Protein AF-A0A9D5PBG5-F1 (afdb_monomer)

Mean predicted aligned error: 18.99 Å

pLDDT: mean 79.79, std 18.61, range [28.06, 98.56]

Foldseek 3Di:
DDDDDDDPPPPVPPVPVPDPDDPPVPPLVPDDWFWWDDPHDIDTHSDEDEDAQPAQEDAEDEYEDPAEYEHAEEYEYEAHYEYEYEFQYEYEYADPVGAYQEHYAYDVPHEYEYTYRDQDLVGTYEYAHGHQEAHAHYQEYAYYAHEYHFEYEAYWSAHHAAEYEAHYQEYHQEYDRYWSYEYQEYEYEADDDYYYHIPHYHHHYDYDDHPDPDADDDDDDPDDDDPPPPPDDDDHDDDDDFDWDWWQDLVRDIDIDTPVQEDEDAQPAQEFEPGEYEFPAAHEHLEAHEYYAEYEYEQEAPYEYEHADPVRAYEADASYDYDLEYEYAYTYHPNQRREYEHGHQHEPDQDLEEYHYYSHEYAYEYAAEYAEYHDPRGEEYYYRQHHYHAAYAAEFYEYDPPYEHEYAFHEYATEHQYYEEEYEDHYPAQPGKHKYNALRYWYKYAYDPQWWKDQLPAIDHGIDISCVRDD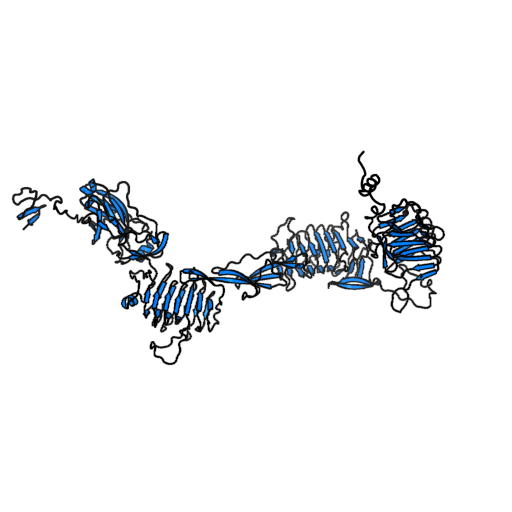DDPDDDDMGMIGTWAWEWEAEDVPDTGTFTWHADPVRWTATSDFDDQDDDPQKDWDAKAQDQVRPHGDDRVPDTDDHHGYIYTQIWGWWQDLVRDIDTHRDEDEDALPAQEDEDGEYEQDAAHEHQAAHHYQEAYEYEFEAPGEYEHHDDQDNPQDDPDDPDPDPDDDDGSLVYEYAYTYHPVLAGEYHYCAAAEHQEYEYRGHAYWANVPQAAWGYEYAAEYEYAAYAYWAEHVAGDEYNHYEYEDHYDDLPGKHFTQFYDDKYAYPPPWWKDQQQQDIDHGTDDPVNRVVCHRGIIGTEQEQEQAFQCRCPVQAQHFGKYWDAPDKAAQAKFKFAEQFKFAPVQVCVQQNPPKFKWAWDAWDADPQQEIETETEGDRTHDHLGIMIMGGPHMGHRRMGGGTHGHPYPHDWNPDPPHQKIKGAFQAWDFAADPDLLQKWDADPPRATERDPDPRDIGTHRGIIMGRPDPVSSVRRPWYAYDYDPDDDRPDHIDDPYPQDPPNDDPFQFKADPVRDTDPDDDAAWIAGPNDIDGHD

Solvent-accessible surface area (backbone atoms only — not comparable to full-atom values): 51900 Å² total; per-residue (Å²): 134,90,85,91,85,91,71,90,71,69,71,68,64,70,70,56,79,80,55,101,75,75,64,94,79,71,82,64,84,79,68,78,68,47,47,31,47,55,98,89,43,81,45,78,42,82,75,69,44,77,64,79,43,81,68,58,64,48,73,67,47,40,34,34,29,87,49,73,29,57,24,84,55,51,31,35,34,33,47,59,31,38,39,35,28,28,59,73,15,38,44,36,18,42,36,96,93,54,48,18,62,29,27,39,40,38,42,96,82,8,37,45,36,37,27,7,39,51,87,49,82,89,41,42,6,33,41,40,24,24,10,44,27,36,10,31,35,27,29,23,40,40,39,28,37,30,31,38,38,23,30,9,53,55,17,22,6,32,34,21,70,50,34,33,37,52,35,27,50,29,34,39,20,40,24,78,54,41,34,4,36,32,19,53,35,33,36,41,54,57,72,71,92,45,46,76,50,53,71,37,77,45,59,51,80,44,73,52,85,56,93,65,84,97,75,83,73,85,88,89,74,100,58,95,74,68,82,80,82,64,90,80,63,91,89,70,80,79,75,90,81,84,54,63,46,71,29,22,42,80,88,68,48,82,45,72,43,52,52,91,65,43,44,80,61,50,57,82,60,50,64,45,56,60,46,41,32,36,30,86,48,76,27,59,26,77,63,82,40,44,45,38,44,49,28,37,36,39,26,34,60,81,14,35,48,28,37,24,41,96,92,48,46,34,55,73,56,39,60,42,47,55,46,78,72,23,34,42,37,40,21,3,24,96,78,41,46,4,26,41,36,38,23,25,50,10,25,47,36,48,20,22,21,32,42,36,38,8,24,20,31,38,41,36,42,18,58,34,28,21,47,31,30,40,96,85,51,47,32,39,41,38,33,24,50,17,40,37,40,26,46,14,70,44,33,13,36,38,32,40,95,96,35,38,41,37,40,45,20,31,36,39,38,28,28,25,52,9,39,32,25,39,34,37,45,33,79,76,47,78,82,24,35,44,31,27,39,33,42,63,31,81,28,37,39,30,38,41,90,96,42,38,32,26,71,87,77,51,63,46,58,50,75,43,50,32,61,79,79,43,82,83,69,97,62,100,78,53,69,48,50,40,30,50,35,36,48,35,38,38,32,64,68,94,77,52,72,47,70,44,42,21,38,56,50,100,87,66,53,37,36,53,71,64,73,78,77,84,70,87,54,93,68,43,45,72,70,50,40,6,64,34,87,86,49,82,44,73,53,48,68,90,76,50,72,56,88,61,68,43,56,32,24,54,34,65,22,40,49,31,27,41,77,90,64,49,79,44,78,47,72,72,68,43,77,64,77,40,79,66,59,61,45,58,60,46,39,35,32,37,75,43,82,29,60,23,72,40,33,42,41,60,76,26,52,33,36,39,39,23,32,65,79,11,35,37,36,33,30,78,46,92,53,31,50,32,83,80,85,76,75,100,62,98,60,102,70,97,70,87,68,71,58,75,18,38,37,38,37,22,4,22,93,85,30,55,3,29,39,41,31,33,31,35,44,41,27,19,31,31,38,33,26,26,6,31,40,36,20,6,77,73,70,29,70,38,1,34,37,15,46,32,31,34,39,32,35,22,26,38,38,35,16,26,26,79,38,2,35,31,22,73,76,37,38,27,34,49,43,54,74,47,69,81,18,32,44,32,27,59,27,69,42,66,43,40,29,34,33,89,98,45,36,37,28,56,66,82,39,54,72,50,52,48,73,53,55,75,66,57,39,59,70,50,34,65,33,59,30,28,41,38,44,67,34,39,30,77,35,63,68,42,54,70,93,42,50,76,39,71,35,22,37,26,34,35,96,38,69,46,38,62,51,70,37,50,39,16,40,54,32,63,44,52,50,72,56,47,24,72,61,29,33,86,73,43,46,60,31,33,75,62,49,34,48,74,46,98,87,27,38,38,34,38,36,24,38,74,56,87,45,48,56,49,21,34,34,26,43,36,27,28,64,44,73,32,48,29,51,42,48,73,75,36,51,29,48,90,66,92,47,48,57,47,80,46,95,81,40,48,44,29,45,37,42,21,76,13,30,38,78,46,77,69,96,47,49,69,28,37,35,39,76,42,85,89,63,29,46,31,47,58,98,53,73,71,35,82,43,57,18,39,18,41,36,38,33,48,78,36,73,70,51,54,75,52,56,74,39,52,36,51,33,57,46,99,73,88,48,80,66,80,40,72,53,67,61,67,78,70,54,100,64,89,68,73,85,73,58,70,31,23,44,89,85,72,46,79,48,97,70,88,68,72,43,64,33,33,46,77,88,41,84,46,77,42,120

Sequence (1007 aa):
MVNFFSDTRFLRAVVVLCAGIFSSTAVWANVPAVSYEEYGETTTVEEYTVLYGNETRLESGTYVVTTDVAYDHTLTVADGIYLIICDGCTMSFGSQDNPVESGIVGEEGSCLYLFDQSRDPQTTGSLVIYASGDAISVPSFYQFGCRVSAFSANGNAIACANYCSLSGVATDATSTGGYGVQSADIMLGEWNLGYVCASSYSGVVTFGEMLGNDDGWYARSNSAIDASDFDQINGKKLYPVTVNIPYIDGNGDEQQISLDKLTSVDASTTKFDAGWYLVDSDVTINQKVIWRGDAHIILCDGCTLRFGTESEPVGDSPCFGFSADAAISLYGQKGRTGTLAINSKGYVAYSSGSLTLNACNLTANCGRGGLGAAFLMGGDVKVNNANVTVNSDEIGIFMTDGHAFNFNGGNVNVGGNGISGTINLHWNANSDRFTCGGFGYTGSITMADGQYCTDGKNVYSGTFSTKGIVSYTKSGDGSVTLEPCYAVTLHIDGSDSQLLPVVFDGEGKAHAAYVPETPTRTGYIFSHWSTQADGSDVIDFTTFEVTDNMDAYAQWSICYIAADGSEQVCSDYTLLTGNETELAAGWYVANDVIAFATGITLTGDIHLILADGAEMSVGSSALVVMSYSVNYSISSGSNPLSATCDVNIYGQANGTGKLIAQDAIAAKNLAINGGVVKAGQNGTTVGIGAVNNITITGGNVTAFGVRGLGTVNGKTTLGWRNTSDRINSNSYSGTIVIADGQTLADGSGLVVSGSLDADMKNSIAGKSLFGTYLLDDTADAPFASLVGQTVNVTLANRTIDTEWNTLTLPFNVPMDTLKKVFGDGVKLYLFGNSGLSEDGVLTFFFNKPDYMMCGLPHFIQATAETANPTFCNVTIADTEGESSDESGSYVDFVPTLGATTIVADDVREVLVLGSGNTLYNPASLPARMKGFRGYFRVVNDEVVANAAQFRMSFDEESEISGIVTTQVMSDELGNKSCGIIYNLMGQRVNRAENGLFIVNGKRVIRP

Radius of gyration: 57.1 Å; Cα contacts (8 Å, |Δi|>4): 2825; chains: 1; bounding box: 126×83×178 Å

Structure (mmCIF, N/CA/C/O backbone):
data_AF-A0A9D5PBG5-F1
#
_entry.id   AF-A0A9D5PBG5-F1
#
loop_
_atom_site.group_PDB
_atom_site.id
_atom_site.type_symbol
_atom_site.label_atom_id
_atom_site.label_alt_id
_atom_site.label_comp_id
_atom_site.label_asym_id
_atom_site.label_entity_id
_atom_site.label_seq_id
_atom_site.pdbx_PDB_ins_code
_atom_site.Cartn_x
_atom_site.Cartn_y
_atom_site.Cartn_z
_atom_site.occupancy
_atom_site.B_iso_or_equiv
_atom_site.auth_seq_id
_atom_site.auth_comp_id
_atom_site.auth_asym_id
_atom_site.auth_atom_id
_atom_site.pdbx_PDB_model_num
ATOM 1 N N . MET A 1 1 ? -78.195 -9.619 21.164 1.00 39.16 1 MET A N 1
ATOM 2 C CA . MET A 1 1 ? -77.466 -10.609 20.343 1.00 39.16 1 MET A CA 1
ATOM 3 C C . MET A 1 1 ? -76.132 -9.979 20.004 1.00 39.16 1 MET A C 1
ATOM 5 O O . MET A 1 1 ? -76.156 -8.881 19.470 1.00 39.16 1 MET A O 1
ATOM 9 N N . VAL A 1 2 ? -75.031 -10.645 20.370 1.00 37.62 2 VAL A N 1
ATOM 10 C CA . VAL A 1 2 ? -73.658 -10.107 20.492 1.00 37.62 2 VAL A CA 1
ATOM 11 C C . VAL A 1 2 ? -73.479 -9.194 21.714 1.00 37.62 2 VAL A C 1
ATOM 13 O O . VAL A 1 2 ? -73.933 -8.056 21.701 1.00 37.62 2 VAL A O 1
ATOM 16 N N . ASN A 1 3 ? -72.901 -9.745 22.791 1.00 28.06 3 ASN A N 1
ATOM 17 C CA . ASN A 1 3 ? -71.924 -9.115 23.698 1.00 28.06 3 ASN A CA 1
ATOM 18 C C . ASN A 1 3 ? -71.663 -10.018 24.919 1.00 28.06 3 ASN A C 1
ATOM 20 O O . ASN A 1 3 ? -72.594 -10.630 25.434 1.00 28.06 3 ASN A O 1
ATOM 24 N N . PHE A 1 4 ? -70.400 -10.026 25.360 1.00 28.11 4 PHE A N 1
ATOM 25 C CA . PHE A 1 4 ? -69.804 -10.735 26.504 1.00 28.11 4 PHE A CA 1
ATOM 26 C C . PHE A 1 4 ? -69.466 -12.221 26.310 1.00 28.11 4 PHE A C 1
ATOM 28 O O . PHE A 1 4 ? -70.154 -13.113 26.790 1.00 28.11 4 PHE A O 1
ATOM 35 N N . PHE A 1 5 ? -68.323 -12.464 25.663 1.00 31.77 5 PHE A N 1
ATOM 36 C CA . PHE A 1 5 ? -67.484 -13.633 25.930 1.00 31.77 5 PHE A CA 1
ATOM 37 C C . PHE A 1 5 ? -66.056 -13.150 26.179 1.00 31.77 5 PHE A C 1
ATOM 39 O O . PHE A 1 5 ? -65.394 -12.665 25.264 1.00 31.77 5 PHE A O 1
ATOM 46 N N . SER A 1 6 ? -65.597 -13.296 27.415 1.00 31.28 6 SER A N 1
ATOM 47 C CA . SER A 1 6 ? -64.196 -13.175 27.807 1.00 31.28 6 SER A CA 1
ATOM 48 C C . SER A 1 6 ? -63.859 -14.329 28.747 1.00 31.28 6 SER A C 1
ATOM 50 O O . SER A 1 6 ? -63.596 -14.101 29.916 1.00 31.28 6 SER A O 1
ATOM 52 N N . ASP A 1 7 ? -63.941 -15.570 28.258 1.00 32.47 7 ASP A N 1
ATOM 53 C CA . ASP A 1 7 ? -63.061 -16.640 28.744 1.00 32.47 7 ASP A CA 1
ATOM 54 C C . ASP A 1 7 ? -63.089 -17.857 27.803 1.00 32.47 7 ASP A C 1
ATOM 56 O O . ASP A 1 7 ? -64.116 -18.507 27.592 1.00 32.47 7 ASP A O 1
ATOM 60 N N . THR A 1 8 ? -61.948 -18.170 27.192 1.00 34.09 8 THR A N 1
ATOM 61 C CA . THR A 1 8 ? -61.782 -19.197 26.147 1.00 34.09 8 THR A CA 1
ATOM 62 C C . THR A 1 8 ? -61.619 -20.625 26.678 1.00 34.09 8 THR A C 1
ATOM 64 O O . THR A 1 8 ? -61.285 -21.530 25.913 1.00 34.09 8 THR A O 1
ATOM 67 N N . ARG A 1 9 ? -61.880 -20.881 27.965 1.00 32.31 9 ARG A N 1
ATOM 68 C CA . ARG A 1 9 ? -61.690 -22.214 28.572 1.00 32.31 9 ARG A CA 1
ATOM 69 C C . ARG A 1 9 ? -62.959 -23.070 28.657 1.00 32.31 9 ARG A C 1
ATOM 71 O O . ARG A 1 9 ? -62.865 -24.294 28.642 1.00 32.31 9 ARG A O 1
ATOM 78 N N . PHE A 1 10 ? -64.148 -22.468 28.600 1.00 35.34 10 PHE A N 1
ATOM 79 C CA . PHE A 1 10 ? -65.418 -23.198 28.752 1.00 35.34 10 PHE A CA 1
ATOM 80 C C . PHE A 1 10 ? -65.895 -23.947 27.489 1.00 35.34 10 PHE A C 1
ATOM 82 O O . PHE A 1 10 ? -66.715 -24.861 27.576 1.00 35.34 10 PHE A O 1
ATOM 89 N N . LEU A 1 11 ? -65.368 -23.619 26.300 1.00 32.28 11 LEU A N 1
ATOM 90 C CA . LEU A 1 11 ? -65.857 -24.196 25.035 1.00 32.28 11 LEU A CA 1
ATOM 91 C C . LEU A 1 11 ? -65.244 -25.563 24.670 1.00 32.28 11 LEU A C 1
ATOM 93 O O . LEU A 1 11 ? -65.740 -26.225 23.760 1.00 32.28 11 LEU A O 1
ATOM 97 N N . ARG A 1 12 ? -64.182 -26.013 25.357 1.00 31.12 12 ARG A N 1
ATOM 98 C CA . ARG A 1 12 ? -63.525 -27.302 25.053 1.00 31.12 12 ARG A CA 1
ATOM 99 C C . ARG A 1 12 ? -64.115 -28.501 25.801 1.00 31.12 12 ARG A C 1
ATOM 101 O O . ARG A 1 12 ? -64.012 -29.612 25.295 1.00 31.12 12 ARG A O 1
ATOM 108 N N . ALA A 1 13 ? -64.782 -28.296 26.936 1.00 37.03 13 ALA A N 1
ATOM 109 C CA . ALA A 1 13 ? -65.320 -29.402 27.734 1.00 37.03 13 ALA A CA 1
ATOM 110 C C . ALA A 1 13 ? -66.710 -29.876 27.265 1.00 37.03 13 ALA A C 1
ATOM 112 O O . ALA A 1 13 ? -67.003 -31.069 27.278 1.00 37.03 13 ALA A O 1
ATOM 113 N N . VAL A 1 14 ? -67.567 -28.968 26.783 1.00 35.25 14 VAL A N 1
ATOM 114 C CA . VAL A 1 14 ? -68.977 -29.301 26.492 1.00 35.25 14 VAL A CA 1
ATOM 115 C C . VAL A 1 14 ? -69.173 -29.957 25.113 1.00 35.25 14 VAL A C 1
ATOM 117 O O . VAL A 1 14 ? -70.136 -30.694 24.915 1.00 35.25 14 VAL A O 1
ATOM 120 N N . VAL A 1 15 ? -68.238 -29.794 24.168 1.00 34.22 15 VAL A N 1
ATOM 121 C CA . VAL A 1 15 ? -68.330 -30.430 22.833 1.00 34.22 15 VAL A CA 1
ATOM 122 C C . VAL A 1 15 ? -67.867 -31.898 22.839 1.00 34.22 15 VAL A C 1
ATOM 124 O O . VAL A 1 15 ? -68.231 -32.660 21.945 1.00 34.22 15 VAL A O 1
ATOM 127 N N . VAL A 1 16 ? -67.134 -32.347 23.863 1.00 39.59 16 VAL A N 1
ATOM 128 C CA . VAL A 1 16 ? -66.556 -33.707 23.901 1.00 39.59 16 VAL A CA 1
ATOM 129 C C . VAL A 1 16 ? -67.485 -34.741 24.561 1.00 39.59 16 VAL A C 1
ATOM 131 O O . VAL A 1 16 ? -67.359 -35.934 24.306 1.00 39.59 16 VAL A O 1
ATOM 134 N N . LEU A 1 17 ? -68.507 -34.317 25.310 1.00 37.38 17 LEU A N 1
ATOM 135 C CA . LEU A 1 17 ? -69.436 -35.234 25.993 1.00 37.38 17 LEU A CA 1
ATOM 136 C C . LEU A 1 17 ? -70.524 -35.859 25.091 1.00 37.38 17 LEU A C 1
ATOM 138 O O . LEU A 1 17 ? -71.266 -36.722 25.553 1.00 37.38 17 LEU A O 1
ATOM 142 N N . CYS A 1 18 ? -70.618 -35.488 23.807 1.00 36.16 18 CYS A N 1
ATOM 143 C CA . CYS A 1 18 ? -71.623 -36.042 22.879 1.00 36.16 18 CYS A CA 1
ATOM 144 C C . CYS A 1 18 ? -71.103 -37.105 21.893 1.00 36.16 18 CYS A C 1
ATOM 146 O O . CYS A 1 18 ? -71.892 -37.629 21.107 1.00 36.16 18 CYS A O 1
ATOM 148 N N . ALA A 1 19 ? -69.823 -37.479 21.926 1.00 37.00 19 ALA A N 1
ATOM 149 C CA . ALA A 1 19 ? -69.296 -38.550 21.079 1.00 37.00 19 ALA A CA 1
ATOM 150 C C . ALA A 1 19 ? -68.539 -39.558 21.947 1.00 37.00 19 ALA A C 1
ATOM 152 O O . ALA A 1 19 ? -67.390 -39.329 22.299 1.00 37.00 19 ALA A O 1
ATOM 153 N N . GLY A 1 20 ? -69.210 -40.656 22.314 1.00 42.78 20 GLY A N 1
ATOM 154 C CA . GLY A 1 20 ? -68.719 -41.727 23.192 1.00 42.78 20 GLY A CA 1
ATOM 155 C C . GLY A 1 20 ? -67.513 -42.504 22.653 1.00 42.78 20 GLY A C 1
ATOM 156 O O . GLY A 1 20 ? -67.605 -43.696 22.377 1.00 42.78 20 GLY A O 1
ATOM 157 N N . ILE A 1 21 ? -66.377 -41.830 22.514 1.00 48.06 21 ILE A N 1
ATOM 158 C CA . ILE A 1 21 ? -65.096 -42.381 22.092 1.00 48.06 21 ILE A CA 1
ATOM 159 C C . ILE A 1 21 ? -64.049 -41.750 23.006 1.00 48.06 21 ILE A C 1
ATOM 161 O O . ILE A 1 21 ? -63.553 -40.692 22.677 1.00 48.06 21 ILE A O 1
ATOM 165 N N . PHE A 1 22 ? -63.819 -42.336 24.184 1.00 34.88 22 PHE A N 1
ATOM 166 C CA . PHE A 1 22 ? -62.550 -42.436 24.931 1.00 34.88 22 PHE A CA 1
ATOM 167 C C . PHE A 1 22 ? -62.854 -43.074 26.298 1.00 34.88 22 PHE A C 1
ATOM 169 O O . PHE A 1 22 ? -63.887 -42.801 26.909 1.00 34.88 22 PHE A O 1
ATOM 176 N N . SER A 1 23 ? -61.983 -43.974 26.762 1.00 37.62 23 SER A N 1
ATOM 177 C CA . SER A 1 23 ? -62.056 -44.530 28.115 1.00 37.62 23 SER A CA 1
ATOM 178 C C . SER A 1 23 ? -61.871 -43.416 29.149 1.00 37.62 23 SER A C 1
ATOM 180 O O . SER A 1 23 ? -61.127 -42.464 28.914 1.00 37.62 23 SER A O 1
ATOM 182 N N . SER A 1 24 ? -62.512 -43.558 30.311 1.00 37.53 24 SER A N 1
ATOM 183 C CA . SER A 1 24 ? -62.549 -42.600 31.431 1.00 37.53 24 SER A CA 1
ATOM 184 C C . SER A 1 24 ? -61.184 -42.181 32.007 1.00 37.53 24 SER A C 1
ATOM 186 O O . SER A 1 24 ? -61.134 -41.352 32.905 1.00 37.53 24 SER A O 1
ATOM 188 N N . THR A 1 25 ? -60.079 -42.709 31.482 1.00 40.81 25 THR A N 1
ATOM 189 C CA . THR A 1 25 ? -58.695 -42.389 31.849 1.00 40.81 25 THR A CA 1
ATOM 190 C C . THR A 1 25 ? -58.042 -41.298 30.987 1.00 40.81 25 THR A C 1
ATOM 192 O O . THR A 1 25 ? -56.961 -40.839 31.330 1.00 40.81 25 THR A O 1
ATOM 195 N N . ALA A 1 26 ? -58.663 -40.843 29.889 1.00 36.84 26 ALA A N 1
ATOM 196 C CA . ALA A 1 26 ? -58.056 -39.874 28.957 1.00 36.84 26 ALA A CA 1
ATOM 197 C C . ALA A 1 26 ? -58.575 -38.422 29.084 1.00 36.84 26 ALA A C 1
ATOM 199 O O . ALA A 1 26 ? -58.168 -37.556 28.314 1.00 36.84 26 ALA A O 1
ATOM 200 N N . VAL A 1 27 ? -59.458 -38.137 30.050 1.00 38.88 27 VAL A N 1
ATOM 201 C CA . VAL A 1 27 ? -60.029 -36.788 30.281 1.00 38.88 27 VAL A CA 1
ATOM 202 C C . VAL A 1 27 ? -59.262 -36.001 31.365 1.00 38.88 27 VAL A C 1
ATOM 204 O O . VAL A 1 27 ? -59.476 -34.806 31.518 1.00 38.88 27 VAL A O 1
ATOM 207 N N . TRP A 1 28 ? -58.300 -36.633 32.047 1.00 37.03 28 TRP A N 1
ATOM 208 C CA . TRP A 1 28 ? -57.491 -36.029 33.120 1.00 37.03 28 TRP A CA 1
ATOM 209 C C . TRP A 1 28 ? -56.067 -35.619 32.692 1.00 37.03 28 TRP A C 1
ATOM 211 O O . TRP A 1 28 ? -55.321 -35.051 33.477 1.00 37.03 28 TRP A O 1
ATOM 221 N N . ALA A 1 29 ? -55.678 -35.840 31.432 1.00 37.56 29 ALA A N 1
ATOM 222 C CA . ALA A 1 29 ? -54.287 -35.706 30.975 1.00 37.56 29 ALA A CA 1
ATOM 223 C C . ALA A 1 29 ? -53.784 -34.261 30.723 1.00 37.56 29 ALA A C 1
ATOM 225 O O . ALA A 1 29 ? -52.781 -34.089 30.039 1.00 37.56 29 ALA A O 1
ATOM 226 N N . ASN A 1 30 ? -54.469 -33.220 31.212 1.00 44.47 30 ASN A N 1
ATOM 227 C CA . ASN A 1 30 ? -54.068 -31.814 31.010 1.00 44.47 30 ASN A CA 1
ATOM 228 C C . ASN A 1 30 ? -54.305 -30.909 32.234 1.00 44.47 30 ASN A C 1
ATOM 230 O O . ASN A 1 30 ? -54.272 -29.686 32.099 1.00 44.47 30 ASN A O 1
ATOM 234 N N . VAL A 1 31 ? -54.560 -31.479 33.412 1.00 51.50 31 VAL A N 1
ATOM 235 C CA . VAL A 1 31 ? -54.547 -30.707 34.658 1.00 51.50 31 VAL A CA 1
ATOM 236 C C . VAL A 1 31 ? -53.096 -30.727 35.160 1.00 51.50 31 VAL A C 1
ATOM 238 O O . VAL A 1 31 ? -52.592 -31.817 35.428 1.00 51.50 31 VAL A O 1
ATOM 241 N N . PRO A 1 32 ? -52.369 -29.592 35.168 1.00 59.81 32 PRO A N 1
ATOM 242 C CA . PRO A 1 32 ? -50.987 -29.577 35.636 1.00 59.81 32 PRO A CA 1
ATOM 243 C C . PRO A 1 32 ? -50.945 -30.034 37.094 1.00 59.81 32 PRO A C 1
ATOM 245 O O . PRO A 1 32 ? -51.761 -29.592 37.899 1.00 59.81 32 PRO A O 1
ATOM 248 N N . ALA A 1 33 ? -50.011 -30.929 37.421 1.00 71.25 33 ALA A N 1
ATOM 249 C CA . ALA A 1 33 ? -49.796 -31.333 38.802 1.00 71.25 33 ALA A CA 1
ATOM 250 C C . ALA A 1 33 ? -49.457 -30.095 39.646 1.00 71.25 33 ALA A C 1
ATOM 252 O O . ALA A 1 33 ? -48.683 -29.238 39.210 1.00 71.25 33 ALA A O 1
ATOM 253 N N . VAL A 1 34 ? -50.051 -29.997 40.833 1.00 75.56 34 VAL A N 1
ATOM 254 C CA . VAL A 1 34 ? -49.818 -28.885 41.760 1.00 75.56 34 VAL A CA 1
ATOM 255 C C . VAL A 1 34 ? -48.907 -29.396 42.859 1.00 75.56 34 VAL A C 1
ATOM 257 O O . VAL A 1 34 ? -49.205 -30.398 43.506 1.00 75.56 34 VAL A O 1
ATOM 260 N N . SER A 1 35 ? -47.771 -28.736 43.047 1.00 80.69 35 SER A N 1
ATOM 261 C CA . SER A 1 35 ? -46.879 -29.009 44.167 1.00 80.69 35 SER A CA 1
ATOM 262 C C . SER A 1 35 ? -47.227 -28.123 45.353 1.00 80.69 35 SER A C 1
ATOM 264 O O . SER A 1 35 ? -47.612 -26.972 45.166 1.00 80.69 35 SER A O 1
ATOM 266 N N . TYR A 1 36 ? -47.050 -28.650 46.556 1.00 78.31 36 TYR A N 1
ATOM 267 C CA . TYR A 1 36 ? -47.058 -27.882 47.792 1.00 78.31 36 TYR A CA 1
ATOM 268 C C . TYR A 1 36 ? -45.913 -28.348 48.687 1.00 78.31 36 TYR A C 1
ATOM 270 O O . TYR A 1 36 ? -45.367 -29.437 48.487 1.00 78.31 36 TYR A O 1
ATOM 278 N N . GLU A 1 37 ? -45.530 -27.542 49.671 1.00 68.50 37 GLU A N 1
ATOM 279 C CA . GLU A 1 37 ? -44.444 -27.904 50.581 1.00 68.50 37 GLU A CA 1
ATOM 280 C C . GLU A 1 37 ? -44.923 -28.178 52.008 1.00 68.50 37 GLU A C 1
ATOM 282 O O . GLU A 1 37 ? -45.654 -27.389 52.603 1.00 68.50 37 GLU A O 1
ATOM 287 N N . GLU A 1 38 ? -44.453 -29.288 52.578 1.00 68.31 38 GLU A N 1
ATOM 288 C CA . GLU A 1 38 ? -44.780 -29.746 53.928 1.00 68.31 38 GLU A CA 1
ATOM 289 C C . GLU A 1 38 ? -43.485 -30.173 54.640 1.00 68.31 38 GLU A C 1
ATOM 291 O O . GLU A 1 38 ? -42.712 -30.977 54.126 1.00 68.31 38 GLU A O 1
ATOM 296 N N . TYR A 1 39 ? -43.195 -29.583 55.805 1.00 61.59 39 TYR A N 1
ATOM 297 C CA . TYR A 1 39 ? -42.023 -29.898 56.649 1.00 61.59 39 TYR A CA 1
ATOM 298 C C . TYR A 1 39 ? -40.644 -29.940 55.962 1.00 61.59 39 TYR A C 1
ATOM 300 O O . TYR A 1 39 ? -39.749 -30.646 56.422 1.00 61.59 39 TYR A O 1
ATOM 308 N N . GLY A 1 40 ? -40.419 -29.178 54.891 1.00 57.97 40 GLY A N 1
ATOM 309 C CA . GLY A 1 40 ? -39.131 -29.219 54.192 1.00 57.97 40 GLY A CA 1
ATOM 310 C C . GLY A 1 40 ? -39.182 -29.906 52.832 1.00 57.97 40 GLY A C 1
ATOM 311 O O . GLY A 1 40 ? -38.291 -29.654 52.024 1.00 57.97 40 GLY A O 1
ATOM 312 N N . GLU A 1 41 ? -40.213 -30.706 52.568 1.00 65.19 41 GLU A N 1
ATOM 313 C CA . GLU A 1 41 ? -40.323 -31.562 51.389 1.00 65.19 41 GLU A CA 1
ATOM 314 C C . GLU A 1 41 ? -41.400 -31.053 50.422 1.00 65.19 41 GLU A C 1
ATOM 316 O O . GLU A 1 41 ? -42.499 -30.669 50.824 1.00 65.19 41 GLU A O 1
ATOM 321 N N . THR A 1 42 ? -41.085 -31.049 49.126 1.00 77.25 42 THR A N 1
ATOM 322 C CA . THR A 1 42 ? -42.049 -30.738 48.065 1.00 77.25 42 THR A CA 1
ATOM 323 C C . THR A 1 42 ? -42.867 -31.987 47.741 1.00 77.25 42 THR A C 1
ATOM 325 O O . 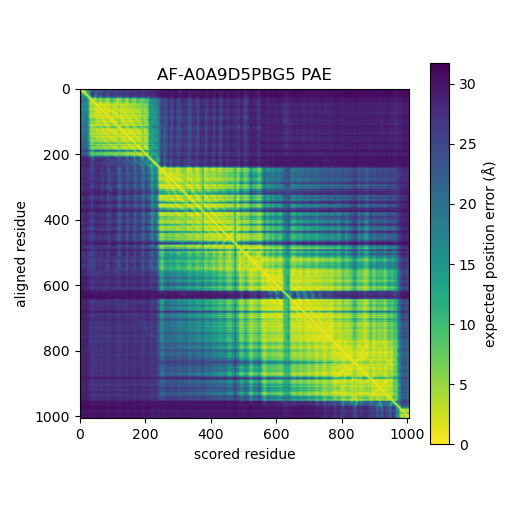THR A 1 42 ? -42.331 -32.980 47.247 1.00 77.25 42 THR A O 1
ATOM 328 N N . THR A 1 43 ? -44.176 -31.922 47.967 1.00 78.69 43 THR A N 1
ATOM 329 C CA . THR A 1 43 ? -45.135 -32.974 47.619 1.00 78.69 43 THR A CA 1
ATOM 330 C C . THR A 1 43 ? -45.899 -32.574 46.363 1.00 78.69 43 THR A C 1
ATOM 332 O O . THR A 1 43 ? -46.348 -31.441 46.233 1.00 78.69 43 THR A O 1
ATOM 335 N N . THR A 1 44 ? -46.042 -33.496 45.409 1.00 83.69 44 THR A N 1
ATOM 336 C CA . THR A 1 44 ? -46.792 -33.264 44.163 1.00 83.69 44 THR A CA 1
ATOM 337 C C . THR A 1 44 ? -48.163 -33.929 44.241 1.00 83.69 44 THR A C 1
ATOM 339 O O . THR A 1 44 ? -48.250 -35.120 44.537 1.00 83.69 44 THR A O 1
ATOM 342 N N . VAL A 1 45 ? -49.222 -33.173 43.951 1.00 78.81 45 VAL A N 1
ATOM 343 C CA . VAL A 1 45 ? -50.612 -33.643 43.927 1.00 78.81 45 VAL A CA 1
ATOM 344 C C . VAL A 1 45 ? -51.116 -33.710 42.494 1.00 78.81 45 VAL A C 1
ATOM 346 O O . VAL A 1 45 ? -51.127 -32.715 41.768 1.00 78.81 45 VAL A O 1
ATOM 349 N N . GLU A 1 46 ? -51.569 -34.899 42.105 1.00 76.25 46 GLU A N 1
ATOM 350 C CA . GLU A 1 46 ? -52.130 -35.162 40.775 1.00 76.25 46 GLU A CA 1
ATOM 351 C C . GLU A 1 46 ? -53.670 -35.232 40.779 1.00 76.25 46 GLU A C 1
ATOM 353 O O . GLU A 1 46 ? -54.293 -35.016 39.741 1.00 76.25 46 GLU A O 1
ATOM 358 N N . GLU A 1 47 ? -54.301 -35.469 41.937 1.00 81.44 47 GLU A N 1
ATOM 359 C CA . GLU A 1 47 ? -55.761 -35.482 42.102 1.00 81.44 47 GLU A CA 1
ATOM 360 C C . GLU A 1 47 ? -56.213 -34.366 43.051 1.00 81.44 47 GLU A C 1
ATOM 362 O O . GLU A 1 47 ? -55.963 -34.416 44.254 1.00 81.44 47 GLU A O 1
ATOM 367 N N . TYR A 1 48 ? -56.895 -33.355 42.509 1.00 85.50 48 TYR A N 1
ATOM 368 C CA . TYR A 1 48 ? -57.417 -32.232 43.286 1.00 85.50 48 TYR A CA 1
ATOM 369 C C . TYR A 1 48 ? -58.682 -31.624 42.666 1.00 85.50 48 TYR A C 1
ATOM 371 O O . TYR A 1 48 ? -58.991 -31.842 41.492 1.00 85.50 48 TYR A O 1
ATOM 379 N N . THR A 1 49 ? -59.409 -30.829 43.455 1.00 88.19 49 THR A N 1
ATOM 380 C CA . THR A 1 49 ? -60.592 -30.068 43.017 1.00 88.19 49 THR A CA 1
ATOM 381 C C . THR A 1 49 ? -60.298 -28.566 43.022 1.00 88.19 49 THR A C 1
ATOM 383 O O . THR A 1 49 ? -59.862 -28.028 44.033 1.00 88.19 49 THR A O 1
ATOM 386 N N . VAL A 1 50 ? -60.531 -27.862 41.911 1.00 88.19 50 VAL A N 1
ATOM 387 C CA . VAL A 1 50 ? -60.366 -26.394 41.858 1.00 88.19 50 VAL A CA 1
ATOM 388 C C . VAL A 1 50 ? -61.560 -25.705 42.518 1.00 88.19 50 VAL A C 1
ATOM 390 O O . VAL A 1 50 ? -62.697 -26.099 42.259 1.00 88.19 50 VAL A O 1
ATOM 393 N N . LEU A 1 51 ? -61.302 -24.682 43.335 1.00 89.12 51 LEU A N 1
ATOM 394 C CA . LEU A 1 51 ? -62.338 -23.847 43.952 1.00 89.12 51 LEU A CA 1
ATOM 395 C C . LEU A 1 51 ? -62.709 -22.651 43.070 1.00 89.12 51 LEU A C 1
ATOM 397 O O . LEU A 1 51 ? -61.840 -22.038 42.448 1.00 89.12 51 LEU A O 1
ATOM 401 N N . TYR A 1 52 ? -63.997 -22.301 43.055 1.00 86.25 52 TYR A N 1
ATOM 402 C CA . TYR A 1 52 ? -64.542 -21.229 42.218 1.00 86.25 52 TYR A CA 1
ATOM 403 C C . TYR A 1 52 ? -65.315 -20.143 42.984 1.00 86.25 52 TYR A C 1
ATOM 405 O O . TYR A 1 52 ? -65.724 -19.161 42.365 1.00 86.25 52 TYR A O 1
ATOM 413 N N . GLY A 1 53 ? -65.507 -20.269 44.300 1.00 85.50 53 GLY A N 1
ATOM 414 C CA . GLY A 1 53 ? -66.122 -19.221 45.134 1.00 85.50 53 GLY A CA 1
ATOM 415 C C . GLY A 1 53 ? -67.619 -19.398 45.384 1.00 85.50 53 GLY A C 1
ATOM 416 O O . GLY A 1 53 ? -68.254 -18.548 46.002 1.00 85.50 53 GLY A O 1
ATOM 417 N N . ASN A 1 54 ? -68.211 -20.486 44.891 1.00 87.38 54 ASN A N 1
ATOM 418 C CA . ASN A 1 54 ? -69.632 -20.805 45.058 1.00 87.38 54 ASN A CA 1
ATOM 419 C C . ASN A 1 54 ? -69.874 -22.049 45.927 1.00 87.38 54 ASN A C 1
ATOM 421 O O . ASN A 1 54 ? -71.023 -22.440 46.143 1.00 87.38 54 ASN A O 1
ATOM 425 N N . GLU A 1 55 ? -68.807 -22.696 46.385 1.00 93.31 55 GLU A N 1
ATOM 426 C CA . GLU A 1 55 ? -68.857 -23.870 47.239 1.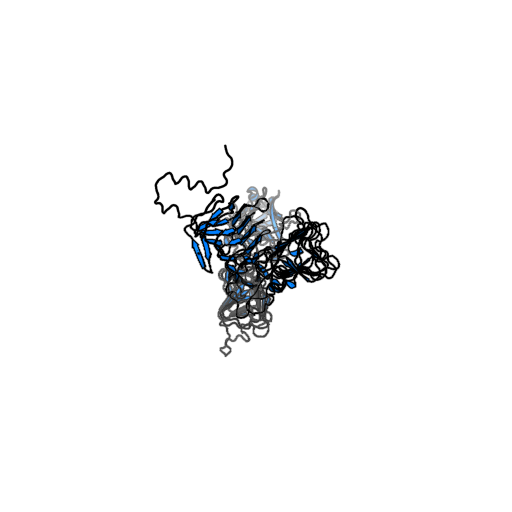00 93.31 55 GLU A CA 1
ATOM 427 C C . GLU A 1 55 ? -69.315 -23.489 48.646 1.00 93.31 55 GLU A C 1
ATOM 429 O O . GLU A 1 55 ? -68.690 -22.690 49.326 1.00 93.31 55 GLU A O 1
ATOM 434 N N . THR A 1 56 ? -70.372 -24.127 49.135 1.00 90.44 56 THR A N 1
ATOM 435 C CA . THR A 1 56 ? -70.826 -23.925 50.518 1.00 90.44 56 THR A CA 1
ATOM 436 C C . THR A 1 56 ? -70.207 -24.937 51.488 1.00 90.44 56 THR A C 1
ATOM 438 O O . THR A 1 56 ? -70.309 -24.778 52.705 1.00 90.44 56 THR A O 1
ATOM 441 N N . ARG A 1 57 ? -69.611 -26.024 50.968 1.00 91.62 57 ARG A N 1
ATOM 442 C CA . ARG A 1 57 ? -69.106 -27.160 51.754 1.00 91.62 57 ARG A CA 1
ATOM 443 C C . ARG A 1 57 ? -67.981 -27.920 51.039 1.00 91.62 57 ARG A C 1
ATOM 445 O O . ARG A 1 57 ? -68.129 -28.226 49.858 1.00 91.62 57 ARG A O 1
ATOM 452 N N . LEU A 1 58 ? -66.934 -28.305 51.775 1.00 92.81 58 LEU A N 1
ATOM 453 C CA . LEU A 1 58 ? -65.878 -29.236 51.346 1.00 92.81 58 LEU A CA 1
ATOM 454 C C . LEU A 1 58 ? -65.977 -30.557 52.132 1.00 92.81 58 LEU A C 1
ATOM 456 O O . LEU A 1 58 ? -66.123 -30.524 53.353 1.00 92.81 58 LEU A O 1
ATOM 460 N N . GLU A 1 59 ? -65.928 -31.709 51.448 1.00 85.69 59 GLU A N 1
ATOM 461 C CA . GLU A 1 59 ? -66.237 -33.023 52.055 1.00 85.69 59 GLU A CA 1
ATOM 462 C C . GLU A 1 59 ? -65.013 -33.892 52.390 1.00 85.69 59 GLU A C 1
ATOM 464 O O . GLU A 1 59 ? -64.980 -34.461 53.474 1.00 85.69 59 GLU A O 1
ATOM 469 N N . SER A 1 60 ? -64.027 -34.024 51.496 1.00 85.00 60 SER A N 1
ATOM 470 C CA . SER A 1 60 ? -62.739 -34.694 51.772 1.00 85.00 60 SER A CA 1
ATOM 471 C C . SER A 1 60 ? -61.790 -34.537 50.581 1.00 85.00 60 SER A C 1
ATOM 473 O O . SER A 1 60 ? -62.251 -34.633 49.441 1.00 85.00 60 SER A O 1
ATOM 475 N N . GLY A 1 61 ? -60.484 -34.398 50.821 1.00 86.12 61 GLY A N 1
ATOM 476 C CA . GLY A 1 61 ? -59.455 -34.401 49.772 1.00 86.12 61 GLY A CA 1
ATOM 477 C C . GLY A 1 61 ? -58.777 -33.047 49.546 1.00 86.12 61 GLY A C 1
ATOM 478 O O . GLY A 1 61 ? -58.892 -32.134 50.367 1.00 86.12 61 GLY A O 1
ATOM 479 N N . THR A 1 62 ? -58.037 -32.941 48.438 1.00 90.12 62 THR A N 1
ATOM 480 C CA . THR A 1 62 ? -57.239 -31.753 48.106 1.00 90.12 62 THR A CA 1
ATOM 481 C C . THR A 1 62 ? -58.011 -30.770 47.232 1.00 90.12 62 THR A C 1
ATOM 483 O O . THR A 1 62 ? -58.540 -31.131 46.178 1.00 90.12 62 THR A O 1
ATOM 486 N N . TYR A 1 63 ? -58.033 -29.509 47.651 1.00 92.12 63 TYR A N 1
ATOM 487 C CA . TYR A 1 63 ? -58.655 -28.391 46.956 1.00 92.12 63 TYR A CA 1
ATOM 488 C C . TYR A 1 63 ? -57.601 -27.348 46.590 1.00 92.12 63 TYR A C 1
ATOM 490 O O . TYR A 1 63 ? -56.710 -27.075 47.389 1.00 92.12 63 TYR A O 1
ATOM 498 N N . VAL A 1 64 ? -57.690 -26.767 45.392 1.00 91.44 64 VAL A N 1
ATOM 499 C CA . VAL A 1 64 ? -56.689 -25.814 44.887 1.00 91.44 64 VAL A CA 1
ATOM 500 C C . VAL A 1 64 ? -57.340 -24.516 44.427 1.00 91.44 64 VAL A C 1
ATOM 502 O O . VAL A 1 64 ? -58.319 -24.522 43.680 1.00 91.44 64 VAL A O 1
ATOM 505 N N . VAL A 1 65 ? -56.750 -23.395 44.828 1.00 90.06 65 VAL A N 1
ATOM 506 C CA . VAL A 1 65 ? -57.089 -22.050 44.360 1.00 90.06 65 VAL A CA 1
ATOM 507 C C . VAL A 1 65 ? -56.050 -21.636 43.319 1.00 90.06 65 VAL A C 1
ATOM 509 O O . VAL A 1 65 ? -54.935 -21.264 43.663 1.00 90.06 65 VAL A O 1
ATOM 512 N N . THR A 1 66 ? -56.405 -21.740 42.036 1.00 86.62 66 THR A N 1
ATOM 513 C CA . THR A 1 66 ? -55.495 -21.450 40.904 1.00 86.62 66 THR A CA 1
ATOM 514 C C . THR A 1 66 ? -55.632 -20.031 40.336 1.00 86.62 66 THR A C 1
ATOM 516 O O . THR A 1 66 ? -54.945 -19.676 39.382 1.00 86.62 66 THR A O 1
ATOM 519 N N . THR A 1 67 ? -56.592 -19.260 40.845 1.00 87.44 67 THR A N 1
ATOM 520 C CA . THR A 1 67 ? -56.876 -17.851 40.525 1.00 87.44 67 THR A CA 1
ATOM 521 C C . THR A 1 67 ? -57.497 -17.202 41.758 1.00 87.44 67 THR A C 1
ATOM 523 O O . THR A 1 67 ? -57.924 -17.927 42.649 1.00 87.44 67 THR A O 1
ATOM 526 N N . ASP A 1 68 ? -57.635 -15.877 41.802 1.00 91.44 68 ASP A N 1
ATOM 527 C CA . ASP A 1 68 ? -58.356 -15.223 42.901 1.00 91.44 68 ASP A CA 1
ATOM 528 C C . ASP A 1 68 ? -59.799 -15.738 43.026 1.00 91.44 68 ASP A C 1
ATOM 530 O O . ASP A 1 68 ? -60.535 -15.825 42.037 1.00 91.44 68 ASP A O 1
ATOM 534 N N . VAL A 1 69 ? -60.202 -16.075 44.250 1.00 90.88 69 VAL A N 1
ATOM 535 C CA . VAL A 1 69 ? -61.530 -16.587 44.599 1.00 90.88 69 VAL A CA 1
ATOM 536 C C . VAL A 1 69 ? -62.093 -15.772 45.762 1.00 90.88 69 VAL A C 1
ATOM 538 O O . VAL A 1 69 ? -61.394 -15.480 46.732 1.00 90.88 69 VAL A O 1
ATOM 541 N N . ALA A 1 70 ? -63.374 -15.417 45.685 1.00 92.81 70 ALA A N 1
ATOM 542 C CA . ALA A 1 70 ? -64.066 -14.665 46.725 1.00 92.81 70 ALA A CA 1
ATOM 543 C C . ALA A 1 70 ? -65.361 -15.369 47.140 1.00 92.81 70 ALA A C 1
ATOM 545 O O . ALA A 1 70 ? -66.163 -15.739 46.284 1.00 92.81 70 ALA A O 1
ATOM 546 N N . TYR A 1 71 ? -65.567 -15.501 48.448 1.00 93.56 71 TYR A N 1
ATOM 547 C CA . TYR A 1 71 ? -66.780 -16.022 49.067 1.00 93.56 71 TYR A CA 1
ATOM 548 C C . TYR A 1 71 ? -67.507 -14.897 49.808 1.00 93.56 71 TYR A C 1
ATOM 550 O O . TYR A 1 71 ? -66.927 -14.144 50.594 1.00 93.56 71 TYR A O 1
ATOM 558 N N . ASP A 1 72 ? -68.810 -14.800 49.572 1.00 91.31 72 ASP A N 1
ATOM 559 C CA . ASP A 1 72 ? -69.731 -13.903 50.280 1.00 91.31 72 ASP A CA 1
ATOM 560 C C . ASP A 1 72 ? -70.525 -14.621 51.388 1.00 91.31 72 ASP A C 1
ATOM 562 O O . ASP A 1 72 ? -71.416 -14.041 52.009 1.00 91.31 72 ASP A O 1
ATOM 566 N N . HIS A 1 73 ? -70.193 -15.885 51.646 1.00 91.62 73 HIS A N 1
ATOM 567 C CA . HIS A 1 73 ? -70.833 -16.766 52.613 1.00 91.62 73 HIS A CA 1
ATOM 568 C C . HIS A 1 73 ? -69.791 -17.629 53.337 1.00 91.62 73 HIS A C 1
ATOM 570 O O . HIS A 1 73 ? -68.627 -17.693 52.946 1.00 91.62 73 HIS A O 1
ATOM 576 N N . THR A 1 74 ? -70.217 -18.295 54.409 1.00 94.00 74 THR A N 1
ATOM 577 C CA . THR A 1 74 ? -69.369 -19.206 55.187 1.00 94.00 74 THR A CA 1
ATOM 578 C C . THR A 1 74 ? -69.115 -20.511 54.438 1.00 94.00 74 THR A C 1
ATOM 580 O O . THR A 1 74 ? -70.060 -21.159 53.982 1.00 94.00 74 THR A O 1
ATOM 583 N N . LEU A 1 75 ? -67.851 -20.935 54.384 1.00 95.44 75 LEU A N 1
ATOM 584 C CA . LEU A 1 75 ? -67.442 -22.226 53.837 1.00 95.44 75 LEU A CA 1
ATOM 585 C C . LEU A 1 75 ? -67.327 -23.263 54.960 1.00 95.44 75 LEU A C 1
ATOM 587 O O . LEU A 1 75 ? -66.515 -23.115 55.874 1.00 95.44 75 LEU A O 1
ATOM 591 N N . THR A 1 76 ? -68.131 -24.326 54.891 1.00 93.62 76 THR A N 1
ATOM 592 C CA . THR A 1 76 ? -68.042 -25.435 55.857 1.00 93.62 76 THR A CA 1
ATOM 593 C C . THR A 1 76 ? -67.018 -26.477 55.403 1.00 93.62 76 THR A C 1
ATOM 595 O O . THR A 1 76 ? -67.063 -26.911 54.254 1.00 93.62 76 THR A O 1
ATOM 598 N N . VAL A 1 77 ? -66.130 -26.927 56.290 1.00 93.50 77 VAL A N 1
ATOM 599 C CA . VAL A 1 77 ? -65.118 -27.957 56.000 1.00 93.50 77 VAL A CA 1
ATOM 600 C C . VAL A 1 77 ? -65.331 -29.205 56.861 1.00 93.50 77 VAL A C 1
ATOM 602 O O . VAL A 1 77 ? -65.505 -29.119 58.075 1.00 93.50 77 VAL A O 1
ATOM 605 N N . ALA A 1 78 ? -65.355 -30.373 56.220 1.00 90.75 78 ALA A N 1
ATOM 606 C CA . ALA A 1 78 ? -65.340 -31.671 56.892 1.00 90.75 78 ALA A CA 1
ATOM 607 C C . ALA A 1 78 ? -63.900 -32.085 57.265 1.00 90.75 78 ALA A C 1
ATOM 609 O O . ALA A 1 78 ? -62.959 -31.306 57.112 1.00 90.75 78 ALA A O 1
ATOM 610 N N . ASP A 1 79 ? -63.718 -33.292 57.802 1.00 85.62 79 ASP A N 1
ATOM 611 C CA . ASP A 1 79 ? -62.392 -33.797 58.173 1.00 85.62 79 ASP A CA 1
ATOM 612 C C . ASP A 1 79 ? -61.519 -34.153 56.950 1.00 85.62 79 ASP A C 1
ATOM 614 O O . ASP A 1 79 ? -62.019 -34.614 55.923 1.00 85.62 79 ASP A O 1
ATOM 618 N N . GLY A 1 80 ? -60.200 -33.964 57.069 1.00 79.25 80 GLY A N 1
ATOM 619 C CA . GLY A 1 80 ? -59.225 -34.331 56.033 1.00 79.25 80 GLY A CA 1
ATOM 620 C C . GLY A 1 80 ? -59.187 -33.408 54.806 1.00 79.25 80 GLY A C 1
ATOM 621 O O . GLY A 1 80 ? -59.087 -33.896 53.676 1.00 79.25 80 GLY A O 1
ATOM 622 N N . ILE A 1 81 ? -59.275 -32.088 55.007 1.00 91.31 81 ILE A N 1
ATOM 623 C CA . ILE A 1 81 ? -59.214 -31.090 53.925 1.00 91.31 81 ILE A CA 1
ATOM 624 C C . ILE A 1 81 ? -57.801 -30.519 53.782 1.00 91.31 81 ILE A C 1
ATOM 626 O O . ILE A 1 81 ? -57.267 -29.921 54.719 1.00 91.31 81 ILE A O 1
ATOM 630 N N . TYR A 1 82 ? -57.240 -30.657 52.577 1.00 91.00 82 TYR A N 1
ATOM 631 C CA . TYR A 1 82 ? -55.959 -30.078 52.166 1.00 91.00 82 TYR A CA 1
ATOM 632 C C . TYR A 1 82 ? -56.239 -28.939 51.187 1.00 91.00 82 TYR A C 1
ATOM 634 O O . TYR A 1 82 ? -56.691 -29.184 50.072 1.00 91.00 82 TYR A O 1
ATOM 642 N N . LEU A 1 83 ? -56.010 -27.696 51.589 1.00 92.25 83 LEU A N 1
ATOM 643 C CA . LEU A 1 83 ? -56.258 -26.514 50.774 1.00 92.25 83 LEU A CA 1
ATOM 644 C C . LEU A 1 83 ? -54.929 -25.927 50.302 1.00 92.25 83 LEU A C 1
ATOM 646 O O . LEU A 1 83 ? -54.119 -25.524 51.129 1.00 92.25 83 LEU A O 1
ATOM 650 N N . ILE A 1 84 ? -54.721 -25.863 48.990 1.00 91.06 84 ILE A N 1
ATOM 651 C CA . ILE A 1 84 ? -53.526 -25.281 48.376 1.00 91.06 84 ILE A CA 1
ATOM 652 C C . ILE A 1 84 ? -53.910 -23.964 47.703 1.00 91.06 84 ILE A C 1
ATOM 654 O O . ILE A 1 84 ? -54.798 -23.945 46.847 1.00 91.06 84 ILE A O 1
ATOM 658 N N . ILE A 1 85 ? -53.244 -22.868 48.056 1.00 90.75 85 ILE A N 1
ATOM 659 C CA . ILE A 1 85 ? -53.402 -21.588 47.356 1.00 90.75 85 ILE A CA 1
ATOM 660 C C . ILE A 1 85 ? -52.171 -21.386 46.480 1.00 90.75 85 ILE A C 1
ATOM 662 O O . ILE A 1 85 ? -51.058 -21.357 46.990 1.00 90.75 85 ILE A O 1
ATOM 666 N N . CYS A 1 86 ? -52.366 -21.306 45.161 1.00 88.75 86 CYS A N 1
ATOM 667 C CA . CYS A 1 86 ? -51.266 -21.123 44.220 1.00 88.75 86 CYS A CA 1
ATOM 668 C C . CYS A 1 86 ? -50.580 -19.765 44.401 1.00 88.75 86 CYS A C 1
ATOM 670 O O . CYS A 1 86 ? -51.206 -18.791 44.829 1.00 88.75 86 CYS A O 1
ATOM 672 N N . ASP A 1 87 ? -49.318 -19.699 43.980 1.00 85.69 87 ASP A N 1
ATOM 673 C CA . ASP A 1 87 ? -48.530 -18.472 44.020 1.00 85.69 87 ASP A CA 1
ATOM 674 C C . ASP A 1 87 ? -49.274 -17.317 43.319 1.00 85.69 87 ASP A C 1
ATOM 676 O O . ASP A 1 87 ? -49.800 -17.460 42.210 1.00 85.69 87 ASP A O 1
ATOM 680 N N . GLY A 1 88 ? -49.337 -16.160 43.979 1.00 83.94 88 GLY A N 1
ATOM 681 C CA . GLY A 1 88 ? -49.990 -14.947 43.492 1.00 83.94 88 GLY A CA 1
ATOM 682 C C . GLY A 1 88 ? -51.521 -14.979 43.505 1.00 83.94 88 GLY A C 1
ATOM 683 O O . GLY A 1 88 ? -52.132 -14.018 43.044 1.00 83.94 88 GLY A O 1
ATOM 684 N N . CYS A 1 89 ? -52.149 -16.045 44.016 1.00 89.19 89 CYS A N 1
ATOM 685 C CA . CYS A 1 89 ? -53.605 -16.164 44.113 1.00 89.19 89 CYS A CA 1
ATOM 686 C C . CYS A 1 89 ? -54.115 -15.804 45.516 1.00 89.19 89 CYS A C 1
ATOM 688 O O . CYS A 1 89 ? -53.466 -16.082 46.527 1.00 89.19 89 CYS A O 1
ATOM 690 N N . THR A 1 90 ? -55.318 -15.235 45.584 1.00 92.69 90 THR A N 1
ATOM 691 C CA . THR A 1 90 ? -55.986 -14.862 46.835 1.00 92.69 90 THR A CA 1
ATOM 692 C C . THR A 1 90 ? -57.321 -15.579 46.998 1.00 92.69 90 THR A C 1
ATOM 694 O O . THR A 1 90 ? -58.215 -15.442 46.168 1.00 92.69 90 THR A O 1
ATOM 697 N N . MET A 1 91 ? -57.503 -16.283 48.113 1.00 94.88 91 MET A N 1
ATOM 698 C CA . MET A 1 91 ? -58.813 -16.738 48.575 1.00 94.88 91 MET A CA 1
ATOM 699 C C . MET A 1 91 ? -59.343 -15.745 49.610 1.00 94.88 91 MET A C 1
ATOM 701 O O . MET A 1 91 ? -58.687 -15.488 50.618 1.00 94.88 91 MET A O 1
ATOM 705 N N . SER A 1 92 ? -60.518 -15.168 49.372 1.00 95.44 92 SER A N 1
ATOM 706 C CA . SER A 1 92 ? -61.066 -14.087 50.196 1.00 95.44 92 SER A CA 1
ATOM 707 C C . SER A 1 92 ? -62.483 -14.360 50.692 1.00 95.44 92 SER A C 1
ATOM 709 O O . SER A 1 92 ? -63.282 -14.979 49.994 1.00 95.44 92 SER A O 1
ATOM 711 N N . PHE A 1 93 ? -62.801 -13.876 51.893 1.00 96.06 93 PHE A N 1
ATOM 712 C CA . PHE A 1 93 ? -64.122 -13.978 52.514 1.00 96.06 93 PHE A CA 1
ATOM 713 C C . PHE A 1 93 ? -64.557 -12.617 53.056 1.00 96.06 93 PHE A C 1
ATOM 715 O O . PHE A 1 93 ? -63.920 -12.077 53.965 1.00 96.06 93 PHE A O 1
ATOM 722 N N . GLY A 1 94 ? -65.654 -12.074 52.524 1.00 90.19 94 GLY A N 1
ATOM 723 C CA . GLY A 1 94 ? -66.151 -10.749 52.906 1.00 90.19 94 GLY A CA 1
ATOM 724 C C . GLY A 1 94 ? -65.166 -9.603 52.626 1.00 90.19 94 GLY A C 1
ATOM 725 O O . GLY A 1 94 ? -64.146 -9.759 51.956 1.00 90.19 94 GLY A O 1
ATOM 726 N N . SER A 1 95 ? -65.483 -8.416 53.141 1.00 89.81 95 SER A N 1
ATOM 727 C CA . SER A 1 95 ? -64.607 -7.238 53.104 1.00 89.81 95 SER A CA 1
ATOM 728 C C . SER A 1 95 ? -64.728 -6.423 54.392 1.00 89.81 95 SER A C 1
ATOM 730 O O . SER A 1 95 ? -65.635 -6.651 55.192 1.00 89.81 95 SER A O 1
ATOM 732 N N . GLN A 1 96 ? -63.845 -5.440 54.588 1.00 83.00 96 GLN A N 1
ATOM 733 C CA . GLN A 1 96 ? -63.868 -4.567 55.768 1.00 83.00 96 GLN A CA 1
ATOM 734 C C . GLN A 1 96 ? -65.222 -3.855 55.971 1.00 83.00 96 GLN A C 1
ATOM 736 O O . GLN A 1 96 ? -65.646 -3.665 57.110 1.00 83.00 96 GLN A O 1
ATOM 741 N N . ASP A 1 97 ? -65.914 -3.511 54.880 1.00 86.56 97 ASP A N 1
ATOM 742 C CA . ASP A 1 97 ? -67.223 -2.843 54.913 1.00 86.56 97 ASP A CA 1
ATOM 743 C C . ASP A 1 97 ? -68.409 -3.824 54.967 1.00 86.56 97 ASP A C 1
ATOM 745 O O . ASP A 1 97 ? -69.509 -3.442 55.370 1.00 86.56 97 ASP A O 1
ATOM 749 N N . ASN A 1 98 ? -68.210 -5.079 54.550 1.00 88.94 98 ASN A N 1
ATOM 750 C CA . ASN A 1 98 ? -69.248 -6.109 54.510 1.00 88.94 98 ASN A CA 1
ATOM 751 C C . ASN A 1 98 ? -68.676 -7.476 54.937 1.00 88.94 98 ASN A C 1
ATOM 753 O O . ASN A 1 98 ? -68.380 -8.317 54.079 1.00 88.94 98 ASN A O 1
ATOM 757 N N . PRO A 1 99 ? -68.464 -7.693 56.248 1.00 90.06 99 PRO A N 1
ATOM 758 C CA . PRO A 1 99 ? -67.895 -8.935 56.750 1.00 90.06 99 PRO A CA 1
ATOM 759 C C . PRO A 1 99 ? -68.903 -10.086 56.665 1.00 90.06 99 PRO A C 1
ATOM 761 O O . PRO A 1 99 ? -70.104 -9.893 56.865 1.00 90.06 99 PRO A O 1
ATOM 764 N N . VAL A 1 100 ? -68.410 -11.302 56.429 1.00 93.75 100 VAL A N 1
ATOM 765 C CA . VAL A 1 100 ? -69.222 -12.526 56.542 1.00 93.75 100 VAL A CA 1
ATOM 766 C C . VAL A 1 100 ? -69.511 -12.855 58.015 1.00 93.75 100 VAL A C 1
ATOM 768 O O . VAL A 1 100 ? -68.902 -12.288 58.925 1.00 93.75 100 VAL A O 1
ATOM 771 N N . GLU A 1 101 ? -70.458 -13.755 58.292 1.00 90.69 101 GLU A N 1
ATOM 772 C CA . GLU A 1 101 ? -70.713 -14.216 59.670 1.00 90.69 101 GLU A CA 1
ATOM 773 C C . GLU A 1 101 ? -69.482 -14.952 60.224 1.00 90.69 101 GLU A C 1
ATOM 775 O O . GLU A 1 101 ? -68.907 -14.525 61.223 1.00 90.69 101 GLU A O 1
ATOM 780 N N . SER A 1 102 ? -69.010 -15.955 59.481 1.00 90.12 102 SER A N 1
ATOM 781 C CA . SER A 1 102 ? -67.723 -16.637 59.658 1.00 90.12 102 SER A CA 1
ATOM 782 C C . SER A 1 102 ? -67.104 -16.935 58.292 1.00 90.12 102 SER A C 1
ATOM 784 O O . SER A 1 102 ? -67.838 -17.108 57.318 1.00 90.12 102 SER A O 1
ATOM 786 N N . GLY A 1 103 ? -65.773 -16.998 58.198 1.00 91.31 103 GLY A N 1
ATOM 787 C CA . GLY A 1 103 ? -65.078 -17.353 56.955 1.00 91.31 103 GLY A CA 1
ATOM 788 C C . GLY A 1 103 ? -65.119 -18.856 56.704 1.00 91.31 103 GLY A C 1
ATOM 789 O O . GLY A 1 103 ? -65.893 -19.334 55.875 1.00 91.31 103 GLY A O 1
ATOM 790 N N . ILE A 1 104 ? -64.320 -19.605 57.466 1.00 94.81 104 ILE A N 1
ATOM 791 C CA . ILE A 1 104 ? -64.218 -21.068 57.360 1.00 94.81 104 ILE A CA 1
ATOM 792 C C . ILE A 1 104 ? -64.635 -21.711 58.683 1.00 94.81 104 ILE A C 1
ATOM 794 O O . ILE A 1 104 ? -64.097 -21.359 59.733 1.00 94.81 104 ILE A O 1
ATOM 798 N N . VAL A 1 105 ? -65.571 -22.664 58.634 1.00 94.31 105 VAL A N 1
ATOM 799 C CA . VAL A 1 105 ? -66.095 -23.363 59.821 1.00 94.31 105 VAL A CA 1
ATOM 800 C C . VAL A 1 105 ? -65.975 -24.876 59.664 1.00 94.31 105 VAL A C 1
ATOM 802 O O . VAL A 1 105 ? -66.419 -25.437 58.667 1.00 94.31 105 VAL A O 1
ATOM 805 N N . GLY A 1 106 ? -65.385 -25.541 60.651 1.00 89.56 106 GLY A N 1
ATOM 806 C CA . GLY A 1 106 ? -65.175 -26.985 60.684 1.00 89.56 106 GLY A CA 1
ATOM 807 C C . GLY A 1 106 ? -66.276 -27.744 61.418 1.00 89.56 106 GLY A C 1
ATOM 808 O O . GLY A 1 106 ? -66.850 -27.247 62.389 1.00 89.56 106 GLY A O 1
ATOM 809 N N . GLU A 1 107 ? -66.557 -28.968 60.977 1.00 88.81 107 GLU A N 1
ATOM 810 C CA . GLU A 1 107 ? -67.407 -29.906 61.718 1.00 88.81 107 GLU A CA 1
ATOM 811 C C . GLU A 1 107 ? -66.707 -30.448 62.976 1.00 88.81 107 GLU A C 1
ATOM 813 O O . GLU A 1 107 ? -65.492 -30.345 63.137 1.00 88.81 107 GLU A O 1
ATOM 818 N N . GLU A 1 108 ? -67.466 -31.054 63.894 1.00 83.56 108 GLU A N 1
ATOM 819 C CA . GLU A 1 108 ? -66.896 -31.659 65.101 1.00 83.56 108 GLU A CA 1
ATOM 820 C C . GLU A 1 108 ? -65.846 -32.725 64.729 1.00 83.56 108 GLU A C 1
ATOM 822 O O . GLU A 1 108 ? -66.154 -33.728 64.089 1.00 83.56 108 GLU A O 1
ATOM 827 N N . GLY A 1 109 ? -64.593 -32.489 65.129 1.00 80.31 109 GLY A N 1
ATOM 828 C CA . GLY A 1 109 ? -63.448 -33.351 64.827 1.00 80.31 109 GLY A CA 1
ATOM 829 C C . GLY A 1 109 ? -62.678 -33.051 63.531 1.00 80.31 109 GLY A C 1
ATOM 830 O O . GLY A 1 109 ? -61.693 -33.737 63.292 1.00 80.31 109 GLY A O 1
ATOM 831 N N . SER A 1 110 ? -63.056 -32.052 62.721 1.00 86.88 110 SER A N 1
ATOM 832 C CA . SER A 1 110 ? -62.373 -31.762 61.449 1.00 86.88 110 SER A CA 1
ATOM 833 C C . SER A 1 110 ? -60.990 -31.114 61.602 1.00 86.88 110 SER A C 1
ATOM 835 O O . SER A 1 110 ? -60.808 -30.215 62.432 1.00 86.88 110 SER A O 1
ATOM 837 N N . CYS A 1 111 ? -60.061 -31.475 60.714 1.00 87.06 111 CYS A N 1
ATOM 838 C CA . CYS A 1 111 ? -58.769 -30.802 60.544 1.00 87.06 111 CYS A CA 1
ATOM 839 C C . CYS A 1 111 ? -58.681 -30.047 59.206 1.00 87.06 111 CYS A C 1
ATOM 841 O O . CYS A 1 111 ? -58.990 -30.611 58.154 1.00 87.06 111 CYS A O 1
ATOM 843 N N . LEU A 1 112 ? -58.204 -28.798 59.243 1.00 90.69 112 LEU A N 1
ATOM 844 C CA . LEU A 1 112 ? -57.902 -28.000 58.051 1.00 90.69 112 LEU A CA 1
ATOM 845 C C . LEU A 1 112 ? -56.391 -27.823 57.894 1.00 90.69 112 LEU A C 1
ATOM 847 O O . LEU A 1 112 ? -55.742 -27.255 58.775 1.00 90.69 112 LEU A O 1
ATOM 851 N N . TYR A 1 113 ? -55.866 -28.254 56.749 1.00 90.38 113 TYR A N 1
ATOM 852 C CA . TYR A 1 113 ? -54.476 -28.063 56.355 1.00 90.38 113 TYR A CA 1
ATOM 853 C C . TYR A 1 113 ? -54.401 -27.049 55.213 1.00 90.38 113 TYR A C 1
ATOM 855 O O . TYR A 1 113 ? -55.018 -27.250 54.169 1.00 90.38 113 TYR A O 1
ATOM 863 N N . LEU A 1 114 ? -53.666 -25.959 55.412 1.00 90.19 114 LEU A N 1
ATOM 864 C CA . LEU A 1 114 ? -53.486 -24.885 54.440 1.00 90.19 114 LEU A CA 1
ATOM 865 C C . LEU A 1 114 ? -52.035 -24.861 53.962 1.00 90.19 114 LEU A C 1
ATOM 867 O O . LEU A 1 114 ? -51.133 -24.691 54.780 1.00 90.19 114 LEU A O 1
ATOM 871 N N . PHE A 1 115 ? -51.828 -24.985 52.655 1.00 86.88 115 PHE A N 1
ATOM 872 C CA . PHE A 1 115 ? -50.515 -25.059 52.027 1.00 86.88 115 PHE A CA 1
ATOM 873 C C . PHE A 1 115 ? -50.334 -24.023 50.926 1.00 86.88 115 PHE A C 1
ATOM 875 O O . PHE A 1 115 ? -51.264 -23.723 50.176 1.00 86.88 115 PHE A O 1
ATOM 882 N N . ASP A 1 116 ? -49.104 -23.544 50.790 1.00 81.25 116 ASP A N 1
ATOM 883 C CA . ASP A 1 116 ? -48.676 -22.719 49.664 1.00 81.25 116 ASP A CA 1
ATOM 884 C C . ASP A 1 116 ? -48.009 -23.551 48.568 1.00 81.25 116 ASP A C 1
ATOM 886 O O . ASP A 1 116 ? -47.504 -24.650 48.824 1.00 81.25 116 ASP A O 1
ATOM 890 N N . GLN A 1 117 ? -47.989 -23.014 47.348 1.00 81.00 117 GLN A N 1
ATOM 891 C CA . GLN A 1 117 ? -47.346 -23.664 46.211 1.00 81.00 117 GLN A CA 1
ATOM 892 C C . GLN A 1 117 ? -45.813 -23.544 46.246 1.00 81.00 117 GLN A C 1
ATOM 894 O O . GLN A 1 117 ? -45.133 -24.504 45.867 1.00 81.00 117 GLN A O 1
ATOM 899 N N . SER A 1 118 ? -45.261 -22.411 46.694 1.00 71.88 118 SER A N 1
ATOM 900 C CA . SER A 1 118 ? -43.812 -22.197 46.833 1.00 71.88 118 SER A CA 1
ATOM 901 C C . SER A 1 118 ? -43.413 -21.609 48.195 1.00 71.88 118 SER A C 1
ATOM 903 O O . SER A 1 118 ? -44.248 -21.254 49.018 1.00 71.88 118 SER A O 1
ATOM 905 N N . ARG A 1 119 ? -42.100 -21.523 48.464 1.00 60.78 119 ARG A N 1
ATOM 906 C CA . ARG A 1 119 ? -41.536 -20.851 49.655 1.00 60.78 119 ARG A CA 1
ATOM 907 C C . ARG A 1 119 ? -41.140 -19.397 49.423 1.00 60.78 119 ARG A C 1
ATOM 909 O O . ARG A 1 119 ? -40.523 -18.815 50.317 1.00 60.78 119 ARG A O 1
ATOM 916 N N . ASP A 1 120 ? -41.414 -18.825 48.253 1.00 67.19 120 ASP A N 1
ATOM 917 C CA . ASP A 1 120 ? -41.014 -17.449 47.970 1.00 67.19 120 ASP A CA 1
ATOM 918 C C . ASP A 1 120 ? -41.973 -16.465 48.675 1.00 67.19 120 ASP A C 1
ATOM 920 O O . ASP A 1 120 ? -43.152 -16.372 48.320 1.00 67.19 120 ASP A O 1
ATOM 924 N N . PRO A 1 121 ? -41.493 -15.690 49.671 1.00 62.31 121 PRO A N 1
ATOM 925 C CA . PRO A 1 121 ? -42.328 -14.736 50.393 1.00 62.31 121 PRO A CA 1
ATOM 926 C C . PRO A 1 121 ? -42.959 -13.653 49.509 1.00 62.31 121 PRO A C 1
ATOM 928 O O . PRO A 1 121 ? -43.906 -13.002 49.949 1.00 62.31 121 PRO A O 1
ATOM 931 N N . GLN A 1 122 ? -42.414 -13.419 48.308 1.00 65.94 122 GLN A N 1
ATOM 932 C CA . GLN A 1 122 ? -42.893 -12.417 47.354 1.00 65.94 122 GLN A CA 1
ATOM 933 C C . GLN A 1 122 ? -44.022 -12.939 46.458 1.00 65.94 122 GLN A C 1
ATOM 935 O O . GLN A 1 122 ? -44.791 -12.136 45.931 1.00 65.94 122 GLN A O 1
ATOM 940 N N . THR A 1 123 ? -44.135 -14.258 46.280 1.00 72.62 123 THR A N 1
ATOM 941 C CA . THR A 1 123 ? -45.120 -14.874 45.377 1.00 72.62 123 THR A CA 1
ATOM 942 C C . THR A 1 123 ? -46.131 -15.768 46.091 1.00 72.62 123 THR A C 1
ATOM 944 O O . THR A 1 123 ? -47.024 -16.267 45.426 1.00 72.62 123 THR A O 1
ATOM 947 N N . THR A 1 124 ? -46.053 -15.923 47.417 1.00 80.62 124 THR A N 1
ATOM 948 C CA . THR A 1 124 ? -46.945 -16.770 48.236 1.00 80.62 124 THR A CA 1
ATOM 949 C C . THR A 1 124 ? -48.448 -16.525 48.028 1.00 80.62 124 THR A C 1
ATOM 951 O O . THR A 1 124 ? -48.915 -15.381 47.948 1.00 80.62 124 THR A O 1
ATOM 954 N N . GLY A 1 125 ? -49.232 -17.605 47.992 1.00 83.81 125 GLY A N 1
ATOM 955 C CA . GLY A 1 125 ? -50.692 -17.556 48.013 1.00 83.81 125 GLY A CA 1
ATOM 956 C C . GLY A 1 125 ? -51.250 -16.952 49.312 1.00 83.81 125 GLY A C 1
ATOM 957 O O . GLY A 1 125 ? -50.683 -17.105 50.398 1.00 83.81 125 GLY A O 1
ATOM 958 N N . SER A 1 126 ? -52.386 -16.251 49.219 1.00 89.50 126 SER A N 1
ATOM 959 C CA . SER A 1 126 ? -52.972 -15.497 50.340 1.00 89.50 126 SER A CA 1
ATOM 960 C C . SER A 1 126 ? -54.405 -15.919 50.685 1.00 89.50 126 SER A C 1
ATOM 962 O O . SER A 1 126 ? -55.268 -16.004 49.817 1.00 89.50 126 SER A O 1
ATOM 964 N N . LEU A 1 127 ? -54.690 -16.110 51.975 1.00 93.25 127 LEU A N 1
ATOM 965 C CA . LEU A 1 127 ? -56.036 -16.265 52.535 1.00 93.25 127 LEU A CA 1
ATOM 966 C C . LEU A 1 127 ? -56.413 -15.007 53.326 1.00 93.25 127 LEU A C 1
ATOM 968 O O . LEU A 1 127 ? -55.750 -14.676 54.307 1.00 93.25 127 LEU A O 1
ATOM 972 N N . VAL A 1 128 ? -57.492 -14.327 52.939 1.00 93.94 128 VAL A N 1
ATOM 973 C CA . VAL A 1 128 ? -57.948 -13.077 53.570 1.00 93.94 128 VAL A CA 1
ATOM 974 C C . VAL A 1 128 ? -59.399 -13.209 54.029 1.00 93.94 128 VAL A C 1
ATOM 976 O O . VAL A 1 128 ? -60.286 -13.472 53.226 1.00 93.94 128 VAL A O 1
ATOM 979 N N . ILE A 1 129 ? -59.677 -13.008 55.315 1.00 94.94 129 ILE A N 1
ATOM 980 C CA . ILE A 1 129 ? -61.020 -13.178 55.881 1.00 94.94 129 ILE A CA 1
ATOM 981 C C . ILE A 1 129 ? -61.399 -11.947 56.696 1.00 94.94 129 ILE A C 1
ATOM 983 O O . ILE A 1 129 ? -60.706 -11.593 57.646 1.00 94.94 129 ILE A O 1
ATOM 987 N N . TYR A 1 130 ? -62.542 -11.347 56.368 1.00 93.38 130 TYR A N 1
ATOM 988 C CA . TYR A 1 130 ? -63.218 -10.345 57.186 1.00 93.38 130 TYR A CA 1
ATOM 989 C C . TYR A 1 130 ? -64.521 -10.935 57.724 1.00 93.38 130 TYR A C 1
ATOM 991 O O . TYR A 1 130 ? -65.492 -11.097 56.983 1.00 93.38 130 TYR A O 1
ATOM 999 N N . ALA A 1 131 ? -64.548 -11.250 59.019 1.00 92.00 131 ALA A N 1
ATOM 1000 C CA . ALA A 1 131 ? -65.693 -11.858 59.683 1.00 92.00 131 ALA A CA 1
ATOM 1001 C C . ALA A 1 131 ? -66.233 -10.998 60.834 1.00 92.00 131 ALA A C 1
ATOM 1003 O O . ALA A 1 131 ? -65.524 -10.223 61.480 1.00 92.00 131 ALA A O 1
ATOM 1004 N N . SER A 1 132 ? -67.531 -11.130 61.087 1.00 90.56 132 SER A N 1
ATOM 1005 C CA . SER A 1 132 ? -68.203 -10.502 62.225 1.00 90.56 132 SER A CA 1
ATOM 1006 C C . SER A 1 132 ? -68.192 -11.396 63.471 1.00 90.56 132 SER A C 1
ATOM 1008 O O . SER A 1 132 ? -68.131 -10.852 64.576 1.00 90.56 132 SER A O 1
ATOM 1010 N N . GLY A 1 133 ? -68.210 -12.723 63.299 1.00 89.31 133 GLY A N 1
ATOM 1011 C CA . GLY A 1 133 ? -67.923 -13.759 64.298 1.00 89.31 133 GLY A CA 1
ATOM 1012 C C . GLY A 1 133 ? -66.518 -14.351 64.125 1.00 89.31 133 GLY A C 1
ATOM 1013 O O . GLY A 1 133 ? -65.613 -13.651 63.679 1.00 89.31 133 GLY A O 1
ATOM 1014 N N . ASP A 1 134 ? -66.318 -15.627 64.479 1.00 92.69 134 ASP A N 1
ATOM 1015 C CA . ASP A 1 134 ? -65.010 -16.280 64.315 1.00 92.69 134 ASP A CA 1
ATOM 1016 C C . ASP A 1 134 ? -64.619 -16.347 62.826 1.00 92.69 134 ASP A C 1
ATOM 1018 O O . ASP A 1 134 ? -65.404 -16.831 62.004 1.00 92.69 134 ASP A O 1
ATOM 1022 N N . ALA A 1 135 ? -63.420 -15.873 62.464 1.00 92.06 135 ALA A N 1
ATOM 1023 C CA . ALA A 1 135 ? -63.004 -15.811 61.058 1.00 92.06 135 ALA A CA 1
ATOM 1024 C C . ALA A 1 135 ? -62.601 -17.196 60.518 1.00 92.06 135 ALA A C 1
ATOM 1026 O O . ALA A 1 135 ? -63.082 -17.614 59.462 1.00 92.06 135 ALA A O 1
ATOM 1027 N N . ILE A 1 136 ? -61.801 -17.939 61.284 1.00 94.19 136 ILE A N 1
ATOM 1028 C CA . ILE A 1 136 ? -61.563 -19.376 61.102 1.00 94.19 136 ILE A CA 1
ATOM 1029 C C . ILE A 1 136 ? -61.998 -20.077 62.387 1.00 94.19 136 ILE A C 1
ATOM 1031 O O . ILE A 1 136 ? -61.490 -19.742 63.452 1.00 94.19 136 ILE A O 1
ATOM 1035 N N . SER A 1 137 ? -62.915 -21.039 62.301 1.00 93.62 137 SER A N 1
ATOM 1036 C CA . SER A 1 137 ? -63.408 -21.809 63.449 1.00 93.62 137 SER A CA 1
ATOM 1037 C C . SER A 1 137 ? -63.392 -23.299 63.125 1.00 93.62 137 SER A C 1
ATOM 1039 O O . SER A 1 137 ? -64.346 -23.832 62.569 1.00 93.62 137 SER A O 1
ATOM 1041 N N . VAL A 1 138 ? -62.285 -23.981 63.414 1.00 92.06 138 VAL A N 1
ATOM 1042 C CA . VAL A 1 138 ? -62.091 -25.415 63.116 1.00 92.06 138 VAL A CA 1
ATOM 1043 C C . VAL A 1 138 ? -61.500 -26.120 64.338 1.00 92.06 138 VAL A C 1
ATOM 1045 O O . VAL A 1 138 ? -60.700 -25.516 65.037 1.00 92.06 138 VAL A O 1
ATOM 1048 N N . PRO A 1 139 ? -61.819 -27.389 64.640 1.00 90.19 139 PRO A N 1
ATOM 1049 C CA . PRO A 1 139 ? -61.215 -28.097 65.771 1.00 90.19 139 PRO A CA 1
ATOM 1050 C C . PRO A 1 139 ? -59.683 -28.109 65.752 1.00 90.19 139 PRO A C 1
ATOM 1052 O O . PRO A 1 139 ? -59.072 -27.853 66.794 1.00 90.19 139 PRO A O 1
ATOM 1055 N N . SER A 1 140 ? -59.081 -28.341 64.581 1.00 90.88 140 SER A N 1
ATOM 1056 C CA . SER A 1 140 ? -57.634 -28.259 64.381 1.00 90.88 140 SER A CA 1
ATOM 1057 C C . SER A 1 140 ? -57.270 -27.534 63.084 1.00 90.88 140 SER A C 1
ATOM 1059 O O . SER A 1 140 ? -57.847 -27.813 62.031 1.00 90.88 140 SER A O 1
ATOM 1061 N N . PHE A 1 141 ? -56.291 -26.631 63.156 1.00 90.12 141 PHE A N 1
ATOM 1062 C CA . PHE A 1 141 ? -55.803 -25.841 62.022 1.00 90.12 141 PHE A CA 1
ATOM 1063 C C . PHE A 1 141 ? -54.289 -25.975 61.874 1.00 90.12 141 PHE A C 1
ATOM 1065 O O . PHE A 1 141 ? -53.560 -25.811 62.852 1.00 90.12 141 PHE A O 1
ATOM 1072 N N . TYR A 1 142 ? -53.824 -26.236 60.654 1.00 88.00 142 TYR A N 1
ATOM 1073 C CA . TYR A 1 142 ? -52.409 -26.304 60.311 1.00 88.00 142 TYR A CA 1
ATOM 1074 C C . TYR A 1 142 ? -52.126 -25.431 59.091 1.00 88.00 142 TYR A C 1
ATOM 1076 O O . TYR A 1 142 ? -52.700 -25.642 58.027 1.00 88.00 142 TYR A O 1
ATOM 1084 N N . GLN A 1 143 ? -51.227 -24.463 59.239 1.00 86.69 143 GLN A N 1
ATOM 1085 C CA . GLN A 1 143 ? -50.789 -23.570 58.170 1.00 86.69 143 GLN A CA 1
ATOM 1086 C C . GLN A 1 143 ? -49.328 -23.848 57.811 1.00 86.69 143 GLN A C 1
ATOM 1088 O O . GLN A 1 143 ? -48.462 -23.771 58.683 1.00 86.69 143 GLN A O 1
ATOM 1093 N N . PHE A 1 144 ? -49.065 -24.065 56.523 1.00 77.81 144 PHE A N 1
ATOM 1094 C CA . PHE A 1 144 ? -47.756 -24.324 55.930 1.00 77.81 144 PHE A CA 1
ATOM 1095 C C . PHE A 1 144 ? -47.507 -23.363 54.756 1.00 77.81 144 PHE A C 1
ATOM 1097 O O . PHE A 1 144 ? -48.040 -23.530 53.664 1.00 77.81 144 PHE A O 1
ATOM 1104 N N . GLY A 1 145 ? -46.707 -22.320 54.973 1.00 72.81 145 GLY A N 1
ATOM 1105 C CA . GLY A 1 145 ? -46.260 -21.412 53.904 1.00 72.81 145 GLY A CA 1
ATOM 1106 C C . GLY A 1 145 ? -47.188 -20.231 53.589 1.00 72.81 145 GLY A C 1
ATOM 1107 O O . GLY A 1 145 ? -46.691 -19.110 53.583 1.00 72.81 145 GLY A O 1
ATOM 1108 N N . CYS A 1 146 ? -48.505 -20.425 53.426 1.00 77.19 146 CYS A N 1
ATOM 1109 C CA . CYS A 1 146 ? -49.409 -19.361 52.938 1.00 77.19 146 CYS A CA 1
ATOM 1110 C C . CYS A 1 146 ? -49.416 -18.109 53.816 1.00 77.19 146 CYS A C 1
ATOM 1112 O O . CYS A 1 146 ? -49.267 -18.201 55.038 1.00 77.19 146 CYS A O 1
ATOM 1114 N N . ARG A 1 147 ? -49.728 -16.948 53.229 1.00 83.75 147 ARG A N 1
ATOM 1115 C CA . ARG A 1 147 ? -50.096 -15.752 53.999 1.00 83.75 147 ARG A CA 1
ATOM 1116 C C . ARG A 1 147 ? -51.550 -15.854 54.473 1.00 83.75 147 ARG A C 1
ATOM 1118 O O . ARG A 1 147 ? -52.448 -16.080 53.669 1.00 83.75 147 ARG A O 1
ATOM 1125 N N . VAL A 1 148 ? -51.800 -15.649 55.766 1.00 87.81 148 VAL A N 1
ATOM 1126 C CA . VAL A 1 148 ? -53.156 -15.643 56.348 1.00 87.81 148 VAL A CA 1
ATOM 1127 C C . VAL A 1 148 ? -53.434 -14.289 56.991 1.00 87.81 148 VAL A C 1
ATOM 1129 O O . VAL A 1 148 ? -52.689 -13.845 57.857 1.00 87.81 148 VAL A O 1
ATOM 1132 N N . SER A 1 149 ? -54.520 -13.634 56.597 1.00 89.81 149 SER A N 1
ATOM 1133 C CA . SER A 1 149 ? -54.997 -12.384 57.190 1.00 89.81 149 SER A CA 1
ATOM 1134 C C . SER A 1 149 ? -56.440 -12.562 57.645 1.00 89.81 149 SER A C 1
ATOM 1136 O O . SER A 1 149 ? -57.371 -12.475 56.848 1.00 89.81 149 SER A O 1
ATOM 1138 N N . ALA A 1 150 ? -56.618 -12.856 58.928 1.00 89.44 150 ALA A N 1
ATOM 1139 C CA . ALA A 1 150 ? -57.905 -13.118 59.549 1.00 89.44 150 ALA A CA 1
ATOM 1140 C C . ALA A 1 150 ? -58.295 -11.942 60.452 1.00 89.44 150 ALA A C 1
ATOM 1142 O O . ALA A 1 150 ? -57.639 -11.662 61.457 1.00 89.44 150 ALA A O 1
ATOM 1143 N N . PHE A 1 151 ? -59.386 -11.270 60.100 1.00 89.88 151 PHE A N 1
ATOM 1144 C CA . PHE A 1 151 ? -59.937 -10.142 60.837 1.00 89.88 151 PHE A CA 1
ATOM 1145 C C . PHE A 1 151 ? -61.307 -10.504 61.398 1.00 89.88 151 PHE A C 1
ATOM 1147 O O . PHE A 1 151 ? -62.202 -10.904 60.651 1.00 89.88 151 PHE A O 1
ATOM 1154 N N . SER A 1 152 ? -61.483 -10.327 62.707 1.00 87.94 152 SER A N 1
ATOM 1155 C CA . SER A 1 152 ? -62.756 -10.562 63.389 1.00 87.94 152 SER A CA 1
ATOM 1156 C C . SER A 1 152 ? -63.214 -9.341 64.187 1.00 87.94 152 SER A C 1
ATOM 1158 O O . SER A 1 152 ? -62.472 -8.795 65.009 1.00 87.94 152 SER A O 1
ATOM 1160 N N . ALA A 1 153 ? -64.468 -8.932 63.984 1.00 85.62 153 ALA A N 1
ATOM 1161 C CA . ALA A 1 153 ? -65.059 -7.827 64.732 1.00 85.62 153 ALA A CA 1
ATOM 1162 C C . ALA A 1 153 ? -65.494 -8.233 66.156 1.00 85.62 153 ALA A C 1
ATOM 1164 O O . ALA A 1 153 ? -65.156 -7.536 67.117 1.00 85.62 153 ALA A O 1
ATOM 1165 N N . ASN A 1 154 ? -66.235 -9.342 66.308 1.00 85.38 154 ASN A N 1
ATOM 1166 C CA . ASN A 1 154 ? -66.847 -9.742 67.587 1.00 85.38 154 ASN A CA 1
ATOM 1167 C C . ASN A 1 154 ? -66.502 -11.169 68.059 1.00 85.38 154 ASN A C 1
ATOM 1169 O O . ASN A 1 154 ? -66.862 -11.515 69.183 1.00 85.38 154 ASN A O 1
ATOM 1173 N N . GLY A 1 155 ? -65.836 -11.989 67.240 1.00 86.62 155 GLY A N 1
ATOM 1174 C CA . GLY A 1 155 ? -65.329 -13.323 67.602 1.00 86.62 155 GLY A CA 1
ATOM 1175 C C . GLY A 1 155 ? -63.801 -13.367 67.652 1.00 86.62 155 GLY A C 1
ATOM 1176 O O . GLY A 1 155 ? -63.150 -12.323 67.669 1.00 86.62 155 GLY A O 1
ATOM 1177 N N . ASN A 1 156 ? -63.209 -14.552 67.613 1.00 88.31 156 ASN A N 1
ATOM 1178 C CA . ASN A 1 156 ? -61.767 -14.726 67.459 1.00 88.31 156 ASN A CA 1
ATOM 1179 C C . ASN A 1 156 ? -61.349 -14.657 65.981 1.00 88.31 156 ASN A C 1
ATOM 1181 O O . ASN A 1 156 ? -62.098 -15.063 65.095 1.00 88.31 156 ASN A O 1
ATOM 1185 N N . ALA A 1 157 ? -60.134 -14.193 65.683 1.00 87.62 157 ALA A N 1
ATOM 1186 C CA . ALA A 1 157 ? -59.638 -14.262 64.304 1.00 87.62 157 ALA A CA 1
ATOM 1187 C C . ALA A 1 157 ? -59.333 -15.718 63.896 1.00 87.62 157 ALA A C 1
ATOM 1189 O O . ALA A 1 157 ? -59.746 -16.159 62.828 1.00 87.62 157 ALA A O 1
ATOM 1190 N N . ILE A 1 158 ? -58.704 -16.504 64.770 1.00 91.31 158 ILE A N 1
ATOM 1191 C CA . ILE A 1 158 ? -58.557 -17.954 64.592 1.00 91.31 158 ILE A CA 1
ATOM 1192 C C . ILE A 1 158 ? -59.002 -18.648 65.881 1.00 91.31 158 ILE A C 1
ATOM 1194 O O . ILE A 1 158 ? -58.380 -18.473 66.928 1.00 91.31 158 ILE A O 1
ATOM 1198 N N . ALA A 1 159 ? -60.075 -19.430 65.809 1.00 90.38 159 ALA A N 1
ATOM 1199 C CA . ALA A 1 159 ? -60.596 -20.259 66.886 1.00 90.38 159 ALA A CA 1
ATOM 1200 C C . ALA A 1 159 ? -60.351 -21.737 66.572 1.00 90.38 159 ALA A C 1
ATOM 1202 O O . ALA A 1 159 ? -60.844 -22.277 65.580 1.00 90.38 159 ALA A O 1
ATOM 1203 N N . CYS A 1 160 ? -59.599 -22.400 67.443 1.00 88.94 160 CYS A N 1
ATOM 1204 C CA . CYS A 1 160 ? -59.375 -23.833 67.401 1.00 88.94 160 CYS A CA 1
ATOM 1205 C C . CYS A 1 160 ? -59.773 -24.475 68.723 1.00 88.94 160 CYS A C 1
ATOM 1207 O O . CYS A 1 160 ? -59.459 -23.968 69.794 1.00 88.94 160 CYS A O 1
ATOM 1209 N N . ALA A 1 161 ? -60.494 -25.592 68.676 1.00 81.94 161 ALA A N 1
ATOM 1210 C CA . ALA A 1 161 ? -60.897 -26.274 69.907 1.00 81.94 161 ALA A CA 1
ATOM 1211 C C . ALA A 1 161 ? -59.751 -27.111 70.499 1.00 81.94 161 ALA A C 1
ATOM 1213 O O . ALA A 1 161 ? -59.629 -27.209 71.718 1.00 81.94 161 ALA A O 1
ATOM 1214 N N . ASN A 1 162 ? -58.911 -27.693 69.636 1.00 85.00 162 ASN A N 1
ATOM 1215 C CA . ASN A 1 162 ? -57.881 -28.655 70.014 1.00 85.00 162 ASN A CA 1
ATOM 1216 C C . ASN A 1 162 ? -56.471 -28.110 69.761 1.00 85.00 162 ASN A C 1
ATOM 1218 O O . ASN A 1 162 ? -55.709 -27.915 70.705 1.00 85.00 162 ASN A O 1
ATOM 1222 N N . TYR A 1 163 ? -56.107 -27.886 68.496 1.00 83.31 163 TYR A N 1
ATOM 1223 C CA . TYR A 1 163 ? -54.716 -27.633 68.117 1.00 83.31 163 TYR A CA 1
ATOM 1224 C C . TYR A 1 163 ? -54.615 -26.622 66.977 1.00 83.31 163 TYR A C 1
ATOM 1226 O O . TYR A 1 163 ? -55.275 -26.777 65.953 1.00 83.31 163 TYR A O 1
ATOM 1234 N N . CYS A 1 164 ? -53.763 -25.612 67.131 1.00 84.44 164 CYS A N 1
ATOM 1235 C CA . CYS A 1 164 ? -53.502 -24.614 66.099 1.00 84.44 164 CYS A CA 1
ATOM 1236 C C . CYS A 1 164 ? -52.000 -24.552 65.823 1.00 84.44 164 CYS A C 1
ATOM 1238 O O . CYS A 1 164 ? -51.224 -24.232 66.723 1.00 84.44 164 CYS A O 1
ATOM 1240 N N . SER A 1 165 ? -51.591 -24.861 64.593 1.00 82.94 165 SER A N 1
ATOM 1241 C CA . SER A 1 165 ? -50.210 -24.771 64.130 1.00 82.94 165 SER A CA 1
ATOM 1242 C C . SER A 1 165 ? -50.077 -23.699 63.058 1.00 82.94 165 SER A C 1
ATOM 1244 O O . SER A 1 165 ? -50.701 -23.787 62.001 1.00 82.94 165 SER A O 1
ATOM 1246 N N . LEU A 1 166 ? -49.253 -22.690 63.329 1.00 78.81 166 LEU A N 1
ATOM 1247 C CA . LEU A 1 166 ? -49.010 -21.568 62.426 1.00 78.81 166 LEU A CA 1
ATOM 1248 C C . LEU A 1 166 ? -47.543 -21.591 61.987 1.00 78.81 166 LEU A C 1
ATOM 1250 O O . LEU A 1 166 ? -46.648 -21.245 62.761 1.00 78.81 166 LEU A O 1
ATOM 1254 N N . SER A 1 167 ? -47.293 -22.030 60.753 1.00 68.94 167 SER A N 1
ATOM 1255 C CA . SER A 1 167 ? -45.955 -22.198 60.177 1.00 68.94 167 SER A CA 1
ATOM 1256 C C . SER A 1 167 ? -45.915 -21.677 58.730 1.00 68.94 167 SER A C 1
ATOM 1258 O O . SER A 1 167 ? -45.836 -22.454 57.781 1.00 68.94 167 SER A O 1
ATOM 1260 N N . GLY A 1 168 ? -45.987 -20.355 58.530 1.00 62.44 168 GLY A N 1
ATOM 1261 C CA . GLY A 1 168 ? -46.021 -19.738 57.191 1.00 62.44 168 GLY A CA 1
ATOM 1262 C C . GLY A 1 168 ? -45.333 -18.372 57.085 1.00 62.44 168 GLY A C 1
ATOM 1263 O O . GLY A 1 168 ? -44.791 -17.860 58.064 1.00 62.44 168 GLY A O 1
ATOM 1264 N N . VAL A 1 169 ? -45.359 -17.784 55.880 1.00 59.25 169 VAL A N 1
ATOM 1265 C CA . VAL A 1 169 ? -44.657 -16.532 55.526 1.00 59.25 169 VAL A CA 1
ATOM 1266 C C . VAL A 1 169 ? -45.145 -15.332 56.353 1.00 59.25 169 VAL A C 1
ATOM 1268 O O . VAL A 1 169 ? -44.333 -14.517 56.798 1.00 59.25 169 VAL A O 1
ATOM 1271 N N . ALA A 1 170 ? -46.455 -15.212 56.596 1.00 68.38 170 ALA A N 1
ATOM 1272 C CA . ALA A 1 170 ? -47.030 -14.211 57.499 1.00 68.38 170 ALA A CA 1
ATOM 1273 C C . ALA A 1 170 ? -48.455 -14.588 57.935 1.00 68.38 170 ALA A C 1
ATOM 1275 O O . ALA A 1 170 ? -49.284 -14.948 57.100 1.00 68.38 170 ALA A O 1
ATOM 1276 N N . THR A 1 171 ? -48.758 -14.430 59.223 1.00 72.75 171 THR A N 1
ATOM 1277 C CA . THR A 1 171 ? -50.117 -14.568 59.766 1.00 72.75 171 THR A CA 1
ATOM 1278 C C . THR A 1 171 ? -50.479 -13.302 60.530 1.00 72.75 171 THR A C 1
ATOM 1280 O O . THR A 1 171 ? -49.815 -12.961 61.505 1.00 72.75 171 THR A O 1
ATOM 1283 N N . ASP A 1 172 ? -51.524 -12.609 60.092 1.00 77.00 172 ASP A N 1
ATOM 1284 C CA . ASP A 1 172 ? -52.131 -11.479 60.794 1.00 77.00 172 ASP A CA 1
ATOM 1285 C C . ASP A 1 172 ? -53.511 -11.907 61.300 1.00 77.00 172 ASP A C 1
ATOM 1287 O O . ASP A 1 172 ? -54.446 -12.081 60.520 1.00 77.00 172 ASP A O 1
ATOM 1291 N N . ALA A 1 173 ? -53.611 -12.152 62.603 1.00 76.38 173 ALA A N 1
ATOM 1292 C CA . ALA A 1 173 ? -54.821 -12.605 63.272 1.00 76.38 173 ALA A CA 1
ATOM 1293 C C . ALA A 1 173 ? -55.303 -11.513 64.231 1.00 76.38 173 ALA A C 1
ATOM 1295 O O . ALA A 1 173 ? -54.958 -11.476 65.418 1.00 76.38 173 ALA A O 1
ATOM 1296 N N . THR A 1 174 ? -56.103 -10.594 63.703 1.00 76.56 174 THR A N 1
ATOM 1297 C CA . THR A 1 174 ? -56.536 -9.406 64.433 1.00 76.56 174 THR A CA 1
ATOM 1298 C C . THR A 1 174 ? -58.010 -9.507 64.799 1.00 76.56 174 THR A C 1
ATOM 1300 O O . THR A 1 174 ? -58.892 -9.609 63.950 1.00 76.56 174 THR A O 1
ATOM 1303 N N . SER A 1 175 ? -58.285 -9.438 66.099 1.00 78.00 175 SER A N 1
ATOM 1304 C CA . SER A 1 175 ? -59.640 -9.413 66.643 1.00 78.00 175 SER A CA 1
ATOM 1305 C C . SER A 1 175 ? -59.852 -8.205 67.554 1.00 78.00 175 SER A C 1
ATOM 1307 O O . SER A 1 175 ? -58.978 -7.886 68.367 1.00 78.00 175 SER A O 1
ATOM 1309 N N . THR A 1 176 ? -61.023 -7.566 67.440 1.00 78.75 176 THR A N 1
ATOM 1310 C CA . THR A 1 176 ? -61.469 -6.480 68.333 1.00 78.75 176 THR A CA 1
ATOM 1311 C C . THR A 1 176 ? -62.396 -6.934 69.467 1.00 78.75 176 THR A C 1
ATOM 1313 O O . THR A 1 176 ? -62.540 -6.198 70.442 1.00 78.75 176 THR A O 1
ATOM 1316 N N . GLY A 1 177 ? -63.024 -8.114 69.359 1.00 72.25 177 GLY A N 1
ATOM 1317 C CA . GLY A 1 177 ? -64.035 -8.611 70.312 1.00 72.25 177 GLY A CA 1
ATOM 1318 C C . GLY A 1 177 ? -63.704 -9.939 71.012 1.00 72.25 177 GLY A C 1
ATOM 1319 O O . GLY A 1 177 ? -64.276 -10.226 72.061 1.00 72.25 177 GLY A O 1
ATOM 1320 N N . GLY A 1 178 ? -62.762 -10.715 70.473 1.00 80.06 178 GLY A N 1
ATOM 1321 C CA . GLY A 1 178 ? -62.193 -11.939 71.051 1.00 80.06 178 GLY A CA 1
ATOM 1322 C C . GLY A 1 178 ? -60.662 -11.978 70.949 1.00 80.06 178 GLY A C 1
ATOM 1323 O O . GLY A 1 178 ? -60.018 -10.936 70.794 1.00 80.06 178 GLY A O 1
ATOM 1324 N N . TYR A 1 179 ? -60.066 -13.168 70.992 1.00 74.44 179 TYR A N 1
ATOM 1325 C CA . TYR A 1 179 ? -58.623 -13.348 70.828 1.00 74.44 179 TYR A CA 1
ATOM 1326 C C . TYR A 1 179 ? -58.196 -13.278 69.357 1.00 74.44 179 TYR A C 1
ATOM 1328 O O . TYR A 1 179 ? -58.958 -13.625 68.455 1.00 74.44 179 TYR A O 1
ATOM 1336 N N . GLY A 1 180 ? -56.954 -12.859 69.102 1.00 76.94 180 GLY A N 1
ATOM 1337 C CA . GLY A 1 180 ? -56.350 -13.028 67.779 1.00 76.94 180 GLY A CA 1
ATOM 1338 C C . GLY A 1 180 ? -56.271 -14.515 67.424 1.00 76.94 180 GLY A C 1
ATOM 1339 O O . GLY A 1 180 ? -56.809 -14.948 66.410 1.00 76.94 180 GLY A O 1
ATOM 1340 N N . VAL A 1 181 ? -55.711 -15.327 68.325 1.00 78.94 181 VAL A N 1
ATOM 1341 C CA . VAL A 1 181 ? -55.700 -16.793 68.198 1.00 78.94 181 VAL A CA 1
ATOM 1342 C C . VAL A 1 181 ? -56.133 -17.447 69.514 1.00 78.94 181 VAL A C 1
ATOM 1344 O O . VAL A 1 181 ? -55.559 -17.172 70.569 1.00 78.94 181 VAL A O 1
ATOM 1347 N N . GLN A 1 182 ? -57.122 -18.338 69.459 1.00 84.50 182 GLN A N 1
ATOM 1348 C CA . GLN A 1 182 ? -57.595 -19.146 70.586 1.00 84.50 182 GLN A CA 1
ATOM 1349 C C . GLN A 1 182 ? -57.435 -20.636 70.267 1.00 84.50 182 GLN A C 1
ATOM 1351 O O . GLN A 1 182 ? -57.976 -21.101 69.271 1.00 84.50 182 GLN A O 1
ATOM 1356 N N . SER A 1 183 ? -56.725 -21.388 71.112 1.00 84.00 183 SER A N 1
ATOM 1357 C CA . SER A 1 183 ? -56.618 -22.854 71.027 1.00 84.00 183 SER A CA 1
ATOM 1358 C C . SER A 1 183 ? -56.281 -23.471 72.384 1.00 84.00 183 SER A C 1
ATOM 1360 O O . SER A 1 183 ? -55.761 -22.779 73.253 1.00 84.00 183 SER A O 1
ATOM 1362 N N . ALA A 1 184 ? -56.542 -24.765 72.595 1.00 72.06 184 ALA A N 1
ATOM 1363 C CA . ALA A 1 184 ? -56.027 -25.453 73.784 1.00 72.06 184 ALA A CA 1
ATOM 1364 C C . ALA A 1 184 ? -54.488 -25.518 73.742 1.00 72.06 184 ALA A C 1
ATOM 1366 O O . ALA A 1 184 ? -53.830 -25.091 74.694 1.00 72.06 184 ALA A O 1
ATOM 1367 N N . ASP A 1 185 ? -53.943 -25.931 72.594 1.00 70.44 185 ASP A N 1
ATOM 1368 C CA . ASP A 1 185 ? -52.516 -25.899 72.278 1.00 70.44 185 ASP A CA 1
ATOM 1369 C C . ASP A 1 185 ? -52.261 -25.065 71.012 1.00 70.44 185 ASP A C 1
ATOM 1371 O O . ASP A 1 185 ? -52.926 -25.238 69.982 1.00 70.44 185 ASP A O 1
ATOM 1375 N N . ILE A 1 186 ? -51.298 -24.145 71.094 1.00 72.19 186 ILE A N 1
ATOM 1376 C CA . ILE A 1 186 ? -50.842 -23.286 69.996 1.00 72.19 186 ILE A CA 1
ATOM 1377 C C . ILE A 1 186 ? -49.377 -23.607 69.723 1.00 72.19 186 ILE A C 1
ATOM 1379 O O . ILE A 1 186 ? -48.548 -23.546 70.630 1.00 72.19 186 ILE A O 1
ATOM 1383 N N . MET A 1 187 ? -49.052 -23.912 68.472 1.00 70.38 187 MET A N 1
ATOM 1384 C CA . MET A 1 187 ? -47.698 -24.202 68.016 1.00 70.38 187 MET A CA 1
ATOM 1385 C C . MET A 1 187 ? -47.281 -23.238 66.914 1.00 70.38 187 MET A C 1
ATOM 1387 O O . MET A 1 187 ? -47.922 -23.151 65.869 1.00 70.38 187 MET A O 1
ATOM 1391 N N . LEU A 1 188 ? -46.194 -22.510 67.153 1.00 67.00 188 LEU A N 1
ATOM 1392 C CA . LEU A 1 188 ? -45.600 -21.593 66.180 1.00 67.00 188 LEU A CA 1
ATOM 1393 C C . LEU A 1 188 ? -44.368 -22.279 65.560 1.00 67.00 188 LEU A C 1
ATOM 1395 O O . LEU A 1 188 ? -43.474 -22.711 66.291 1.00 67.00 188 LEU A O 1
ATOM 1399 N N . GLY A 1 189 ? -44.383 -22.454 64.233 1.00 57.50 189 GLY A N 1
ATOM 1400 C CA . GLY A 1 189 ? -43.496 -23.359 63.483 1.00 57.50 189 GLY A CA 1
ATOM 1401 C C . GLY A 1 189 ? -42.014 -22.959 63.362 1.00 57.50 189 GLY A C 1
ATOM 1402 O O . GLY A 1 189 ? -41.606 -21.860 63.733 1.00 57.50 189 GLY A O 1
ATOM 1403 N N . GLU A 1 190 ? -41.216 -23.892 62.819 1.00 54.25 190 GLU A N 1
ATOM 1404 C CA . GLU A 1 190 ? -39.744 -23.992 62.944 1.00 54.25 190 GLU A CA 1
ATOM 1405 C C . GLU A 1 190 ? -38.901 -23.399 61.790 1.00 54.25 190 GLU A C 1
ATOM 1407 O O . GLU A 1 190 ? -37.674 -23.422 61.880 1.00 54.25 190 GLU A O 1
ATOM 1412 N N . TRP A 1 191 ? -39.480 -22.847 60.714 1.00 47.72 191 TRP A N 1
ATOM 1413 C CA . TRP A 1 191 ? -38.694 -22.500 59.513 1.00 47.72 191 TRP A CA 1
ATOM 1414 C C . TRP A 1 191 ? -39.100 -21.181 58.831 1.00 47.72 191 TRP A C 1
ATOM 1416 O O . TRP A 1 191 ? -40.271 -20.956 58.552 1.00 47.72 191 TRP A O 1
ATOM 1426 N N . ASN A 1 192 ? -38.081 -20.361 58.519 1.00 39.69 192 ASN A N 1
ATOM 1427 C CA . ASN A 1 192 ? -38.065 -19.110 57.734 1.00 39.69 192 ASN A CA 1
ATOM 1428 C C . ASN A 1 192 ? -38.967 -17.954 58.193 1.00 39.69 192 ASN A C 1
ATOM 1430 O O . ASN A 1 192 ? -40.162 -18.007 57.971 1.00 39.69 192 ASN A O 1
ATOM 1434 N N . LEU A 1 193 ? -38.345 -16.873 58.710 1.00 42.25 193 LEU A N 1
ATOM 1435 C CA . LEU A 1 193 ? -38.768 -15.448 58.790 1.00 42.25 193 LEU A CA 1
ATOM 1436 C C . LEU A 1 193 ? -40.243 -15.073 59.088 1.00 42.25 193 LEU A C 1
ATOM 1438 O O . LEU A 1 193 ? -40.534 -13.880 59.202 1.00 42.25 193 LEU A O 1
ATOM 1442 N N . GLY A 1 194 ? -41.137 -16.022 59.345 1.00 44.22 194 GLY A N 1
ATOM 1443 C CA . GLY A 1 194 ? -42.572 -15.829 59.480 1.00 44.22 194 GLY A CA 1
ATOM 1444 C C . GLY A 1 194 ? -42.909 -14.874 60.611 1.00 44.22 194 GLY A C 1
ATOM 1445 O O . GLY A 1 194 ? -42.363 -14.973 61.714 1.00 44.22 194 GLY A O 1
ATOM 1446 N N . TYR A 1 195 ? -43.753 -13.892 60.317 1.00 50.03 195 TYR A N 1
ATOM 1447 C CA . TYR A 1 195 ? -44.268 -12.937 61.292 1.00 50.03 195 TYR A CA 1
ATOM 1448 C C . TYR A 1 195 ? -45.684 -13.385 61.667 1.00 50.03 195 TYR A C 1
ATOM 1450 O O . TYR A 1 195 ? -46.566 -13.377 60.812 1.00 50.03 195 TYR A O 1
ATOM 1458 N N . VAL A 1 196 ? -45.907 -13.793 62.920 1.00 54.06 196 VAL A N 1
ATOM 1459 C CA . VAL A 1 196 ? -47.262 -14.027 63.446 1.00 54.06 196 VAL A CA 1
ATOM 1460 C C . VAL A 1 196 ? -47.632 -12.822 64.303 1.00 54.06 196 VAL A C 1
ATOM 1462 O O . VAL A 1 196 ? -47.166 -12.675 65.433 1.00 54.06 196 VAL A O 1
ATOM 1465 N N . CYS A 1 197 ? -48.421 -11.918 63.730 1.00 56.62 197 CYS A N 1
ATOM 1466 C CA . CYS A 1 197 ? -49.011 -10.788 64.430 1.00 56.62 197 CYS A CA 1
ATOM 1467 C C . CYS A 1 197 ? -50.405 -11.209 64.896 1.00 56.62 197 CYS A C 1
ATOM 1469 O O . CYS A 1 197 ? -51.267 -11.502 64.075 1.00 56.62 197 CYS A O 1
ATOM 1471 N N . ALA A 1 198 ? -50.629 -11.264 66.206 1.00 59.41 198 ALA A N 1
ATOM 1472 C CA . ALA A 1 198 ? -51.961 -11.479 66.754 1.00 59.41 198 ALA A CA 1
ATOM 1473 C C . ALA A 1 198 ? -52.253 -10.413 67.803 1.00 59.41 198 ALA A C 1
ATOM 1475 O O . ALA A 1 198 ? -51.374 -10.061 68.591 1.00 59.41 198 ALA A O 1
ATOM 1476 N N . SER A 1 199 ? -53.493 -9.920 67.845 1.00 55.44 199 SER A N 1
ATOM 1477 C CA . SER A 1 199 ? -53.885 -8.919 68.845 1.00 55.44 199 SER A CA 1
ATOM 1478 C C . SER A 1 199 ? -53.869 -9.476 70.279 1.00 55.44 199 SER A C 1
ATOM 1480 O O . SER A 1 199 ? -53.703 -8.714 71.228 1.00 55.44 199 SER A O 1
ATOM 1482 N N . SER A 1 200 ? -54.034 -10.796 70.448 1.00 64.19 200 SER A N 1
ATOM 1483 C CA . SER A 1 200 ? -53.885 -11.543 71.711 1.00 64.19 200 SER A CA 1
ATOM 1484 C C . SER A 1 200 ? -53.934 -13.066 71.476 1.00 64.19 200 SER A C 1
ATOM 1486 O O . SER A 1 200 ? -54.471 -13.513 70.460 1.00 64.19 200 SER A O 1
ATOM 1488 N N . TYR A 1 201 ? -53.414 -13.863 72.419 1.00 68.12 201 TYR A N 1
ATOM 1489 C CA . TYR A 1 201 ? -53.452 -15.337 72.396 1.00 68.12 201 TYR A CA 1
ATOM 1490 C C . TYR A 1 201 ? -54.195 -15.906 73.618 1.00 68.12 201 TYR A C 1
ATOM 1492 O O . TYR A 1 201 ? -54.142 -15.322 74.701 1.00 68.12 201 TYR A O 1
ATOM 1500 N N . SER A 1 202 ? -54.841 -17.067 73.466 1.00 71.81 202 SER A N 1
ATOM 1501 C CA . SER A 1 202 ? -55.460 -17.835 74.560 1.00 71.81 202 SER A CA 1
ATOM 1502 C C . SER A 1 202 ? -55.197 -19.329 74.375 1.00 71.81 202 SER A C 1
ATOM 1504 O O . SER A 1 202 ? -55.644 -19.888 73.376 1.00 71.81 202 SER A O 1
ATOM 1506 N N . GLY A 1 203 ? -54.447 -19.945 75.299 1.00 62.38 203 GLY A N 1
ATOM 1507 C CA . GLY A 1 203 ? -53.966 -21.331 75.192 1.00 62.38 203 GLY A CA 1
ATOM 1508 C C . GLY A 1 203 ? -52.551 -21.531 75.733 1.00 62.38 203 GLY A C 1
ATOM 1509 O O . GLY A 1 203 ? -51.906 -20.572 76.163 1.00 62.38 203 GLY A O 1
ATOM 1510 N N . VAL A 1 204 ? -52.045 -22.767 75.687 1.00 61.06 204 VAL A N 1
ATOM 1511 C CA . VAL A 1 204 ? -50.612 -23.038 75.891 1.00 61.06 204 VAL A CA 1
ATOM 1512 C C . VAL A 1 204 ? -49.877 -22.764 74.579 1.00 61.06 204 VAL A C 1
ATOM 1514 O O . VAL A 1 204 ? -50.119 -23.439 73.582 1.00 61.06 204 VAL A O 1
ATOM 1517 N N . VAL A 1 205 ? -48.983 -21.770 74.566 1.00 59.19 205 VAL A N 1
ATOM 1518 C CA . VAL A 1 205 ? -48.155 -21.448 73.391 1.00 59.19 205 VAL A CA 1
ATOM 1519 C C . VAL A 1 205 ? -46.823 -22.182 73.485 1.00 59.19 205 VAL A C 1
ATOM 1521 O O . VAL A 1 205 ? -46.058 -21.985 74.429 1.00 59.19 205 VAL A O 1
ATOM 1524 N N . THR A 1 206 ? -46.541 -23.005 72.482 1.00 55.94 206 THR A N 1
ATOM 1525 C CA . THR A 1 206 ? -45.297 -23.757 72.327 1.00 55.94 206 THR A CA 1
ATOM 1526 C C . THR A 1 206 ? -44.596 -23.292 71.049 1.00 55.94 206 THR A C 1
ATOM 1528 O O . THR A 1 206 ? -45.232 -23.096 70.014 1.00 55.94 206 THR A O 1
ATOM 1531 N N . PHE A 1 207 ? -43.283 -23.095 71.115 1.00 53.50 207 PHE A N 1
ATOM 1532 C CA . PHE A 1 207 ? -42.447 -22.832 69.941 1.00 53.50 207 PHE A CA 1
ATOM 1533 C C . PHE A 1 207 ? -41.718 -24.128 69.577 1.00 53.50 207 PHE A C 1
ATOM 1535 O O . PHE A 1 207 ? -41.253 -24.821 70.485 1.00 53.50 207 PHE A O 1
ATOM 1542 N N . GLY A 1 208 ? -41.634 -24.464 68.289 1.00 47.97 208 GLY A N 1
ATOM 1543 C CA . GLY A 1 208 ? -40.851 -25.622 67.841 1.00 47.97 208 GLY A CA 1
ATOM 1544 C C . GLY A 1 208 ? -39.331 -25.436 68.015 1.00 47.97 208 GLY A C 1
ATOM 1545 O O . GLY A 1 208 ? -38.857 -24.328 68.282 1.00 47.97 208 GLY A O 1
ATOM 1546 N N . GLU A 1 209 ? -38.560 -26.518 67.874 1.00 42.91 209 GLU A N 1
ATOM 1547 C CA . GLU A 1 209 ? -37.093 -26.525 67.859 1.00 42.91 209 GLU A CA 1
ATOM 1548 C C . GLU A 1 209 ? -36.563 -25.706 66.668 1.00 42.91 209 GLU A C 1
ATOM 1550 O O . GLU A 1 209 ? -36.405 -26.190 65.551 1.00 42.91 209 GLU A O 1
ATOM 1555 N N . MET A 1 210 ? -36.261 -24.427 66.895 1.00 41.81 210 MET A N 1
ATOM 1556 C CA . MET A 1 210 ? -35.569 -23.605 65.902 1.00 41.81 210 MET A CA 1
ATOM 1557 C C . MET A 1 210 ? -34.098 -24.030 65.807 1.00 41.81 210 MET A C 1
ATOM 1559 O O . MET A 1 210 ? -33.389 -24.059 66.816 1.00 41.81 210 MET A O 1
ATOM 1563 N N . LEU A 1 211 ? -33.611 -24.313 64.593 1.00 35.44 211 LEU A N 1
ATOM 1564 C CA . LEU A 1 211 ? -32.187 -24.546 64.337 1.00 35.44 211 LEU A CA 1
ATOM 1565 C C . LEU A 1 211 ? -31.375 -23.281 64.646 1.00 35.44 211 LEU A C 1
ATOM 1567 O O . LEU A 1 211 ? -31.236 -22.380 63.820 1.00 35.44 211 LEU A O 1
ATOM 1571 N N . GLY A 1 212 ? -30.807 -23.234 65.846 1.00 33.75 212 GLY A N 1
ATOM 1572 C CA . GLY A 1 212 ? -29.860 -22.215 66.267 1.00 33.75 212 GLY A CA 1
ATOM 1573 C C . GLY A 1 212 ? -28.986 -22.738 67.399 1.00 33.75 212 GLY A C 1
ATOM 1574 O O . GLY A 1 212 ? -29.467 -22.996 68.494 1.00 33.75 212 GLY A O 1
ATOM 1575 N N . ASN A 1 213 ? -27.702 -22.911 67.095 1.00 32.50 213 ASN A N 1
ATOM 1576 C CA . ASN A 1 213 ? -26.610 -23.343 67.970 1.00 32.50 213 ASN A CA 1
ATOM 1577 C C . ASN A 1 213 ? -26.763 -22.911 69.452 1.00 32.50 213 ASN A C 1
ATOM 1579 O O . ASN A 1 213 ? -26.816 -21.720 69.733 1.00 32.50 213 ASN A O 1
ATOM 1583 N N . ASP A 1 214 ? -26.783 -23.896 70.358 1.00 34.41 214 ASP A N 1
ATOM 1584 C CA . ASP A 1 214 ? -26.520 -23.945 71.816 1.00 34.41 214 ASP A CA 1
ATOM 1585 C C . ASP A 1 214 ? -26.850 -22.791 72.805 1.00 34.41 214 ASP A C 1
ATOM 1587 O O . ASP A 1 214 ? -26.783 -23.043 74.009 1.00 34.41 214 ASP A O 1
ATOM 1591 N N . ASP A 1 215 ? -27.302 -21.591 72.424 1.00 34.00 215 ASP A N 1
ATOM 1592 C CA . ASP A 1 215 ? -27.484 -20.474 73.376 1.00 34.00 215 ASP A CA 1
ATOM 1593 C C . ASP A 1 215 ? -28.774 -19.631 73.181 1.00 34.00 215 ASP A C 1
ATOM 1595 O O . ASP A 1 215 ? -28.730 -18.451 72.849 1.00 34.00 215 ASP A O 1
ATOM 1599 N N . GLY A 1 216 ? -29.942 -20.184 73.545 1.00 37.97 216 GLY A N 1
ATOM 1600 C CA . GLY A 1 216 ? -31.104 -19.395 74.022 1.00 37.97 216 GLY A CA 1
ATOM 1601 C C . GLY A 1 216 ? -32.260 -19.110 73.038 1.00 37.97 216 GLY A C 1
ATOM 1602 O O . GLY A 1 216 ? -32.164 -19.366 71.848 1.00 37.97 216 GLY A O 1
ATOM 1603 N N . TRP A 1 217 ? -33.389 -18.620 73.582 1.00 36.53 217 TRP A N 1
ATOM 1604 C CA . TRP A 1 217 ? -34.700 -18.459 72.913 1.00 36.53 217 TRP A CA 1
ATOM 1605 C C . TRP A 1 217 ? -34.983 -16.968 72.592 1.00 36.53 217 TRP A C 1
ATOM 1607 O O . TRP A 1 217 ? -34.623 -16.104 73.396 1.00 36.53 217 TRP A O 1
ATOM 1617 N N . TYR A 1 218 ? -35.659 -16.658 71.471 1.00 38.47 218 TYR A N 1
ATOM 1618 C CA . TYR A 1 218 ? -35.903 -15.288 70.956 1.00 38.47 218 TYR A CA 1
ATOM 1619 C C . TYR A 1 218 ? -37.403 -14.976 70.739 1.00 38.47 218 TYR A C 1
ATOM 1621 O O . TYR A 1 218 ? -38.151 -15.850 70.314 1.00 38.47 218 TYR A O 1
ATOM 1629 N N . ALA A 1 219 ? -37.837 -13.721 70.949 1.00 34.53 219 ALA A N 1
ATOM 1630 C CA . ALA A 1 219 ? -39.188 -13.221 70.627 1.00 34.53 219 ALA A CA 1
ATOM 1631 C C . ALA A 1 219 ? -39.137 -11.818 69.967 1.00 34.53 219 ALA A C 1
ATOM 1633 O O . ALA A 1 219 ? -38.277 -11.008 70.315 1.00 34.53 219 ALA A O 1
ATOM 1634 N N . ARG A 1 220 ? -40.045 -11.532 69.014 1.00 36.72 220 ARG A N 1
ATOM 1635 C CA . ARG A 1 220 ? -40.216 -10.235 68.307 1.00 36.72 220 ARG A CA 1
ATOM 1636 C C . ARG A 1 220 ? -41.358 -9.415 68.927 1.00 36.72 220 ARG A C 1
ATOM 1638 O O . ARG A 1 220 ? -42.377 -9.992 69.288 1.00 36.72 220 ARG A O 1
ATOM 1645 N N . SER A 1 221 ? -41.258 -8.081 68.922 1.00 32.78 221 SER A N 1
ATOM 1646 C CA . SER A 1 221 ? -42.437 -7.198 68.989 1.00 32.78 221 SER A CA 1
ATOM 1647 C C . SER A 1 221 ? -42.207 -5.825 68.363 1.00 32.78 221 SER A C 1
ATOM 1649 O O . SER A 1 221 ? -41.199 -5.183 68.645 1.00 32.78 221 SER A O 1
ATOM 1651 N N . ASN A 1 222 ? -43.188 -5.339 67.597 1.00 34.75 222 ASN A N 1
ATOM 1652 C CA . ASN A 1 222 ? -43.199 -3.998 66.991 1.00 34.75 222 ASN A CA 1
ATOM 1653 C C . ASN A 1 222 ? -43.837 -2.901 67.872 1.00 34.75 222 ASN A C 1
ATOM 1655 O O . ASN A 1 222 ? -44.026 -1.777 67.418 1.00 34.75 222 ASN A O 1
ATOM 1659 N N . SER A 1 223 ? -44.122 -3.192 69.141 1.00 31.98 223 SER A N 1
ATOM 1660 C CA . SER A 1 223 ? -44.558 -2.212 70.144 1.00 31.98 223 SER A CA 1
ATOM 1661 C C . SER A 1 223 ? -43.741 -2.407 71.417 1.00 31.98 223 SER A C 1
ATOM 1663 O O . SER A 1 223 ? -43.217 -3.496 71.641 1.00 31.98 223 SER A O 1
ATOM 1665 N N . ALA A 1 224 ? -43.616 -1.370 72.250 1.00 31.45 224 ALA A N 1
ATOM 1666 C CA . ALA A 1 224 ? -42.982 -1.485 73.562 1.00 31.45 224 ALA A CA 1
ATOM 1667 C C . ALA A 1 224 ? -43.684 -2.580 74.386 1.00 31.45 224 ALA A C 1
ATOM 1669 O O . ALA A 1 224 ? -44.796 -2.369 74.865 1.00 31.45 224 ALA A O 1
ATOM 1670 N N . ILE A 1 225 ? -43.056 -3.749 74.518 1.00 38.78 225 ILE A N 1
ATOM 1671 C CA . ILE A 1 225 ? -43.517 -4.804 75.421 1.00 38.78 225 ILE A CA 1
ATOM 1672 C C . ILE A 1 225 ? -43.018 -4.476 76.826 1.00 38.78 225 ILE A C 1
ATOM 1674 O O . ILE A 1 225 ? -41.816 -4.315 77.054 1.00 38.78 225 ILE A O 1
ATOM 1678 N N . ASP A 1 226 ? -43.961 -4.356 77.759 1.00 38.97 226 ASP A N 1
ATOM 1679 C CA . ASP A 1 226 ? -43.690 -4.238 79.187 1.00 38.97 226 ASP A CA 1
ATOM 1680 C C . ASP A 1 226 ? -43.103 -5.567 79.690 1.00 38.97 226 ASP A C 1
ATOM 1682 O O . ASP A 1 226 ? -43.635 -6.649 79.442 1.00 38.97 226 ASP A O 1
ATOM 1686 N N . ALA A 1 227 ? -41.969 -5.490 80.382 1.00 37.88 227 ALA A N 1
ATOM 1687 C CA . ALA A 1 227 ? -41.182 -6.638 80.824 1.00 37.88 227 ALA A CA 1
ATOM 1688 C C . ALA A 1 227 ? -41.900 -7.534 81.857 1.00 37.88 227 ALA A C 1
ATOM 1690 O O . ALA A 1 227 ? -41.361 -8.568 82.244 1.00 37.88 227 ALA A O 1
ATOM 1691 N N . SER A 1 228 ? -43.087 -7.141 82.321 1.00 40.88 228 SER A N 1
ATOM 1692 C CA . SER A 1 228 ? -43.856 -7.849 83.347 1.00 40.88 228 SER A CA 1
ATOM 1693 C C . SER A 1 228 ? -44.688 -9.038 82.836 1.00 40.88 228 SER A C 1
ATOM 1695 O O . SER A 1 228 ? -45.099 -9.859 83.654 1.00 40.88 228 SER A O 1
ATOM 1697 N N . ASP A 1 229 ? -44.860 -9.203 81.519 1.00 40.59 229 ASP A N 1
ATOM 1698 C CA . ASP A 1 229 ? -45.707 -10.266 80.943 1.00 40.59 229 ASP A CA 1
ATOM 1699 C C . ASP A 1 229 ? -44.990 -11.612 80.680 1.00 40.59 229 ASP A C 1
ATOM 1701 O O . ASP A 1 229 ? -45.628 -12.572 80.252 1.00 40.59 229 ASP A O 1
ATOM 1705 N N . PHE A 1 230 ? -43.682 -11.737 80.957 1.00 45.12 230 PHE A N 1
ATOM 1706 C CA . PHE A 1 230 ? -42.890 -12.937 80.606 1.00 45.12 230 PHE A CA 1
ATOM 1707 C C . PHE A 1 230 ? -42.235 -13.688 81.777 1.00 45.12 230 PHE A C 1
ATOM 1709 O O . PHE A 1 230 ? -41.426 -14.595 81.554 1.00 45.12 230 PHE A O 1
ATOM 1716 N N . ASP A 1 231 ? -42.599 -13.393 83.026 1.00 36.53 231 ASP A N 1
ATOM 1717 C CA . ASP A 1 231 ? -42.095 -14.139 84.187 1.00 36.53 231 ASP A CA 1
ATOM 1718 C C . ASP A 1 231 ? -42.769 -15.522 84.320 1.00 36.53 231 ASP A C 1
ATOM 1720 O O . ASP A 1 231 ? -43.576 -15.754 85.220 1.00 36.53 231 ASP A O 1
ATOM 1724 N N . GLN A 1 232 ? -42.423 -16.449 83.414 1.00 39.78 232 GLN A N 1
ATOM 1725 C CA . GLN A 1 232 ? -42.076 -17.858 83.678 1.00 39.78 232 GLN A CA 1
ATOM 1726 C C . GLN A 1 232 ? -42.020 -18.683 82.377 1.00 39.78 232 GLN A C 1
ATOM 1728 O O . GLN A 1 232 ? -42.940 -19.426 82.051 1.00 39.78 232 GLN A O 1
ATOM 1733 N N . ILE A 1 233 ? -40.877 -18.652 81.683 1.00 37.09 233 ILE A N 1
ATOM 1734 C CA . ILE A 1 233 ? -40.458 -19.764 80.813 1.00 37.09 233 ILE A CA 1
ATOM 1735 C C . ILE A 1 233 ? -39.048 -20.202 81.240 1.00 37.09 233 ILE A C 1
ATOM 1737 O O . ILE A 1 233 ? -38.048 -19.567 80.922 1.00 37.09 233 ILE A O 1
ATOM 1741 N N . ASN A 1 234 ? -38.982 -21.279 82.029 1.00 38.88 234 ASN A N 1
ATOM 1742 C CA . ASN A 1 234 ? -37.810 -22.143 82.261 1.00 38.88 234 ASN A CA 1
ATOM 1743 C C . ASN A 1 234 ? -36.420 -21.496 82.508 1.00 38.88 234 ASN A C 1
ATOM 1745 O O . ASN A 1 234 ? -35.389 -22.076 82.173 1.00 38.88 234 ASN A O 1
ATOM 1749 N N . GLY A 1 235 ? -36.348 -20.339 83.173 1.00 37.66 235 GLY A N 1
ATOM 1750 C CA . GLY A 1 235 ? -35.117 -19.882 83.836 1.00 37.66 235 GLY A CA 1
ATOM 1751 C C . GLY A 1 235 ? -33.930 -19.499 82.934 1.00 37.66 235 GLY A C 1
ATOM 1752 O O . GLY A 1 235 ? -32.796 -19.519 83.417 1.00 37.66 235 GLY A O 1
ATOM 1753 N N . LYS A 1 236 ? -34.145 -19.116 81.666 1.00 35.66 236 LYS A N 1
ATOM 1754 C CA . LYS A 1 236 ? -33.104 -18.518 80.799 1.00 35.66 236 LYS A CA 1
ATOM 1755 C C . LYS A 1 236 ? -33.455 -17.081 80.370 1.00 35.66 236 LYS A C 1
ATOM 1757 O O . LYS A 1 236 ? -34.618 -16.723 80.257 1.00 35.66 236 LYS A O 1
ATOM 1762 N N . LYS A 1 237 ? -32.418 -16.249 80.192 1.00 35.66 237 LYS A N 1
ATOM 1763 C CA . LYS A 1 237 ? -32.459 -14.784 79.983 1.00 35.66 237 LYS A CA 1
ATOM 1764 C C . LYS A 1 237 ? -32.467 -14.437 78.478 1.00 35.66 237 LYS A C 1
ATOM 1766 O O . LYS A 1 237 ? -31.701 -15.044 77.738 1.00 35.66 237 LYS A O 1
ATOM 1771 N N . LEU A 1 238 ? -33.281 -13.464 78.047 1.00 37.22 238 LEU A N 1
ATOM 1772 C CA . LEU A 1 238 ? -33.403 -12.982 76.652 1.00 37.22 238 LEU A CA 1
ATOM 1773 C C . LEU A 1 238 ? -32.325 -11.936 76.274 1.00 37.22 238 LEU A C 1
ATOM 1775 O O . LEU A 1 238 ? -31.976 -11.089 77.099 1.00 37.22 238 LEU A O 1
ATOM 1779 N N . TYR A 1 239 ? -31.850 -11.958 75.017 1.00 35.19 239 TYR A N 1
ATOM 1780 C CA . TYR A 1 239 ? -30.936 -10.966 74.414 1.00 35.19 239 TYR A CA 1
ATOM 1781 C C . TYR A 1 239 ? -31.608 -10.243 73.220 1.00 35.19 239 TYR A C 1
ATOM 1783 O O . TYR A 1 239 ? -32.311 -10.902 72.454 1.00 35.19 239 TYR A O 1
ATOM 1791 N N . PRO A 1 240 ? -31.404 -8.923 73.018 1.00 38.22 240 PRO A N 1
ATOM 1792 C CA . PRO A 1 240 ? -31.949 -8.195 71.865 1.00 38.22 240 PRO A CA 1
ATOM 1793 C C . PRO A 1 240 ? -31.260 -8.608 70.550 1.00 38.22 240 PRO A C 1
ATOM 1795 O O . PRO A 1 240 ? -30.035 -8.716 70.502 1.00 38.22 240 PRO A O 1
ATOM 1798 N N . VAL A 1 241 ? -32.035 -8.804 69.476 1.00 40.22 241 VAL A N 1
ATOM 1799 C CA . VAL A 1 241 ? -31.528 -9.055 68.112 1.00 40.22 241 VAL A CA 1
ATOM 1800 C C . VAL A 1 241 ? -31.383 -7.723 67.375 1.00 40.22 241 VAL A C 1
ATOM 1802 O O . VAL A 1 241 ? -32.361 -7.001 67.193 1.00 40.22 241 VAL A O 1
ATOM 1805 N N . THR A 1 242 ? -30.169 -7.398 66.933 1.00 45.53 242 THR A N 1
ATOM 1806 C CA . THR A 1 242 ? -29.907 -6.271 66.028 1.00 45.53 242 THR A CA 1
ATOM 1807 C C . THR A 1 242 ? -30.274 -6.678 64.599 1.00 45.53 242 THR A C 1
ATOM 1809 O O . THR A 1 242 ? -29.606 -7.525 64.011 1.00 45.53 242 THR A O 1
ATOM 1812 N N . VAL A 1 243 ? -31.330 -6.089 64.031 1.00 57.31 243 VAL A N 1
ATOM 1813 C CA . VAL A 1 243 ? -31.660 -6.234 62.601 1.00 57.31 243 VAL A CA 1
ATOM 1814 C C . VAL A 1 243 ? -30.679 -5.381 61.803 1.00 57.31 243 VAL A C 1
ATOM 1816 O O . VAL A 1 243 ? -30.536 -4.202 62.108 1.00 57.31 243 VAL A O 1
ATOM 1819 N N . ASN A 1 244 ? -30.001 -5.951 60.806 1.00 77.12 244 ASN A N 1
ATOM 1820 C CA . ASN A 1 244 ? -29.139 -5.200 59.894 1.00 77.12 244 ASN A CA 1
ATOM 1821 C C . ASN A 1 244 ? -29.781 -5.122 58.504 1.00 77.12 244 ASN A C 1
ATOM 1823 O O . ASN A 1 244 ? -30.363 -6.098 58.036 1.00 77.12 244 ASN A O 1
ATOM 1827 N N . ILE A 1 245 ? -29.668 -3.962 57.865 1.00 85.62 245 ILE A N 1
ATOM 1828 C CA . ILE A 1 245 ? -30.145 -3.680 56.517 1.00 85.62 245 ILE A CA 1
ATOM 1829 C C . ILE A 1 245 ? -28.949 -3.704 55.552 1.00 85.62 245 ILE A C 1
ATOM 1831 O O . ILE A 1 245 ? -27.998 -2.939 55.768 1.00 85.62 245 ILE A O 1
ATOM 1835 N N . PRO A 1 246 ? -28.985 -4.545 54.498 1.00 90.19 246 PRO A N 1
ATOM 1836 C CA . PRO A 1 246 ? -27.960 -4.552 53.465 1.00 90.19 246 PRO A CA 1
ATOM 1837 C C . PRO A 1 246 ? -28.029 -3.286 52.615 1.00 90.19 246 PRO A C 1
ATOM 1839 O O . PRO A 1 246 ? -29.115 -2.770 52.342 1.00 90.19 246 PRO A O 1
ATOM 1842 N N . TYR A 1 247 ? -26.876 -2.836 52.136 1.00 94.00 247 TYR A N 1
ATOM 1843 C CA . TYR A 1 247 ? -26.756 -1.825 51.090 1.00 94.00 247 TYR A CA 1
ATOM 1844 C C . TYR A 1 247 ? -25.450 -2.025 50.311 1.00 94.00 247 TYR A C 1
ATOM 1846 O O . TYR A 1 247 ? -24.498 -2.591 50.841 1.00 94.00 247 TYR A O 1
ATOM 1854 N N . ILE A 1 248 ? -25.387 -1.568 49.062 1.00 93.62 248 ILE A N 1
ATOM 1855 C CA . ILE A 1 248 ? -24.164 -1.620 48.249 1.00 93.62 248 ILE A CA 1
ATOM 1856 C C . ILE A 1 248 ? -23.442 -0.281 48.332 1.00 93.62 248 ILE A C 1
ATOM 1858 O O . ILE A 1 248 ? -24.025 0.746 47.988 1.00 93.62 248 ILE A O 1
ATOM 1862 N N . ASP A 1 249 ? -22.191 -0.276 48.783 1.00 91.56 249 ASP A N 1
ATOM 1863 C CA . ASP A 1 249 ? -21.393 0.943 48.914 1.00 91.56 249 ASP A CA 1
ATOM 1864 C C . ASP A 1 249 ? -20.808 1.450 47.578 1.00 91.56 249 ASP A C 1
ATOM 1866 O O . ASP A 1 249 ? -21.066 0.914 46.500 1.00 91.56 249 ASP A O 1
ATOM 1870 N N . GLY A 1 250 ? -20.023 2.532 47.639 1.00 85.56 250 GLY A N 1
ATOM 1871 C CA . GLY A 1 250 ? -19.423 3.154 46.453 1.00 85.56 250 GLY A CA 1
ATOM 1872 C C . GLY A 1 250 ? -18.305 2.356 45.784 1.00 85.56 250 GLY A C 1
ATOM 1873 O O . GLY A 1 250 ? -17.936 2.696 44.663 1.00 85.56 250 GLY A O 1
ATOM 1874 N N . ASN A 1 251 ? -17.800 1.302 46.426 1.00 86.31 251 ASN A N 1
ATOM 1875 C CA . ASN A 1 251 ? -16.869 0.355 45.815 1.00 86.31 251 ASN A CA 1
ATOM 1876 C C . ASN A 1 251 ? -17.612 -0.810 45.141 1.00 86.31 251 ASN A C 1
ATOM 1878 O O . ASN A 1 251 ? -16.998 -1.589 44.417 1.00 86.31 251 ASN A O 1
ATOM 1882 N N . GLY A 1 252 ? -18.932 -0.914 45.341 1.00 86.06 252 GLY A N 1
ATOM 1883 C CA . GLY A 1 252 ? -19.748 -2.028 44.865 1.00 86.06 252 GLY A CA 1
ATOM 1884 C C . GLY A 1 252 ? -19.851 -3.188 45.858 1.00 86.06 252 GLY A C 1
ATOM 1885 O O . GLY A 1 252 ? -20.435 -4.214 45.507 1.00 86.06 252 GLY A O 1
ATOM 1886 N N . ASP A 1 253 ? -19.336 -3.031 47.080 1.00 90.44 253 ASP A N 1
ATOM 1887 C CA . ASP A 1 253 ? -19.350 -4.071 48.106 1.00 90.44 253 ASP A CA 1
ATOM 1888 C C . ASP A 1 253 ? -20.653 -4.037 48.917 1.00 90.44 253 ASP A C 1
ATOM 1890 O O . ASP A 1 253 ? -21.192 -2.970 49.227 1.00 90.44 253 ASP A O 1
ATOM 1894 N N . GLU A 1 254 ? -21.162 -5.214 49.295 1.00 92.81 254 GLU A N 1
ATOM 1895 C CA . GLU A 1 254 ? -22.304 -5.302 50.207 1.00 92.81 254 GLU A CA 1
ATOM 1896 C C . GLU A 1 254 ? -21.867 -4.996 51.639 1.00 92.81 254 GLU A C 1
ATOM 1898 O O . GLU A 1 254 ? -21.041 -5.690 52.232 1.00 92.81 254 GLU A O 1
ATOM 1903 N N . GLN A 1 255 ? -22.485 -3.970 52.202 1.00 94.38 255 GLN A N 1
ATOM 1904 C CA . GLN A 1 255 ? -22.339 -3.541 53.579 1.00 94.38 255 GLN A CA 1
ATOM 1905 C C . GLN A 1 255 ? -23.656 -3.734 54.329 1.00 94.38 255 GLN A C 1
ATOM 1907 O O . GLN A 1 255 ? -24.707 -4.000 53.748 1.00 94.38 255 GLN A O 1
ATOM 1912 N N . GLN A 1 256 ? -23.593 -3.611 55.651 1.00 88.94 256 GLN A N 1
ATOM 1913 C CA . GLN A 1 256 ? -24.722 -3.834 56.547 1.00 88.94 256 GLN A CA 1
ATOM 1914 C C . GLN A 1 256 ? -24.791 -2.698 57.568 1.00 88.94 256 GLN A C 1
ATOM 1916 O O . GLN A 1 256 ? -23.772 -2.338 58.163 1.00 88.94 256 GLN A O 1
ATOM 1921 N N . ILE A 1 257 ? -25.984 -2.157 57.819 1.00 85.56 257 ILE A N 1
ATOM 1922 C CA . ILE A 1 257 ? -26.211 -1.169 58.881 1.00 85.56 257 ILE A CA 1
ATOM 1923 C C . ILE A 1 257 ? -27.356 -1.585 59.796 1.00 85.56 257 ILE A C 1
ATOM 1925 O O . ILE A 1 257 ? -28.398 -2.042 59.347 1.00 85.56 257 ILE A O 1
ATOM 1929 N N . SER A 1 258 ? -27.172 -1.412 61.098 1.00 78.75 258 SER A N 1
ATOM 1930 C CA . SER A 1 258 ? -28.186 -1.751 62.094 1.00 78.75 258 SER A CA 1
ATOM 1931 C C . SER A 1 258 ? -29.424 -0.848 61.988 1.00 78.75 258 SER A C 1
ATOM 1933 O O . SER A 1 258 ? -29.298 0.369 61.851 1.00 78.75 258 SER A O 1
ATOM 1935 N N . LEU A 1 259 ? -30.617 -1.444 62.055 1.00 76.62 259 LEU A N 1
ATOM 1936 C CA . LEU A 1 259 ? -31.916 -0.793 61.854 1.00 76.62 259 LEU A CA 1
ATOM 1937 C C . LEU A 1 259 ? -32.189 0.329 62.863 1.00 76.62 259 LEU A C 1
ATOM 1939 O O . LEU A 1 259 ? -32.818 1.321 62.523 1.00 76.62 259 LEU A O 1
ATOM 1943 N N . ASP A 1 260 ? -31.654 0.221 64.079 1.00 75.56 260 ASP A N 1
ATOM 1944 C CA . ASP A 1 260 ? -31.733 1.250 65.123 1.00 75.56 260 ASP A CA 1
ATOM 1945 C C . ASP A 1 260 ? -30.989 2.550 64.768 1.00 75.56 260 ASP A C 1
ATOM 1947 O O . ASP A 1 260 ? -31.219 3.586 65.391 1.00 75.56 260 ASP A O 1
ATOM 1951 N N . LYS A 1 261 ? -30.108 2.515 63.760 1.00 85.06 261 LYS A N 1
ATOM 1952 C CA . LYS A 1 261 ? -29.397 3.690 63.236 1.00 85.06 261 LYS A CA 1
ATOM 1953 C C . LYS A 1 261 ? -30.127 4.363 62.073 1.00 85.06 261 LYS A C 1
ATOM 1955 O O . LYS A 1 261 ? -29.651 5.394 61.598 1.00 85.06 261 LYS A O 1
ATOM 1960 N N . LEU A 1 262 ? -31.233 3.784 61.600 1.00 86.06 262 LEU A N 1
ATOM 1961 C CA . LEU A 1 262 ? -31.982 4.255 60.440 1.00 86.06 262 LEU A CA 1
ATOM 1962 C C . LEU A 1 262 ? -33.214 5.058 60.860 1.00 86.06 262 LEU A C 1
ATOM 1964 O O . LEU A 1 262 ? -33.955 4.680 61.763 1.00 86.06 262 LEU A O 1
ATOM 1968 N N . THR A 1 263 ? -33.458 6.159 60.154 1.00 92.19 263 THR A N 1
ATOM 1969 C CA . THR A 1 263 ? -34.713 6.915 60.235 1.00 92.19 263 THR A CA 1
ATOM 1970 C C . THR A 1 263 ? -35.620 6.507 59.073 1.00 92.19 263 THR A C 1
ATOM 1972 O O . THR A 1 263 ? -35.218 6.629 57.915 1.00 92.19 263 THR A O 1
ATOM 1975 N N . SER A 1 264 ? -36.832 6.020 59.352 1.00 86.12 264 SER A N 1
ATOM 1976 C CA . SER A 1 264 ? -37.804 5.666 58.307 1.00 86.12 264 SER A CA 1
ATOM 1977 C C . SER A 1 264 ? -38.246 6.904 57.529 1.00 86.12 264 SER A C 1
ATOM 1979 O O . SER A 1 264 ? -38.528 7.946 58.125 1.00 86.12 264 SER A O 1
ATOM 1981 N N . VAL A 1 265 ? -38.329 6.787 56.207 1.00 89.69 265 VAL A N 1
ATOM 1982 C CA . VAL A 1 265 ? -38.846 7.839 55.328 1.00 89.69 265 VAL A CA 1
ATOM 1983 C C . VAL A 1 265 ? -40.320 7.572 55.043 1.00 89.69 265 VAL A C 1
ATOM 1985 O O . VAL A 1 265 ? -40.700 6.462 54.698 1.00 89.69 265 VAL A O 1
ATOM 1988 N N . ASP A 1 266 ? -41.146 8.605 55.155 1.00 87.88 266 ASP A N 1
ATOM 1989 C CA . ASP A 1 266 ? -42.577 8.552 54.843 1.00 87.88 266 ASP A CA 1
ATOM 1990 C C . ASP A 1 266 ? -43.046 9.819 54.101 1.00 87.88 266 ASP A C 1
ATOM 1992 O O . ASP A 1 266 ? -42.291 10.779 53.915 1.00 87.88 266 ASP A O 1
ATOM 1996 N N . ALA A 1 267 ? -44.318 9.854 53.691 1.00 86.12 267 ALA A N 1
ATOM 1997 C CA . ALA A 1 267 ? -44.899 10.982 52.953 1.00 86.12 267 ALA A CA 1
ATOM 1998 C C . ALA A 1 267 ? -44.903 12.318 53.737 1.00 86.12 267 ALA A C 1
ATOM 2000 O O . ALA A 1 267 ? -45.033 13.391 53.142 1.00 86.12 267 ALA A O 1
ATOM 2001 N N . SER A 1 268 ? -44.759 12.273 55.067 1.00 83.50 268 SER A N 1
ATOM 2002 C CA . SER A 1 268 ? -44.685 13.446 55.947 1.00 83.50 268 SER A CA 1
ATOM 2003 C C . SER A 1 268 ? -43.264 14.001 56.100 1.00 83.50 268 SER A C 1
ATOM 2005 O O . SER A 1 268 ? -43.078 15.076 56.679 1.00 83.50 268 SER A O 1
ATOM 2007 N N . THR A 1 269 ? -42.260 13.313 55.550 1.00 87.00 269 THR A N 1
ATOM 2008 C CA . THR A 1 269 ? -40.855 13.724 55.617 1.00 87.00 269 THR A CA 1
ATOM 2009 C C . THR A 1 269 ? -40.666 15.089 54.951 1.00 87.00 269 THR A C 1
ATOM 2011 O O . THR A 1 269 ? -40.896 15.274 53.757 1.00 87.00 269 THR A O 1
ATOM 2014 N N . THR A 1 270 ? -40.243 16.079 55.740 1.00 84.06 270 THR A N 1
ATOM 2015 C CA . THR A 1 270 ? -40.036 17.475 55.296 1.00 84.06 270 THR A CA 1
ATOM 2016 C C . THR A 1 270 ? -38.570 17.896 55.312 1.00 84.06 270 THR A C 1
ATOM 2018 O O . THR A 1 270 ? -38.218 18.940 54.753 1.00 84.06 270 THR A O 1
ATOM 2021 N N . LYS A 1 271 ? -37.696 17.092 55.931 1.00 85.12 271 LYS A N 1
ATOM 2022 C CA . LYS A 1 271 ? -36.261 17.354 56.009 1.00 85.12 271 LYS A CA 1
ATOM 2023 C C . LYS A 1 271 ? -35.427 16.073 56.072 1.00 85.12 271 LYS A C 1
ATOM 2025 O O . LYS A 1 271 ? -35.862 15.098 56.673 1.00 85.12 271 LYS A O 1
ATOM 2030 N N . PHE A 1 272 ? -34.214 16.149 55.537 1.00 85.81 272 PHE A N 1
ATOM 2031 C CA . PHE A 1 272 ? -33.128 15.197 55.753 1.00 85.81 272 PHE A CA 1
ATOM 2032 C C . PHE A 1 272 ? -31.961 15.945 56.408 1.00 85.81 272 PHE A C 1
ATOM 2034 O O . PHE A 1 272 ? -31.356 16.816 55.783 1.00 85.81 272 PHE A O 1
ATOM 2041 N N . ASP A 1 273 ? -31.697 15.646 57.679 1.00 86.88 273 ASP A N 1
ATOM 2042 C CA . ASP A 1 273 ? -30.495 16.065 58.411 1.00 86.88 273 ASP A CA 1
ATOM 2043 C C . ASP A 1 273 ? -29.365 15.014 58.252 1.00 86.88 273 ASP A C 1
ATOM 2045 O O . ASP A 1 273 ? -29.610 13.924 57.730 1.00 86.88 273 ASP A O 1
ATOM 2049 N N . ALA A 1 274 ? -28.150 15.292 58.744 1.00 89.12 274 ALA A N 1
ATOM 2050 C CA . ALA A 1 274 ? -27.040 14.335 58.710 1.00 89.12 274 ALA A CA 1
ATOM 2051 C C . ALA A 1 274 ? -27.393 13.012 59.423 1.00 89.12 274 ALA A C 1
ATOM 2053 O O . ALA A 1 274 ? -27.783 13.029 60.594 1.00 89.12 274 ALA A O 1
ATOM 2054 N N . GLY A 1 275 ? -27.241 11.874 58.740 1.00 90.94 275 GLY A N 1
ATOM 2055 C CA . GLY A 1 275 ? -27.624 10.561 59.269 1.00 90.94 275 GLY A CA 1
ATOM 2056 C C . GLY A 1 275 ? -28.043 9.548 58.202 1.00 90.94 275 GLY A C 1
ATOM 2057 O O . GLY A 1 275 ? -27.927 9.806 57.005 1.00 90.94 275 GLY A O 1
ATOM 2058 N N . TRP A 1 276 ? -28.523 8.386 58.656 1.00 93.88 276 TRP A N 1
ATOM 2059 C CA . TRP A 1 276 ? -28.969 7.284 57.802 1.00 93.88 276 TRP A CA 1
ATOM 2060 C C . TRP A 1 276 ? -30.496 7.175 57.765 1.00 93.88 276 TRP A C 1
ATOM 2062 O O . TRP A 1 276 ? -31.162 7.258 58.798 1.00 93.88 276 TRP A O 1
ATOM 2072 N N . TYR A 1 277 ? -31.039 6.948 56.574 1.00 93.94 277 TYR A N 1
ATOM 2073 C CA . TYR A 1 277 ? -32.469 6.872 56.297 1.00 93.94 277 TYR A CA 1
ATOM 2074 C C . TYR A 1 277 ? -32.812 5.600 55.527 1.00 93.94 277 TYR A C 1
ATOM 2076 O O . TYR A 1 277 ? -32.009 5.123 54.723 1.00 93.94 277 TYR A O 1
ATOM 2084 N N . LEU A 1 278 ? -34.016 5.081 55.754 1.00 93.94 278 LEU A N 1
ATOM 2085 C CA . LEU A 1 278 ? -34.517 3.856 55.138 1.00 93.94 278 LEU A CA 1
ATOM 2086 C C . LEU A 1 278 ? -35.814 4.115 54.375 1.00 93.94 278 LEU A C 1
ATOM 2088 O O . LEU A 1 278 ? -36.761 4.671 54.931 1.00 93.94 278 LEU A O 1
ATOM 2092 N N . VAL A 1 279 ? -35.849 3.667 53.123 1.00 91.62 279 VAL A N 1
ATOM 2093 C CA . VAL A 1 279 ? -37.049 3.588 52.288 1.00 91.62 279 VAL A CA 1
ATOM 2094 C C . VAL A 1 279 ? -37.350 2.108 52.072 1.00 91.62 279 VAL A C 1
ATOM 2096 O O . VAL A 1 279 ? -36.722 1.462 51.235 1.00 91.62 279 VAL A O 1
ATOM 2099 N N . ASP A 1 280 ? -38.271 1.570 52.867 1.00 87.81 280 ASP A N 1
ATOM 2100 C CA . ASP A 1 280 ? -38.674 0.156 52.888 1.00 87.81 280 ASP A CA 1
ATOM 2101 C C . ASP A 1 280 ? -40.046 -0.104 52.242 1.00 87.81 280 ASP A C 1
ATOM 2103 O O . ASP A 1 280 ? -40.542 -1.229 52.240 1.00 87.81 280 ASP A O 1
ATOM 2107 N N . SER A 1 281 ? -40.659 0.943 51.697 1.00 85.50 281 SER A N 1
ATOM 2108 C CA . SER A 1 281 ? -41.921 0.916 50.967 1.00 85.50 281 SER A CA 1
ATOM 2109 C C . SER A 1 281 ? -41.953 2.051 49.942 1.00 85.50 281 SER A C 1
ATOM 2111 O O . SER A 1 281 ? -41.083 2.926 49.932 1.00 85.50 281 SER A O 1
ATOM 2113 N N . ASP A 1 282 ? -42.949 2.049 49.058 1.00 89.50 282 ASP A N 1
ATOM 2114 C CA . ASP A 1 282 ? -43.162 3.160 48.134 1.00 89.50 282 ASP A CA 1
ATOM 2115 C C . ASP A 1 282 ? -43.592 4.426 48.887 1.00 89.50 282 ASP A C 1
ATOM 2117 O O . ASP A 1 282 ? -44.649 4.480 49.519 1.00 89.50 282 ASP A O 1
ATOM 2121 N N . VAL A 1 283 ? -42.794 5.487 48.765 1.00 90.19 283 VAL A N 1
ATOM 2122 C CA . VAL A 1 283 ? -43.019 6.768 49.438 1.00 90.19 283 VAL A CA 1
ATOM 2123 C C . VAL A 1 283 ? -43.137 7.875 48.404 1.00 90.19 283 VAL A C 1
ATOM 2125 O O . VAL A 1 283 ? -42.237 8.081 47.599 1.00 90.19 283 VAL A O 1
ATOM 2128 N N . THR A 1 284 ? -44.226 8.645 48.442 1.00 90.31 284 THR A N 1
ATOM 2129 C CA . THR A 1 284 ? -44.397 9.839 47.598 1.00 90.31 284 THR A CA 1
ATOM 2130 C C . THR A 1 284 ? -44.444 11.102 48.453 1.00 90.31 284 THR A C 1
ATOM 2132 O O . THR A 1 284 ? -45.303 11.239 49.322 1.00 90.31 284 THR A O 1
ATOM 2135 N N . ILE A 1 285 ? -43.546 12.049 48.174 1.00 86.94 285 ILE A N 1
ATOM 2136 C CA . ILE A 1 285 ? -43.469 13.357 48.827 1.00 86.94 285 ILE A CA 1
ATOM 2137 C C . ILE A 1 285 ? -43.796 14.442 47.789 1.00 86.94 285 ILE A C 1
ATOM 2139 O O . ILE A 1 285 ? -42.996 14.755 46.908 1.00 86.94 285 ILE A O 1
ATOM 2143 N N . ASN A 1 286 ? -44.985 15.044 47.902 1.00 78.31 286 ASN A N 1
ATOM 2144 C CA . ASN A 1 286 ? -45.491 16.077 46.974 1.00 78.31 286 ASN A CA 1
ATOM 2145 C C . ASN A 1 286 ? -45.154 17.513 47.408 1.00 78.31 286 ASN A C 1
ATOM 2147 O O . ASN A 1 286 ? -45.722 18.487 46.917 1.00 78.31 286 ASN A O 1
ATOM 2151 N N . GLN A 1 287 ? -44.232 17.659 48.355 1.00 74.31 287 GLN A N 1
ATOM 2152 C CA . GLN A 1 287 ? -43.796 18.944 48.886 1.00 74.31 287 GLN A CA 1
ATOM 2153 C C . GLN A 1 287 ? -42.281 19.087 48.786 1.00 74.31 287 GLN A C 1
ATOM 2155 O O . GLN A 1 287 ? -41.543 18.122 48.597 1.00 74.31 287 GLN A O 1
ATOM 2160 N N . LYS A 1 288 ? -41.807 20.323 48.930 1.00 72.19 288 LYS A N 1
ATOM 2161 C CA . LYS A 1 288 ? -40.376 20.606 48.989 1.00 72.19 288 LYS A CA 1
ATOM 2162 C C . LYS A 1 288 ? -39.775 20.012 50.265 1.00 72.19 288 LYS A C 1
ATOM 2164 O O . LYS A 1 288 ? -40.284 20.271 51.353 1.00 72.19 288 LYS A O 1
ATOM 2169 N N . VAL A 1 289 ? -38.649 19.315 50.126 1.00 76.50 289 VAL A N 1
ATOM 2170 C CA . VAL A 1 289 ? -37.871 18.778 51.249 1.00 76.50 289 VAL A CA 1
ATOM 2171 C C . VAL A 1 289 ? -36.590 19.584 51.456 1.00 76.50 289 VAL A C 1
ATOM 2173 O O . VAL A 1 289 ? -35.963 20.046 50.502 1.00 76.50 289 VAL A O 1
ATOM 2176 N N . ILE A 1 290 ? -36.231 19.814 52.719 1.00 75.56 290 ILE A N 1
ATOM 2177 C CA . ILE A 1 290 ? -35.029 20.557 53.117 1.00 75.56 290 ILE A CA 1
ATOM 2178 C C . ILE A 1 290 ? -33.884 19.572 53.386 1.00 75.56 290 ILE A C 1
ATOM 2180 O O . ILE A 1 290 ? -34.050 18.654 54.179 1.00 75.56 290 ILE A O 1
ATOM 2184 N N . TRP A 1 291 ? -32.709 19.803 52.804 1.00 76.25 291 TRP A N 1
ATOM 2185 C CA . TRP A 1 291 ? -31.530 18.942 52.970 1.00 76.25 291 TRP A CA 1
ATOM 2186 C C . TRP A 1 291 ? -30.440 19.668 53.774 1.00 76.25 291 TRP A C 1
ATOM 2188 O O . TRP A 1 291 ? -30.082 20.800 53.436 1.00 76.25 291 TRP A O 1
ATOM 2198 N N . ARG A 1 292 ? -29.942 19.063 54.862 1.00 71.38 292 ARG A N 1
ATOM 2199 C CA . ARG A 1 292 ? -28.949 19.643 55.787 1.00 71.38 292 ARG A CA 1
ATOM 2200 C C . ARG A 1 292 ? -27.923 18.595 56.236 1.00 71.38 292 ARG A C 1
ATOM 2202 O O . ARG A 1 292 ? -28.276 17.643 56.913 1.00 71.38 292 ARG A O 1
ATOM 2209 N N . GLY A 1 293 ? -26.637 18.825 55.972 1.00 71.50 293 GLY A N 1
ATOM 2210 C CA . GLY A 1 293 ? -25.570 17.876 56.330 1.00 71.50 293 GLY A CA 1
ATOM 2211 C C . GLY A 1 293 ? -25.590 16.584 55.497 1.00 71.50 293 GLY A C 1
ATOM 2212 O O . GLY A 1 293 ? -26.326 16.501 54.516 1.00 71.50 293 GLY A O 1
ATOM 2213 N N . ASP A 1 294 ? -24.763 15.606 55.875 1.00 86.00 294 ASP A N 1
ATOM 2214 C CA . ASP A 1 294 ? -24.510 14.395 55.077 1.00 86.00 294 ASP A CA 1
ATOM 2215 C C . ASP A 1 294 ? -25.584 13.318 55.293 1.00 86.00 294 ASP A C 1
ATOM 2217 O O . ASP A 1 294 ? -25.612 12.637 56.323 1.00 86.00 294 ASP A O 1
ATOM 2221 N N . ALA A 1 295 ? -26.489 13.177 54.325 1.00 88.56 295 ALA A N 1
ATOM 2222 C CA . ALA A 1 295 ? -27.596 12.227 54.370 1.00 88.56 295 ALA A CA 1
ATOM 2223 C C . ALA A 1 295 ? -27.288 10.966 53.546 1.00 88.56 295 ALA A C 1
ATOM 2225 O O . ALA A 1 295 ? -26.972 11.040 52.356 1.00 88.56 295 ALA A O 1
ATOM 2226 N N . HIS A 1 296 ? -27.444 9.800 54.173 1.00 92.81 296 HIS A N 1
ATOM 2227 C CA . HIS A 1 296 ? -27.296 8.480 53.560 1.00 92.81 296 HIS A CA 1
ATOM 2228 C C . HIS A 1 296 ? -28.665 7.800 53.485 1.00 92.81 296 HIS A C 1
ATOM 2230 O O . HIS A 1 296 ? -29.292 7.581 54.516 1.00 92.81 296 HIS A O 1
ATOM 2236 N N . ILE A 1 297 ? -29.149 7.474 52.289 1.00 93.19 297 ILE A N 1
ATOM 2237 C CA . ILE A 1 297 ? -30.483 6.895 52.081 1.00 93.19 297 ILE A CA 1
ATOM 2238 C C . ILE A 1 297 ? -30.334 5.503 51.483 1.00 93.19 297 ILE A C 1
ATOM 2240 O O . ILE A 1 297 ? -29.752 5.356 50.409 1.00 93.19 297 ILE A O 1
ATOM 2244 N N . ILE A 1 298 ? -30.893 4.499 52.152 1.00 95.38 298 ILE A N 1
ATOM 2245 C CA . ILE A 1 298 ? -31.015 3.142 51.621 1.00 95.38 298 ILE A CA 1
ATOM 2246 C C . ILE A 1 298 ? -32.375 3.009 50.937 1.00 95.38 298 ILE A C 1
ATOM 2248 O O . ILE A 1 298 ? -33.415 3.203 51.569 1.00 95.38 298 ILE A O 1
ATOM 2252 N N . LEU A 1 299 ? -32.347 2.687 49.646 1.00 94.12 299 LEU A N 1
ATOM 2253 C CA . LEU A 1 299 ? -33.511 2.350 48.835 1.00 94.12 299 LEU A CA 1
ATOM 2254 C C . LEU A 1 299 ? -33.608 0.824 48.771 1.00 94.12 299 LEU A C 1
ATOM 2256 O O . LEU A 1 299 ? -32.814 0.190 48.071 1.00 94.12 299 LEU A O 1
ATOM 2260 N N . CYS A 1 300 ? -34.548 0.238 49.516 1.00 89.81 300 CYS A N 1
ATOM 2261 C CA . CYS A 1 300 ? -34.773 -1.203 49.467 1.00 89.81 300 CYS A CA 1
ATOM 2262 C C . CYS A 1 300 ? -35.181 -1.645 48.058 1.00 89.81 300 CYS A C 1
ATOM 2264 O O . CYS A 1 300 ? -35.801 -0.889 47.302 1.00 89.81 300 CYS A O 1
ATOM 2266 N N . ASP A 1 301 ? -34.837 -2.882 47.705 1.00 88.62 301 ASP A N 1
ATOM 2267 C CA . ASP A 1 301 ? -35.249 -3.455 46.428 1.00 88.62 301 ASP A CA 1
ATOM 2268 C C . ASP A 1 301 ? -36.784 -3.435 46.277 1.00 88.62 301 ASP A C 1
ATOM 2270 O O . ASP A 1 301 ? -37.531 -3.652 47.230 1.00 88.62 301 ASP A O 1
ATOM 2274 N N . GLY A 1 302 ? -37.255 -3.088 45.079 1.00 86.94 302 GLY A N 1
ATOM 2275 C CA . GLY A 1 302 ? -38.667 -2.895 44.745 1.00 86.94 302 GLY A CA 1
ATOM 2276 C C . GLY A 1 302 ? -39.288 -1.581 45.233 1.00 86.94 302 GLY A C 1
ATOM 2277 O O . GLY A 1 302 ? -40.388 -1.257 44.800 1.00 86.94 302 GLY A O 1
ATOM 2278 N N . CYS A 1 303 ? -38.605 -0.807 46.082 1.00 89.75 303 CYS A N 1
ATOM 2279 C CA . CYS A 1 303 ? -39.168 0.401 46.687 1.00 89.75 303 CYS A CA 1
ATOM 2280 C C . CYS A 1 303 ? -38.818 1.665 45.895 1.00 89.75 303 CYS A C 1
ATOM 2282 O O . CYS A 1 303 ? -37.695 1.840 45.411 1.00 89.75 303 CYS A O 1
ATOM 2284 N N . THR A 1 304 ? -39.770 2.594 45.820 1.00 93.75 304 THR A N 1
ATOM 2285 C CA . THR A 1 304 ? -39.615 3.884 45.147 1.00 93.75 304 THR A CA 1
ATOM 2286 C C . THR A 1 304 ? -39.770 5.049 46.120 1.00 93.75 304 THR A C 1
ATOM 2288 O O . THR A 1 304 ? -40.847 5.275 46.666 1.00 93.75 304 THR A O 1
ATOM 2291 N N . LEU A 1 305 ? -38.731 5.879 46.250 1.00 92.62 305 LEU A N 1
ATOM 2292 C CA . LEU A 1 305 ? -38.851 7.222 46.818 1.00 92.62 305 LEU A CA 1
ATOM 2293 C C . LEU A 1 305 ? -39.163 8.211 45.694 1.00 92.62 305 LEU A C 1
ATOM 2295 O O . LEU A 1 305 ? -38.331 8.461 44.823 1.00 92.62 305 LEU A O 1
ATOM 2299 N N . ARG A 1 306 ? -40.361 8.789 45.712 1.00 90.94 306 ARG A N 1
ATOM 2300 C CA . ARG A 1 306 ? -40.857 9.699 44.681 1.00 90.94 306 ARG A CA 1
ATOM 2301 C C . ARG A 1 306 ? -40.988 11.132 45.197 1.00 90.94 306 ARG A C 1
ATOM 2303 O O . ARG A 1 306 ? -41.661 11.381 46.194 1.00 90.94 306 ARG A O 1
ATOM 2310 N N . PHE A 1 307 ? -40.430 12.084 44.454 1.00 86.12 307 PHE A N 1
ATOM 2311 C CA . PHE A 1 307 ? -40.652 13.519 44.632 1.00 86.12 307 PHE A CA 1
ATOM 2312 C C . PHE A 1 307 ? -41.501 14.069 43.488 1.00 86.12 307 PHE A C 1
ATOM 2314 O O . PHE A 1 307 ? -41.022 14.180 42.360 1.00 86.12 307 PHE A O 1
ATOM 2321 N N . GLY A 1 308 ? -42.745 14.440 43.791 1.00 79.88 308 GLY A N 1
ATOM 2322 C CA . GLY A 1 308 ? -43.721 14.884 42.792 1.00 79.88 308 GLY A CA 1
ATOM 2323 C C . GLY A 1 308 ? -44.232 13.758 41.885 1.00 79.88 308 GLY A C 1
ATOM 2324 O O . GLY A 1 308 ? -43.584 12.735 41.672 1.00 79.88 308 GLY A O 1
ATOM 2325 N N . THR A 1 309 ? -45.425 13.947 41.334 1.00 80.88 309 THR A N 1
ATOM 2326 C CA . THR A 1 309 ? -46.069 13.013 40.392 1.00 80.88 309 THR A CA 1
ATOM 2327 C C . THR A 1 309 ? -46.162 13.639 39.005 1.00 80.88 309 THR A C 1
ATOM 2329 O O . THR A 1 309 ? -45.929 14.836 38.861 1.00 80.88 309 THR A O 1
ATOM 2332 N N . GLU A 1 310 ? -46.509 12.870 37.968 1.00 75.44 310 GLU A N 1
ATOM 2333 C CA . GLU A 1 310 ? -46.751 13.420 36.619 1.00 75.44 310 GLU A CA 1
ATOM 2334 C C . GLU A 1 310 ? -47.789 14.550 36.617 1.00 75.44 310 GLU A C 1
ATOM 2336 O O . GLU A 1 310 ? -47.586 15.582 35.979 1.00 75.44 310 GLU A O 1
ATOM 2341 N N . SER A 1 311 ? -48.868 14.390 37.387 1.00 79.75 311 SER A N 1
ATOM 2342 C CA . SER A 1 311 ? -49.924 15.393 37.536 1.00 79.75 311 SER A CA 1
ATOM 2343 C C . SER A 1 311 ? -49.548 16.554 38.462 1.00 79.75 311 SER A C 1
ATOM 2345 O O . SER A 1 311 ? -50.064 17.658 38.296 1.00 79.75 311 SER A O 1
ATOM 2347 N N . GLU A 1 312 ? -48.655 16.324 39.429 1.00 80.81 312 GLU A N 1
ATOM 2348 C CA . GLU A 1 312 ? -48.235 17.308 40.433 1.00 80.81 312 GLU A CA 1
ATOM 2349 C C . GLU A 1 312 ? -46.703 17.322 40.594 1.00 80.81 312 GLU A C 1
ATOM 2351 O O . GLU A 1 312 ? -46.171 16.774 41.565 1.00 80.81 312 GLU A O 1
ATOM 2356 N N . PRO A 1 313 ? -45.960 17.926 39.647 1.00 80.12 313 PRO A N 1
ATOM 2357 C CA . PRO A 1 313 ? -44.513 18.067 39.765 1.00 80.12 313 PRO A CA 1
ATOM 2358 C C . PRO A 1 313 ? -44.143 19.068 40.865 1.00 80.12 313 PRO A C 1
ATOM 2360 O O . PRO A 1 313 ? -44.830 20.074 41.081 1.00 80.12 313 PRO A O 1
ATOM 2363 N N . VAL A 1 314 ? -43.002 18.836 41.513 1.00 76.00 314 VAL A N 1
ATOM 2364 C CA . VAL A 1 314 ? -42.412 19.786 42.467 1.00 76.00 314 VAL A CA 1
ATOM 2365 C C . VAL A 1 314 ? -42.083 21.087 41.709 1.00 76.00 314 VAL A C 1
ATOM 2367 O O . VAL A 1 314 ? -41.641 21.031 40.564 1.00 76.00 314 VAL A O 1
ATOM 2370 N N . GLY A 1 315 ? -42.386 22.261 42.283 1.00 73.00 315 GLY A N 1
ATOM 2371 C CA . GLY A 1 315 ? -42.357 23.563 41.579 1.00 73.00 315 GLY A CA 1
ATOM 2372 C C . GLY A 1 315 ? -40.990 24.006 41.012 1.00 73.00 315 GLY A C 1
ATOM 2373 O O . GLY A 1 315 ? -40.032 23.252 40.995 1.00 73.00 315 GLY A O 1
ATOM 2374 N N . ASP A 1 316 ? -40.862 25.266 40.578 1.00 67.69 316 ASP A N 1
ATOM 2375 C CA . ASP A 1 316 ? -39.708 25.764 39.785 1.00 67.69 316 ASP A CA 1
ATOM 2376 C C . ASP A 1 316 ? -38.338 25.796 40.513 1.00 67.69 316 ASP A C 1
ATOM 2378 O O . ASP A 1 316 ? -37.320 26.171 39.930 1.00 67.69 316 ASP A O 1
ATOM 2382 N N . SER A 1 317 ? -38.293 25.436 41.799 1.00 64.06 317 SER A N 1
ATOM 2383 C CA . SER A 1 317 ? -37.056 25.315 42.586 1.00 64.06 317 SER A CA 1
ATOM 2384 C C . SER A 1 317 ? -36.471 23.902 42.477 1.00 64.06 317 SER A C 1
ATOM 2386 O O . SER A 1 317 ? -37.234 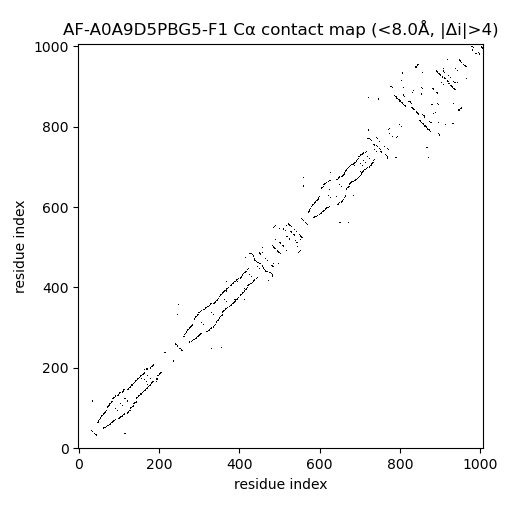22.959 42.294 1.00 64.06 317 SER A O 1
ATOM 2388 N N . PRO A 1 318 ? -35.150 23.708 42.654 1.00 64.75 318 PRO A N 1
ATOM 2389 C CA . PRO A 1 318 ? -34.580 22.362 42.678 1.00 64.75 318 PRO A CA 1
ATOM 2390 C C . PRO A 1 318 ? -35.214 21.509 43.787 1.00 64.75 318 PRO A C 1
ATOM 2392 O O . PRO A 1 318 ? -35.454 22.019 44.889 1.00 64.75 318 PRO A O 1
ATOM 2395 N N . CYS A 1 319 ? -35.476 20.223 43.512 1.00 62.66 319 CYS A N 1
ATOM 2396 C CA . CYS A 1 319 ? -36.034 19.313 44.523 1.00 62.66 319 CYS A CA 1
ATOM 2397 C C . CYS A 1 319 ? -35.026 19.028 45.651 1.00 62.66 319 CYS A C 1
ATOM 2399 O O . CYS A 1 319 ? -35.423 18.823 46.798 1.00 62.66 319 CYS A O 1
ATOM 2401 N N . PHE A 1 320 ? -33.729 19.139 45.349 1.00 64.25 320 PHE A N 1
ATOM 2402 C CA . PHE A 1 320 ? -32.649 19.211 46.329 1.00 64.25 320 PHE A CA 1
ATOM 2403 C C . PHE A 1 320 ? -32.148 20.659 46.473 1.00 64.25 320 PHE A C 1
ATOM 2405 O O . PHE A 1 320 ? -31.396 21.157 45.635 1.00 64.25 320 PHE A O 1
ATOM 2412 N N . GLY A 1 321 ? -32.583 21.367 47.519 1.00 54.09 321 GLY A N 1
ATOM 2413 C CA . GLY A 1 321 ? -32.037 22.676 47.898 1.00 54.09 321 GLY A CA 1
ATOM 2414 C C . GLY A 1 321 ? -31.064 22.531 49.067 1.00 54.09 321 GLY A C 1
ATOM 2415 O O . GLY A 1 321 ? -31.489 22.135 50.150 1.00 54.09 321 GLY A O 1
ATOM 2416 N N . PHE A 1 322 ? -29.786 22.849 48.854 1.00 58.78 322 PHE A N 1
ATOM 2417 C CA . PHE A 1 322 ? -28.691 22.550 49.785 1.00 58.78 322 PHE A CA 1
ATOM 2418 C C . PHE A 1 322 ? -28.241 23.780 50.598 1.00 58.78 322 PHE A C 1
ATOM 2420 O O . PHE A 1 322 ? -28.349 24.921 50.145 1.00 58.78 322 PHE A O 1
ATOM 2427 N N . SER A 1 323 ? -27.683 23.540 51.789 1.00 55.50 323 SER A N 1
ATOM 2428 C CA . SER A 1 323 ? -26.636 24.391 52.383 1.00 55.50 323 SER A CA 1
ATOM 2429 C C . SER A 1 323 ? -25.275 24.044 51.756 1.00 55.50 323 SER A C 1
ATOM 2431 O O . SER A 1 323 ? -25.104 22.919 51.299 1.00 55.50 323 SER A O 1
ATOM 2433 N N . ALA A 1 324 ? -24.305 24.964 51.745 1.00 55.53 324 ALA A N 1
ATOM 2434 C CA . ALA A 1 324 ? -23.037 24.868 50.996 1.00 55.53 324 ALA A CA 1
ATOM 2435 C C . ALA A 1 324 ? -22.073 23.693 51.324 1.00 55.53 324 ALA A C 1
ATOM 2437 O O . ALA A 1 324 ? -20.970 23.680 50.800 1.00 55.53 324 ALA A O 1
ATOM 2438 N N . ASP A 1 325 ? -22.476 22.709 52.137 1.00 61.09 325 ASP A N 1
ATOM 2439 C CA . ASP A 1 325 ? -21.622 21.611 52.623 1.00 61.09 325 ASP A CA 1
ATOM 2440 C C . ASP A 1 325 ? -22.369 20.260 52.772 1.00 61.09 325 ASP A C 1
ATOM 2442 O O . ASP A 1 325 ? -21.919 19.391 53.507 1.00 61.09 325 ASP A O 1
ATOM 2446 N N . ALA A 1 326 ? -23.552 20.077 52.170 1.00 70.81 326 ALA A N 1
ATOM 2447 C CA . ALA A 1 326 ? -24.367 18.866 52.378 1.00 70.81 326 ALA A CA 1
ATOM 2448 C C . ALA A 1 326 ? -24.163 17.815 51.268 1.00 70.81 326 ALA A C 1
ATOM 2450 O O . ALA A 1 326 ? -24.441 18.111 50.105 1.00 70.81 326 ALA A O 1
ATOM 2451 N N . ALA A 1 327 ? -23.739 16.593 51.612 1.00 80.38 327 ALA A N 1
ATOM 2452 C CA . ALA A 1 327 ? -23.664 15.466 50.678 1.00 80.38 327 ALA A CA 1
ATOM 2453 C C . ALA A 1 327 ? -24.900 14.553 50.762 1.00 80.38 327 ALA A C 1
ATOM 2455 O O . ALA A 1 327 ? -25.404 14.259 51.844 1.00 80.38 327 ALA A O 1
ATOM 2456 N N . ILE A 1 328 ? -25.370 14.054 49.617 1.00 83.31 328 ILE A N 1
ATOM 2457 C CA . ILE A 1 328 ? -26.429 13.039 49.549 1.00 83.31 328 ILE A CA 1
ATOM 2458 C C . ILE A 1 328 ? -25.847 11.782 48.924 1.00 83.31 328 ILE A C 1
ATOM 2460 O O . ILE A 1 328 ? -25.330 11.817 47.808 1.00 83.31 328 ILE A O 1
ATOM 2464 N N . SER A 1 329 ? -25.959 10.665 49.635 1.00 89.38 329 SER A N 1
ATOM 2465 C CA . SER A 1 329 ? -25.585 9.351 49.122 1.00 89.38 329 SER A CA 1
ATOM 2466 C C . SER A 1 329 ? -26.791 8.425 49.131 1.00 89.38 329 SER A C 1
ATOM 2468 O O . SER A 1 329 ? -27.405 8.208 50.172 1.00 89.38 329 SER A O 1
ATOM 2470 N N . LEU A 1 330 ? -27.124 7.885 47.965 1.00 92.06 330 LEU A N 1
ATOM 2471 C CA . LEU A 1 330 ? -28.182 6.901 47.779 1.00 92.06 330 LEU A CA 1
ATOM 2472 C C . LEU A 1 330 ? -27.540 5.532 47.592 1.00 92.06 330 LEU A C 1
ATOM 2474 O O . LEU A 1 330 ? -26.571 5.394 46.843 1.00 92.06 330 LEU A O 1
ATOM 2478 N N . TYR A 1 331 ? -28.077 4.534 48.279 1.00 96.06 331 TYR A N 1
ATOM 2479 C CA . TYR A 1 331 ? -27.577 3.170 48.262 1.00 96.06 331 TYR A CA 1
ATOM 2480 C C . TYR A 1 331 ? -28.728 2.225 47.934 1.00 96.06 331 TYR A C 1
ATOM 2482 O O . TYR A 1 331 ? -29.731 2.199 48.644 1.00 96.06 331 TYR A O 1
ATOM 2490 N N . GLY A 1 332 ? -28.594 1.467 46.852 1.00 93.62 332 GLY A N 1
ATOM 2491 C CA . GLY A 1 332 ? -29.472 0.340 46.567 1.00 93.62 332 GLY A CA 1
ATOM 2492 C C . GLY A 1 332 ? -28.982 -0.941 47.236 1.00 93.62 332 GLY A C 1
ATOM 2493 O O . GLY A 1 332 ? -27.975 -0.963 47.952 1.00 93.62 332 GLY A O 1
ATOM 2494 N N . GLN A 1 333 ? -29.702 -2.024 46.977 1.00 92.31 333 GLN A N 1
ATOM 2495 C CA . GLN A 1 333 ? -29.370 -3.378 47.413 1.00 92.31 333 GLN A CA 1
ATOM 2496 C C . GLN A 1 333 ? -28.917 -4.229 46.220 1.00 92.31 333 GLN A C 1
ATOM 2498 O O . GLN A 1 333 ? -28.810 -3.739 45.094 1.00 92.31 333 GLN A O 1
ATOM 2503 N N . LYS A 1 334 ? -28.593 -5.506 46.455 1.00 87.75 334 LYS A N 1
ATOM 2504 C CA . LYS A 1 334 ? -28.090 -6.413 45.410 1.00 87.75 334 LYS A CA 1
ATOM 2505 C C . LYS A 1 334 ? -29.006 -6.515 44.190 1.00 87.75 334 LYS A C 1
ATOM 2507 O O . LYS A 1 334 ? -28.486 -6.689 43.091 1.00 87.75 334 LYS A O 1
ATOM 2512 N N . GLY A 1 335 ? -30.324 -6.394 44.357 1.00 82.06 335 GLY A N 1
ATOM 2513 C CA . GLY A 1 335 ? -31.276 -6.411 43.249 1.00 82.06 335 GLY A CA 1
ATOM 2514 C C . GLY A 1 335 ? -31.212 -5.163 42.367 1.00 82.06 335 GLY A C 1
ATOM 2515 O O . GLY A 1 335 ? -31.677 -5.209 41.233 1.00 82.06 335 GLY A O 1
ATOM 2516 N N . ARG A 1 336 ? -30.598 -4.066 42.836 1.00 86.00 336 ARG A N 1
ATOM 2517 C CA . ARG A 1 336 ? -30.459 -2.783 42.119 1.00 86.00 336 ARG A CA 1
ATOM 2518 C C . ARG A 1 336 ? -31.793 -2.227 41.614 1.00 86.00 336 ARG A C 1
ATOM 2520 O O . ARG A 1 336 ? -31.853 -1.575 40.573 1.00 86.00 336 ARG A O 1
ATOM 2527 N N . THR A 1 337 ? -32.878 -2.494 42.338 1.00 90.56 337 THR A N 1
ATOM 2528 C CA . THR A 1 337 ? -34.235 -2.090 41.928 1.00 90.56 337 THR A CA 1
ATOM 2529 C C . THR A 1 337 ? -34.774 -0.905 42.722 1.00 90.56 337 THR A C 1
ATOM 2531 O O . THR A 1 337 ? -35.676 -0.217 42.241 1.00 90.56 337 THR A O 1
ATOM 2534 N N . GLY A 1 338 ? -34.182 -0.607 43.884 1.00 92.50 338 GLY A N 1
ATOM 2535 C CA . GLY A 1 338 ? -34.503 0.582 44.671 1.00 92.50 338 GLY A CA 1
ATOM 2536 C C . GLY A 1 338 ? -34.377 1.858 43.835 1.00 92.50 338 GLY A C 1
ATOM 2537 O O . GLY A 1 338 ? -33.336 2.117 43.221 1.00 92.50 338 GLY A O 1
ATOM 2538 N N . THR A 1 339 ? -35.455 2.640 43.779 1.00 94.12 339 THR A N 1
ATOM 2539 C CA . THR A 1 339 ? -35.610 3.733 42.815 1.00 94.12 339 THR A CA 1
ATOM 2540 C C . THR A 1 339 ? -35.847 5.073 43.499 1.00 94.12 339 THR A C 1
ATOM 2542 O O . THR A 1 339 ? -36.722 5.225 44.346 1.00 94.12 339 THR A O 1
ATOM 2545 N N . LEU A 1 340 ? -35.102 6.087 43.074 1.00 91.12 340 LEU A N 1
ATOM 2546 C CA . LEU A 1 340 ? -35.414 7.489 43.302 1.00 91.12 340 LEU A CA 1
ATOM 2547 C C . LEU A 1 340 ? -36.081 8.052 42.043 1.00 91.12 340 LEU A C 1
ATOM 2549 O O . LEU A 1 340 ? -35.461 8.135 40.984 1.00 91.12 340 LEU A O 1
ATOM 2553 N N . ALA A 1 341 ? -37.343 8.449 42.157 1.00 89.69 341 ALA A N 1
ATOM 2554 C CA . ALA A 1 341 ? -38.113 9.049 41.075 1.00 89.69 341 ALA A CA 1
ATOM 2555 C C . ALA A 1 341 ? -38.354 10.535 41.359 1.00 89.69 341 ALA A C 1
ATOM 2557 O O . ALA A 1 341 ? -38.872 10.901 42.411 1.00 89.69 341 ALA A O 1
ATOM 2558 N N . ILE A 1 342 ? -38.005 11.414 40.426 1.00 84.75 342 ILE A N 1
ATOM 2559 C CA . ILE A 1 342 ? -38.155 12.861 40.593 1.00 84.75 342 ILE A CA 1
ATOM 2560 C C . ILE A 1 342 ? -38.936 13.420 39.415 1.00 84.75 342 ILE A C 1
ATOM 2562 O O . ILE A 1 342 ? -38.554 13.221 38.266 1.00 84.75 342 ILE A O 1
ATOM 2566 N N . ASN A 1 343 ? -39.993 14.176 39.703 1.00 85.56 343 ASN A N 1
ATOM 2567 C CA . ASN A 1 343 ? -40.670 15.002 38.719 1.00 85.56 343 ASN A CA 1
ATOM 2568 C C . ASN A 1 343 ? -40.714 16.464 39.178 1.00 85.56 343 ASN A C 1
ATOM 2570 O O . ASN A 1 343 ? -41.358 16.803 40.175 1.00 85.56 343 ASN A O 1
ATOM 2574 N N . SER A 1 344 ? -40.014 17.337 38.455 1.00 78.25 344 SER A N 1
ATOM 2575 C CA . SER A 1 344 ? -39.787 18.735 38.834 1.00 78.25 344 SER A CA 1
ATOM 2576 C C . SER A 1 344 ? -40.035 19.678 37.658 1.00 78.25 344 SER A C 1
ATOM 2578 O O . SER A 1 344 ? -39.632 19.411 36.532 1.00 78.25 344 SER A O 1
ATOM 2580 N N . LYS A 1 345 ? -40.641 20.843 37.901 1.00 78.12 345 LYS A N 1
ATOM 2581 C CA . LYS A 1 345 ? -40.712 21.910 36.884 1.00 78.12 345 LYS A CA 1
ATOM 2582 C C . LYS A 1 345 ? -39.365 22.620 36.689 1.00 78.12 345 LYS A C 1
ATOM 2584 O O . LYS A 1 345 ? -39.157 23.267 35.667 1.00 78.12 345 LYS A O 1
ATOM 2589 N N . GLY A 1 346 ? -38.470 22.522 37.676 1.00 74.06 346 GLY A N 1
ATOM 2590 C CA . GLY A 1 346 ? -37.160 23.173 37.709 1.00 74.06 346 GLY A CA 1
ATOM 2591 C C . GLY A 1 346 ? -36.001 22.213 37.433 1.00 74.06 346 GLY A C 1
ATOM 2592 O O . GLY A 1 346 ? -35.993 21.506 36.429 1.00 74.06 346 GLY A O 1
ATOM 2593 N N . TYR A 1 347 ? -34.997 22.225 38.316 1.00 71.38 347 TYR A N 1
ATOM 2594 C CA . TYR A 1 347 ? -33.844 21.318 38.260 1.00 71.38 347 TYR A CA 1
ATOM 2595 C C . TYR A 1 347 ? -34.058 20.076 39.143 1.00 71.38 347 TYR A C 1
ATOM 2597 O O . TYR A 1 347 ? -34.788 20.152 40.136 1.00 71.38 347 TYR A O 1
ATOM 2605 N N . VAL A 1 348 ? -33.412 18.950 38.815 1.00 67.19 348 VAL A N 1
ATOM 2606 C CA . VAL A 1 348 ? -33.406 17.736 39.660 1.00 67.19 348 VAL A CA 1
ATOM 2607 C C . VAL A 1 348 ? -32.494 17.995 40.858 1.00 67.19 348 VAL A C 1
ATOM 2609 O O . VAL A 1 348 ? -32.955 18.292 41.954 1.00 67.19 348 VAL A O 1
ATOM 2612 N N . ALA A 1 349 ? -31.185 18.031 40.633 1.00 61.56 349 ALA A N 1
ATOM 2613 C CA . ALA A 1 349 ? -30.209 18.455 41.625 1.00 61.56 349 ALA A CA 1
ATOM 2614 C C . ALA A 1 349 ? -29.518 19.712 41.101 1.00 61.56 349 ALA A C 1
ATOM 2616 O O . ALA A 1 349 ? -28.866 19.670 40.063 1.00 61.56 349 ALA A O 1
ATOM 2617 N N . TYR A 1 350 ? -29.696 20.829 41.809 1.00 57.66 350 TYR A N 1
ATOM 2618 C CA . TYR A 1 350 ? -28.927 22.056 41.600 1.00 57.66 350 TYR A CA 1
ATOM 2619 C C . TYR A 1 350 ? -28.101 22.263 42.865 1.00 57.66 350 TYR A C 1
ATOM 2621 O O . TYR A 1 350 ? -28.487 23.019 43.762 1.00 57.66 350 TYR A O 1
ATOM 2629 N N . SER A 1 351 ? -27.066 21.435 43.016 1.00 52.81 351 SER A N 1
ATOM 2630 C CA . SER A 1 351 ? -26.442 21.225 44.316 1.00 52.81 351 SER A CA 1
ATOM 2631 C C . SER A 1 351 ? -25.346 22.231 44.628 1.00 52.81 351 SER A C 1
ATOM 2633 O O . SER A 1 351 ? -24.570 22.628 43.758 1.00 52.81 351 SER A O 1
ATOM 2635 N N . SER A 1 352 ? -25.285 22.639 45.898 1.00 54.94 352 SER A N 1
ATOM 2636 C CA . SER A 1 352 ? -24.082 23.224 46.499 1.00 54.94 352 SER A CA 1
ATOM 2637 C C . SER A 1 352 ? -23.299 22.200 47.339 1.00 54.94 352 SER A C 1
ATOM 2639 O O . SER A 1 352 ? -22.565 22.576 48.239 1.00 54.94 352 SER A O 1
ATOM 2641 N N . GLY A 1 353 ? -23.522 20.903 47.098 1.00 68.25 353 GLY A N 1
ATOM 2642 C CA . GLY A 1 353 ? -22.847 19.765 47.734 1.00 68.25 353 GLY A CA 1
ATOM 2643 C C . GLY A 1 353 ? -22.880 18.527 46.823 1.00 68.25 353 GLY A C 1
ATOM 2644 O O . GLY A 1 353 ? -23.383 18.616 45.702 1.00 68.25 353 GLY A O 1
ATOM 2645 N N . SER A 1 354 ? -22.299 17.392 47.219 1.00 79.50 354 SER A N 1
ATOM 2646 C CA . SER A 1 354 ? -22.132 16.229 46.325 1.00 79.50 354 SER A CA 1
ATOM 2647 C C . SER A 1 354 ? -23.355 15.300 46.285 1.00 79.50 354 SER A C 1
ATOM 2649 O O . SER A 1 354 ? -24.071 15.147 47.274 1.00 79.50 354 SER A O 1
ATOM 2651 N N . LEU A 1 355 ? -23.584 14.651 45.138 1.00 83.50 355 LEU A N 1
ATOM 2652 C CA . LEU A 1 355 ? -24.593 13.598 44.961 1.00 83.50 355 LEU A CA 1
ATOM 2653 C C . LEU A 1 355 ? -23.894 12.299 44.565 1.00 83.50 355 LEU A C 1
ATOM 2655 O O . LEU A 1 355 ? -23.184 12.265 43.566 1.00 83.50 355 LEU A O 1
ATOM 2659 N N . THR A 1 356 ? -24.122 11.227 45.316 1.00 88.31 356 THR A N 1
ATOM 2660 C CA . THR A 1 356 ? -23.571 9.899 45.027 1.00 88.31 356 THR A CA 1
ATOM 2661 C C . THR A 1 356 ? -24.696 8.881 44.891 1.00 88.31 356 THR A C 1
ATOM 2663 O O . THR A 1 356 ? -25.546 8.775 45.772 1.00 88.31 356 THR A O 1
ATOM 2666 N N . LEU A 1 357 ? -24.694 8.125 43.796 1.00 91.19 357 LEU A N 1
ATOM 2667 C CA . LEU A 1 357 ? -25.632 7.041 43.513 1.00 91.19 357 LEU A CA 1
ATOM 2668 C C . LEU A 1 357 ? -24.867 5.721 43.512 1.00 91.19 357 LEU A C 1
ATOM 2670 O O . LEU A 1 357 ? -23.990 5.536 42.673 1.00 91.19 357 LEU A O 1
ATOM 2674 N N . ASN A 1 358 ? -25.196 4.810 44.425 1.00 94.56 358 ASN A N 1
ATOM 2675 C CA . ASN A 1 358 ? -24.561 3.498 44.528 1.00 94.56 358 ASN A CA 1
ATOM 2676 C C . ASN A 1 358 ? -25.606 2.410 44.279 1.00 94.56 358 ASN A C 1
ATOM 2678 O O . ASN A 1 358 ? -26.568 2.307 45.039 1.00 94.56 358 ASN A O 1
ATOM 2682 N N . ALA A 1 359 ? -25.437 1.636 43.203 1.00 92.69 359 ALA A N 1
ATOM 2683 C CA . ALA A 1 359 ? -26.251 0.459 42.869 1.00 92.69 359 ALA A CA 1
ATOM 2684 C C . ALA A 1 359 ? -27.782 0.650 42.964 1.00 92.69 359 ALA A C 1
ATOM 2686 O O . ALA A 1 359 ? -28.506 -0.257 43.366 1.00 92.69 359 ALA A O 1
ATOM 2687 N N . CYS A 1 360 ? -28.282 1.833 42.615 1.00 92.38 360 CYS A N 1
ATOM 2688 C CA . CYS A 1 360 ? -29.704 2.178 42.640 1.00 92.38 360 CYS A CA 1
ATOM 2689 C C . CYS A 1 360 ? -30.159 2.727 41.285 1.00 92.38 360 CYS A C 1
ATOM 2691 O O . CYS A 1 360 ? -29.350 2.922 40.373 1.00 92.38 360 CYS A O 1
ATOM 2693 N N . ASN A 1 361 ? -31.458 2.995 41.166 1.00 92.81 361 ASN A N 1
ATOM 2694 C CA . ASN A 1 361 ? -32.035 3.651 40.002 1.00 92.81 361 ASN A CA 1
ATOM 2695 C C . ASN A 1 361 ? -32.389 5.105 40.329 1.00 92.81 361 ASN A C 1
ATOM 2697 O O . ASN A 1 361 ? -32.995 5.394 41.359 1.00 92.81 361 ASN A O 1
ATOM 2701 N N . LEU A 1 362 ? -32.066 6.022 39.423 1.00 90.19 362 LEU A N 1
ATOM 2702 C CA . LEU A 1 362 ? -32.552 7.396 39.425 1.00 90.19 362 LEU A CA 1
ATOM 2703 C C . LEU A 1 362 ? -33.317 7.637 38.128 1.00 90.19 362 LEU A C 1
ATOM 2705 O O . LEU A 1 362 ? -32.749 7.521 37.048 1.00 90.19 362 LEU A O 1
ATOM 2709 N N . THR A 1 363 ? -34.583 8.025 38.232 1.00 88.50 363 THR A N 1
ATOM 2710 C CA . THR A 1 363 ? -35.356 8.541 37.098 1.00 88.50 363 THR A CA 1
ATOM 2711 C C . THR A 1 363 ? -35.781 9.962 37.403 1.00 88.50 363 THR A C 1
ATOM 2713 O O . THR A 1 363 ? -36.456 10.204 38.402 1.00 88.50 363 THR A O 1
ATOM 2716 N N . ALA A 1 364 ? -35.395 10.909 36.558 1.00 85.00 364 ALA A N 1
ATOM 2717 C CA . ALA A 1 364 ? -35.665 12.311 36.794 1.00 85.00 364 ALA A CA 1
ATOM 2718 C C . ALA A 1 364 ? -36.234 12.996 35.551 1.00 85.00 364 ALA A C 1
ATOM 2720 O O . ALA A 1 364 ? -35.571 13.072 34.523 1.00 85.00 364 ALA A O 1
ATOM 2721 N N . ASN A 1 365 ? -37.451 13.520 35.673 1.00 84.00 365 ASN A N 1
ATOM 2722 C CA . ASN A 1 365 ? -38.124 14.317 34.655 1.00 84.00 365 ASN A CA 1
ATOM 2723 C C . ASN A 1 365 ? -38.104 15.785 35.096 1.00 84.00 365 ASN A C 1
ATOM 2725 O O . ASN A 1 365 ? -38.564 16.112 36.196 1.00 84.00 365 ASN A O 1
ATOM 2729 N N . CYS A 1 366 ? -37.539 16.667 34.272 1.00 76.44 366 CYS A N 1
ATOM 2730 C CA . CYS A 1 366 ? -37.333 18.063 34.636 1.00 76.44 366 CYS A CA 1
ATOM 2731 C C . CYS A 1 366 ? -37.569 19.061 33.494 1.00 76.44 366 CYS A C 1
ATOM 2733 O O . CYS A 1 366 ? -37.149 18.861 32.360 1.00 76.44 366 CYS A O 1
ATOM 2735 N N . GLY A 1 367 ? -38.209 20.187 33.825 1.00 71.25 367 GLY A N 1
ATOM 2736 C CA . GLY A 1 367 ? -38.533 21.246 32.858 1.00 71.25 367 GLY A CA 1
ATOM 2737 C C . GLY A 1 367 ? -37.391 22.219 32.526 1.00 71.25 367 GLY A C 1
ATOM 2738 O O . GLY A 1 367 ? -37.515 23.005 31.590 1.00 71.25 367 GLY A O 1
ATOM 2739 N N . ARG A 1 368 ? -36.282 22.222 33.285 1.00 69.62 368 ARG A N 1
ATOM 2740 C CA . ARG A 1 368 ? -35.080 23.023 32.970 1.00 69.62 368 ARG A CA 1
ATOM 2741 C C . ARG A 1 368 ? -33.831 22.167 32.853 1.00 69.62 368 ARG A C 1
ATOM 2743 O O . ARG A 1 368 ? -33.368 21.930 31.751 1.00 69.62 368 ARG A O 1
ATOM 2750 N N . GLY A 1 369 ? -33.258 21.717 33.965 1.00 68.75 369 GLY A N 1
ATOM 2751 C CA . GLY A 1 369 ? -31.999 20.973 33.928 1.00 68.75 369 GLY A CA 1
ATOM 2752 C C . GLY A 1 369 ? -32.019 19.709 34.765 1.00 68.75 369 GLY A C 1
ATOM 2753 O O . GLY A 1 369 ? -32.687 19.632 35.793 1.00 68.75 369 GLY A O 1
ATOM 2754 N N . GLY A 1 370 ? -31.278 18.707 34.315 1.00 68.81 370 GLY A N 1
ATOM 2755 C CA . GLY A 1 370 ? -31.145 17.427 34.990 1.00 68.81 370 GLY A CA 1
ATOM 2756 C C . GLY A 1 370 ? -30.234 17.493 36.209 1.00 68.81 370 GLY A C 1
ATOM 2757 O O . GLY A 1 370 ? -30.592 18.048 37.249 1.00 68.81 370 GLY A O 1
ATOM 2758 N N . LEU A 1 371 ? -29.047 16.909 36.076 1.00 71.31 371 LEU A N 1
ATOM 2759 C CA . LEU A 1 371 ? -28.042 16.800 37.132 1.00 71.31 371 LEU A CA 1
ATOM 2760 C C . LEU A 1 371 ? -26.986 17.897 36.970 1.00 71.31 371 LEU A C 1
ATOM 2762 O O . LEU A 1 371 ? -26.316 17.948 35.941 1.00 71.31 371 LEU A O 1
ATOM 2766 N N . GLY A 1 372 ? -26.794 18.773 37.958 1.00 62.97 372 GLY A N 1
ATOM 2767 C CA . GLY A 1 372 ? -25.737 19.775 37.843 1.00 62.97 372 GLY A CA 1
ATOM 2768 C C . GLY A 1 372 ? -25.337 20.520 39.113 1.00 62.97 372 GLY A C 1
ATOM 2769 O O . GLY A 1 372 ? -26.067 20.579 40.103 1.00 62.97 372 GLY A O 1
ATOM 2770 N N . ALA A 1 373 ? -24.148 21.115 39.047 1.00 53.16 373 ALA A N 1
ATOM 2771 C CA . ALA A 1 373 ? -23.540 21.946 40.081 1.00 53.16 373 ALA A CA 1
ATOM 2772 C C . ALA A 1 373 ? -23.853 23.439 39.841 1.00 53.16 373 ALA A C 1
ATOM 2774 O O . ALA A 1 373 ? -23.790 23.928 38.712 1.00 53.16 373 ALA A O 1
ATOM 2775 N N . ALA A 1 374 ? -24.201 24.186 40.896 1.00 49.94 374 ALA A N 1
ATOM 2776 C CA . ALA A 1 374 ? -24.532 25.611 40.790 1.00 49.94 374 ALA A CA 1
ATOM 2777 C C . ALA A 1 374 ? -23.287 26.509 40.627 1.00 49.94 374 ALA A C 1
ATOM 2779 O O . ALA A 1 374 ? -22.259 26.277 41.258 1.00 49.94 374 ALA A O 1
ATOM 2780 N N . PHE A 1 375 ? -23.450 27.605 39.870 1.00 41.25 375 PHE A N 1
ATOM 2781 C CA . PHE A 1 375 ? -22.440 28.548 39.341 1.00 41.25 375 PHE A CA 1
ATOM 2782 C C . PHE A 1 375 ? -21.350 29.096 40.289 1.00 41.25 375 PHE A C 1
ATOM 2784 O O . PHE A 1 375 ? -20.471 29.799 39.802 1.00 41.25 375 PHE A O 1
ATOM 2791 N N . LEU A 1 376 ? -21.375 28.841 41.603 1.00 35.72 376 LEU A N 1
ATOM 2792 C CA . LEU A 1 376 ? -20.415 29.431 42.550 1.00 35.72 376 LEU A CA 1
ATOM 2793 C C . LEU A 1 376 ? -20.074 28.576 43.796 1.00 35.72 376 LEU A C 1
ATOM 2795 O O . LEU A 1 376 ? -19.207 29.009 44.550 1.00 35.72 376 LEU A O 1
ATOM 2799 N N . MET A 1 377 ? -20.718 27.418 44.050 1.00 45.53 377 MET A N 1
ATOM 2800 C CA . MET A 1 377 ? -20.519 26.616 45.289 1.00 45.53 377 MET A CA 1
ATOM 2801 C C . MET A 1 377 ? -20.838 25.102 45.142 1.00 45.53 377 MET A C 1
ATOM 2803 O O . MET A 1 377 ? -21.370 24.510 46.073 1.00 45.53 377 MET A O 1
ATOM 2807 N N . GLY A 1 378 ? -20.632 24.483 43.974 1.00 58.16 378 GLY A N 1
ATOM 2808 C CA . GLY A 1 378 ? -21.095 23.113 43.676 1.00 58.16 378 GLY A CA 1
ATOM 2809 C C . GLY A 1 378 ? -20.287 21.954 44.289 1.00 58.16 378 GLY A C 1
ATOM 2810 O O . GLY A 1 378 ? -19.254 22.166 44.909 1.00 58.16 378 GLY A O 1
ATOM 2811 N N . GLY A 1 379 ? -20.756 20.711 44.109 1.00 73.19 379 GLY A N 1
ATOM 2812 C CA . GLY A 1 379 ? -20.037 19.472 44.454 1.00 73.19 379 GLY A CA 1
ATOM 2813 C C . GLY A 1 379 ? -20.129 18.428 43.332 1.00 73.19 379 GLY A C 1
ATOM 2814 O O . GLY A 1 379 ? -20.912 18.593 42.398 1.00 73.19 379 GLY A O 1
ATOM 2815 N N . ASP A 1 380 ? -19.325 17.363 43.403 1.00 82.50 380 ASP A N 1
ATOM 2816 C CA . ASP A 1 380 ? -19.296 16.314 42.370 1.00 82.50 380 ASP A CA 1
ATOM 2817 C C . ASP A 1 380 ? -20.587 15.483 42.332 1.00 82.50 380 ASP A C 1
ATOM 2819 O O . ASP A 1 380 ? -21.205 15.210 43.366 1.00 82.50 380 ASP A O 1
ATOM 2823 N N . VAL A 1 381 ? -20.933 15.002 41.136 1.00 85.44 381 VAL A N 1
ATOM 2824 C CA . VAL A 1 381 ? -21.930 13.939 40.949 1.00 85.44 381 VAL A CA 1
ATOM 2825 C C . VAL A 1 381 ? -21.181 12.639 40.690 1.00 85.44 381 VAL A C 1
ATOM 2827 O O . VAL A 1 381 ? -20.286 12.605 39.848 1.00 85.44 381 VAL A O 1
ATOM 2830 N N . LYS A 1 382 ? -21.516 11.577 41.421 1.00 89.69 382 LYS A N 1
ATOM 2831 C CA . LYS A 1 382 ? -20.879 10.262 41.317 1.00 89.69 382 LYS A CA 1
ATOM 2832 C C . LYS A 1 382 ? -21.929 9.188 41.065 1.00 89.69 382 LYS A C 1
ATOM 2834 O O . LYS A 1 382 ? -22.903 9.093 41.809 1.00 89.69 382 LYS A O 1
ATOM 2839 N N . VAL A 1 383 ? -21.722 8.384 40.033 1.00 91.62 383 VAL A N 1
ATOM 2840 C CA . VAL A 1 383 ? -22.572 7.246 39.672 1.00 91.62 383 VAL A CA 1
ATOM 2841 C C . VAL A 1 383 ? -21.718 5.993 39.767 1.00 91.62 383 VAL A C 1
ATOM 2843 O O . VAL A 1 383 ? -20.770 5.856 39.007 1.00 91.62 383 VAL A O 1
ATOM 2846 N N . ASN A 1 384 ? -22.037 5.103 40.703 1.00 93.88 384 ASN A N 1
ATOM 2847 C CA . ASN A 1 384 ? -21.298 3.871 40.957 1.00 93.88 384 ASN A CA 1
ATOM 2848 C C . ASN A 1 384 ? -22.232 2.676 40.722 1.00 93.88 384 ASN A C 1
ATOM 2850 O O . ASN A 1 384 ? -23.087 2.374 41.561 1.00 93.88 384 ASN A O 1
ATOM 2854 N N . ASN A 1 385 ? -22.091 2.012 39.571 1.00 91.56 385 ASN A N 1
ATOM 2855 C CA . ASN A 1 385 ? -22.902 0.856 39.160 1.00 91.56 385 ASN A CA 1
ATOM 2856 C C . ASN A 1 385 ? -24.427 1.082 39.262 1.00 91.56 385 ASN A C 1
ATOM 2858 O O . ASN A 1 385 ? -25.179 0.163 39.591 1.00 91.56 385 ASN A O 1
ATOM 2862 N N . ALA A 1 386 ? -24.877 2.312 39.010 1.00 91.38 386 ALA A N 1
ATOM 2863 C CA . ALA A 1 386 ? -26.269 2.743 39.133 1.00 91.38 386 ALA A CA 1
ATOM 2864 C C . ALA A 1 386 ? -26.885 3.039 37.756 1.00 91.38 386 ALA A C 1
ATOM 2866 O O . ALA A 1 386 ? -26.171 3.374 36.807 1.00 91.38 386 ALA A O 1
ATOM 2867 N N . ASN A 1 387 ? -28.212 2.935 37.645 1.00 92.25 387 ASN A N 1
ATOM 2868 C CA . ASN A 1 387 ? -28.927 3.318 36.429 1.00 92.25 387 ASN A CA 1
ATOM 2869 C C . ASN A 1 387 ? -29.527 4.713 36.603 1.00 92.25 387 ASN A C 1
ATOM 2871 O O . ASN A 1 387 ? -30.282 4.968 37.537 1.00 92.25 387 ASN A O 1
ATOM 2875 N N . VAL A 1 388 ? -29.211 5.625 35.697 1.00 89.75 388 VAL A N 1
ATOM 2876 C CA . VAL A 1 388 ? -29.609 7.027 35.768 1.00 89.75 388 VAL A CA 1
ATOM 2877 C C . VAL A 1 388 ? -30.291 7.401 34.470 1.00 89.75 388 VAL A C 1
ATOM 2879 O O . VAL A 1 388 ? -29.671 7.378 33.415 1.00 89.75 388 VAL A O 1
ATOM 2882 N N . THR A 1 389 ? -31.557 7.782 34.548 1.00 89.12 389 THR A N 1
ATOM 2883 C CA . THR A 1 389 ? -32.314 8.341 33.431 1.00 89.12 389 THR A CA 1
ATOM 2884 C C . THR A 1 389 ? -32.725 9.761 33.774 1.00 89.12 389 THR A C 1
ATOM 2886 O O . THR A 1 389 ? -33.384 10.002 34.784 1.00 89.12 389 THR A O 1
ATOM 2889 N N . VAL A 1 390 ? -32.333 10.711 32.934 1.00 85.19 390 VAL A N 1
ATOM 2890 C CA . VAL A 1 390 ? -32.612 12.134 33.116 1.00 85.19 390 VAL A CA 1
ATOM 2891 C C . VAL A 1 390 ? -33.269 12.660 31.853 1.00 85.19 390 VAL A C 1
ATOM 2893 O O . VAL A 1 390 ? -32.618 12.777 30.822 1.00 85.19 390 VAL A O 1
ATOM 2896 N N . ASN A 1 391 ? -34.541 13.022 31.936 1.00 82.94 391 ASN A N 1
ATOM 2897 C CA . ASN A 1 391 ? -35.289 13.641 30.851 1.00 82.94 391 ASN A CA 1
ATOM 2898 C C . ASN A 1 391 ? -35.419 15.137 31.145 1.00 82.94 391 ASN A C 1
ATOM 2900 O O . ASN A 1 391 ? -36.094 15.521 32.098 1.00 82.94 391 ASN A O 1
ATOM 2904 N N . SER A 1 392 ? -34.743 15.963 30.348 1.00 77.50 392 SER A N 1
ATOM 2905 C CA . SER A 1 392 ? -34.626 17.410 30.544 1.00 77.50 392 SER A CA 1
ATOM 2906 C C . SER A 1 392 ? -34.975 18.160 29.262 1.00 77.50 392 SER A C 1
ATOM 2908 O O . SER A 1 392 ? -34.568 17.734 28.181 1.00 77.50 392 SER A O 1
ATOM 2910 N N . ASP A 1 393 ? -35.663 19.294 29.379 1.00 74.50 393 ASP A N 1
ATOM 2911 C CA . ASP A 1 393 ? -35.974 20.159 28.233 1.00 74.50 393 ASP A CA 1
ATOM 2912 C C . ASP A 1 393 ? -34.793 21.079 27.830 1.00 74.50 393 ASP A C 1
ATOM 2914 O O . ASP A 1 393 ? -34.708 21.501 26.673 1.00 74.50 393 ASP A O 1
ATOM 2918 N N . GLU A 1 394 ? -33.857 21.402 28.745 1.00 77.00 394 GLU A N 1
ATOM 2919 C CA . GLU A 1 394 ? -32.736 22.334 28.491 1.00 77.00 394 GLU A CA 1
ATOM 2920 C C . GLU A 1 394 ? -31.365 21.645 28.508 1.00 77.00 394 GLU A C 1
ATOM 2922 O O . GLU A 1 394 ? -30.783 21.453 27.445 1.00 77.00 394 GLU A O 1
ATOM 2927 N N . ILE A 1 395 ? -30.819 21.282 29.672 1.00 75.50 395 ILE A N 1
ATOM 2928 C CA . ILE A 1 395 ? -29.494 20.639 29.806 1.00 75.50 395 ILE A CA 1
ATOM 2929 C C . ILE A 1 395 ? -29.634 19.377 30.647 1.00 75.50 395 ILE A C 1
ATOM 2931 O O . ILE A 1 395 ? -30.280 19.393 31.694 1.00 75.50 395 ILE A O 1
ATOM 2935 N N . GLY A 1 396 ? -29.029 18.282 30.204 1.00 77.94 396 GLY A N 1
ATOM 2936 C CA . GLY A 1 396 ? -29.094 17.010 30.906 1.00 77.94 396 GLY A CA 1
ATOM 2937 C C . GLY A 1 396 ? -28.112 16.923 32.075 1.00 77.94 396 GLY A C 1
ATOM 2938 O O . GLY A 1 396 ? -28.534 16.745 33.217 1.00 77.94 396 GLY A O 1
ATOM 2939 N N . ILE A 1 397 ? -26.814 17.114 31.807 1.00 80.81 397 ILE A N 1
ATOM 2940 C CA . ILE A 1 397 ? -25.768 17.224 32.842 1.00 80.81 397 ILE A CA 1
ATOM 2941 C C . ILE A 1 397 ? -25.051 18.576 32.724 1.00 80.81 397 ILE A C 1
ATOM 2943 O O . ILE A 1 397 ? -24.619 18.964 31.639 1.00 80.81 397 ILE A O 1
ATOM 2947 N N . PHE A 1 398 ? -24.884 19.291 33.836 1.00 79.25 398 PHE A N 1
ATOM 2948 C CA . PHE A 1 398 ? -24.216 20.595 33.866 1.00 79.25 398 PHE A CA 1
ATOM 2949 C C . PHE A 1 398 ? -23.205 20.702 35.016 1.00 79.25 398 PHE A C 1
ATOM 2951 O O . PHE A 1 398 ? -23.589 20.904 36.166 1.00 79.25 398 PHE A O 1
ATOM 2958 N N . MET A 1 399 ? -21.909 20.616 34.705 1.00 80.31 399 MET A N 1
ATOM 2959 C CA . MET A 1 399 ? -20.824 20.790 35.678 1.00 80.31 399 MET A CA 1
ATOM 2960 C C . MET A 1 399 ? -20.108 22.130 35.466 1.00 80.31 399 MET A C 1
ATOM 2962 O O . MET A 1 399 ? -19.817 22.520 34.334 1.00 80.31 399 MET A O 1
ATOM 2966 N N . THR A 1 400 ? -19.833 22.841 36.560 1.00 74.69 400 THR A N 1
ATOM 2967 C CA . THR A 1 400 ? -19.077 24.104 36.573 1.00 74.69 400 THR A CA 1
ATOM 2968 C C . THR A 1 400 ? -17.595 23.854 36.855 1.00 74.69 400 THR A C 1
ATOM 2970 O O . THR A 1 400 ? -17.225 22.787 37.345 1.00 74.69 400 THR A O 1
ATOM 2973 N N . ASP A 1 401 ? -16.747 24.850 36.593 1.00 72.88 401 ASP A N 1
ATOM 2974 C CA . ASP A 1 401 ? -15.300 24.763 36.819 1.00 72.88 401 ASP A CA 1
ATOM 2975 C C . ASP A 1 401 ? -14.964 24.308 38.251 1.00 72.88 401 ASP A C 1
ATOM 2977 O O . ASP A 1 401 ? -15.434 24.892 39.227 1.00 72.88 401 ASP A O 1
ATOM 2981 N N . GLY A 1 402 ? -14.134 23.265 38.365 1.00 77.56 402 GLY A N 1
ATOM 2982 C CA . GLY A 1 402 ? -13.709 22.681 39.643 1.00 77.56 402 GLY A CA 1
ATOM 2983 C C . GLY A 1 402 ? -14.500 21.453 40.110 1.00 77.56 402 GLY A C 1
ATOM 2984 O O . GLY A 1 402 ? -14.102 20.850 41.104 1.00 77.56 402 GLY A O 1
ATOM 2985 N N . HIS A 1 403 ? -15.558 21.051 39.396 1.00 82.38 403 HIS A N 1
ATOM 2986 C CA . HIS A 1 403 ? -16.371 19.869 39.717 1.00 82.38 403 HIS A CA 1
ATOM 2987 C C . HIS A 1 403 ? -16.515 18.936 38.514 1.00 82.38 403 HIS A C 1
ATOM 2989 O O . HIS A 1 403 ? -16.427 19.372 37.363 1.00 82.38 403 HIS A O 1
ATOM 2995 N N . ALA A 1 404 ? -16.758 17.651 38.775 1.00 87.12 404 ALA A N 1
ATOM 2996 C CA . ALA A 1 404 ? -16.866 16.635 37.734 1.00 87.12 404 ALA A CA 1
ATOM 2997 C C . ALA A 1 404 ? -18.057 15.692 37.926 1.00 87.12 404 ALA A C 1
ATOM 2999 O O . ALA A 1 404 ? -18.434 15.331 39.045 1.00 87.12 404 ALA A O 1
ATOM 3000 N N . PHE A 1 405 ? -18.633 15.269 36.801 1.00 88.50 405 PHE A N 1
ATOM 3001 C CA . PHE A 1 405 ? -19.519 14.114 36.757 1.00 88.50 405 PHE A CA 1
ATOM 3002 C C . PHE A 1 405 ? -18.643 12.866 36.647 1.00 88.50 405 PHE A C 1
ATOM 3004 O O . PHE A 1 405 ? -17.967 12.679 35.640 1.00 88.50 405 PHE A O 1
ATOM 3011 N N . ASN A 1 406 ? -18.623 12.034 37.682 1.00 91.44 406 ASN A N 1
ATOM 3012 C CA . ASN A 1 406 ? -17.809 10.827 37.741 1.00 91.44 406 ASN A CA 1
ATOM 3013 C C . ASN A 1 406 ? -18.709 9.609 37.549 1.00 91.44 406 ASN A C 1
ATOM 3015 O O . ASN A 1 406 ? -19.549 9.305 38.397 1.00 91.44 406 ASN A O 1
ATOM 3019 N N . PHE A 1 407 ? -18.526 8.926 36.433 1.00 92.94 407 PHE A N 1
ATOM 3020 C CA . PHE A 1 407 ? -19.199 7.682 36.116 1.00 92.94 407 PHE A CA 1
ATOM 3021 C C . PHE A 1 407 ? -18.243 6.518 36.384 1.00 92.94 407 PHE A C 1
ATOM 3023 O O . PHE A 1 407 ? -17.182 6.460 35.777 1.00 92.94 407 PHE A O 1
ATOM 3030 N N . ASN A 1 408 ? -18.629 5.614 37.280 1.00 94.12 408 ASN A N 1
ATOM 3031 C CA . ASN A 1 408 ? -17.913 4.399 37.662 1.00 94.12 408 ASN A CA 1
ATOM 3032 C C . ASN A 1 408 ? -18.853 3.196 37.463 1.00 94.12 408 ASN A C 1
ATOM 3034 O O . ASN A 1 408 ? -19.282 2.546 38.422 1.00 94.12 408 ASN A O 1
ATOM 3038 N N . GLY A 1 409 ? -19.236 2.953 36.213 1.00 91.56 409 GLY A N 1
ATOM 3039 C CA . GLY A 1 409 ? -20.115 1.861 35.796 1.00 91.56 409 GLY A CA 1
ATOM 3040 C C . GLY A 1 409 ? -21.617 2.059 36.028 1.00 91.56 409 GLY A C 1
ATOM 3041 O O . GLY A 1 409 ? -22.063 2.953 36.755 1.00 91.56 409 GLY A O 1
ATOM 3042 N N . GLY A 1 410 ? -22.413 1.189 35.401 1.00 91.88 410 GLY A N 1
ATOM 3043 C CA . GLY A 1 410 ? -23.871 1.275 35.314 1.00 91.88 410 GLY A CA 1
ATOM 3044 C C . GLY A 1 410 ? -24.361 1.818 33.968 1.00 91.88 410 GLY A C 1
ATOM 3045 O O . GLY A 1 410 ? -23.673 1.736 32.954 1.00 91.88 410 GLY A O 1
ATOM 3046 N N . ASN A 1 411 ? -25.567 2.384 33.947 1.00 92.88 411 ASN A N 1
ATOM 3047 C CA . ASN A 1 411 ? -26.160 2.932 32.726 1.00 92.88 411 ASN A CA 1
ATOM 3048 C C . ASN A 1 411 ? -26.632 4.359 32.955 1.00 92.88 411 ASN A C 1
ATOM 3050 O O . ASN A 1 411 ? -27.505 4.601 33.781 1.00 92.88 411 ASN A O 1
ATOM 3054 N N . VAL A 1 412 ? -26.098 5.309 32.198 1.00 90.44 412 VAL A N 1
ATOM 3055 C CA . VAL A 1 412 ? -26.541 6.704 32.221 1.00 90.44 412 VAL A CA 1
ATOM 3056 C C . VAL A 1 412 ? -27.216 7.021 30.894 1.00 90.44 412 VAL A C 1
ATOM 3058 O O . VAL A 1 412 ? -26.630 6.824 29.836 1.00 90.44 412 VAL A O 1
ATOM 3061 N N . ASN A 1 413 ? -28.442 7.529 30.945 1.00 88.50 413 ASN A N 1
ATOM 3062 C CA . ASN A 1 413 ? -29.182 8.044 29.803 1.00 88.50 413 ASN A CA 1
ATOM 3063 C C . ASN A 1 413 ? -29.679 9.457 30.109 1.00 88.50 413 ASN A C 1
ATOM 3065 O O . ASN A 1 413 ? -30.451 9.681 31.042 1.00 88.50 413 ASN A O 1
ATOM 3069 N N . VAL A 1 414 ? -29.200 10.426 29.338 1.00 82.75 414 VAL A N 1
ATOM 3070 C CA . VAL A 1 414 ? -29.378 11.847 29.622 1.00 82.75 414 VAL A CA 1
ATOM 3071 C C . VAL A 1 414 ? -29.949 12.556 28.396 1.00 82.75 414 VAL A C 1
ATOM 3073 O O . VAL A 1 414 ? -29.259 12.785 27.405 1.00 82.75 414 VAL A O 1
ATOM 3076 N N . GLY A 1 415 ?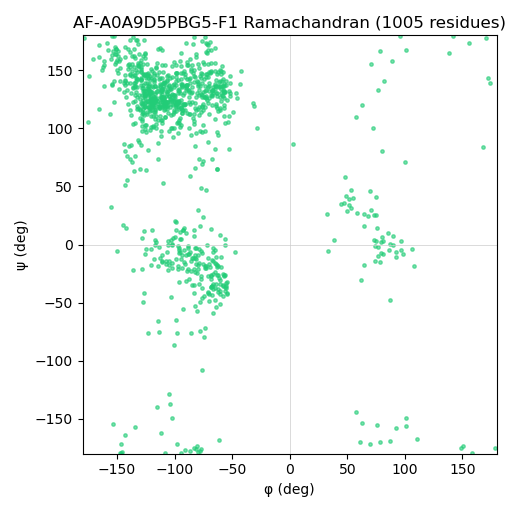 -31.219 12.939 28.472 1.00 75.06 415 GLY A N 1
ATOM 3077 C CA . GLY A 1 415 ? -31.905 13.785 27.497 1.00 75.06 415 GLY A CA 1
ATOM 3078 C C . GLY A 1 415 ? -31.559 15.279 27.615 1.00 75.06 415 GLY A C 1
ATOM 3079 O O . GLY A 1 415 ? -30.727 15.692 28.425 1.00 75.06 415 GLY A O 1
ATOM 3080 N N . GLY A 1 416 ? -32.218 16.108 26.800 1.00 72.19 416 GLY A N 1
ATOM 3081 C CA . GLY A 1 416 ? -31.989 17.562 26.705 1.00 72.19 416 GLY A CA 1
ATOM 3082 C C . GLY A 1 416 ? -30.877 17.955 25.726 1.00 72.19 416 GLY A C 1
ATOM 3083 O O . GLY A 1 416 ? -30.381 17.120 24.975 1.00 72.19 416 GLY A O 1
ATOM 3084 N N . ASN A 1 417 ? -30.440 19.226 25.726 1.00 67.75 417 ASN A N 1
ATOM 3085 C CA . ASN A 1 417 ? -29.392 19.740 24.817 1.00 67.75 417 ASN A CA 1
ATOM 3086 C C . ASN A 1 417 ? -27.959 19.295 25.199 1.00 67.75 417 ASN A C 1
ATOM 3088 O O . ASN A 1 417 ? -26.979 19.957 24.842 1.00 67.75 417 ASN A O 1
ATOM 3092 N N . GLY A 1 418 ? -27.819 18.178 25.918 1.00 70.56 418 GLY A N 1
ATOM 3093 C CA . GLY A 1 418 ? -26.541 17.520 26.156 1.00 70.56 418 GLY A CA 1
ATOM 3094 C C . GLY A 1 418 ? -25.889 17.766 27.511 1.00 70.56 418 GLY A C 1
ATOM 3095 O O . GLY A 1 418 ? -26.568 17.926 28.529 1.00 70.56 418 GLY A O 1
ATOM 3096 N N . ILE A 1 419 ? -24.552 17.747 27.507 1.00 74.69 419 ILE A N 1
ATOM 3097 C CA . ILE A 1 419 ? -23.702 17.803 28.702 1.00 74.69 419 ILE A CA 1
ATOM 3098 C C . ILE A 1 419 ? -22.719 18.979 28.632 1.00 74.69 419 ILE A C 1
ATOM 3100 O O . ILE A 1 419 ? -22.190 19.280 27.561 1.00 74.69 419 ILE A O 1
ATOM 3104 N N . SER A 1 420 ? -22.454 19.614 29.777 1.00 77.19 420 SER A N 1
ATOM 3105 C CA . SER A 1 420 ? -21.462 20.681 29.967 1.00 77.19 420 SER A CA 1
ATOM 3106 C C . SER A 1 420 ? -20.495 20.360 31.112 1.00 77.19 420 SER A C 1
ATOM 3108 O O . SER A 1 420 ? -20.916 19.812 32.130 1.00 77.19 420 SER A O 1
ATOM 3110 N N . GLY A 1 421 ? -19.234 20.786 30.981 1.00 80.31 421 GLY A N 1
ATOM 3111 C CA . GLY A 1 421 ? -18.201 20.671 32.021 1.00 80.31 421 GLY A CA 1
ATOM 3112 C C . GLY A 1 421 ? -17.345 19.401 31.940 1.00 80.31 421 GLY A C 1
ATOM 3113 O O . GLY A 1 421 ? -17.204 18.810 30.867 1.00 80.31 421 GLY A O 1
ATOM 3114 N N . THR A 1 422 ? -16.725 19.016 33.059 1.00 86.69 422 THR A N 1
ATOM 3115 C CA . THR A 1 422 ? -15.819 17.857 33.144 1.00 86.69 422 THR A CA 1
ATOM 3116 C C . THR A 1 422 ? -16.590 16.574 33.447 1.00 86.69 422 THR A C 1
ATOM 3118 O O . THR A 1 422 ? -17.330 16.501 34.430 1.00 86.69 422 THR A O 1
ATOM 3121 N N . ILE A 1 423 ? -16.383 15.550 32.623 1.00 88.69 423 ILE A N 1
ATOM 3122 C CA . ILE A 1 423 ? -16.932 14.203 32.798 1.00 88.69 423 ILE A CA 1
ATOM 3123 C C . ILE A 1 423 ? -15.756 13.235 32.899 1.00 88.69 423 ILE A C 1
ATOM 3125 O O . ILE A 1 423 ? -14.880 13.243 32.037 1.00 88.69 423 ILE A O 1
ATOM 3129 N N . ASN A 1 424 ? -15.757 12.383 33.914 1.00 92.75 424 ASN A N 1
ATOM 3130 C CA . ASN A 1 424 ? -14.803 11.293 34.056 1.00 92.75 424 ASN A CA 1
ATOM 3131 C C . ASN A 1 424 ? -15.556 9.977 33.856 1.00 92.75 424 ASN A C 1
ATOM 3133 O O . ASN A 1 424 ? -16.536 9.729 34.560 1.00 92.75 424 ASN A O 1
ATOM 3137 N N . LEU A 1 425 ? -15.125 9.167 32.891 1.00 94.25 425 LEU A N 1
ATOM 3138 C CA . LEU A 1 425 ? -15.723 7.871 32.582 1.00 94.25 425 LEU A CA 1
ATOM 3139 C C . LEU A 1 425 ? -14.780 6.746 33.004 1.00 94.25 425 LEU A C 1
ATOM 3141 O O . LEU A 1 425 ? -13.627 6.690 32.578 1.00 94.25 425 LEU A O 1
ATOM 3145 N N . HIS A 1 426 ? -15.308 5.838 33.810 1.00 95.12 426 HIS A N 1
ATOM 3146 C CA . HIS A 1 426 ? -14.675 4.604 34.229 1.00 95.12 426 HIS A CA 1
ATOM 3147 C C . HIS A 1 426 ? -15.692 3.469 34.063 1.00 95.12 426 HIS A C 1
ATOM 3149 O O . HIS A 1 426 ? -16.761 3.472 34.680 1.00 95.12 426 HIS A O 1
ATOM 3155 N N . TRP A 1 427 ? -15.375 2.526 33.181 1.00 94.19 427 TRP A N 1
ATOM 3156 C CA . TRP A 1 427 ? -16.174 1.333 32.928 1.00 94.19 427 TRP A CA 1
ATOM 3157 C C . TRP A 1 427 ? -15.804 0.242 33.939 1.00 94.19 427 TRP A C 1
ATOM 3159 O O . TRP A 1 427 ? -14.625 -0.059 34.114 1.00 94.19 427 TRP A O 1
ATOM 3169 N N . ASN A 1 428 ? -16.801 -0.372 34.569 1.00 90.50 428 ASN A N 1
ATOM 3170 C CA . ASN A 1 428 ? -16.654 -1.531 35.454 1.00 90.50 428 ASN A CA 1
ATOM 3171 C C . ASN A 1 428 ? -17.181 -2.827 34.814 1.00 90.50 428 ASN A C 1
ATOM 3173 O O . ASN A 1 428 ? -16.871 -3.916 35.296 1.00 90.50 428 ASN A O 1
ATOM 3177 N N . ALA A 1 429 ? -17.981 -2.725 33.750 1.00 90.00 429 ALA A N 1
ATOM 3178 C CA . ALA A 1 429 ? -18.518 -3.861 33.012 1.00 90.00 429 ALA A CA 1
ATOM 3179 C C . ALA A 1 429 ? -18.692 -3.546 31.518 1.00 90.00 429 ALA A C 1
ATOM 3181 O O . ALA A 1 429 ? -19.007 -2.422 31.135 1.00 90.00 429 ALA A O 1
ATOM 3182 N N . ASN A 1 430 ? -18.602 -4.573 30.667 1.00 90.62 430 ASN A N 1
ATOM 3183 C CA . ASN A 1 430 ? -18.826 -4.452 29.216 1.00 90.62 430 ASN A CA 1
ATOM 3184 C C . ASN A 1 430 ? -20.269 -4.034 28.864 1.00 90.62 430 ASN A C 1
ATOM 3186 O O . ASN A 1 430 ? -20.536 -3.566 27.758 1.00 90.62 430 ASN A O 1
ATOM 3190 N N . SER A 1 431 ? -21.205 -4.189 29.807 1.00 90.06 431 SER A N 1
ATOM 3191 C CA . SER A 1 431 ? -22.600 -3.752 29.696 1.00 90.06 431 SER A CA 1
ATOM 3192 C C . SER A 1 431 ? -22.815 -2.277 30.025 1.00 90.06 431 SER A C 1
ATOM 3194 O O . SER A 1 431 ? -23.923 -1.787 29.834 1.00 90.06 431 SER A O 1
ATOM 3196 N N . ASP A 1 432 ? -21.808 -1.578 30.552 1.00 93.81 432 ASP A N 1
ATOM 3197 C CA . ASP A 1 432 ? -21.958 -0.180 30.942 1.00 93.81 432 ASP A CA 1
ATOM 3198 C C . ASP A 1 432 ? -22.240 0.697 29.723 1.00 93.81 432 ASP A C 1
ATOM 3200 O O . ASP A 1 432 ? -21.677 0.485 28.646 1.00 93.81 432 ASP A O 1
ATOM 3204 N N . ARG A 1 433 ? -23.116 1.689 29.873 1.00 92.81 433 ARG A N 1
ATOM 3205 C CA . ARG A 1 433 ? -23.471 2.610 28.786 1.00 92.81 433 ARG A CA 1
ATOM 3206 C C . ARG A 1 433 ? -23.582 4.036 29.289 1.00 92.81 433 ARG A C 1
ATOM 3208 O O . ARG A 1 433 ? -24.177 4.301 30.333 1.00 92.81 433 ARG A O 1
ATOM 3215 N N . PHE A 1 434 ? -23.075 4.972 28.495 1.00 90.75 434 PHE A N 1
ATOM 3216 C CA . PHE A 1 434 ? -23.239 6.400 28.735 1.00 90.75 434 PHE A CA 1
ATOM 3217 C C . PHE A 1 434 ? -23.859 7.062 27.506 1.00 90.75 434 PHE A C 1
ATOM 3219 O O . PHE A 1 434 ? -23.200 7.282 26.495 1.00 90.75 434 PHE A O 1
ATOM 3226 N N . THR A 1 435 ? -25.150 7.364 27.583 1.00 87.62 435 THR A N 1
ATOM 3227 C CA . THR A 1 435 ? -25.947 7.921 26.489 1.00 87.62 435 THR A CA 1
ATOM 3228 C C . THR A 1 435 ? -26.335 9.362 26.782 1.00 87.62 435 THR A C 1
ATOM 3230 O O . THR A 1 435 ? -26.822 9.668 27.873 1.00 87.62 435 THR A O 1
ATOM 3233 N N . CYS A 1 436 ? -26.180 10.250 25.800 1.00 79.50 436 CYS A N 1
ATOM 3234 C CA . CYS A 1 436 ? -26.668 11.622 25.891 1.00 79.50 436 CYS A CA 1
ATOM 3235 C C . CYS A 1 436 ? -27.343 12.106 24.600 1.00 79.50 436 CYS A C 1
ATOM 3237 O O . CYS A 1 436 ? -26.946 11.729 23.502 1.00 79.50 436 CYS A O 1
ATOM 3239 N N . GLY A 1 437 ? -28.332 13.000 24.715 1.00 69.50 437 GLY A N 1
ATOM 3240 C CA . GLY A 1 437 ? -29.067 13.620 23.595 1.00 69.50 437 GLY A CA 1
ATOM 3241 C C . GLY A 1 437 ? -28.259 14.594 22.716 1.00 69.50 437 GLY A C 1
ATOM 3242 O O . GLY A 1 437 ? -28.839 15.362 21.952 1.00 69.50 437 GLY A O 1
ATOM 3243 N N . GLY A 1 438 ? -26.929 14.605 22.853 1.00 63.25 438 GLY A N 1
ATOM 3244 C CA . GLY A 1 438 ? -25.992 15.478 22.147 1.00 63.25 438 GLY A CA 1
ATOM 3245 C C . GLY A 1 438 ? -24.889 16.020 23.064 1.00 63.25 438 GLY A C 1
ATOM 3246 O O . GLY A 1 438 ? -24.995 15.983 24.286 1.00 63.25 438 GLY A O 1
ATOM 3247 N N . PHE A 1 439 ? -23.815 16.560 22.487 1.00 63.53 439 PHE A N 1
ATOM 3248 C CA . PHE A 1 439 ? -22.708 17.205 23.213 1.00 63.53 439 PHE A CA 1
ATOM 3249 C C . PHE A 1 439 ? -22.710 18.726 22.980 1.00 63.53 439 PHE A C 1
ATOM 3251 O O . PHE A 1 439 ? -21.733 19.332 22.541 1.00 63.53 439 PHE A O 1
ATOM 3258 N N . GLY A 1 440 ? -23.868 19.347 23.226 1.00 53.66 440 GLY A N 1
ATOM 3259 C CA . GLY A 1 440 ? -24.164 20.741 22.886 1.00 53.66 440 GLY A CA 1
ATOM 3260 C C . GLY A 1 440 ? -23.455 21.807 23.732 1.00 53.66 440 GLY A C 1
ATOM 3261 O O . GLY A 1 440 ? -23.633 22.994 23.490 1.00 53.66 440 GLY A O 1
ATOM 3262 N N . TYR A 1 441 ? -22.631 21.468 24.716 1.00 63.78 441 TYR A N 1
ATOM 3263 C CA . TYR A 1 441 ? -21.865 22.468 25.465 1.00 63.78 441 TYR A CA 1
ATOM 3264 C C . TYR A 1 441 ? -20.387 22.081 25.512 1.00 63.78 441 TYR A C 1
ATOM 3266 O O . TYR A 1 441 ? -20.021 20.910 25.406 1.00 63.78 441 TYR A O 1
ATOM 3274 N N . THR A 1 442 ? -19.509 23.086 25.594 1.00 60.59 442 THR A N 1
ATOM 3275 C CA . THR A 1 442 ? -18.064 22.862 25.727 1.00 60.59 442 THR A CA 1
ATOM 3276 C C . THR A 1 442 ? -17.773 22.172 27.052 1.00 60.59 442 THR A C 1
ATOM 3278 O O . THR A 1 442 ? -18.038 22.730 28.112 1.00 60.59 442 THR A O 1
ATOM 3281 N N . GLY A 1 443 ? -17.198 20.980 26.969 1.00 75.81 443 GLY A N 1
ATOM 3282 C CA . GLY A 1 443 ? -16.725 20.197 28.098 1.00 75.81 443 GLY A CA 1
ATOM 3283 C C . GLY A 1 443 ? -15.586 19.273 27.677 1.00 75.81 443 GLY A C 1
ATOM 3284 O O . GLY A 1 443 ? -15.190 19.236 26.502 1.00 75.81 443 GLY A O 1
ATOM 3285 N N . SER A 1 444 ? -15.070 18.526 28.643 1.00 86.00 444 SER A N 1
ATOM 3286 C CA . SER A 1 444 ? -14.062 17.490 28.432 1.00 86.00 444 SER A CA 1
ATOM 3287 C C . SER A 1 444 ? -14.548 16.178 29.023 1.00 86.00 444 SER A C 1
ATOM 3289 O O . SER A 1 444 ? -14.987 16.153 30.173 1.00 86.00 444 SER A O 1
ATOM 3291 N N . ILE A 1 445 ? -14.433 15.104 28.251 1.00 88.69 445 ILE A N 1
ATOM 3292 C CA . ILE A 1 445 ? -14.545 13.739 28.756 1.00 88.69 445 ILE A CA 1
ATOM 3293 C C . ILE A 1 445 ? -13.132 13.228 28.989 1.00 88.69 445 ILE A C 1
ATOM 3295 O O . ILE A 1 445 ? -12.276 13.398 28.126 1.00 88.69 445 ILE A O 1
ATOM 3299 N N . THR A 1 446 ? -12.899 12.620 30.144 1.00 92.25 446 THR A N 1
ATOM 3300 C CA . THR A 1 446 ? -11.650 11.942 30.482 1.00 92.25 446 THR A CA 1
ATOM 3301 C C . THR A 1 446 ? -11.949 10.479 30.767 1.00 92.25 446 THR A C 1
ATOM 3303 O O . THR A 1 446 ? -12.738 10.178 31.662 1.00 92.25 446 THR A O 1
ATOM 3306 N N . MET A 1 447 ? -11.329 9.579 30.011 1.00 93.38 447 MET A N 1
ATOM 3307 C CA . MET A 1 447 ? -11.357 8.144 30.304 1.00 93.38 447 MET A CA 1
ATOM 3308 C C . MET A 1 447 ? -10.399 7.807 31.441 1.00 93.38 447 MET A C 1
ATOM 3310 O O . MET A 1 447 ? -9.336 8.419 31.556 1.00 93.38 447 MET A O 1
ATOM 3314 N N . ALA A 1 448 ? -10.748 6.800 32.237 1.00 94.00 448 ALA A N 1
ATOM 3315 C CA . ALA A 1 448 ? -9.797 6.135 33.116 1.00 94.00 448 ALA A CA 1
ATOM 3316 C C . ALA A 1 448 ? -8.615 5.550 32.316 1.00 94.00 448 ALA A C 1
ATOM 3318 O O . ALA A 1 448 ? -8.768 5.139 31.162 1.00 94.00 448 ALA A O 1
ATOM 3319 N N . ASP A 1 449 ? -7.432 5.513 32.934 1.00 91.50 449 ASP A N 1
ATOM 3320 C CA . ASP A 1 449 ? -6.204 5.046 32.286 1.00 91.50 449 ASP A CA 1
ATOM 3321 C C . ASP A 1 449 ? -6.364 3.622 31.726 1.00 91.50 449 ASP A C 1
ATOM 3323 O O . ASP A 1 449 ? -6.839 2.714 32.408 1.00 91.50 449 ASP A O 1
ATOM 3327 N N . GLY A 1 450 ? -5.959 3.428 30.467 1.00 87.81 450 GLY A N 1
ATOM 3328 C CA . GLY A 1 450 ? -6.040 2.139 29.769 1.00 87.81 450 GLY A CA 1
ATOM 3329 C C . GLY A 1 450 ? -7.435 1.750 29.266 1.00 87.81 450 GLY A C 1
ATOM 3330 O O . GLY A 1 450 ? -7.568 0.713 28.619 1.00 87.81 450 GLY A O 1
ATOM 3331 N N . GLN A 1 451 ? -8.464 2.565 29.518 1.00 93.00 451 GLN A N 1
ATOM 3332 C CA . GLN A 1 451 ? -9.812 2.330 29.009 1.00 93.00 451 GLN A CA 1
ATOM 3333 C C . GLN A 1 451 ? -10.113 3.158 27.762 1.00 93.00 451 GLN A C 1
ATOM 3335 O O . GLN A 1 451 ? -9.664 4.297 27.601 1.00 93.00 451 GLN A O 1
ATOM 3340 N N . TYR A 1 452 ? -10.940 2.575 26.901 1.00 92.94 452 TYR A N 1
ATOM 3341 C CA . TYR A 1 452 ? -11.391 3.171 25.655 1.00 92.94 452 TYR A CA 1
ATOM 3342 C C . TYR A 1 452 ? -12.915 3.213 25.628 1.00 92.94 452 TYR A C 1
ATOM 3344 O O . TYR A 1 452 ? -13.600 2.451 26.318 1.00 92.94 452 TYR A O 1
ATOM 3352 N N . CYS A 1 453 ? -13.460 4.136 24.846 1.00 91.81 453 CYS A N 1
ATOM 3353 C CA . CYS A 1 453 ? -14.870 4.102 24.492 1.00 91.81 453 CYS A CA 1
ATOM 3354 C C . CYS A 1 453 ? -15.067 4.345 23.001 1.00 91.81 453 CYS A C 1
ATOM 3356 O O . CYS A 1 453 ? -14.193 4.891 22.323 1.00 91.81 453 CYS A O 1
ATOM 3358 N N . THR A 1 454 ? -16.227 3.945 22.494 1.00 90.88 454 THR A N 1
ATOM 3359 C CA . THR A 1 454 ? -16.615 4.166 21.104 1.00 90.88 454 THR A CA 1
ATOM 3360 C C . THR A 1 454 ? -18.035 4.700 20.998 1.00 90.88 454 THR A C 1
ATOM 3362 O O . THR A 1 454 ? -18.879 4.405 21.839 1.00 90.88 454 THR A O 1
ATOM 3365 N N . ASP A 1 455 ? -18.281 5.492 19.955 1.00 86.00 455 ASP A N 1
ATOM 3366 C CA . ASP A 1 455 ? -19.612 5.893 19.478 1.00 86.00 455 ASP A CA 1
ATOM 3367 C C . ASP A 1 455 ? -20.146 4.934 18.385 1.00 86.00 455 ASP A C 1
ATOM 3369 O O . ASP A 1 455 ? -21.091 5.260 17.663 1.00 86.00 455 ASP A O 1
ATOM 3373 N N . GLY A 1 456 ? -19.488 3.782 18.207 1.00 81.88 456 GLY A N 1
ATOM 3374 C CA . GLY A 1 456 ? -19.711 2.824 17.124 1.00 81.88 456 GLY A CA 1
ATOM 3375 C C . GLY A 1 456 ? -18.919 3.121 15.844 1.00 81.88 456 GLY A C 1
ATOM 3376 O O . GLY A 1 456 ? -18.978 2.335 14.900 1.00 81.88 456 GLY A O 1
ATOM 3377 N N . LYS A 1 457 ? -18.180 4.238 15.775 1.00 80.75 457 LYS A N 1
ATOM 3378 C CA . LYS A 1 457 ? -17.366 4.628 14.607 1.00 80.75 457 LYS A CA 1
ATOM 3379 C C . LYS A 1 457 ? -15.921 4.941 14.973 1.00 80.75 457 LYS A C 1
ATOM 3381 O O . LYS A 1 457 ? -15.002 4.452 14.323 1.00 80.75 457 LYS A O 1
ATOM 3386 N N . ASN A 1 458 ? -15.736 5.767 15.992 1.00 84.62 458 ASN A N 1
ATOM 3387 C CA . ASN A 1 458 ? -14.458 6.273 16.460 1.00 84.62 458 ASN A CA 1
ATOM 3388 C C . ASN A 1 458 ? -14.087 5.623 17.791 1.00 84.62 458 ASN A C 1
ATOM 3390 O O . ASN A 1 458 ? -14.957 5.220 18.563 1.00 84.62 458 ASN A O 1
ATOM 3394 N N . VAL A 1 459 ? -12.790 5.566 18.076 1.00 90.31 459 VAL A N 1
ATOM 3395 C CA . VAL A 1 459 ? -12.250 5.163 19.378 1.00 90.31 459 VAL A CA 1
ATOM 3396 C C . VAL A 1 459 ? -11.748 6.408 20.098 1.00 90.31 459 VAL A C 1
ATOM 3398 O O . VAL A 1 459 ? -11.010 7.206 19.519 1.00 90.31 459 VAL A O 1
ATOM 3401 N N . TYR A 1 460 ? -12.118 6.560 21.365 1.00 89.94 460 TYR A N 1
ATOM 3402 C CA . TYR A 1 460 ? -11.707 7.674 22.211 1.00 89.94 460 TYR A CA 1
ATOM 3403 C C . TYR A 1 460 ? -10.967 7.173 23.454 1.00 89.94 460 TYR A C 1
ATOM 3405 O O . TYR A 1 460 ? -11.350 6.169 24.057 1.00 89.94 460 TYR A O 1
ATOM 3413 N N . SER A 1 461 ? -9.925 7.900 23.853 1.00 90.62 461 SER A N 1
ATOM 3414 C CA . SER A 1 461 ? -9.118 7.634 25.048 1.00 90.62 461 SER A CA 1
ATOM 3415 C C . SER A 1 461 ? -8.566 8.931 25.638 1.00 90.62 461 SER A C 1
ATOM 3417 O O . SER A 1 461 ? -8.617 9.991 25.005 1.00 90.62 461 SER A O 1
ATOM 3419 N N . GLY A 1 462 ? -8.047 8.858 26.866 1.00 91.69 462 GLY A N 1
ATOM 3420 C CA . GLY A 1 462 ? -7.523 10.024 27.577 1.00 91.69 462 GLY A CA 1
ATOM 3421 C C . GLY A 1 462 ? -8.572 11.130 27.728 1.00 91.69 462 GLY A C 1
ATOM 3422 O O . GLY A 1 462 ? -9.757 10.846 27.911 1.00 91.69 462 GLY A O 1
ATOM 3423 N N . THR A 1 463 ? -8.141 12.393 27.650 1.00 91.25 463 THR A N 1
ATOM 3424 C CA . THR A 1 463 ? -9.036 13.559 27.702 1.00 91.25 463 THR A CA 1
ATOM 3425 C C . THR A 1 463 ? -9.340 14.085 26.300 1.00 91.25 463 THR A C 1
ATOM 3427 O O . THR A 1 463 ? -8.439 14.528 25.588 1.00 91.25 463 THR A O 1
ATOM 3430 N N . PHE A 1 464 ? -10.617 14.129 25.926 1.00 87.88 464 PHE A N 1
ATOM 3431 C CA . PHE A 1 464 ? -11.087 14.655 24.644 1.00 87.88 464 PHE A CA 1
ATOM 3432 C C . PHE A 1 464 ? -12.241 15.641 24.819 1.00 87.88 464 PHE A C 1
ATOM 3434 O O . PHE A 1 464 ? -12.987 15.630 25.800 1.00 87.88 464 PHE A O 1
ATOM 3441 N N . SER A 1 465 ? -12.378 16.553 23.854 1.00 84.38 465 SER A N 1
ATOM 3442 C CA . SER A 1 465 ? -13.455 17.540 23.877 1.00 84.38 465 SER A CA 1
ATOM 3443 C C . SER A 1 465 ? -14.777 16.907 23.463 1.00 84.38 465 SER A C 1
ATOM 3445 O O . SER A 1 465 ? -14.850 16.205 22.457 1.00 84.38 465 SER A O 1
ATOM 3447 N N . THR A 1 466 ? -15.848 17.276 24.161 1.00 75.06 466 THR A N 1
ATOM 3448 C CA . THR A 1 466 ? -17.229 16.915 23.806 1.00 75.06 466 THR A CA 1
ATOM 3449 C C . THR A 1 466 ? -17.616 17.378 22.391 1.00 75.06 466 THR A C 1
ATOM 3451 O O . THR A 1 466 ? -18.406 16.726 21.714 1.00 75.06 466 THR A O 1
ATOM 3454 N N . LYS A 1 467 ? -16.986 18.448 21.875 1.00 70.31 467 LYS A N 1
ATOM 3455 C CA . LYS A 1 467 ? -17.143 18.906 20.480 1.00 70.31 467 LYS A CA 1
ATOM 3456 C C . LYS A 1 467 ? -16.628 17.913 19.433 1.00 70.31 467 LYS A C 1
ATOM 3458 O O . LYS A 1 467 ? -17.045 18.001 18.284 1.00 70.31 467 LYS A O 1
ATOM 3463 N N . GLY A 1 468 ? -15.698 17.030 19.800 1.00 62.50 468 GLY A N 1
ATOM 3464 C CA . GLY A 1 468 ? -15.084 16.055 18.894 1.00 62.50 468 GLY A CA 1
ATOM 3465 C C . GLY A 1 468 ? -15.941 14.815 18.628 1.00 62.50 468 GLY A C 1
ATOM 3466 O O . GLY A 1 468 ? -15.595 14.033 17.752 1.00 62.50 468 GLY A O 1
ATOM 3467 N N . ILE A 1 469 ? -17.044 14.639 19.363 1.00 68.69 469 ILE A N 1
ATOM 3468 C CA . ILE A 1 469 ? -17.910 13.454 19.273 1.00 68.69 469 ILE A CA 1
ATOM 3469 C C . ILE A 1 469 ? -19.107 13.721 18.346 1.00 68.69 469 ILE A C 1
ATOM 3471 O O . ILE A 1 469 ? -19.559 12.823 17.648 1.00 68.69 469 ILE A O 1
ATOM 3475 N N . VAL A 1 470 ? -19.617 14.963 18.280 1.00 57.03 470 VAL A N 1
ATOM 3476 C CA . VAL A 1 470 ? -20.768 15.326 17.427 1.00 57.03 470 VAL A CA 1
ATOM 3477 C C . VAL A 1 470 ? -20.677 16.772 16.935 1.00 57.03 470 VAL A C 1
ATOM 3479 O O . VAL A 1 470 ? -20.486 17.704 17.720 1.00 57.03 470 VAL A O 1
ATOM 3482 N N . SER A 1 471 ? -20.919 16.986 15.640 1.00 51.03 471 SER A N 1
ATOM 3483 C CA . SER A 1 471 ? -21.239 18.298 15.076 1.00 51.03 471 SER A CA 1
ATOM 3484 C C . SER A 1 471 ? -22.633 18.736 15.537 1.00 51.03 471 SER A C 1
ATOM 3486 O O . SER A 1 471 ? -23.654 18.149 15.192 1.00 51.03 471 SER A O 1
ATOM 3488 N N . TYR A 1 472 ? -22.650 19.780 16.361 1.00 46.22 472 TYR A N 1
ATOM 3489 C CA . TYR A 1 472 ? -23.817 20.458 16.929 1.00 46.22 472 TYR A CA 1
ATOM 3490 C C . TYR A 1 472 ? -25.080 20.389 16.043 1.00 46.22 472 TYR A C 1
ATOM 3492 O O . TYR A 1 472 ? -25.227 21.176 15.109 1.00 46.22 472 TYR A O 1
ATOM 3500 N N . THR A 1 473 ? -26.022 19.492 16.349 1.00 43.81 473 THR A N 1
ATOM 3501 C CA . THR A 1 473 ? -27.346 19.509 15.712 1.00 43.81 473 THR A CA 1
ATOM 3502 C C . THR A 1 473 ? -28.382 19.788 16.787 1.00 43.81 473 THR A C 1
ATOM 3504 O O . THR A 1 473 ? -28.737 18.929 17.585 1.00 43.81 473 THR A O 1
ATOM 3507 N N . LYS A 1 474 ? -28.822 21.047 16.856 1.00 46.44 474 LYS A N 1
ATOM 3508 C CA . LYS A 1 474 ? -29.864 21.508 17.775 1.00 46.44 474 LYS A CA 1
ATOM 3509 C C . LYS A 1 474 ? -31.234 21.061 17.252 1.00 46.44 474 LYS A C 1
ATOM 3511 O O . LYS A 1 474 ? -31.993 21.892 16.769 1.00 46.44 474 LYS A O 1
ATOM 3516 N N . SER A 1 475 ? -31.516 19.761 17.286 1.00 41.25 475 SER A N 1
ATOM 3517 C CA . SER A 1 475 ? -32.852 19.208 17.025 1.00 41.25 475 SER A CA 1
ATOM 3518 C C . SER A 1 475 ? -32.875 17.698 17.266 1.00 41.25 475 SER A C 1
ATOM 3520 O O . SER A 1 475 ? -32.369 16.957 16.431 1.00 41.25 475 SER A O 1
ATOM 3522 N N . GLY A 1 476 ? -33.473 17.278 18.383 1.00 46.25 476 GLY A N 1
ATOM 3523 C CA . GLY A 1 476 ? -34.358 16.106 18.517 1.00 46.25 476 GLY A CA 1
ATOM 3524 C C . GLY A 1 476 ? -33.869 14.676 18.241 1.00 46.25 476 GLY A C 1
ATOM 3525 O O . GLY A 1 476 ? -34.383 13.770 18.886 1.00 46.25 476 GLY A O 1
ATOM 3526 N N . ASP A 1 477 ? -32.913 14.438 17.343 1.00 49.94 477 ASP A N 1
ATOM 3527 C CA . ASP A 1 477 ? -32.873 13.162 16.607 1.00 49.94 477 ASP A CA 1
ATOM 3528 C C . ASP A 1 477 ? -31.517 12.425 16.683 1.00 49.94 477 ASP A C 1
ATOM 3530 O O . ASP A 1 477 ? -31.292 11.468 15.947 1.00 49.94 477 ASP A O 1
ATOM 3534 N N . GLY A 1 478 ? -30.594 12.829 17.563 1.00 60.75 478 GLY A N 1
ATOM 3535 C CA . GLY A 1 478 ? -29.281 12.181 17.675 1.00 60.75 478 GLY A CA 1
ATOM 3536 C C . GLY A 1 478 ? -28.805 12.013 19.111 1.00 60.75 478 GLY A C 1
ATOM 3537 O O . GLY A 1 478 ? -28.041 12.841 19.601 1.00 60.75 478 GLY A O 1
ATOM 3538 N N . SER A 1 479 ? -29.220 10.935 19.779 1.00 73.81 479 SER A N 1
ATOM 3539 C CA . SER A 1 479 ? -28.522 10.469 20.980 1.00 73.81 479 SER A CA 1
ATOM 3540 C C . SER A 1 479 ? -27.199 9.813 20.586 1.00 73.81 479 SER A C 1
ATOM 3542 O O . SER A 1 479 ? -27.174 9.009 19.655 1.00 73.81 479 SER A O 1
ATOM 3544 N N . VAL A 1 480 ? -26.121 10.112 21.305 1.00 80.44 480 VAL A N 1
ATOM 3545 C CA . VAL A 1 480 ? -24.864 9.363 21.209 1.00 80.44 480 VAL A CA 1
ATOM 3546 C C . VAL A 1 480 ? -24.706 8.507 22.443 1.00 80.44 480 VAL A C 1
ATOM 3548 O O . VAL A 1 480 ? -24.838 8.999 23.563 1.00 80.44 480 VAL A O 1
ATOM 3551 N N . THR A 1 481 ? -24.399 7.239 22.217 1.00 87.25 481 THR A N 1
ATOM 3552 C CA . THR A 1 481 ? -24.034 6.289 23.257 1.00 87.25 481 THR A CA 1
ATOM 3553 C C . THR A 1 481 ? -22.542 6.038 23.163 1.00 87.25 481 THR A C 1
ATOM 3555 O O . THR A 1 481 ? -22.048 5.640 22.115 1.00 87.25 481 THR A O 1
ATOM 3558 N N . LEU A 1 482 ? -21.840 6.296 24.261 1.00 90.44 482 LEU A N 1
ATOM 3559 C CA . LEU A 1 482 ? -20.489 5.818 24.481 1.00 90.44 482 LEU A CA 1
ATOM 3560 C C . LEU A 1 482 ? -20.570 4.485 25.217 1.00 90.44 482 LEU A C 1
ATOM 3562 O O . LEU A 1 482 ? -21.266 4.362 26.232 1.00 90.44 482 LEU A O 1
ATOM 3566 N N . GLU A 1 483 ? -19.852 3.504 24.696 1.00 92.50 483 GLU A N 1
ATOM 3567 C CA . GLU A 1 483 ? -19.750 2.168 25.272 1.00 92.50 483 GLU A CA 1
ATOM 3568 C C . GLU A 1 483 ? -18.285 1.739 25.407 1.00 92.50 483 GLU A C 1
ATOM 3570 O O . GLU A 1 483 ? -17.438 2.236 24.652 1.00 92.50 483 GLU A O 1
ATOM 3575 N N . PRO A 1 484 ? -17.959 0.860 26.374 1.00 94.06 484 PRO A N 1
ATOM 3576 C CA . PRO A 1 484 ? -16.625 0.287 26.489 1.00 94.06 484 PRO A CA 1
ATOM 3577 C C . PRO A 1 484 ? -16.274 -0.503 25.227 1.00 94.06 484 PRO A C 1
ATOM 3579 O O . PRO A 1 484 ? -17.104 -1.229 24.680 1.00 94.06 484 PRO A O 1
ATOM 3582 N N . CYS A 1 485 ? -15.026 -0.390 24.789 1.00 93.44 485 CYS A N 1
ATOM 3583 C CA . CYS A 1 485 ? -14.484 -1.160 23.675 1.00 93.44 485 CYS A CA 1
ATOM 3584 C C . CYS A 1 485 ? -13.027 -1.542 23.944 1.00 93.44 485 CYS A C 1
ATOM 3586 O O . CYS A 1 485 ? -12.356 -0.903 24.759 1.00 93.44 485 CYS A O 1
ATOM 3588 N N . TYR A 1 486 ? -12.532 -2.549 23.224 1.00 93.88 486 TYR A N 1
ATOM 3589 C CA . TYR A 1 486 ? -11.093 -2.676 23.002 1.00 93.88 486 TYR A CA 1
ATOM 3590 C C . TYR A 1 486 ? -10.683 -1.842 21.788 1.00 93.88 486 TYR A C 1
ATOM 3592 O O . TYR A 1 486 ? -11.463 -1.639 20.851 1.00 93.88 486 TYR A O 1
ATOM 3600 N N . ALA A 1 487 ? -9.444 -1.366 21.805 1.00 92.31 487 ALA A N 1
ATOM 3601 C CA . ALA A 1 487 ? -8.828 -0.661 20.696 1.00 92.31 487 ALA A CA 1
ATOM 3602 C C . ALA A 1 487 ? -7.779 -1.554 20.028 1.00 92.31 487 ALA A C 1
ATOM 3604 O O . ALA A 1 487 ? -6.819 -1.983 20.672 1.00 92.31 487 ALA A O 1
ATOM 3605 N N . VAL A 1 488 ? -7.945 -1.803 18.727 1.00 93.12 488 VAL A N 1
ATOM 3606 C CA . VAL A 1 488 ? -6.894 -2.412 17.903 1.00 93.12 488 VAL A CA 1
ATOM 3607 C C . VAL A 1 488 ? -6.176 -1.310 17.137 1.00 93.12 488 VAL A C 1
ATOM 3609 O O . VAL A 1 488 ? -6.787 -0.612 16.326 1.00 93.12 488 VAL A O 1
ATOM 3612 N N . THR A 1 489 ? -4.878 -1.154 17.381 1.00 92.50 489 THR A N 1
ATOM 3613 C CA . THR A 1 489 ? -4.031 -0.216 16.639 1.00 92.50 489 THR A CA 1
ATOM 3614 C C . THR A 1 489 ? -3.551 -0.879 15.351 1.00 92.50 489 THR A C 1
ATOM 3616 O O . THR A 1 489 ? -2.722 -1.784 15.372 1.00 92.50 489 THR A O 1
ATOM 3619 N N . LEU A 1 490 ? -4.078 -0.430 14.215 1.00 92.94 490 LEU A N 1
ATOM 3620 C CA . LEU A 1 490 ? -3.706 -0.888 12.881 1.00 92.94 490 LEU A CA 1
ATOM 3621 C C . LEU A 1 490 ? -2.454 -0.145 12.404 1.00 92.94 490 LEU A C 1
ATOM 3623 O O . LEU A 1 490 ? -2.536 1.025 12.037 1.00 92.94 490 LEU A O 1
ATOM 3627 N N . HIS A 1 491 ? -1.307 -0.815 12.382 1.00 92.38 491 HIS A N 1
ATOM 3628 C CA . HIS A 1 491 ? -0.043 -0.308 11.847 1.00 92.38 491 HIS A CA 1
ATOM 3629 C C . HIS A 1 491 ? 0.036 -0.601 10.351 1.00 92.38 491 HIS A C 1
ATOM 3631 O O . HIS A 1 491 ? 0.338 -1.726 9.948 1.00 92.38 491 HIS A O 1
ATOM 3637 N N . ILE A 1 492 ? -0.247 0.412 9.528 1.00 87.94 492 ILE A N 1
ATOM 3638 C CA . ILE A 1 492 ? -0.282 0.264 8.067 1.00 87.94 492 ILE A CA 1
ATOM 3639 C C . ILE A 1 492 ? 1.138 0.350 7.492 1.00 87.94 492 ILE A C 1
ATOM 3641 O O . ILE A 1 492 ? 1.570 -0.567 6.797 1.00 87.94 492 ILE A O 1
ATOM 3645 N N . ASP A 1 493 ? 1.874 1.418 7.831 1.00 74.00 493 ASP A N 1
ATOM 3646 C CA . ASP A 1 493 ? 3.174 1.752 7.226 1.00 74.00 493 ASP A CA 1
ATOM 3647 C C . ASP A 1 493 ? 4.181 2.355 8.224 1.00 74.00 493 ASP A C 1
ATOM 3649 O O . ASP A 1 493 ? 4.759 3.418 8.000 1.00 74.00 493 ASP A O 1
ATOM 3653 N N . GLY A 1 494 ? 4.392 1.691 9.365 1.00 60.62 494 GLY A N 1
ATOM 3654 C CA . GLY A 1 494 ? 5.440 2.009 10.356 1.00 60.62 494 GLY A CA 1
ATOM 3655 C C . GLY A 1 494 ? 5.336 3.370 11.073 1.00 60.62 494 GLY A C 1
ATOM 3656 O O . GLY A 1 494 ? 5.945 3.539 12.124 1.00 60.62 494 GLY A O 1
ATOM 3657 N N . SER A 1 495 ? 4.563 4.323 10.546 1.00 55.84 495 SER A N 1
ATOM 3658 C CA . SER A 1 495 ? 4.296 5.640 11.144 1.00 55.84 495 SER A CA 1
ATOM 3659 C C . SER A 1 495 ? 2.824 6.066 11.085 1.00 55.84 495 SER A C 1
ATOM 3661 O O . SER A 1 495 ? 2.414 6.864 11.925 1.00 55.84 495 SER A O 1
ATOM 3663 N N . ASP A 1 496 ? 2.024 5.511 10.164 1.00 67.12 496 ASP A N 1
ATOM 3664 C CA . ASP A 1 496 ? 0.567 5.682 10.156 1.00 67.12 496 ASP A CA 1
ATOM 3665 C C . ASP A 1 496 ? -0.116 4.555 10.939 1.00 67.12 496 ASP A C 1
ATOM 3667 O O . ASP A 1 496 ? -0.004 3.371 10.591 1.00 67.12 496 ASP A O 1
ATOM 3671 N N . SER A 1 497 ? -0.853 4.953 11.978 1.00 79.50 497 SER A N 1
ATOM 3672 C CA . SER A 1 497 ? -1.678 4.064 12.790 1.00 79.50 497 SER A CA 1
ATOM 3673 C C . SER A 1 497 ? -3.129 4.535 12.803 1.00 79.50 497 SER A C 1
ATOM 3675 O O . SER A 1 497 ? -3.409 5.723 12.977 1.00 79.50 497 SER A O 1
ATOM 3677 N N . GLN A 1 498 ? -4.062 3.599 12.657 1.00 87.56 498 GLN A N 1
ATOM 3678 C CA . GLN A 1 498 ? -5.498 3.843 12.810 1.00 87.56 498 GLN A CA 1
ATOM 3679 C C . GLN A 1 498 ? -6.045 3.009 13.969 1.00 87.56 498 GLN A C 1
ATOM 3681 O O . GLN A 1 498 ? -5.570 1.904 14.206 1.00 87.56 498 GLN A O 1
ATOM 3686 N N . LEU A 1 499 ? -7.036 3.524 14.700 1.00 89.50 499 LEU A N 1
ATOM 3687 C CA . LEU A 1 499 ? -7.697 2.771 15.769 1.00 89.50 499 LEU A CA 1
ATOM 3688 C C . LEU A 1 499 ? -8.986 2.139 15.247 1.00 89.50 499 LEU A C 1
ATOM 3690 O O . LEU A 1 499 ? -9.880 2.845 14.781 1.00 89.50 499 LEU A O 1
ATOM 3694 N N . LEU A 1 500 ? -9.088 0.820 15.376 1.00 89.56 500 LEU A N 1
ATOM 3695 C CA . LEU A 1 500 ? -10.289 0.049 15.084 1.00 89.56 500 LEU A CA 1
ATOM 3696 C C . LEU A 1 500 ? -11.039 -0.247 16.395 1.00 89.56 500 LEU A C 1
ATOM 3698 O O . LEU A 1 500 ? -10.457 -0.875 17.287 1.00 89.56 500 LEU A O 1
ATOM 3702 N N . PRO A 1 501 ? -12.310 0.177 16.536 1.00 91.25 501 PRO A N 1
ATOM 3703 C CA . PRO A 1 501 ? -13.120 -0.184 17.692 1.00 91.25 501 PRO A CA 1
ATOM 3704 C C . PRO A 1 501 ? -13.519 -1.661 17.652 1.00 91.25 501 PRO A C 1
ATOM 3706 O O . PRO A 1 501 ? -13.981 -2.173 16.629 1.00 91.25 501 PRO A O 1
ATOM 3709 N N . VAL A 1 502 ? -13.404 -2.326 18.799 1.00 90.69 502 VAL A N 1
ATOM 3710 C CA . VAL A 1 502 ? -13.888 -3.688 19.035 1.00 90.69 502 VAL A CA 1
ATOM 3711 C C . VAL A 1 502 ? -14.952 -3.637 20.124 1.00 90.69 502 VAL A C 1
ATOM 3713 O O . VAL A 1 502 ? -14.664 -3.302 21.272 1.00 90.69 502 VAL A O 1
ATOM 3716 N N . VAL A 1 503 ? -16.185 -3.950 19.745 1.00 89.25 503 VAL A N 1
ATOM 3717 C CA . VAL A 1 503 ? -17.376 -3.844 20.594 1.00 89.25 503 VAL A CA 1
ATOM 3718 C C . VAL A 1 503 ? -17.753 -5.198 21.184 1.00 89.25 503 VAL A C 1
ATOM 3720 O O . VAL A 1 503 ? -17.438 -6.242 20.613 1.00 89.25 503 VAL A O 1
ATOM 3723 N N . PHE A 1 504 ? -18.439 -5.175 22.325 1.00 88.62 504 PHE A N 1
ATOM 3724 C CA . PHE A 1 504 ? -18.929 -6.376 22.999 1.00 88.62 504 PHE A CA 1
ATOM 3725 C C . PHE A 1 504 ? -20.368 -6.690 22.580 1.00 88.62 504 PHE A C 1
ATOM 3727 O O . PHE A 1 504 ? -21.214 -5.794 22.543 1.00 88.62 504 PHE A O 1
ATOM 3734 N N . ASP A 1 505 ? -20.657 -7.956 22.295 1.00 84.06 505 ASP A N 1
ATOM 3735 C CA . ASP A 1 505 ? -22.016 -8.430 22.036 1.00 84.06 505 ASP A CA 1
ATOM 3736 C C . ASP A 1 505 ? -22.823 -8.661 23.334 1.00 84.06 505 ASP A C 1
ATOM 3738 O O . ASP A 1 505 ? -22.353 -8.421 24.450 1.00 84.06 505 ASP A O 1
ATOM 3742 N N . GLY A 1 506 ? -24.071 -9.124 23.194 1.00 79.81 506 GLY A N 1
ATOM 3743 C CA . GLY A 1 506 ? -24.958 -9.405 24.331 1.00 79.81 506 GLY A CA 1
ATOM 3744 C C . GLY A 1 506 ? -24.506 -10.565 25.229 1.00 79.81 506 GLY A C 1
ATOM 3745 O O . GLY A 1 506 ? -25.021 -10.700 26.336 1.00 79.81 506 GLY A O 1
ATOM 3746 N N . GLU A 1 507 ? -23.551 -11.379 24.775 1.00 82.31 507 GLU A N 1
ATOM 3747 C CA . GLU A 1 507 ? -22.922 -12.459 25.543 1.00 82.31 507 GLU A CA 1
ATOM 3748 C C . GLU A 1 507 ? -21.597 -12.001 26.186 1.00 82.31 507 GLU A C 1
ATOM 3750 O O . GLU A 1 507 ? -20.987 -12.742 26.957 1.00 82.31 507 GLU A O 1
ATOM 3755 N N . GLY A 1 508 ? -21.173 -10.757 25.924 1.00 81.12 508 GLY A N 1
ATOM 3756 C CA . GLY A 1 508 ? -19.945 -10.156 26.437 1.00 81.12 508 GLY A CA 1
ATOM 3757 C C . GLY A 1 508 ? -18.702 -10.472 25.606 1.00 81.12 508 GLY A C 1
ATOM 3758 O O . GLY A 1 508 ? -17.597 -10.154 26.050 1.00 81.12 508 GLY A O 1
ATOM 3759 N N . LYS A 1 509 ? -18.858 -11.071 24.421 1.00 84.19 509 LYS A N 1
ATOM 3760 C CA . LYS A 1 509 ? -17.757 -11.410 23.520 1.00 84.19 509 LYS A CA 1
ATOM 3761 C C . LYS A 1 509 ? -17.388 -10.218 22.640 1.00 84.19 509 LYS A C 1
ATOM 3763 O O . LYS A 1 509 ? -18.257 -9.531 22.106 1.00 84.19 509 LYS A O 1
ATOM 3768 N N . ALA A 1 510 ? -16.090 -9.965 22.497 1.00 88.62 510 ALA A N 1
ATOM 3769 C CA . ALA A 1 510 ? -15.570 -8.833 21.740 1.00 88.62 510 ALA A CA 1
ATOM 3770 C C . ALA A 1 510 ? -15.336 -9.179 20.261 1.00 88.62 510 ALA A C 1
ATOM 3772 O O . ALA A 1 510 ? -14.711 -10.185 19.920 1.00 88.62 510 ALA A O 1
ATOM 3773 N N . HIS A 1 511 ? -15.812 -8.299 19.383 1.00 83.94 511 HIS A N 1
ATOM 3774 C CA . HIS A 1 511 ? -15.687 -8.409 17.935 1.00 83.94 511 HIS A CA 1
ATOM 3775 C C . HIS A 1 511 ? -15.354 -7.051 17.316 1.00 83.94 511 HIS A C 1
ATOM 3777 O O . HIS A 1 511 ? -15.816 -6.010 17.785 1.00 83.94 511 HIS A O 1
ATOM 3783 N N . ALA A 1 512 ? -14.560 -7.047 16.243 1.00 85.62 512 ALA A N 1
ATOM 3784 C CA . ALA A 1 512 ? -14.305 -5.827 15.484 1.00 85.62 512 ALA A CA 1
ATOM 3785 C C . ALA A 1 512 ? -15.630 -5.228 14.987 1.00 85.62 512 ALA A C 1
ATOM 3787 O O . ALA A 1 512 ? -16.451 -5.935 14.401 1.00 85.62 512 ALA A O 1
ATOM 3788 N N . ALA A 1 513 ? -15.837 -3.926 15.204 1.00 84.56 513 ALA A N 1
ATOM 3789 C CA . ALA A 1 513 ? -17.076 -3.251 14.809 1.00 84.56 513 ALA A CA 1
ATOM 3790 C C . ALA A 1 513 ? -17.307 -3.306 13.287 1.00 84.56 513 ALA A C 1
ATOM 3792 O O . ALA A 1 513 ? -18.443 -3.289 12.812 1.00 84.56 513 ALA A O 1
ATOM 3793 N N . TYR A 1 514 ? -16.218 -3.376 12.523 1.00 86.19 514 TYR A N 1
ATOM 3794 C CA . TYR A 1 514 ? -16.199 -3.597 11.085 1.00 86.19 514 TYR A CA 1
ATOM 3795 C C . TYR A 1 514 ? -14.871 -4.240 10.672 1.00 86.19 514 TYR A C 1
ATOM 3797 O O . TYR A 1 514 ? -13.885 -4.205 11.407 1.00 86.19 514 TYR A O 1
ATOM 3805 N N . VAL A 1 515 ? -14.837 -4.819 9.471 1.00 87.50 515 VAL A N 1
ATOM 3806 C CA . VAL A 1 515 ? -13.590 -5.297 8.860 1.00 87.50 515 VAL A CA 1
ATOM 3807 C C . VAL A 1 515 ? -12.816 -4.084 8.335 1.00 87.50 515 VAL A C 1
ATOM 3809 O O . VAL A 1 515 ? -13.405 -3.312 7.572 1.00 87.50 515 VAL A O 1
ATOM 3812 N N . PRO A 1 516 ? -11.533 -3.892 8.702 1.00 88.44 516 PRO A N 1
ATOM 3813 C CA . PRO A 1 516 ? -10.726 -2.803 8.163 1.00 88.44 516 PRO A CA 1
ATOM 3814 C C . PRO A 1 516 ? -10.683 -2.836 6.637 1.00 88.44 516 PRO A C 1
ATOM 3816 O O . PRO A 1 516 ? -10.561 -3.908 6.038 1.00 88.44 516 PRO A O 1
ATOM 3819 N N . GLU A 1 517 ? -10.743 -1.664 6.006 1.00 88.69 517 GLU A N 1
ATOM 3820 C CA . GLU A 1 517 ? -10.499 -1.570 4.569 1.00 88.69 517 GLU A CA 1
ATOM 3821 C C . GLU A 1 517 ? -9.104 -2.117 4.243 1.00 88.69 517 GLU A C 1
ATOM 3823 O O . GLU A 1 517 ? -8.155 -1.943 5.012 1.00 88.69 517 GLU A O 1
ATOM 3828 N N . THR A 1 518 ? -8.976 -2.806 3.106 1.00 90.31 518 THR A N 1
ATOM 3829 C CA . THR A 1 518 ? -7.680 -3.319 2.658 1.00 90.31 518 THR A CA 1
ATOM 3830 C C . THR A 1 518 ? -6.725 -2.141 2.457 1.00 90.31 518 THR A C 1
ATOM 3832 O O . THR A 1 518 ? -6.990 -1.307 1.586 1.00 90.31 518 THR A O 1
ATOM 3835 N N . PRO A 1 519 ? -5.631 -2.041 3.233 1.00 92.00 519 PRO A N 1
ATOM 3836 C CA . PRO A 1 519 ? -4.741 -0.900 3.125 1.00 92.00 519 PRO A CA 1
ATOM 3837 C C . PRO A 1 519 ? -4.008 -0.919 1.781 1.00 92.00 519 PRO A C 1
ATOM 3839 O O . PRO A 1 519 ? -3.797 -1.970 1.169 1.00 92.00 519 PRO A O 1
ATOM 3842 N N . THR A 1 520 ? -3.568 0.255 1.333 1.00 90.69 520 THR A N 1
ATOM 3843 C CA . THR A 1 520 ? -2.821 0.415 0.079 1.00 90.69 520 THR A CA 1
ATOM 3844 C C . THR A 1 520 ? -1.476 1.079 0.326 1.00 90.69 520 THR A C 1
ATOM 3846 O O . THR A 1 520 ? -1.428 2.121 0.973 1.00 90.69 520 THR A O 1
ATOM 3849 N N . ARG A 1 521 ? -0.412 0.531 -0.269 1.00 88.88 521 ARG A N 1
ATOM 3850 C CA . ARG A 1 521 ? 0.954 1.065 -0.207 1.00 88.88 521 ARG A CA 1
ATOM 3851 C C . ARG A 1 521 ? 1.593 1.009 -1.595 1.00 88.88 521 ARG A C 1
ATOM 3853 O O . ARG A 1 521 ? 1.680 -0.056 -2.201 1.00 88.88 521 ARG A O 1
ATOM 3860 N N . THR A 1 522 ? 2.037 2.149 -2.123 1.00 88.19 522 THR A N 1
ATOM 3861 C CA . THR A 1 522 ? 2.615 2.241 -3.479 1.00 88.19 522 THR A CA 1
ATOM 3862 C C . THR A 1 522 ? 3.823 1.317 -3.643 1.00 88.19 522 THR A C 1
ATOM 3864 O O . THR A 1 522 ? 4.759 1.388 -2.854 1.00 88.19 522 THR A O 1
ATOM 3867 N N . GLY A 1 523 ? 3.822 0.480 -4.686 1.00 90.50 523 GLY A N 1
ATOM 3868 C CA . GLY A 1 523 ? 4.896 -0.488 -4.957 1.00 90.50 523 GLY A CA 1
ATOM 3869 C C . GLY A 1 523 ? 4.805 -1.785 -4.141 1.00 90.50 523 GLY A C 1
ATOM 3870 O O . GLY A 1 523 ? 5.682 -2.641 -4.259 1.00 90.50 523 GLY A O 1
ATOM 3871 N N . TYR A 1 524 ? 3.758 -1.946 -3.332 1.00 94.12 524 TYR A N 1
ATOM 3872 C CA . TYR A 1 524 ? 3.519 -3.130 -2.518 1.00 94.12 524 TYR A CA 1
ATOM 3873 C C . TYR A 1 524 ? 2.099 -3.662 -2.725 1.00 94.12 524 TYR A C 1
ATOM 3875 O O . TYR A 1 524 ? 1.188 -2.949 -3.142 1.00 94.12 524 TYR A O 1
ATOM 3883 N N . ILE A 1 525 ? 1.917 -4.937 -2.400 1.00 95.06 525 ILE A N 1
ATOM 3884 C CA . ILE A 1 525 ? 0.630 -5.626 -2.380 1.00 95.06 525 ILE A CA 1
ATOM 3885 C C . ILE A 1 525 ? 0.365 -6.053 -0.940 1.00 95.06 525 ILE A C 1
ATOM 3887 O O . ILE A 1 525 ? 1.214 -6.699 -0.319 1.00 95.06 525 ILE A O 1
ATOM 3891 N N . PHE A 1 526 ? -0.796 -5.677 -0.404 1.00 94.81 526 PHE A N 1
ATOM 3892 C CA . PHE A 1 526 ? -1.217 -6.106 0.926 1.00 94.81 526 PHE A CA 1
ATOM 3893 C C . PHE A 1 526 ? -1.385 -7.627 0.950 1.00 94.81 526 PHE A C 1
ATOM 3895 O O . PHE A 1 526 ? -2.039 -8.195 0.075 1.00 94.81 526 PHE A O 1
ATOM 3902 N N . SER A 1 527 ? -0.786 -8.275 1.945 1.00 93.50 527 SER A N 1
ATOM 3903 C CA . SER A 1 527 ? -0.844 -9.723 2.126 1.00 93.50 527 SER A CA 1
ATOM 3904 C C . SER A 1 527 ? -1.908 -10.092 3.158 1.00 93.50 527 SER A C 1
ATOM 3906 O O . SER A 1 527 ? -2.904 -10.727 2.819 1.00 93.50 527 SER A O 1
ATOM 3908 N N . HIS A 1 528 ? -1.713 -9.683 4.412 1.00 93.69 528 HIS A N 1
ATOM 3909 C CA . HIS A 1 528 ? -2.595 -10.000 5.537 1.00 93.69 528 HIS A CA 1
ATOM 3910 C C . HIS A 1 528 ? -2.287 -9.100 6.744 1.00 93.69 528 HIS A C 1
ATOM 3912 O O . HIS A 1 528 ? -1.299 -8.366 6.751 1.00 93.69 528 HIS A O 1
ATOM 3918 N N . TRP A 1 529 ? -3.130 -9.171 7.773 1.00 94.88 529 TRP A N 1
ATOM 3919 C CA . TRP A 1 529 ? -2.866 -8.586 9.088 1.00 94.88 529 TRP A CA 1
ATOM 3920 C C . TRP A 1 529 ? -2.210 -9.621 10.007 1.00 94.88 529 TRP A C 1
ATOM 3922 O O . TRP A 1 529 ? -2.524 -10.806 9.915 1.00 94.88 529 TRP A O 1
ATOM 3932 N N . SER A 1 530 ? -1.337 -9.182 10.912 1.00 94.50 530 SER A N 1
ATOM 3933 C CA . SER A 1 530 ? -0.691 -10.035 11.922 1.00 94.50 530 SER A CA 1
ATOM 3934 C C . SER A 1 530 ? -0.616 -9.328 13.275 1.00 94.50 530 SER A C 1
ATOM 3936 O O . SER A 1 530 ? -0.435 -8.114 13.304 1.00 94.50 530 SER A O 1
ATOM 3938 N N . THR A 1 531 ? -0.706 -10.049 14.397 1.00 93.94 531 THR A N 1
ATOM 3939 C CA . THR A 1 531 ? -0.472 -9.451 15.733 1.00 93.94 531 THR A CA 1
ATOM 3940 C C . THR A 1 531 ? 1.008 -9.145 15.986 1.00 93.94 531 THR A C 1
ATOM 3942 O O . THR A 1 531 ? 1.348 -8.343 16.851 1.00 93.94 531 THR A O 1
ATOM 3945 N N . GLN A 1 532 ? 1.905 -9.767 15.216 1.00 92.12 532 GLN A N 1
ATOM 3946 C CA . GLN A 1 532 ? 3.348 -9.549 15.278 1.00 92.12 532 GLN A CA 1
ATOM 3947 C C . GLN A 1 532 ? 3.837 -8.748 14.074 1.00 92.12 532 GLN A C 1
ATOM 3949 O O . GLN A 1 532 ? 3.408 -8.981 12.938 1.00 92.12 532 GLN A O 1
ATOM 3954 N N . ALA A 1 533 ? 4.788 -7.843 14.311 1.00 88.25 533 ALA A N 1
ATOM 3955 C CA . ALA A 1 533 ? 5.388 -7.018 13.264 1.00 88.25 533 ALA A CA 1
ATOM 3956 C C . ALA A 1 533 ? 6.124 -7.844 12.190 1.00 88.25 533 ALA A C 1
ATOM 3958 O O . ALA A 1 533 ? 6.215 -7.402 11.047 1.00 88.25 533 ALA A O 1
ATOM 3959 N N . ASP A 1 534 ? 6.605 -9.044 12.533 1.00 85.50 534 ASP A N 1
ATOM 3960 C CA . ASP A 1 534 ? 7.283 -9.975 11.618 1.00 85.50 534 ASP A CA 1
ATOM 3961 C C . ASP A 1 534 ? 6.330 -10.827 10.757 1.00 85.50 534 ASP A C 1
ATOM 3963 O O . ASP A 1 534 ? 6.791 -11.609 9.927 1.00 85.50 534 ASP A O 1
ATOM 3967 N N . GLY A 1 535 ? 5.014 -10.692 10.951 1.00 89.62 535 GLY A N 1
ATOM 3968 C CA . GLY A 1 535 ? 3.999 -11.420 10.187 1.00 89.62 535 GLY A CA 1
ATOM 3969 C C . GLY A 1 535 ? 3.743 -12.859 10.640 1.00 89.62 535 GLY A C 1
ATOM 3970 O O . GLY A 1 535 ? 3.010 -13.578 9.966 1.00 89.62 535 GLY A O 1
ATOM 3971 N N . SER A 1 536 ? 4.335 -13.307 11.752 1.00 89.94 536 SER A N 1
ATOM 3972 C CA . SER A 1 536 ? 4.265 -14.712 12.180 1.00 89.94 536 SER A CA 1
ATOM 3973 C C . SER A 1 536 ? 2.903 -15.161 12.727 1.00 89.94 536 SER A C 1
ATOM 3975 O O . SER A 1 536 ? 2.626 -16.363 12.718 1.00 89.94 536 SER A O 1
ATOM 3977 N N . ASP A 1 537 ? 2.048 -14.233 13.166 1.00 93.81 537 ASP A N 1
ATOM 3978 C CA . ASP A 1 537 ? 0.758 -14.531 13.803 1.00 93.81 537 ASP A CA 1
ATOM 3979 C C . ASP A 1 537 ? -0.403 -13.871 13.050 1.00 93.81 537 ASP A C 1
ATOM 3981 O O . ASP A 1 537 ? -0.869 -12.782 13.390 1.00 93.81 537 ASP A O 1
ATOM 3985 N N . VAL A 1 538 ? -0.824 -14.530 11.967 1.00 94.81 538 VAL A N 1
ATOM 3986 C CA . VAL A 1 538 ? -1.838 -14.048 11.019 1.00 94.81 538 VAL A CA 1
ATOM 3987 C C . VAL A 1 538 ? -3.214 -13.929 11.675 1.00 94.81 538 VAL A C 1
ATOM 3989 O O . VAL A 1 538 ? -3.693 -14.878 12.294 1.00 94.81 538 VAL A O 1
ATOM 3992 N N . ILE A 1 539 ? -3.900 -12.808 11.440 1.00 93.06 539 ILE A N 1
ATOM 3993 C CA . ILE A 1 539 ? -5.271 -12.576 11.908 1.00 93.06 539 ILE A CA 1
ATOM 3994 C C . ILE A 1 539 ? -6.238 -12.306 10.755 1.00 93.06 539 ILE A C 1
ATOM 3996 O O . ILE A 1 539 ? -5.924 -11.615 9.783 1.00 93.06 539 ILE A O 1
ATOM 4000 N N . ASP A 1 540 ? -7.455 -12.823 10.907 1.00 91.88 540 ASP A N 1
ATOM 4001 C CA . ASP A 1 540 ? -8.613 -12.502 10.077 1.00 91.88 540 ASP A CA 1
ATOM 4002 C C . ASP A 1 540 ? -9.671 -11.837 10.963 1.00 91.88 540 ASP A C 1
ATOM 4004 O O . ASP A 1 540 ? -10.312 -12.498 11.779 1.00 91.88 540 ASP A O 1
ATOM 4008 N N . PHE A 1 541 ? -9.871 -10.527 10.795 1.00 90.50 541 PHE A N 1
ATOM 4009 C CA . PHE A 1 541 ? -10.821 -9.741 11.591 1.00 90.50 541 PHE A CA 1
ATOM 4010 C C . PHE A 1 541 ? -12.283 -10.216 11.496 1.00 90.50 541 PHE A C 1
ATOM 4012 O O . PHE A 1 541 ? -13.108 -9.772 12.290 1.00 90.50 541 PHE A O 1
ATOM 4019 N N . THR A 1 542 ? -12.627 -11.118 10.569 1.00 88.12 542 THR A N 1
ATOM 4020 C CA . THR A 1 542 ? -13.966 -11.730 10.508 1.00 88.12 542 THR A CA 1
ATOM 4021 C C . THR A 1 542 ? -14.170 -12.866 11.514 1.00 88.12 542 THR A C 1
ATOM 4023 O O . THR A 1 542 ? -15.310 -13.194 11.840 1.00 88.12 542 THR A O 1
ATOM 4026 N N . THR A 1 543 ? -13.088 -13.475 12.007 1.00 87.50 543 THR A N 1
ATOM 4027 C CA . THR A 1 543 ? -13.134 -14.658 12.887 1.00 87.50 543 THR A CA 1
ATOM 4028 C C . THR A 1 543 ? -12.312 -14.501 14.162 1.00 87.50 543 THR A C 1
ATOM 4030 O O . THR A 1 543 ? -12.571 -15.201 15.141 1.00 87.50 543 THR A O 1
ATOM 4033 N N . PHE A 1 544 ? -11.341 -13.591 14.163 1.00 87.50 544 PHE A N 1
ATOM 4034 C CA . PHE A 1 544 ? -10.447 -13.335 15.280 1.00 87.50 544 PHE A CA 1
ATOM 4035 C C . PHE A 1 544 ? -11.198 -12.722 16.470 1.00 87.50 544 PHE A C 1
ATOM 4037 O O . PHE A 1 544 ? -11.905 -11.723 16.334 1.00 87.50 544 PHE A O 1
ATOM 4044 N N . GLU A 1 545 ? -11.029 -13.328 17.644 1.00 87.94 545 GLU A N 1
ATOM 4045 C CA . GLU A 1 545 ? -11.604 -12.863 18.905 1.00 87.94 545 GLU A CA 1
ATOM 4046 C C . GLU A 1 545 ? -10.590 -11.975 19.626 1.00 87.94 545 GLU A C 1
ATOM 4048 O O . GLU A 1 545 ? -9.530 -12.435 20.047 1.00 87.94 545 GLU A O 1
ATOM 4053 N N . VAL A 1 546 ? -10.912 -10.689 19.752 1.00 89.44 546 VAL A N 1
ATOM 4054 C CA . VAL A 1 546 ? -10.054 -9.717 20.434 1.00 89.44 546 VAL A CA 1
ATOM 4055 C C . VAL A 1 546 ? -10.389 -9.738 21.922 1.00 89.44 546 VAL A C 1
ATOM 4057 O O . VAL A 1 546 ? -11.534 -9.508 22.296 1.00 89.44 546 VAL A O 1
ATOM 4060 N N . THR A 1 547 ? -9.402 -9.996 22.777 1.00 89.81 547 THR A N 1
ATOM 4061 C CA . THR A 1 547 ? -9.613 -10.147 24.230 1.00 89.81 547 THR A CA 1
ATOM 4062 C C . THR A 1 547 ? -9.019 -9.018 25.074 1.00 89.81 547 THR A C 1
ATOM 4064 O O . THR A 1 547 ? -9.234 -8.997 26.282 1.00 89.81 547 THR A O 1
ATOM 4067 N N . ASP A 1 548 ? -8.235 -8.124 24.471 1.00 91.56 548 ASP A N 1
ATOM 4068 C CA . ASP A 1 548 ? -7.663 -6.927 25.098 1.00 91.56 548 ASP A CA 1
ATOM 4069 C C . ASP A 1 548 ? -7.279 -5.912 24.002 1.00 91.56 548 ASP A C 1
ATOM 4071 O O . ASP A 1 548 ? -7.337 -6.219 22.807 1.00 91.56 548 ASP A O 1
ATOM 4075 N N . ASN A 1 549 ? -6.861 -4.711 24.395 1.00 91.94 549 ASN A N 1
ATOM 4076 C CA . ASN A 1 549 ? -6.213 -3.757 23.503 1.00 91.94 549 ASN A CA 1
ATOM 4077 C C . ASN A 1 549 ? -4.950 -4.385 22.895 1.00 91.94 549 ASN A C 1
ATOM 4079 O O . ASN A 1 549 ? -4.131 -4.965 23.610 1.00 91.94 549 ASN A O 1
ATOM 4083 N N . MET A 1 550 ? -4.774 -4.257 21.581 1.00 92.38 550 MET A N 1
ATOM 4084 C CA . MET A 1 550 ? -3.661 -4.896 20.875 1.00 92.38 550 MET A CA 1
ATOM 4085 C C . MET A 1 550 ? -3.222 -4.118 19.635 1.00 92.38 550 MET A C 1
ATOM 4087 O O . MET A 1 550 ? -3.915 -3.221 19.155 1.00 92.38 550 MET A O 1
ATOM 4091 N N . ASP A 1 551 ? -2.077 -4.506 19.089 1.00 93.06 551 ASP A N 1
ATOM 4092 C CA . ASP A 1 551 ? -1.554 -4.009 17.823 1.00 93.06 551 ASP A CA 1
ATOM 4093 C C . ASP A 1 551 ? -1.791 -5.037 16.707 1.00 93.06 551 ASP A C 1
ATOM 4095 O O . ASP A 1 551 ? -1.703 -6.247 16.919 1.00 93.06 551 ASP A O 1
ATOM 4099 N N . ALA A 1 552 ? -2.075 -4.553 15.500 1.00 94.19 552 ALA A N 1
ATOM 4100 C CA . ALA A 1 552 ? -2.130 -5.361 14.290 1.00 94.19 552 ALA A CA 1
ATOM 4101 C C . ALA A 1 552 ? -1.304 -4.698 13.187 1.00 94.19 552 ALA A C 1
ATOM 4103 O O . ALA A 1 552 ? -1.485 -3.524 12.878 1.00 94.19 552 ALA A O 1
ATOM 4104 N N . TYR A 1 553 ? -0.407 -5.455 12.572 1.00 93.06 553 TYR A N 1
ATOM 4105 C CA . TYR A 1 553 ? 0.556 -4.985 11.587 1.00 93.06 553 TYR A CA 1
ATOM 4106 C C . TYR A 1 553 ? 0.170 -5.471 10.196 1.00 93.06 553 TYR A C 1
ATOM 4108 O O . TYR A 1 553 ? -0.040 -6.670 9.987 1.00 93.06 553 TYR A O 1
ATOM 4116 N N . ALA A 1 554 ? 0.086 -4.545 9.244 1.00 93.81 554 ALA A N 1
ATOM 4117 C CA . ALA A 1 554 ? -0.109 -4.882 7.844 1.00 93.81 554 ALA A CA 1
ATOM 4118 C C . ALA A 1 554 ? 1.164 -5.530 7.288 1.00 93.81 554 ALA A C 1
ATOM 4120 O O . ALA A 1 554 ? 2.256 -4.965 7.370 1.00 93.81 554 ALA A O 1
ATOM 4121 N N . GLN A 1 555 ? 1.015 -6.716 6.707 1.00 92.62 555 GLN A N 1
ATOM 4122 C CA . GLN A 1 555 ? 2.093 -7.438 6.047 1.00 92.62 555 GLN A CA 1
ATOM 4123 C C . GLN A 1 555 ? 2.020 -7.221 4.542 1.00 92.62 555 GLN A C 1
ATOM 4125 O O . GLN A 1 555 ? 0.946 -7.272 3.935 1.00 92.62 555 GLN A O 1
ATOM 4130 N N . TRP A 1 556 ? 3.178 -6.999 3.930 1.00 93.75 556 TRP A N 1
ATOM 4131 C CA . TRP A 1 556 ? 3.286 -6.540 2.551 1.00 93.75 556 TRP A CA 1
ATOM 4132 C C . TRP A 1 556 ? 4.163 -7.474 1.723 1.00 93.75 556 TRP A C 1
ATOM 4134 O O . TRP A 1 556 ? 5.171 -7.987 2.194 1.00 93.75 556 TRP A O 1
ATOM 4144 N N . SER A 1 557 ? 3.797 -7.666 0.460 1.00 95.44 557 SER A N 1
ATOM 4145 C CA . SER A 1 557 ? 4.692 -8.203 -0.567 1.00 95.44 557 SER A CA 1
ATOM 4146 C C . SER A 1 557 ? 5.150 -7.069 -1.476 1.00 95.44 557 SER A C 1
ATOM 4148 O O . SER A 1 557 ? 4.372 -6.162 -1.762 1.00 95.44 557 SER A O 1
ATOM 4150 N N . ILE A 1 558 ? 6.397 -7.093 -1.936 1.00 96.38 558 ILE A N 1
ATOM 4151 C CA . ILE A 1 558 ? 6.969 -6.020 -2.756 1.00 96.38 558 ILE A CA 1
ATOM 4152 C C . ILE A 1 558 ? 6.969 -6.390 -4.241 1.00 96.38 558 ILE A C 1
ATOM 4154 O O . ILE A 1 558 ? 7.355 -7.501 -4.610 1.00 96.38 558 ILE A O 1
ATOM 4158 N N . CYS A 1 559 ? 6.568 -5.452 -5.102 1.00 97.00 559 CYS A N 1
ATOM 4159 C CA . CYS A 1 559 ? 6.676 -5.611 -6.552 1.00 97.00 559 CYS A CA 1
ATOM 4160 C C . CYS A 1 559 ? 8.090 -5.264 -7.039 1.00 97.00 559 CYS A C 1
ATOM 4162 O O . CYS A 1 559 ? 8.706 -4.325 -6.537 1.00 97.00 559 CYS A O 1
ATOM 4164 N N . TYR A 1 560 ? 8.600 -5.966 -8.049 1.00 97.69 560 TYR A N 1
ATOM 4165 C CA . TYR A 1 560 ? 9.866 -5.653 -8.716 1.00 97.69 560 TYR A CA 1
ATOM 4166 C C . TYR A 1 560 ? 9.824 -6.044 -10.197 1.00 97.69 560 TYR A C 1
ATOM 4168 O O . TYR A 1 560 ? 9.047 -6.904 -10.602 1.00 97.69 560 TYR A O 1
ATOM 4176 N N . ILE A 1 561 ? 10.685 -5.435 -11.015 1.00 97.31 561 ILE A N 1
ATOM 4177 C CA . ILE A 1 561 ? 10.804 -5.774 -12.438 1.00 97.31 561 ILE A CA 1
ATOM 4178 C C . ILE A 1 561 ? 11.898 -6.824 -12.630 1.00 97.31 561 ILE A C 1
ATOM 4180 O O . ILE A 1 561 ? 13.078 -6.561 -12.381 1.00 97.31 561 ILE A O 1
ATOM 4184 N N . ALA A 1 562 ? 11.513 -8.015 -13.083 1.00 95.88 562 ALA A N 1
ATOM 4185 C CA . ALA A 1 562 ? 12.425 -9.117 -13.356 1.00 95.88 562 ALA A CA 1
ATOM 4186 C C . ALA A 1 562 ? 13.277 -8.876 -14.618 1.00 95.88 562 ALA A C 1
ATOM 4188 O O . ALA A 1 562 ? 13.080 -7.925 -15.374 1.00 95.88 562 ALA A O 1
ATOM 4189 N N . ALA A 1 563 ? 14.254 -9.755 -14.862 1.00 93.00 563 ALA A N 1
ATOM 4190 C CA . ALA A 1 563 ? 15.180 -9.627 -15.992 1.00 93.00 563 ALA A CA 1
ATOM 4191 C C . ALA A 1 563 ? 14.473 -9.639 -17.363 1.00 93.00 563 ALA A C 1
ATOM 4193 O O . ALA A 1 563 ? 14.886 -8.916 -18.271 1.00 93.00 563 ALA A O 1
ATOM 4194 N N . ASP A 1 564 ? 13.385 -10.400 -17.496 1.00 93.44 564 ASP A N 1
ATOM 4195 C CA . ASP A 1 564 ? 12.552 -10.459 -18.705 1.00 93.44 564 ASP A CA 1
ATOM 4196 C C . ASP A 1 564 ? 11.620 -9.244 -18.875 1.00 93.44 564 ASP A C 1
ATOM 4198 O O . ASP A 1 564 ? 10.979 -9.099 -19.912 1.00 93.44 564 ASP A O 1
ATOM 4202 N N . GLY A 1 565 ? 11.578 -8.344 -17.886 1.00 92.44 565 GLY A N 1
ATOM 4203 C CA . GLY A 1 565 ? 10.731 -7.156 -17.874 1.00 92.44 565 GLY A CA 1
ATOM 4204 C C . GLY A 1 565 ? 9.329 -7.359 -17.326 1.00 92.44 565 GLY A C 1
ATOM 4205 O O . GLY A 1 565 ? 8.578 -6.389 -17.268 1.00 92.44 565 GLY A O 1
ATOM 4206 N N . SER A 1 566 ? 8.981 -8.572 -16.897 1.00 95.31 566 SER A N 1
ATOM 4207 C CA . SER A 1 566 ? 7.733 -8.809 -16.180 1.00 95.31 566 SER A CA 1
ATOM 4208 C C . SER A 1 566 ? 7.786 -8.216 -14.771 1.00 95.31 566 SER A C 1
ATOM 4210 O O . SER A 1 566 ? 8.827 -8.229 -14.107 1.00 95.31 566 SER A O 1
ATOM 4212 N N . GLU A 1 567 ? 6.652 -7.692 -14.311 1.00 96.31 567 GLU A N 1
ATOM 4213 C CA . GLU A 1 567 ? 6.472 -7.350 -12.903 1.00 96.31 567 GLU A CA 1
ATOM 4214 C C . GLU A 1 567 ? 6.222 -8.633 -12.102 1.00 96.31 567 GLU A C 1
ATOM 4216 O O . GLU A 1 567 ? 5.400 -9.469 -12.478 1.00 96.31 567 GLU A O 1
ATOM 4221 N N . GLN A 1 568 ? 6.975 -8.798 -11.021 1.00 97.38 568 GLN A N 1
ATOM 4222 C CA . GLN A 1 568 ? 6.945 -9.949 -10.126 1.00 97.38 568 GLN A CA 1
ATOM 4223 C C . GLN A 1 568 ? 6.772 -9.478 -8.684 1.00 97.38 568 GLN A C 1
ATOM 4225 O O . GLN A 1 568 ? 7.014 -8.315 -8.364 1.00 97.38 568 GLN A O 1
ATOM 4230 N N . VAL A 1 569 ? 6.367 -10.396 -7.810 1.00 97.06 569 VAL A N 1
ATOM 4231 C CA . VAL A 1 569 ? 6.047 -10.108 -6.410 1.00 97.06 569 VAL A CA 1
ATOM 4232 C C . VAL A 1 569 ? 6.922 -10.966 -5.504 1.00 97.06 569 VAL A C 1
ATOM 4234 O O . VAL A 1 569 ? 7.019 -12.176 -5.698 1.00 97.06 569 VAL A O 1
ATOM 4237 N N . CYS A 1 570 ? 7.548 -10.344 -4.508 1.00 96.69 570 CYS A N 1
ATOM 4238 C CA . CYS A 1 570 ? 8.339 -11.013 -3.483 1.00 96.69 570 CYS A CA 1
ATOM 4239 C C . CYS A 1 570 ? 7.655 -10.864 -2.120 1.00 96.69 570 CYS A C 1
ATOM 4241 O O . CYS A 1 570 ? 7.475 -9.746 -1.637 1.00 96.69 570 CYS A O 1
ATOM 4243 N N . SER A 1 571 ? 7.278 -11.984 -1.504 1.00 93.12 571 SER A N 1
ATOM 4244 C CA . SER A 1 571 ? 6.609 -12.022 -0.195 1.00 93.12 571 SER A CA 1
ATOM 4245 C C . SER A 1 571 ? 7.534 -12.399 0.964 1.00 93.12 571 SER A C 1
ATOM 4247 O O . SER A 1 571 ? 7.163 -12.199 2.112 1.00 93.12 571 SER A O 1
ATOM 4249 N N . ASP A 1 572 ? 8.708 -12.962 0.675 1.00 93.38 572 ASP A N 1
ATOM 4250 C CA . ASP A 1 572 ? 9.704 -13.371 1.670 1.00 93.38 572 ASP A CA 1
ATOM 4251 C C . ASP A 1 572 ? 10.986 -12.574 1.433 1.00 93.38 572 ASP A C 1
ATOM 4253 O O . ASP A 1 572 ? 11.718 -12.828 0.476 1.00 93.38 572 ASP A O 1
ATOM 4257 N N . TYR A 1 573 ? 11.199 -11.539 2.242 1.00 94.62 573 TYR A N 1
ATOM 4258 C CA . TYR A 1 573 ? 12.340 -10.640 2.128 1.00 94.62 573 TYR A CA 1
ATOM 4259 C C . TYR A 1 573 ? 12.738 -10.066 3.487 1.00 94.62 573 TYR A C 1
ATOM 4261 O O . TYR A 1 573 ? 11.940 -9.968 4.413 1.00 94.62 573 TYR A O 1
ATOM 4269 N N . THR A 1 574 ? 13.985 -9.611 3.581 1.00 95.06 574 THR A N 1
ATOM 4270 C CA . THR A 1 574 ? 14.505 -8.869 4.732 1.00 95.06 574 THR A CA 1
ATOM 4271 C C . THR A 1 574 ? 14.626 -7.382 4.392 1.00 95.06 574 THR A C 1
ATOM 4273 O O . THR A 1 574 ? 15.233 -7.011 3.385 1.00 95.06 574 THR A O 1
ATOM 4276 N N . LEU A 1 575 ? 14.059 -6.509 5.229 1.00 93.94 575 LEU A N 1
ATOM 4277 C CA . LEU A 1 575 ? 14.271 -5.063 5.121 1.00 93.94 575 LEU A CA 1
ATOM 4278 C C . LEU A 1 575 ? 15.687 -4.704 5.574 1.00 93.94 575 LEU A C 1
ATOM 4280 O O . LEU A 1 575 ? 16.134 -5.144 6.631 1.00 93.94 575 LEU A O 1
ATOM 4284 N N . LEU A 1 576 ? 16.377 -3.885 4.785 1.00 93.88 576 LEU A N 1
ATOM 4285 C CA . LEU A 1 576 ? 17.675 -3.341 5.167 1.00 93.88 576 LEU A CA 1
ATOM 4286 C C . LEU A 1 576 ? 17.497 -2.152 6.114 1.00 93.88 576 LEU A C 1
ATOM 4288 O O . LEU A 1 576 ? 16.675 -1.272 5.873 1.00 93.88 576 LEU A O 1
ATOM 4292 N N . THR A 1 577 ? 18.307 -2.108 7.169 1.00 92.62 577 THR A N 1
ATOM 4293 C CA . THR A 1 577 ? 18.264 -1.062 8.203 1.00 92.62 577 THR A CA 1
ATOM 4294 C C . THR A 1 577 ? 19.480 -0.136 8.172 1.00 92.62 577 THR A C 1
ATOM 4296 O O . THR A 1 577 ? 19.460 0.925 8.791 1.00 92.62 577 THR A O 1
ATOM 4299 N N . GLY A 1 578 ? 20.552 -0.521 7.470 1.00 90.06 578 GLY A N 1
ATOM 4300 C CA . GLY A 1 578 ? 21.829 0.203 7.454 1.00 90.06 578 GLY A CA 1
ATOM 4301 C C . GLY A 1 578 ? 22.824 -0.288 8.509 1.00 90.06 578 GLY A C 1
ATOM 4302 O O . GLY A 1 578 ? 23.977 0.147 8.515 1.00 90.06 578 GLY A O 1
ATOM 4303 N N . ASN A 1 579 ? 22.400 -1.202 9.388 1.00 90.25 579 ASN A N 1
ATOM 4304 C CA . ASN A 1 579 ? 23.233 -1.787 10.442 1.00 90.25 579 ASN A CA 1
ATOM 4305 C C . ASN A 1 579 ? 23.847 -3.137 10.043 1.00 90.25 579 ASN A C 1
ATOM 4307 O O . ASN A 1 579 ? 24.654 -3.694 10.789 1.00 90.25 579 ASN A O 1
ATOM 4311 N N . GLU A 1 580 ? 23.458 -3.686 8.893 1.00 88.88 580 GLU A N 1
ATOM 4312 C CA . GLU A 1 580 ? 23.943 -4.975 8.420 1.00 88.88 580 GLU A CA 1
ATOM 4313 C C . GLU A 1 580 ? 25.436 -4.897 8.069 1.00 88.88 580 GLU A C 1
ATOM 4315 O O . GLU A 1 580 ? 25.893 -4.004 7.356 1.00 88.88 580 GLU A O 1
ATOM 4320 N N . THR A 1 581 ? 26.208 -5.871 8.546 1.00 85.12 581 THR A N 1
ATOM 4321 C CA . THR A 1 581 ? 27.634 -6.032 8.211 1.00 85.12 581 THR A CA 1
ATOM 4322 C C . THR A 1 581 ? 27.884 -7.212 7.270 1.00 85.12 581 THR A C 1
ATOM 4324 O O . THR A 1 581 ? 28.955 -7.298 6.662 1.00 85.12 581 THR A O 1
ATOM 4327 N N . GLU A 1 582 ? 26.890 -8.091 7.112 1.00 84.69 582 GLU A N 1
ATOM 4328 C CA . GLU A 1 582 ? 26.879 -9.245 6.216 1.00 84.69 582 GLU A CA 1
ATOM 4329 C C . GLU A 1 582 ? 25.451 -9.521 5.704 1.00 84.69 582 GLU A C 1
ATOM 4331 O O . GLU A 1 582 ? 24.498 -9.432 6.474 1.00 84.69 582 GLU A O 1
ATOM 4336 N N . LEU A 1 583 ? 25.318 -9.891 4.426 1.00 87.31 583 LEU A N 1
ATOM 4337 C CA . LEU A 1 583 ? 24.122 -10.442 3.791 1.00 87.31 583 LEU A CA 1
ATOM 4338 C C . LEU A 1 583 ? 24.423 -11.864 3.291 1.00 87.31 583 LEU A C 1
ATOM 4340 O O . LEU A 1 583 ? 25.361 -12.094 2.517 1.00 87.31 583 LEU A O 1
ATOM 4344 N N . ALA A 1 584 ? 23.603 -12.814 3.730 1.00 89.31 584 ALA A N 1
ATOM 4345 C CA . ALA A 1 584 ? 23.631 -14.205 3.287 1.00 89.31 584 ALA A CA 1
ATOM 4346 C C . ALA A 1 584 ? 22.683 -14.407 2.091 1.00 89.31 584 ALA A C 1
ATOM 4348 O O . ALA A 1 584 ? 22.098 -13.453 1.595 1.00 89.31 584 ALA A O 1
ATOM 4349 N N . ALA A 1 585 ? 22.533 -15.641 1.600 1.00 91.12 585 ALA A N 1
ATOM 4350 C CA . ALA A 1 585 ? 21.608 -15.915 0.497 1.00 91.12 585 ALA A CA 1
ATOM 4351 C C . ALA A 1 585 ? 20.166 -15.514 0.865 1.00 91.12 585 ALA A C 1
ATOM 4353 O O . ALA A 1 585 ? 19.669 -15.950 1.904 1.00 91.12 585 ALA A O 1
ATOM 4354 N N . GLY A 1 586 ? 19.498 -14.727 0.016 1.00 95.31 586 GLY A N 1
ATOM 4355 C CA . GLY A 1 586 ? 18.133 -14.267 0.276 1.00 95.31 586 GLY A CA 1
ATOM 4356 C C . GLY A 1 586 ? 17.715 -13.011 -0.492 1.00 95.31 586 GLY A C 1
ATOM 4357 O O . GLY A 1 586 ? 18.482 -12.443 -1.277 1.00 95.31 586 GLY A O 1
ATOM 4358 N N . TRP A 1 587 ? 16.473 -12.592 -0.244 1.00 97.50 587 TRP A N 1
ATOM 4359 C CA . TRP A 1 587 ? 15.882 -11.364 -0.771 1.00 97.50 587 TRP A CA 1
ATOM 4360 C C . TRP A 1 587 ? 16.000 -10.228 0.238 1.00 97.50 587 TRP A C 1
ATOM 4362 O O . TRP A 1 587 ? 15.647 -10.375 1.408 1.00 97.50 587 TRP A O 1
ATOM 4372 N N . TYR A 1 588 ? 16.461 -9.079 -0.236 1.00 96.94 588 TYR A N 1
ATOM 4373 C CA . TYR A 1 588 ? 16.673 -7.876 0.550 1.00 96.94 588 TYR A CA 1
ATOM 4374 C C . TYR A 1 588 ? 16.006 -6.686 -0.120 1.00 96.94 588 TYR A C 1
ATOM 4376 O O . TYR A 1 588 ? 16.031 -6.550 -1.344 1.00 96.94 588 TYR A O 1
ATOM 4384 N N . VAL A 1 589 ? 15.435 -5.799 0.687 1.00 97.12 589 VAL A N 1
ATOM 4385 C CA . VAL A 1 589 ? 14.725 -4.617 0.200 1.00 97.12 589 VAL A CA 1
ATOM 4386 C C . VAL A 1 589 ? 15.310 -3.371 0.846 1.00 97.12 589 VAL A C 1
ATOM 4388 O O . VAL A 1 589 ? 15.355 -3.257 2.071 1.00 97.12 589 VAL A O 1
ATOM 4391 N N . ALA A 1 590 ? 15.705 -2.413 0.011 1.00 96.19 590 ALA A N 1
ATOM 4392 C CA . ALA A 1 590 ? 15.946 -1.041 0.430 1.00 96.19 590 ALA A CA 1
ATOM 4393 C C . ALA A 1 590 ? 14.671 -0.228 0.171 1.00 96.19 590 ALA A C 1
ATOM 4395 O O . ALA A 1 590 ? 14.326 0.009 -0.988 1.00 96.19 590 ALA A O 1
ATOM 4396 N N . ASN A 1 591 ? 13.960 0.161 1.233 1.00 94.06 591 ASN A N 1
ATOM 4397 C CA . ASN A 1 591 ? 12.667 0.855 1.148 1.00 94.06 591 ASN A CA 1
ATOM 4398 C C . ASN A 1 591 ? 12.658 2.275 1.729 1.00 94.06 591 ASN A C 1
ATOM 4400 O O . ASN A 1 591 ? 11.605 2.904 1.760 1.00 94.06 591 ASN A O 1
ATOM 4404 N N . ASP A 1 592 ? 13.812 2.770 2.165 1.00 93.69 592 ASP A N 1
ATOM 4405 C CA . ASP A 1 592 ? 13.984 4.100 2.747 1.00 93.69 592 ASP A CA 1
ATOM 4406 C C . ASP A 1 592 ? 15.371 4.661 2.372 1.00 93.69 592 ASP A C 1
ATOM 4408 O O . ASP A 1 592 ? 16.100 4.091 1.549 1.00 93.69 592 ASP A O 1
ATOM 4412 N N . VAL A 1 593 ? 15.752 5.788 2.964 1.00 95.00 593 VAL A N 1
ATOM 4413 C CA . VAL A 1 593 ? 17.100 6.346 2.920 1.00 95.00 593 VAL A CA 1
ATOM 4414 C C . VAL A 1 593 ? 17.990 5.583 3.901 1.00 95.00 593 VAL A C 1
ATOM 4416 O O . VAL A 1 593 ? 18.024 5.856 5.099 1.00 95.00 593 VAL A O 1
ATOM 4419 N N . ILE A 1 594 ? 18.745 4.625 3.372 1.00 93.19 594 ILE A N 1
ATOM 4420 C CA . ILE A 1 594 ? 19.600 3.715 4.131 1.00 93.19 594 ILE A CA 1
ATOM 4421 C C . ILE A 1 594 ? 21.061 4.050 3.844 1.00 93.19 594 ILE A C 1
ATOM 4423 O O . ILE A 1 594 ? 21.503 4.051 2.694 1.00 93.19 594 ILE A O 1
ATOM 4427 N N . ALA A 1 595 ? 21.840 4.304 4.893 1.00 92.31 595 ALA A N 1
ATOM 4428 C CA . ALA A 1 595 ? 23.252 4.644 4.773 1.00 92.31 595 ALA A CA 1
ATOM 4429 C C . ALA A 1 595 ? 24.132 3.649 5.534 1.00 92.31 595 ALA A C 1
ATOM 4431 O O . ALA A 1 595 ? 24.134 3.612 6.762 1.00 92.31 595 ALA A O 1
ATOM 4432 N N . PHE A 1 596 ? 24.946 2.901 4.797 1.00 87.12 596 PHE A N 1
ATOM 4433 C CA . PHE A 1 596 ? 25.987 2.047 5.351 1.00 87.12 596 PHE A CA 1
ATOM 4434 C C . PHE A 1 596 ? 27.297 2.828 5.452 1.00 87.12 596 PHE A C 1
ATOM 4436 O O . PHE A 1 596 ? 27.829 3.314 4.451 1.00 87.12 596 PHE A O 1
ATOM 4443 N N . ALA A 1 597 ? 27.847 2.947 6.661 1.00 79.88 597 ALA A N 1
ATOM 4444 C CA . ALA A 1 597 ? 29.104 3.668 6.892 1.00 79.88 597 ALA A CA 1
ATOM 4445 C C . ALA A 1 597 ? 30.334 2.964 6.273 1.00 79.88 597 ALA A C 1
ATOM 4447 O O . ALA A 1 597 ? 31.331 3.611 5.935 1.00 79.88 597 ALA A O 1
ATOM 4448 N N . THR A 1 598 ? 30.259 1.640 6.120 1.00 74.88 598 THR A N 1
ATOM 4449 C CA . THR A 1 598 ? 31.288 0.756 5.547 1.00 74.88 598 THR A CA 1
ATOM 4450 C C . THR A 1 598 ? 30.651 -0.197 4.530 1.00 74.88 598 THR A C 1
ATOM 4452 O O . THR A 1 598 ? 29.434 -0.191 4.368 1.00 74.88 598 THR A O 1
ATOM 4455 N N . GLY A 1 599 ? 31.431 -1.034 3.838 1.00 72.88 599 GLY A N 1
ATOM 4456 C CA . GLY A 1 599 ? 30.845 -2.097 3.010 1.00 72.88 599 GLY A CA 1
ATOM 4457 C C . GLY A 1 599 ? 30.215 -3.239 3.806 1.00 72.88 599 GLY A C 1
ATOM 4458 O O . GLY A 1 599 ? 30.436 -3.365 5.010 1.00 72.88 599 GLY A O 1
ATOM 4459 N N . ILE A 1 600 ? 29.457 -4.079 3.088 1.00 77.00 600 ILE A N 1
ATOM 4460 C CA . ILE A 1 600 ? 28.562 -5.114 3.633 1.00 77.00 600 ILE A CA 1
ATOM 4461 C C . ILE A 1 600 ? 28.906 -6.507 3.082 1.00 77.00 600 ILE A C 1
ATOM 4463 O O . ILE A 1 600 ? 28.704 -6.751 1.902 1.00 77.00 600 ILE A O 1
ATOM 4467 N N . THR A 1 601 ? 29.409 -7.446 3.883 1.00 76.44 601 THR A N 1
ATOM 4468 C CA . THR A 1 601 ? 29.915 -8.757 3.393 1.00 76.44 601 THR A CA 1
ATOM 4469 C C . THR A 1 601 ? 28.826 -9.572 2.692 1.00 76.44 601 THR A C 1
ATOM 4471 O O . THR A 1 601 ? 27.720 -9.630 3.189 1.00 76.44 601 THR A O 1
ATOM 4474 N N . LEU A 1 602 ? 29.102 -10.205 1.545 1.00 80.31 602 LEU A N 1
ATOM 4475 C CA . LEU A 1 602 ? 28.120 -11.000 0.793 1.00 80.31 602 LEU A CA 1
ATOM 4476 C C . LEU A 1 602 ? 28.593 -12.452 0.732 1.00 80.31 602 LEU A C 1
ATOM 4478 O O . LEU A 1 602 ? 29.687 -12.714 0.221 1.00 80.31 602 LEU A O 1
ATOM 4482 N N . THR A 1 603 ? 27.783 -13.390 1.223 1.00 78.06 603 THR A N 1
ATOM 4483 C CA . THR A 1 603 ? 28.182 -14.806 1.355 1.00 78.06 603 THR A CA 1
ATOM 4484 C C . THR A 1 603 ? 27.312 -15.801 0.579 1.00 78.06 603 THR A C 1
ATOM 4486 O O . THR A 1 603 ? 27.673 -16.977 0.502 1.00 78.06 603 THR A O 1
ATOM 4489 N N . GLY A 1 604 ? 26.235 -15.354 -0.082 1.00 77.94 604 GLY A N 1
ATOM 4490 C CA . GLY A 1 604 ? 25.302 -16.209 -0.837 1.00 77.94 604 GLY A CA 1
ATOM 4491 C C . GLY A 1 604 ? 24.756 -15.588 -2.131 1.00 77.94 604 GLY A C 1
ATOM 4492 O O . GLY A 1 604 ? 25.335 -14.635 -2.638 1.00 77.94 604 GLY A O 1
ATOM 4493 N N . ASP A 1 605 ? 23.675 -16.152 -2.682 1.00 88.25 605 ASP A N 1
ATOM 4494 C CA . ASP A 1 605 ? 22.939 -15.579 -3.825 1.00 88.25 605 ASP A CA 1
ATOM 4495 C C . ASP A 1 605 ? 22.009 -14.464 -3.333 1.00 88.25 605 ASP A C 1
ATOM 4497 O O . ASP A 1 605 ? 21.130 -14.707 -2.502 1.00 88.25 605 ASP A O 1
ATOM 4501 N N . ILE A 1 606 ? 22.262 -13.236 -3.778 1.00 92.69 606 ILE A N 1
ATOM 4502 C CA . ILE A 1 606 ? 21.626 -12.030 -3.246 1.00 92.69 606 ILE A CA 1
ATOM 4503 C C . ILE A 1 606 ? 20.650 -11.471 -4.271 1.00 92.69 606 ILE A C 1
ATOM 4505 O O . ILE A 1 606 ? 21.035 -11.144 -5.397 1.00 92.69 606 ILE A O 1
ATOM 4509 N N . HIS A 1 607 ? 19.411 -11.253 -3.842 1.00 96.75 607 HIS A N 1
ATOM 4510 C CA . HIS A 1 607 ? 18.409 -10.516 -4.601 1.00 96.75 607 HIS A CA 1
ATOM 4511 C C . HIS A 1 607 ? 18.094 -9.206 -3.880 1.00 96.75 607 HIS A C 1
ATOM 4513 O O . HIS A 1 607 ? 17.507 -9.213 -2.806 1.00 96.75 607 HIS A O 1
ATOM 4519 N N . LEU A 1 608 ? 18.497 -8.075 -4.454 1.00 97.38 608 LEU A N 1
ATOM 4520 C CA . LEU A 1 608 ? 18.281 -6.746 -3.888 1.00 97.38 608 LEU A CA 1
ATOM 4521 C C . LEU A 1 608 ? 17.207 -6.002 -4.683 1.00 97.38 608 LEU A C 1
ATOM 4523 O O . LEU A 1 608 ? 17.401 -5.722 -5.865 1.00 97.38 608 LEU A O 1
ATOM 4527 N N . ILE A 1 609 ? 16.110 -5.631 -4.029 1.00 98.50 609 ILE A N 1
ATOM 4528 C CA . ILE A 1 609 ? 15.070 -4.770 -4.597 1.00 98.50 609 ILE A CA 1
ATOM 4529 C C . ILE A 1 609 ? 15.265 -3.345 -4.074 1.00 98.50 609 ILE A C 1
ATOM 4531 O O . ILE A 1 609 ? 15.295 -3.100 -2.867 1.00 98.50 609 ILE A O 1
ATOM 4535 N N . LEU A 1 610 ? 15.381 -2.399 -5.001 1.00 97.81 610 LEU A N 1
ATOM 4536 C CA . LEU A 1 610 ? 15.418 -0.967 -4.730 1.00 97.81 610 LEU A CA 1
ATOM 4537 C C . LEU A 1 610 ? 13.996 -0.415 -4.880 1.00 97.81 610 LEU A C 1
ATOM 4539 O O . LEU A 1 610 ? 13.516 -0.261 -6.009 1.00 97.81 610 LEU A O 1
ATOM 4543 N N . ALA A 1 611 ? 13.320 -0.152 -3.758 1.00 97.25 611 ALA A N 1
ATOM 4544 C CA . ALA A 1 611 ? 11.969 0.401 -3.781 1.00 97.25 611 ALA A CA 1
ATOM 4545 C C . ALA A 1 611 ? 11.966 1.815 -4.381 1.00 97.25 611 ALA A C 1
ATOM 4547 O O . ALA A 1 611 ? 12.942 2.560 -4.262 1.00 97.25 611 ALA A O 1
ATOM 4548 N N . ASP A 1 612 ? 10.872 2.198 -5.033 1.00 97.00 612 ASP A N 1
ATOM 4549 C CA . ASP A 1 612 ? 10.751 3.530 -5.615 1.00 97.00 612 ASP A CA 1
ATOM 4550 C C . ASP A 1 612 ? 10.839 4.625 -4.540 1.00 97.00 612 ASP A C 1
ATOM 4552 O O . ASP A 1 612 ? 10.255 4.524 -3.466 1.00 97.00 612 ASP A O 1
ATOM 4556 N N . GLY A 1 613 ? 11.615 5.674 -4.824 1.00 95.62 613 GLY A N 1
ATOM 4557 C CA . GLY A 1 613 ? 11.926 6.751 -3.878 1.00 95.62 613 GLY A CA 1
ATOM 4558 C C . GLY A 1 613 ? 13.006 6.429 -2.833 1.00 95.62 613 GLY A C 1
ATOM 4559 O O . GLY A 1 613 ? 13.551 7.367 -2.253 1.00 95.62 613 GLY A O 1
ATOM 4560 N N . ALA A 1 614 ? 13.371 5.158 -2.635 1.00 96.38 614 ALA A N 1
ATOM 4561 C CA . ALA A 1 614 ? 14.392 4.754 -1.668 1.00 96.38 614 ALA A CA 1
ATOM 4562 C C . ALA A 1 614 ? 15.820 5.072 -2.143 1.00 96.38 614 ALA A C 1
ATOM 4564 O O . ALA A 1 614 ? 16.115 5.133 -3.345 1.00 96.38 614 ALA A O 1
ATOM 4565 N N . GLU A 1 615 ? 16.743 5.227 -1.193 1.00 96.88 615 GLU A N 1
ATOM 4566 C CA . GLU A 1 615 ? 18.157 5.460 -1.479 1.00 96.88 615 GLU A CA 1
ATOM 4567 C C . GLU A 1 615 ? 19.044 4.643 -0.545 1.00 96.88 615 GLU A C 1
ATOM 4569 O O . GLU A 1 615 ? 19.158 4.937 0.637 1.00 96.88 615 GLU A O 1
ATOM 4574 N N . MET A 1 616 ? 19.733 3.648 -1.099 1.00 94.94 616 MET A N 1
ATOM 4575 C CA . MET A 1 616 ? 20.775 2.896 -0.412 1.00 94.94 616 MET A CA 1
ATOM 4576 C C . MET A 1 616 ? 22.146 3.481 -0.763 1.00 94.94 616 MET A C 1
ATOM 4578 O O . MET A 1 616 ? 22.581 3.421 -1.913 1.00 94.94 616 MET A O 1
ATOM 4582 N N . SER A 1 617 ? 22.853 4.015 0.229 1.00 91.62 617 SER A N 1
ATOM 4583 C CA . SER A 1 617 ? 24.209 4.554 0.090 1.00 91.62 617 SER A CA 1
ATOM 4584 C C . SER A 1 617 ? 25.227 3.713 0.856 1.00 91.62 617 SER A C 1
ATOM 4586 O O . SER A 1 617 ? 24.996 3.359 2.009 1.00 91.62 617 SER A O 1
ATOM 4588 N N . VAL A 1 618 ? 26.381 3.429 0.246 1.00 86.44 618 VAL A N 1
ATOM 4589 C CA . VAL A 1 618 ? 27.471 2.648 0.860 1.00 86.44 618 VAL A CA 1
ATOM 4590 C C . VAL A 1 618 ? 28.772 3.464 0.867 1.00 86.44 618 VAL A C 1
ATOM 4592 O O . VAL A 1 618 ? 29.260 3.877 -0.189 1.00 86.44 618 VAL A O 1
ATOM 4595 N N . GLY A 1 619 ? 29.294 3.736 2.071 1.00 73.00 619 GLY A N 1
ATOM 4596 C CA . GLY A 1 619 ? 30.395 4.663 2.377 1.00 73.00 619 GLY A CA 1
ATOM 4597 C C . GLY A 1 619 ? 31.819 4.215 2.000 1.00 73.00 619 GLY A C 1
ATOM 4598 O O . GLY A 1 619 ? 32.031 3.123 1.483 1.00 73.00 619 GLY A O 1
ATOM 4599 N N . SER A 1 620 ? 32.803 5.093 2.263 1.00 62.44 620 SER A N 1
ATOM 4600 C CA . SER A 1 620 ? 34.183 5.069 1.725 1.00 62.44 620 SER A CA 1
ATOM 4601 C C . SER A 1 620 ? 35.270 4.471 2.630 1.00 62.44 620 SER A C 1
ATOM 4603 O O . SER A 1 620 ? 36.463 4.687 2.396 1.00 62.44 620 SER A O 1
ATOM 4605 N N . SER A 1 621 ? 34.914 3.784 3.714 1.00 48.44 621 SER A N 1
ATOM 4606 C CA . SER A 1 621 ? 35.923 3.099 4.530 1.00 48.44 621 SER A CA 1
ATOM 4607 C C . SER A 1 621 ? 36.354 1.846 3.775 1.00 48.44 621 SER A C 1
ATOM 4609 O O . SER A 1 621 ? 35.511 0.988 3.530 1.00 48.44 621 SER A O 1
ATOM 4611 N N . ALA A 1 622 ? 37.630 1.780 3.375 1.00 37.12 622 ALA A N 1
ATOM 4612 C CA . ALA A 1 622 ? 38.221 0.715 2.564 1.00 37.12 622 ALA A CA 1
ATOM 4613 C C . ALA A 1 622 ? 37.550 -0.648 2.798 1.00 37.12 622 ALA A C 1
ATOM 4615 O O . ALA A 1 622 ? 37.608 -1.157 3.916 1.00 37.12 622 ALA A O 1
ATOM 4616 N N . LEU A 1 623 ? 36.984 -1.198 1.712 1.00 34.38 623 LEU A N 1
ATOM 4617 C CA . LEU A 1 623 ? 36.115 -2.383 1.626 1.00 34.38 623 LEU A CA 1
ATOM 4618 C C . LEU A 1 623 ? 34.618 -2.023 1.525 1.00 34.38 623 LEU A C 1
ATOM 4620 O O . LEU A 1 623 ? 33.854 -2.306 2.439 1.00 34.38 623 LEU A O 1
ATOM 4624 N N . VAL A 1 624 ? 34.178 -1.477 0.379 1.00 38.09 624 VAL A N 1
ATOM 4625 C CA . VAL A 1 624 ? 32.831 -1.780 -0.147 1.00 38.09 624 VAL A CA 1
ATOM 4626 C C . VAL A 1 624 ? 32.867 -3.243 -0.531 1.00 38.09 624 VAL A C 1
ATOM 4628 O O . VAL A 1 624 ? 33.817 -3.688 -1.179 1.00 38.09 624 VAL A O 1
ATOM 4631 N N . VAL A 1 625 ? 31.891 -4.026 -0.106 1.00 44.44 625 VAL A N 1
ATOM 4632 C CA . VAL A 1 625 ? 31.893 -5.428 -0.487 1.00 44.44 625 VAL A CA 1
ATOM 4633 C C . VAL A 1 625 ? 31.491 -5.470 -1.930 1.00 44.44 625 VAL A C 1
ATOM 4635 O O . VAL A 1 625 ? 30.334 -5.299 -2.290 1.00 44.44 625 VAL A O 1
ATOM 4638 N N . MET A 1 626 ? 32.514 -5.562 -2.766 1.00 45.88 626 MET A N 1
ATOM 4639 C CA . MET A 1 626 ? 33.140 -6.853 -3.010 1.00 45.88 626 MET A CA 1
ATOM 4640 C C . MET A 1 626 ? 34.660 -6.620 -3.035 1.00 45.88 626 MET A C 1
ATOM 4642 O O . MET A 1 626 ? 35.116 -5.640 -3.621 1.00 45.88 626 MET A O 1
ATOM 4646 N N . SER A 1 627 ? 35.458 -7.407 -2.305 1.00 34.47 627 SER A N 1
ATOM 4647 C CA . SER A 1 627 ? 36.876 -7.079 -2.098 1.00 34.47 627 SER A CA 1
ATOM 4648 C C . SER A 1 627 ? 37.624 -6.945 -3.430 1.00 34.47 627 SER A C 1
ATOM 4650 O O . SER A 1 627 ? 37.862 -7.915 -4.136 1.00 34.47 627 SER A O 1
ATOM 4652 N N . TYR A 1 628 ? 38.035 -5.727 -3.781 1.00 38.09 628 TYR A N 1
ATOM 4653 C CA . TYR A 1 628 ? 39.093 -5.507 -4.763 1.00 38.09 628 TYR A CA 1
ATOM 4654 C C . TYR A 1 628 ? 39.953 -4.305 -4.369 1.00 38.09 628 TYR A C 1
ATOM 4656 O O . TYR A 1 628 ? 39.837 -3.197 -4.882 1.00 38.09 628 TYR A O 1
ATOM 4664 N N . SER A 1 629 ? 40.866 -4.562 -3.446 1.00 33.91 629 SER A N 1
ATOM 4665 C CA . SER A 1 629 ? 42.168 -3.911 -3.356 1.00 33.91 629 SER A CA 1
ATOM 4666 C C . SER A 1 629 ? 43.147 -5.091 -3.441 1.00 33.91 629 SER A C 1
ATOM 4668 O O . SER A 1 629 ? 43.036 -6.044 -2.685 1.00 33.91 629 SER A O 1
ATOM 4670 N N . VAL A 1 630 ? 44.044 -5.258 -4.404 1.00 28.78 630 VAL A N 1
ATOM 4671 C CA . VAL A 1 630 ? 44.904 -4.348 -5.149 1.00 28.78 630 VAL A CA 1
ATOM 4672 C C . VAL A 1 630 ? 45.364 -5.132 -6.392 1.00 28.78 630 VAL A C 1
ATOM 4674 O O . VAL A 1 630 ? 45.579 -6.335 -6.298 1.00 28.78 630 VAL A O 1
ATOM 4677 N N . ASN A 1 631 ? 45.619 -4.445 -7.506 1.00 36.03 631 ASN A N 1
ATOM 4678 C CA . ASN A 1 631 ? 46.380 -4.924 -8.670 1.00 36.03 631 ASN A CA 1
ATOM 4679 C C . ASN A 1 631 ? 45.821 -6.121 -9.455 1.00 36.03 631 ASN A C 1
ATOM 4681 O O . ASN A 1 631 ? 45.758 -7.259 -9.007 1.00 36.03 631 ASN A O 1
ATOM 4685 N N . TYR A 1 632 ? 45.555 -5.851 -10.734 1.00 39.62 632 TYR A N 1
ATOM 4686 C CA . TYR A 1 632 ? 45.318 -6.847 -11.772 1.00 39.62 632 TYR A CA 1
ATOM 4687 C C . TYR A 1 632 ? 46.613 -7.628 -12.049 1.00 39.62 632 TYR A C 1
ATOM 4689 O O . TYR A 1 632 ? 47.285 -7.432 -13.055 1.00 39.62 632 TYR A O 1
ATOM 4697 N N . SER A 1 633 ? 46.968 -8.511 -11.123 1.00 31.98 633 SER A N 1
ATOM 4698 C CA . SER A 1 633 ? 47.647 -9.762 -11.410 1.00 31.98 633 SER A CA 1
ATOM 4699 C C . SER A 1 633 ? 46.797 -10.852 -10.777 1.00 31.98 633 SER A C 1
ATOM 4701 O O . SER A 1 633 ? 46.838 -11.055 -9.565 1.00 31.98 633 SER A O 1
ATOM 4703 N N . ILE A 1 634 ? 46.026 -11.559 -11.600 1.00 40.81 634 ILE A N 1
ATOM 4704 C CA . ILE A 1 634 ? 45.516 -12.884 -11.249 1.00 40.81 634 ILE A CA 1
ATOM 4705 C C . ILE A 1 634 ? 46.755 -13.779 -11.144 1.00 40.81 634 ILE A C 1
ATOM 4707 O O . ILE A 1 634 ? 47.171 -14.414 -12.108 1.00 40.81 634 ILE A O 1
ATOM 4711 N N . SER A 1 635 ? 47.426 -13.745 -9.998 1.00 33.28 635 SER A N 1
ATOM 4712 C CA . SER A 1 635 ? 48.440 -14.722 -9.635 1.00 33.28 635 SER A CA 1
ATOM 4713 C C . SER A 1 635 ? 48.001 -15.352 -8.325 1.00 33.28 635 SER A C 1
ATOM 4715 O O . SER A 1 635 ? 47.580 -14.672 -7.393 1.00 33.28 635 SER A O 1
ATOM 4717 N N . SER A 1 636 ? 48.006 -16.678 -8.336 1.00 33.69 636 SER A N 1
ATOM 4718 C CA . SER A 1 636 ? 47.483 -17.619 -7.351 1.00 33.69 636 SER A CA 1
ATOM 4719 C C . SER A 1 636 ? 48.178 -17.525 -5.985 1.00 33.69 636 SER A C 1
ATOM 4721 O O . SER A 1 636 ? 48.856 -18.463 -5.567 1.00 33.69 636 SER A O 1
ATOM 4723 N N . GLY A 1 637 ? 48.043 -16.394 -5.294 1.00 31.20 637 GLY A N 1
ATOM 4724 C CA . GLY A 1 637 ? 48.716 -16.114 -4.029 1.00 31.20 637 GLY A CA 1
ATOM 4725 C C . GLY A 1 637 ? 47.776 -15.588 -2.947 1.00 31.20 637 GLY A C 1
ATOM 4726 O O . GLY A 1 637 ? 47.646 -14.385 -2.764 1.00 31.20 637 GLY A O 1
ATOM 4727 N N . SER A 1 638 ? 47.183 -16.518 -2.193 1.00 34.38 638 SER A N 1
ATOM 4728 C CA . SER A 1 638 ? 46.883 -16.415 -0.749 1.00 34.38 638 SER A CA 1
ATOM 4729 C C . SER A 1 638 ? 45.995 -15.280 -0.199 1.00 34.38 638 SER A C 1
ATOM 4731 O O . SER A 1 638 ? 46.076 -15.001 0.994 1.00 34.38 638 SER A O 1
ATOM 4733 N N . ASN A 1 639 ? 45.071 -14.707 -0.974 1.00 36.31 639 ASN A N 1
ATOM 4734 C CA . ASN A 1 639 ? 43.888 -14.065 -0.380 1.00 36.31 639 ASN A CA 1
ATOM 4735 C C . ASN A 1 639 ? 42.625 -14.444 -1.176 1.00 36.31 639 ASN A C 1
ATOM 4737 O O . ASN A 1 639 ? 42.457 -13.968 -2.301 1.00 36.31 639 ASN A O 1
ATOM 4741 N N . PRO A 1 640 ? 41.779 -15.365 -0.674 1.00 34.81 640 PRO A N 1
ATOM 4742 C CA . PRO A 1 640 ? 40.627 -15.849 -1.417 1.00 34.81 640 PRO A CA 1
ATOM 4743 C C . PRO A 1 640 ? 39.537 -14.774 -1.398 1.00 34.81 640 PRO A C 1
ATOM 4745 O O . PRO A 1 640 ? 38.844 -14.578 -0.407 1.00 34.81 640 PRO A O 1
ATOM 4748 N N . LEU A 1 641 ? 39.414 -14.060 -2.515 1.00 42.25 641 LEU A N 1
ATOM 4749 C CA . LEU A 1 641 ? 38.229 -13.292 -2.890 1.00 42.25 641 LEU A CA 1
ATOM 4750 C C . LEU A 1 641 ? 36.977 -14.153 -2.661 1.00 42.25 641 LEU A C 1
ATOM 4752 O O . LEU A 1 641 ? 36.879 -15.231 -3.248 1.00 42.25 641 LEU A O 1
ATOM 4756 N N . SER A 1 642 ? 35.985 -13.685 -1.903 1.00 44.16 642 SER A N 1
ATOM 4757 C CA . SER A 1 642 ? 34.653 -14.310 -1.880 1.00 44.16 642 SER A CA 1
ATOM 4758 C C . SER A 1 642 ? 33.843 -13.922 -3.127 1.00 44.16 642 SER A C 1
ATOM 4760 O O . SER A 1 642 ? 32.681 -13.540 -3.048 1.00 44.16 642 SER A O 1
ATOM 4762 N N . ALA A 1 643 ? 34.454 -14.050 -4.311 1.00 52.75 643 ALA A N 1
ATOM 4763 C CA . ALA A 1 643 ? 33.804 -13.998 -5.620 1.00 52.75 643 ALA A CA 1
ATOM 4764 C C . ALA A 1 643 ? 32.972 -15.272 -5.881 1.00 52.75 643 ALA A C 1
ATOM 4766 O O . ALA A 1 643 ? 33.076 -15.917 -6.928 1.00 52.75 643 ALA A O 1
ATOM 4767 N N . THR A 1 644 ? 32.182 -15.671 -4.885 1.00 56.00 644 THR A N 1
ATOM 4768 C CA . THR A 1 644 ? 31.310 -16.848 -4.892 1.00 56.00 644 THR A CA 1
ATOM 4769 C C . THR A 1 644 ? 29.840 -16.474 -5.047 1.00 56.00 644 THR A C 1
ATOM 4771 O O . THR A 1 644 ? 29.072 -17.327 -5.484 1.00 56.00 644 THR A O 1
ATOM 4774 N N . CYS A 1 645 ? 29.467 -15.233 -4.721 1.00 72.44 645 CYS A N 1
ATOM 4775 C CA . CYS A 1 645 ? 28.092 -14.747 -4.691 1.00 72.44 645 CYS A CA 1
ATOM 4776 C C . CYS A 1 645 ? 27.629 -14.194 -6.044 1.00 72.44 645 CYS A C 1
ATOM 4778 O O . CYS A 1 645 ? 28.332 -13.415 -6.699 1.00 72.44 645 CYS A O 1
ATOM 4780 N N . ASP A 1 646 ? 26.435 -14.616 -6.444 1.00 86.88 646 ASP A N 1
ATOM 4781 C CA . ASP A 1 646 ? 25.688 -14.012 -7.537 1.00 86.88 646 ASP A CA 1
ATOM 4782 C C . ASP A 1 646 ? 24.824 -12.891 -6.939 1.00 86.88 646 ASP A C 1
ATOM 4784 O O . ASP A 1 646 ? 24.316 -13.011 -5.825 1.00 86.88 646 ASP A O 1
ATOM 4788 N N . VAL A 1 647 ? 24.763 -11.747 -7.620 1.00 91.25 647 VAL A N 1
ATOM 4789 C CA . VAL A 1 647 ? 24.045 -10.562 -7.135 1.00 91.25 647 VAL A CA 1
ATOM 4790 C C . VAL A 1 647 ? 23.091 -10.092 -8.213 1.00 91.25 647 VAL A C 1
ATOM 4792 O O . VAL A 1 647 ? 23.501 -9.800 -9.338 1.00 91.25 647 VAL A O 1
ATOM 4795 N N . ASN A 1 648 ? 21.821 -9.981 -7.851 1.00 96.00 648 ASN A N 1
ATOM 4796 C CA . ASN A 1 648 ? 20.750 -9.543 -8.721 1.00 96.00 648 ASN A CA 1
ATOM 4797 C C . ASN A 1 648 ? 20.119 -8.282 -8.136 1.00 96.00 648 ASN A C 1
ATOM 4799 O O . ASN A 1 648 ? 19.585 -8.307 -7.032 1.00 96.00 648 ASN A O 1
ATOM 4803 N N . ILE A 1 649 ? 20.188 -7.178 -8.872 1.00 97.94 649 ILE A N 1
ATOM 4804 C CA . ILE A 1 649 ? 19.621 -5.892 -8.472 1.00 97.94 649 ILE A CA 1
ATOM 4805 C C . ILE A 1 649 ? 18.375 -5.633 -9.310 1.00 97.94 649 ILE A C 1
ATOM 4807 O O . ILE A 1 649 ? 18.416 -5.704 -10.541 1.00 97.94 649 ILE A O 1
ATOM 4811 N N . TYR A 1 650 ? 17.279 -5.304 -8.642 1.00 98.44 650 TYR A N 1
ATOM 4812 C CA . TYR A 1 650 ? 15.986 -5.019 -9.243 1.00 98.44 650 TYR A CA 1
ATOM 4813 C C . TYR A 1 650 ? 15.516 -3.626 -8.825 1.00 98.44 650 TYR A C 1
ATOM 4815 O O . TYR A 1 650 ? 15.770 -3.181 -7.708 1.00 98.44 650 TYR A O 1
ATOM 4823 N N . GLY A 1 651 ? 14.812 -2.947 -9.724 1.00 96.88 651 GLY A N 1
ATOM 4824 C CA . GLY A 1 651 ? 14.022 -1.764 -9.392 1.00 96.88 651 GLY A CA 1
ATOM 4825 C C . GLY A 1 651 ? 12.536 -2.072 -9.523 1.00 96.88 651 GLY A C 1
ATOM 4826 O O . GLY A 1 651 ? 12.155 -3.093 -10.102 1.00 96.88 651 GLY A O 1
ATOM 4827 N N . GLN A 1 652 ? 11.705 -1.174 -9.014 1.00 97.44 652 GLN A N 1
ATOM 4828 C CA . GLN A 1 652 ? 10.264 -1.195 -9.263 1.00 97.44 652 GLN A CA 1
ATOM 4829 C C . GLN A 1 652 ? 9.923 -0.514 -10.595 1.00 97.44 652 GLN A C 1
ATOM 4831 O O . GLN A 1 652 ? 10.814 -0.028 -11.297 1.00 97.44 652 GLN A O 1
ATOM 4836 N N . ALA A 1 653 ? 8.639 -0.493 -10.957 1.00 94.69 653 ALA A N 1
ATOM 4837 C CA . ALA A 1 653 ? 8.163 -0.008 -12.249 1.00 94.69 653 ALA A CA 1
ATOM 4838 C C . ALA A 1 653 ? 8.599 1.432 -12.581 1.00 94.69 653 ALA A C 1
ATOM 4840 O O . ALA A 1 653 ? 8.948 1.695 -13.733 1.00 94.69 653 ALA A O 1
ATOM 4841 N N . ASN A 1 654 ? 8.655 2.354 -11.604 1.00 94.62 654 ASN A N 1
ATOM 4842 C CA . ASN A 1 654 ? 9.125 3.718 -11.885 1.00 94.62 654 ASN A CA 1
ATOM 4843 C C . ASN A 1 654 ? 10.659 3.807 -11.964 1.00 94.62 654 ASN A C 1
ATOM 4845 O O . ASN A 1 654 ? 11.195 4.791 -12.477 1.00 94.62 654 ASN A O 1
ATOM 4849 N N . GLY A 1 655 ? 11.378 2.791 -11.475 1.00 95.38 655 GLY A N 1
ATOM 4850 C CA . GLY A 1 655 ? 12.831 2.668 -11.581 1.00 95.38 655 GLY A CA 1
ATOM 4851 C C . GLY A 1 655 ? 13.604 3.757 -10.835 1.00 95.38 655 GLY A C 1
ATOM 4852 O O . GLY A 1 655 ? 14.722 4.091 -11.230 1.00 95.38 655 GLY A O 1
ATOM 4853 N N . THR A 1 656 ? 13.016 4.335 -9.786 1.00 97.12 656 THR A N 1
ATOM 4854 C CA . THR A 1 656 ? 13.568 5.501 -9.074 1.00 97.12 656 THR A CA 1
ATOM 4855 C C . THR A 1 656 ? 14.423 5.140 -7.863 1.00 97.12 656 THR A C 1
ATOM 4857 O O . THR A 1 656 ? 15.242 5.963 -7.446 1.00 97.12 656 THR A O 1
ATOM 4860 N N . GLY A 1 657 ? 14.269 3.923 -7.330 1.00 97.88 657 GLY A N 1
ATOM 4861 C CA . GLY A 1 657 ? 15.076 3.406 -6.227 1.00 97.88 657 GLY A CA 1
ATOM 4862 C C . GLY A 1 657 ? 16.565 3.387 -6.562 1.00 97.88 657 GLY A C 1
ATOM 4863 O O . GLY A 1 657 ? 16.955 3.014 -7.675 1.00 97.88 657 GLY A O 1
ATOM 4864 N N . LYS A 1 658 ? 17.408 3.811 -5.616 1.00 98.06 658 LYS A N 1
ATOM 4865 C CA . LYS A 1 658 ? 18.836 4.048 -5.870 1.00 98.06 658 LYS A CA 1
ATOM 4866 C C . LYS A 1 658 ? 19.752 3.160 -5.042 1.00 98.06 658 LYS A C 1
ATOM 4868 O O . LYS A 1 658 ? 19.542 2.983 -3.848 1.00 98.06 658 LYS A O 1
ATOM 4873 N N . LEU A 1 659 ? 20.840 2.726 -5.669 1.00 96.19 659 LEU A N 1
ATOM 4874 C CA . LEU A 1 659 ? 22.034 2.200 -5.018 1.00 96.19 659 LEU A CA 1
ATOM 4875 C C . LEU A 1 659 ? 23.231 3.079 -5.389 1.00 96.19 659 LEU A C 1
ATOM 4877 O O . LEU A 1 659 ? 23.589 3.186 -6.564 1.00 96.19 659 LEU A O 1
ATOM 4881 N N . ILE A 1 660 ? 23.861 3.695 -4.393 1.00 92.56 660 ILE A N 1
ATOM 4882 C CA . ILE A 1 660 ? 25.021 4.572 -4.554 1.00 92.56 660 ILE A CA 1
ATOM 4883 C C . ILE A 1 660 ? 26.192 4.002 -3.750 1.00 92.56 660 ILE A C 1
ATOM 4885 O O . ILE A 1 660 ? 26.287 4.176 -2.537 1.00 92.56 660 ILE A O 1
ATOM 4889 N N . ALA A 1 661 ? 27.118 3.342 -4.438 1.00 87.81 661 ALA A N 1
ATOM 4890 C CA . ALA A 1 661 ? 28.374 2.877 -3.863 1.00 87.81 661 ALA A CA 1
ATOM 4891 C C . ALA A 1 661 ? 29.484 3.911 -4.102 1.00 87.81 661 ALA A C 1
ATOM 4893 O O . ALA A 1 661 ? 29.761 4.293 -5.244 1.00 87.81 661 ALA A O 1
ATOM 4894 N N . GLN A 1 662 ? 30.148 4.369 -3.036 1.00 82.81 662 GLN A N 1
ATOM 4895 C CA . GLN A 1 662 ? 31.279 5.292 -3.183 1.00 82.81 662 GLN A CA 1
ATOM 4896 C C . GLN A 1 662 ? 32.496 4.626 -3.853 1.00 82.81 662 GLN A C 1
ATOM 4898 O O . GLN A 1 662 ? 33.154 5.267 -4.678 1.00 82.81 662 GLN A O 1
ATOM 4903 N N . ASP A 1 663 ? 32.734 3.340 -3.565 1.00 78.19 663 ASP A N 1
ATOM 4904 C CA . ASP A 1 663 ? 33.752 2.505 -4.219 1.00 78.19 663 ASP A CA 1
ATOM 4905 C C . ASP A 1 663 ? 33.109 1.521 -5.223 1.00 78.19 663 ASP A C 1
ATOM 4907 O O . ASP A 1 663 ? 32.238 1.910 -5.993 1.00 78.19 663 ASP A O 1
ATOM 4911 N N . ALA A 1 664 ? 33.541 0.257 -5.271 1.00 78.94 664 ALA A N 1
ATOM 4912 C CA . ALA A 1 664 ? 33.153 -0.698 -6.310 1.00 78.94 664 ALA A CA 1
ATOM 4913 C C . ALA A 1 664 ? 31.920 -1.549 -5.955 1.00 78.94 664 ALA A C 1
ATOM 4915 O O . ALA A 1 664 ? 31.752 -1.942 -4.806 1.00 78.94 664 ALA A O 1
ATOM 4916 N N . ILE A 1 665 ? 31.143 -1.950 -6.965 1.00 85.25 665 ILE A N 1
ATOM 4917 C CA . ILE A 1 665 ? 30.195 -3.082 -6.899 1.00 85.25 665 ILE A CA 1
ATOM 4918 C C . ILE A 1 665 ? 30.819 -4.234 -7.708 1.00 85.25 665 ILE A C 1
ATOM 4920 O O . ILE A 1 665 ? 31.035 -4.043 -8.903 1.00 85.25 665 ILE A O 1
ATOM 4924 N N . ALA A 1 666 ? 31.158 -5.397 -7.122 1.00 79.38 666 ALA A N 1
ATOM 4925 C CA . ALA A 1 666 ? 31.943 -6.426 -7.844 1.00 79.38 666 ALA A CA 1
ATOM 4926 C C . ALA A 1 666 ? 31.660 -7.943 -7.605 1.00 79.38 666 ALA A C 1
ATOM 4928 O O . ALA A 1 666 ? 32.347 -8.573 -6.817 1.00 79.38 666 ALA A O 1
ATOM 4929 N N . ALA A 1 667 ? 30.722 -8.599 -8.302 1.00 81.75 667 ALA A N 1
ATOM 4930 C CA . ALA A 1 667 ? 30.255 -9.964 -7.939 1.00 81.75 667 ALA A CA 1
ATOM 4931 C C . ALA A 1 667 ? 30.959 -11.124 -8.667 1.00 81.75 667 ALA A C 1
ATOM 4933 O O . ALA A 1 667 ? 31.825 -10.921 -9.522 1.00 81.75 667 ALA A O 1
ATOM 4934 N N . LYS A 1 668 ? 30.559 -12.376 -8.389 1.00 83.06 668 LYS A N 1
ATOM 4935 C CA . LYS A 1 668 ? 30.867 -13.503 -9.289 1.00 83.06 668 LYS A CA 1
ATOM 4936 C C . LYS A 1 668 ? 30.125 -13.322 -10.611 1.00 83.06 668 LYS A C 1
ATOM 4938 O O . LYS A 1 668 ? 30.762 -13.229 -11.661 1.00 83.06 668 LYS A O 1
ATOM 4943 N N . ASN A 1 669 ? 28.799 -13.238 -10.540 1.00 88.06 669 ASN A N 1
ATOM 4944 C CA . ASN A 1 669 ? 27.926 -12.753 -11.599 1.00 88.06 669 ASN A CA 1
ATOM 4945 C C . ASN A 1 669 ? 27.082 -11.600 -11.049 1.00 88.06 669 ASN A C 1
ATOM 4947 O O . ASN A 1 669 ? 26.601 -11.673 -9.921 1.00 88.06 669 ASN A O 1
ATOM 4951 N N . LEU A 1 670 ? 26.902 -10.549 -11.844 1.00 92.69 670 LEU A N 1
ATOM 4952 C CA . LEU A 1 670 ? 26.107 -9.381 -11.477 1.00 92.69 670 LEU A CA 1
ATOM 4953 C C . LEU A 1 670 ? 25.010 -9.151 -12.517 1.00 92.69 670 LEU A C 1
ATOM 4955 O O . LEU A 1 670 ? 25.308 -8.969 -13.697 1.00 92.69 670 LEU A O 1
ATOM 4959 N N . ALA A 1 671 ? 23.757 -9.113 -12.084 1.00 97.00 671 ALA A N 1
ATOM 4960 C CA . ALA A 1 671 ? 22.629 -8.699 -12.904 1.00 97.00 671 ALA A CA 1
ATOM 4961 C C . ALA A 1 671 ? 22.056 -7.378 -12.380 1.00 97.00 671 ALA A C 1
ATOM 4963 O O . ALA A 1 671 ? 21.805 -7.238 -11.185 1.00 97.00 671 ALA A O 1
ATOM 4964 N N . ILE A 1 672 ? 21.839 -6.414 -13.273 1.00 98.00 672 ILE A N 1
ATOM 4965 C CA . ILE A 1 672 ? 21.162 -5.148 -12.978 1.00 98.00 672 ILE A CA 1
ATOM 4966 C C . ILE A 1 672 ? 19.940 -5.061 -13.884 1.00 98.00 672 ILE A C 1
ATOM 4968 O O . ILE A 1 672 ? 20.062 -4.927 -15.103 1.00 98.00 672 ILE A O 1
ATOM 4972 N N . ASN A 1 673 ? 18.763 -5.173 -13.278 1.00 97.75 673 ASN A N 1
ATOM 4973 C CA . ASN A 1 673 ? 17.496 -5.272 -13.990 1.00 97.75 673 ASN A CA 1
ATOM 4974 C C . ASN A 1 673 ? 16.666 -3.987 -13.948 1.00 97.75 673 ASN A C 1
ATOM 4976 O O . ASN A 1 673 ? 15.727 -3.855 -14.729 1.00 97.75 673 ASN A O 1
ATOM 4980 N N . GLY A 1 674 ? 17.001 -3.039 -13.073 1.00 96.06 674 GLY A N 1
ATOM 4981 C CA . GLY A 1 674 ? 16.296 -1.768 -12.941 1.00 96.06 674 GLY A CA 1
ATOM 4982 C C . GLY A 1 674 ? 16.869 -0.890 -11.830 1.00 96.06 674 GLY A C 1
ATOM 4983 O O . GLY A 1 674 ? 17.873 -1.234 -11.206 1.00 96.06 674 GLY A O 1
ATOM 4984 N N . GLY A 1 675 ? 16.210 0.244 -11.586 1.00 97.25 675 GLY A N 1
ATOM 4985 C CA . GLY A 1 675 ? 16.631 1.233 -10.593 1.00 97.25 675 GLY A CA 1
ATOM 4986 C C . GLY A 1 675 ? 17.774 2.132 -11.074 1.00 97.25 675 GLY A C 1
ATOM 4987 O O . GLY A 1 675 ? 18.154 2.137 -12.247 1.00 97.25 675 GLY A O 1
ATOM 4988 N N . VAL A 1 676 ? 18.333 2.910 -10.151 1.00 98.25 676 VAL A N 1
ATOM 4989 C CA . VAL A 1 676 ? 19.473 3.803 -10.387 1.00 98.25 676 VAL A CA 1
ATOM 4990 C C . VAL A 1 676 ? 20.691 3.260 -9.649 1.00 98.25 676 VAL A C 1
ATOM 4992 O O . VAL A 1 676 ? 20.787 3.379 -8.432 1.00 98.25 676 VAL A O 1
ATOM 4995 N N . VAL A 1 677 ? 21.654 2.697 -10.375 1.00 97.44 677 VAL A N 1
ATOM 4996 C CA . VAL A 1 677 ? 22.844 2.066 -9.788 1.00 97.44 677 VAL A CA 1
ATOM 4997 C C . VAL A 1 677 ? 24.082 2.879 -10.133 1.00 97.44 677 VAL A C 1
ATOM 4999 O O . VAL A 1 677 ? 24.437 3.027 -11.301 1.00 97.44 677 VAL A O 1
ATOM 5002 N N . LYS A 1 678 ? 24.763 3.411 -9.119 1.00 94.69 678 LYS A N 1
ATOM 5003 C CA . LYS A 1 678 ? 25.967 4.232 -9.276 1.00 94.69 678 LYS A CA 1
ATOM 5004 C C . LYS A 1 678 ? 27.113 3.662 -8.452 1.00 94.69 678 LYS A C 1
ATOM 5006 O O . LYS A 1 678 ? 26.932 3.395 -7.269 1.00 94.69 678 LYS A O 1
ATOM 5011 N N . ALA A 1 679 ? 28.293 3.534 -9.055 1.00 89.56 679 ALA A N 1
ATOM 5012 C CA . ALA A 1 679 ? 29.496 3.061 -8.371 1.00 89.56 679 ALA A CA 1
ATOM 5013 C C . ALA A 1 679 ? 30.766 3.833 -8.770 1.00 89.56 679 ALA A C 1
ATOM 5015 O O . ALA A 1 679 ? 30.850 4.400 -9.865 1.00 89.56 679 ALA A O 1
ATOM 5016 N N . GLY A 1 680 ? 31.744 3.825 -7.861 1.00 80.56 680 GLY A N 1
ATOM 5017 C CA . GLY A 1 680 ? 33.128 4.286 -8.007 1.00 80.56 680 GLY A CA 1
ATOM 5018 C C . GLY A 1 680 ? 33.296 5.799 -8.130 1.00 80.56 680 GLY A C 1
ATOM 5019 O O . GLY A 1 680 ? 34.032 6.315 -8.973 1.00 80.56 680 GLY A O 1
ATOM 5020 N N . GLN A 1 681 ? 32.608 6.521 -7.248 1.00 71.38 681 GLN A N 1
ATOM 5021 C CA . GLN A 1 681 ? 32.613 7.983 -7.177 1.00 71.38 681 GLN A CA 1
ATOM 5022 C C . GLN A 1 681 ? 33.925 8.568 -6.605 1.00 71.38 681 GLN A C 1
ATOM 5024 O O . GLN A 1 681 ? 34.218 9.732 -6.860 1.00 71.38 681 GLN A O 1
ATOM 5029 N N . ASN A 1 682 ? 34.750 7.775 -5.903 1.00 68.81 682 ASN A N 1
ATOM 5030 C CA . ASN A 1 682 ? 36.004 8.226 -5.267 1.00 68.81 682 ASN A CA 1
ATOM 5031 C C . ASN A 1 682 ? 37.296 7.934 -6.066 1.00 68.81 682 ASN A C 1
ATOM 5033 O O . ASN A 1 682 ? 38.391 7.929 -5.504 1.00 68.81 682 ASN A O 1
ATOM 5037 N N . GLY A 1 683 ? 37.213 7.684 -7.378 1.00 60.53 683 GLY A N 1
ATOM 5038 C CA . GLY A 1 683 ? 38.409 7.423 -8.200 1.00 60.53 683 GLY A CA 1
ATOM 5039 C C . GLY A 1 683 ? 39.078 6.069 -7.917 1.00 60.53 683 GLY A C 1
ATOM 5040 O O . GLY A 1 683 ? 40.292 5.919 -8.068 1.00 60.53 683 GLY A O 1
ATOM 5041 N N . THR A 1 684 ? 38.286 5.081 -7.497 1.00 61.88 684 THR A N 1
ATOM 5042 C CA . THR A 1 684 ? 38.705 3.708 -7.183 1.00 61.88 684 THR A CA 1
ATOM 5043 C C . THR A 1 684 ? 39.223 2.936 -8.396 1.00 61.88 684 THR A C 1
ATOM 5045 O O . THR A 1 684 ? 39.095 3.362 -9.541 1.00 61.88 684 THR A O 1
ATOM 5048 N N . THR A 1 685 ? 39.826 1.760 -8.173 1.00 64.44 685 THR A N 1
ATOM 5049 C CA . THR A 1 685 ? 40.364 0.934 -9.269 1.00 64.44 685 THR A CA 1
ATOM 5050 C C . THR A 1 685 ? 39.274 0.378 -10.194 1.00 64.44 685 THR A C 1
ATOM 5052 O O . THR A 1 685 ? 39.521 0.256 -11.392 1.00 64.44 685 THR A O 1
ATOM 5055 N N . VAL A 1 686 ? 38.089 0.056 -9.662 1.00 73.75 686 VAL A N 1
ATOM 5056 C CA . VAL A 1 686 ? 36.943 -0.496 -10.405 1.00 73.75 686 VAL A CA 1
ATOM 5057 C C . VAL A 1 686 ? 35.658 0.230 -9.990 1.00 73.75 686 VAL A C 1
ATOM 5059 O O . VAL A 1 686 ? 35.484 0.495 -8.802 1.00 73.75 686 VAL A O 1
ATOM 5062 N N . GLY A 1 687 ? 34.777 0.533 -10.948 1.00 85.00 687 GLY A N 1
ATOM 5063 C CA . GLY A 1 687 ? 33.416 1.015 -10.695 1.00 85.00 687 GLY A CA 1
ATOM 5064 C C . GLY A 1 687 ? 32.435 -0.136 -10.493 1.00 85.00 687 GLY A C 1
ATOM 5065 O O . GLY A 1 687 ? 32.067 -0.458 -9.368 1.00 85.00 687 GLY A O 1
ATOM 5066 N N . ILE A 1 688 ? 32.040 -0.791 -11.585 1.00 90.12 688 ILE A N 1
ATOM 5067 C CA . ILE A 1 688 ? 31.202 -1.996 -11.561 1.00 90.12 688 ILE A CA 1
ATOM 5068 C C . ILE A 1 688 ? 31.968 -3.149 -12.220 1.00 90.12 688 ILE A C 1
ATOM 5070 O O . ILE A 1 688 ? 32.348 -3.076 -13.392 1.00 90.12 688 ILE A O 1
ATOM 5074 N N . GLY A 1 689 ? 32.206 -4.214 -11.457 1.00 86.00 689 GLY A N 1
ATOM 5075 C CA . GLY A 1 689 ? 32.992 -5.375 -11.862 1.00 86.00 689 GLY A CA 1
ATOM 5076 C C . GLY A 1 689 ? 32.246 -6.699 -11.705 1.00 86.00 689 GLY A C 1
ATOM 5077 O O . GLY A 1 689 ? 31.293 -6.811 -10.943 1.00 86.00 689 GLY A O 1
ATOM 5078 N N . ALA A 1 690 ? 32.698 -7.739 -12.397 1.00 85.12 690 ALA A N 1
ATOM 5079 C CA . ALA A 1 690 ? 32.409 -9.111 -11.991 1.00 85.12 690 ALA A CA 1
ATOM 5080 C C . ALA A 1 690 ? 33.529 -10.062 -12.419 1.00 85.12 690 ALA A C 1
ATOM 5082 O O . ALA A 1 690 ? 34.274 -9.787 -13.366 1.00 85.12 690 ALA A O 1
ATOM 5083 N N . VAL A 1 691 ? 33.647 -11.207 -11.749 1.00 80.94 691 VAL A N 1
ATOM 5084 C CA . VAL A 1 691 ? 34.605 -12.242 -12.161 1.00 80.94 691 VAL A CA 1
ATOM 5085 C C . VAL A 1 691 ? 34.158 -12.901 -13.460 1.00 80.94 691 VAL A C 1
ATOM 5087 O O . VAL A 1 691 ? 34.955 -12.990 -14.393 1.00 80.94 691 VAL A O 1
ATOM 5090 N N . ASN A 1 692 ? 32.895 -13.315 -13.546 1.00 86.56 692 ASN A N 1
ATOM 5091 C CA . ASN A 1 692 ? 32.342 -13.982 -14.718 1.00 86.56 692 ASN A CA 1
ATOM 5092 C C . ASN A 1 692 ? 31.540 -12.997 -15.562 1.00 86.56 692 ASN A C 1
ATOM 5094 O O . ASN A 1 692 ? 32.095 -12.416 -16.489 1.00 86.56 692 ASN A O 1
ATOM 5098 N N . ASN A 1 693 ? 30.256 -12.800 -15.262 1.00 92.56 693 ASN A N 1
ATOM 5099 C CA . ASN A 1 693 ? 29.364 -12.057 -16.145 1.00 92.56 693 ASN A CA 1
ATOM 5100 C C . ASN A 1 693 ? 28.751 -10.841 -15.462 1.00 92.56 693 ASN A C 1
ATOM 5102 O O . ASN A 1 693 ? 28.395 -10.891 -14.287 1.00 92.56 693 ASN A O 1
ATOM 5106 N N . ILE A 1 694 ? 28.572 -9.780 -16.242 1.00 96.00 694 ILE A N 1
ATOM 5107 C CA . ILE A 1 694 ? 27.673 -8.677 -15.910 1.00 96.00 694 ILE A CA 1
ATOM 5108 C C . ILE A 1 694 ? 26.552 -8.681 -16.944 1.00 96.00 694 ILE A C 1
ATOM 5110 O O . ILE A 1 694 ? 26.826 -8.779 -18.140 1.00 96.00 694 ILE A O 1
ATOM 5114 N N . THR A 1 695 ? 25.307 -8.541 -16.506 1.00 98.25 695 THR A N 1
ATOM 5115 C CA . THR A 1 695 ? 24.152 -8.374 -17.391 1.00 98.25 695 THR A CA 1
ATOM 5116 C C . THR A 1 695 ? 23.355 -7.159 -16.948 1.00 98.25 695 THR A C 1
ATOM 5118 O O . THR A 1 695 ? 22.901 -7.104 -15.811 1.00 98.25 695 THR A O 1
ATOM 5121 N N . ILE A 1 696 ? 23.188 -6.186 -17.840 1.00 98.50 696 ILE A N 1
ATOM 5122 C CA . ILE A 1 696 ? 22.313 -5.031 -17.626 1.00 98.50 696 ILE A CA 1
ATOM 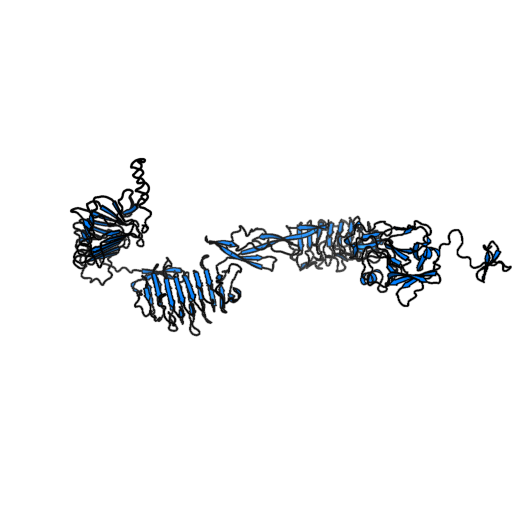5123 C C . ILE A 1 696 ? 21.115 -5.205 -18.554 1.00 98.50 696 ILE A C 1
ATOM 5125 O O . ILE A 1 696 ? 21.305 -5.299 -19.763 1.00 98.50 696 ILE A O 1
ATOM 5129 N N . THR A 1 697 ? 19.906 -5.286 -18.002 1.00 97.25 697 THR A N 1
ATOM 5130 C CA . THR A 1 697 ? 18.659 -5.402 -18.787 1.00 97.25 697 THR A CA 1
ATOM 5131 C C . THR A 1 697 ? 17.791 -4.150 -18.698 1.00 97.25 697 THR A C 1
ATOM 5133 O O . THR A 1 697 ? 16.899 -3.977 -19.519 1.00 97.25 697 THR A O 1
ATOM 5136 N N . GLY A 1 698 ? 18.066 -3.258 -17.744 1.00 95.50 698 GLY A N 1
ATOM 5137 C CA . GLY A 1 698 ? 17.387 -1.976 -17.598 1.00 95.50 698 GLY A CA 1
ATOM 5138 C C . GLY A 1 698 ? 17.941 -1.157 -16.434 1.00 95.50 698 GLY A C 1
ATOM 5139 O O . GLY A 1 698 ? 18.825 -1.611 -15.703 1.00 95.50 698 GLY A O 1
ATOM 5140 N N . GLY A 1 699 ? 17.409 0.050 -16.258 1.00 96.94 699 GLY A N 1
ATOM 5141 C CA . GLY A 1 699 ? 17.822 1.002 -15.233 1.00 96.94 699 GLY A CA 1
ATOM 5142 C C . GLY A 1 699 ? 18.833 2.049 -15.707 1.00 96.94 699 GLY A C 1
ATOM 5143 O O . GLY A 1 699 ? 19.275 2.095 -16.856 1.00 96.94 699 GLY A O 1
ATOM 5144 N N . ASN A 1 700 ? 19.203 2.918 -14.770 1.00 98.06 700 ASN A N 1
ATOM 5145 C CA . ASN A 1 700 ? 20.188 3.977 -14.949 1.00 98.06 700 ASN A CA 1
ATOM 5146 C C . ASN A 1 700 ? 21.488 3.587 -14.251 1.00 98.06 700 ASN A C 1
ATOM 5148 O O . ASN A 1 700 ? 21.637 3.771 -13.042 1.00 98.06 700 ASN A O 1
ATOM 5152 N N . VAL A 1 701 ? 22.429 3.050 -15.021 1.00 98.25 701 VAL A N 1
ATOM 5153 C CA . VAL A 1 701 ? 23.687 2.500 -14.524 1.00 98.25 701 VAL A CA 1
ATOM 5154 C C . VAL A 1 701 ? 24.835 3.465 -14.792 1.00 98.25 701 VAL A C 1
ATOM 5156 O O . VAL A 1 701 ? 25.097 3.843 -15.934 1.00 98.25 701 VAL A O 1
ATOM 5159 N N . THR A 1 702 ? 25.563 3.832 -13.741 1.00 96.88 702 THR A N 1
ATOM 5160 C CA . THR A 1 702 ? 26.770 4.657 -13.824 1.00 96.88 702 THR A CA 1
ATOM 5161 C C . THR A 1 702 ? 27.941 3.965 -13.136 1.00 96.88 702 THR A C 1
ATOM 5163 O O . THR A 1 702 ? 27.894 3.691 -11.939 1.00 96.88 702 THR A O 1
ATOM 5166 N N . ALA A 1 703 ? 29.022 3.734 -13.875 1.00 93.31 703 ALA A N 1
ATOM 5167 C CA . ALA A 1 703 ? 30.213 3.047 -13.388 1.00 93.31 703 ALA A CA 1
ATOM 5168 C C . ALA A 1 703 ? 31.474 3.873 -13.669 1.00 93.31 703 ALA A C 1
ATOM 5170 O O . ALA A 1 703 ? 31.927 3.948 -14.818 1.00 93.31 703 ALA A O 1
ATOM 5171 N N . PHE A 1 704 ? 32.048 4.473 -12.625 1.00 87.75 704 PHE A N 1
ATOM 5172 C CA . PHE A 1 704 ? 33.284 5.252 -12.699 1.00 87.75 704 PHE A CA 1
ATOM 5173 C C . PHE A 1 704 ? 34.404 4.606 -11.887 1.00 87.75 704 PHE A C 1
ATOM 5175 O O . PHE A 1 704 ? 34.160 3.857 -10.960 1.00 87.75 704 PHE A O 1
ATOM 5182 N N . GLY A 1 705 ? 35.648 4.832 -12.289 1.00 78.81 705 GLY A N 1
ATOM 5183 C CA . GLY A 1 705 ? 36.835 4.221 -11.688 1.00 78.81 705 GLY A CA 1
ATOM 5184 C C . GLY A 1 705 ? 37.979 4.183 -12.696 1.00 78.81 705 GLY A C 1
ATOM 5185 O O . GLY A 1 705 ? 37.780 4.493 -13.868 1.00 78.81 705 GLY A O 1
ATOM 5186 N N . VAL A 1 706 ? 39.186 3.790 -12.291 1.00 75.62 706 VAL A N 1
ATOM 5187 C CA . VAL A 1 706 ? 40.298 3.558 -13.240 1.00 75.62 706 VAL A CA 1
ATOM 5188 C C . VAL A 1 706 ? 39.876 2.554 -14.318 1.00 75.62 706 VAL A C 1
ATOM 5190 O O . VAL A 1 706 ? 40.241 2.691 -15.483 1.00 75.62 706 VAL A O 1
ATOM 5193 N N . ARG A 1 707 ? 39.065 1.568 -13.926 1.00 78.81 707 ARG A N 1
ATOM 5194 C CA . ARG A 1 707 ? 38.276 0.707 -14.802 1.00 78.81 707 ARG A CA 1
ATOM 5195 C C . ARG A 1 707 ? 36.804 0.924 -14.470 1.00 78.81 707 ARG A C 1
ATOM 5197 O O . ARG A 1 707 ? 36.399 0.688 -13.340 1.00 78.81 707 ARG A O 1
ATOM 5204 N N . GLY A 1 708 ? 36.015 1.390 -15.427 1.00 88.75 708 GLY A N 1
ATOM 5205 C CA . GLY A 1 708 ? 34.619 1.748 -15.205 1.00 88.75 708 GLY A CA 1
ATOM 5206 C C . GLY A 1 708 ? 33.742 0.509 -15.059 1.00 88.75 708 GLY A C 1
ATOM 5207 O O . GLY A 1 708 ? 33.424 0.106 -13.943 1.00 88.75 708 GLY A O 1
ATOM 5208 N N . LEU A 1 709 ? 33.386 -0.103 -16.188 1.00 92.38 709 LEU A N 1
ATOM 5209 C CA . LEU A 1 709 ? 32.528 -1.285 -16.273 1.00 92.38 709 LEU A CA 1
ATOM 5210 C C . LEU A 1 709 ? 33.267 -2.448 -16.948 1.00 92.38 709 LEU A C 1
ATOM 5212 O O . LEU A 1 709 ? 33.848 -2.286 -18.024 1.00 92.38 709 LEU A O 1
ATOM 5216 N N . GLY A 1 710 ? 33.251 -3.647 -16.366 1.00 88.50 710 GLY A N 1
ATOM 5217 C CA . GLY A 1 710 ? 33.867 -4.793 -17.039 1.00 88.50 710 GLY A CA 1
ATOM 5218 C C . GLY A 1 710 ? 33.998 -6.067 -16.224 1.00 88.50 710 GLY A C 1
ATOM 5219 O O . GLY A 1 710 ? 33.661 -6.125 -15.047 1.00 88.50 710 GLY A O 1
ATOM 5220 N N . THR A 1 711 ? 34.516 -7.100 -16.878 1.00 87.31 711 THR A N 1
ATOM 5221 C CA . THR A 1 711 ? 34.669 -8.444 -16.308 1.00 87.31 711 THR A CA 1
ATOM 5222 C C . THR A 1 711 ? 36.100 -8.953 -16.410 1.00 87.31 711 THR A C 1
ATOM 5224 O O . THR A 1 711 ? 36.923 -8.407 -17.150 1.00 87.31 711 THR A O 1
ATOM 5227 N N . VAL A 1 712 ? 36.399 -10.005 -15.643 1.00 80.81 712 VAL A N 1
ATOM 5228 C CA . VAL A 1 712 ? 37.709 -10.667 -15.653 1.00 80.81 712 VAL A CA 1
ATOM 5229 C C . VAL A 1 712 ? 37.749 -11.843 -16.635 1.00 80.81 712 VAL A C 1
ATOM 5231 O O . VAL A 1 712 ? 38.605 -11.865 -17.516 1.00 80.81 712 VAL A O 1
ATOM 5234 N N . ASN A 1 713 ? 36.830 -12.805 -16.494 1.00 81.50 713 ASN A N 1
ATOM 5235 C CA . ASN A 1 713 ? 36.838 -14.077 -17.229 1.00 81.50 713 ASN A CA 1
ATOM 5236 C C . ASN A 1 713 ? 35.658 -14.259 -18.194 1.00 81.50 713 ASN A C 1
ATOM 5238 O O . ASN A 1 713 ? 35.725 -15.131 -19.058 1.00 81.50 713 ASN A O 1
ATOM 5242 N N . GLY A 1 714 ? 34.569 -13.505 -18.035 1.00 87.38 714 GLY A N 1
ATOM 5243 C CA . GLY A 1 714 ? 33.379 -13.640 -18.878 1.00 87.38 714 GLY A CA 1
ATOM 5244 C C . GLY A 1 714 ? 33.099 -12.398 -19.716 1.00 87.38 714 GLY A C 1
ATOM 5245 O O . GLY A 1 714 ? 34.007 -11.821 -20.322 1.00 87.38 714 GLY A O 1
ATOM 5246 N N . LYS A 1 715 ? 31.815 -12.041 -19.820 1.00 94.88 715 LYS A N 1
ATOM 5247 C CA . LYS A 1 715 ? 31.351 -10.923 -20.646 1.00 94.88 715 LYS A CA 1
ATOM 5248 C C . LYS A 1 715 ? 30.444 -9.974 -19.875 1.00 94.88 715 LYS A C 1
ATOM 5250 O O . LYS A 1 715 ? 29.683 -10.382 -19.000 1.00 94.88 715 LYS A O 1
ATOM 5255 N N . THR A 1 716 ? 30.487 -8.709 -20.265 1.00 97.88 716 THR A N 1
ATOM 5256 C CA . THR A 1 716 ? 29.492 -7.706 -19.895 1.00 97.88 716 THR A CA 1
ATOM 5257 C C . THR A 1 716 ? 28.485 -7.587 -21.032 1.00 97.88 716 THR A C 1
ATOM 5259 O O . THR A 1 716 ? 28.861 -7.221 -22.146 1.00 97.88 716 THR A O 1
ATOM 5262 N N . THR A 1 717 ? 27.219 -7.883 -20.751 1.00 98.56 717 THR A N 1
ATOM 5263 C CA . THR A 1 717 ? 26.101 -7.698 -21.682 1.00 98.56 717 THR A CA 1
ATOM 5264 C C . THR A 1 717 ? 25.385 -6.393 -21.349 1.00 98.56 717 THR A C 1
ATOM 5266 O O . THR A 1 717 ? 24.892 -6.232 -20.232 1.00 98.56 717 THR A O 1
ATOM 5269 N N . LEU A 1 718 ? 25.357 -5.462 -22.300 1.00 98.56 718 LEU A N 1
ATOM 5270 C CA . LEU A 1 718 ? 24.698 -4.165 -22.179 1.00 98.56 718 LEU A CA 1
ATOM 5271 C C . LEU A 1 718 ? 23.357 -4.220 -22.907 1.00 98.56 718 LEU A C 1
ATOM 5273 O O . LEU A 1 718 ? 23.324 -4.339 -24.130 1.00 98.56 718 LEU A O 1
ATOM 5277 N N . GLY A 1 719 ? 22.268 -4.140 -22.162 1.00 97.69 719 GLY A N 1
ATOM 5278 C CA . GLY A 1 719 ? 20.917 -4.103 -22.695 1.00 97.69 719 GLY A CA 1
ATOM 5279 C C . GLY A 1 719 ? 20.083 -3.014 -22.040 1.00 97.69 719 GLY A C 1
ATOM 5280 O O . GLY A 1 719 ? 20.533 -2.305 -21.139 1.00 97.69 719 GLY A O 1
ATOM 5281 N N . TRP A 1 720 ? 18.865 -2.879 -22.535 1.00 96.94 720 TRP A N 1
ATOM 5282 C CA . TRP A 1 720 ? 17.888 -1.897 -22.092 1.00 96.94 720 TRP A CA 1
ATOM 5283 C C . TRP A 1 720 ? 16.471 -2.446 -22.257 1.00 96.94 720 TRP A C 1
ATOM 5285 O O . TRP A 1 720 ? 16.239 -3.390 -23.017 1.00 96.94 720 TRP A O 1
ATOM 5295 N N . ARG A 1 721 ? 15.520 -1.825 -21.562 1.00 93.50 721 ARG A N 1
ATOM 5296 C CA . ARG A 1 721 ? 14.094 -2.155 -21.605 1.00 93.50 721 ARG A CA 1
ATOM 5297 C C . ARG A 1 721 ? 13.238 -0.936 -21.913 1.00 93.50 721 ARG A C 1
ATOM 5299 O O . ARG A 1 721 ? 12.313 -1.026 -22.710 1.00 93.50 721 ARG A O 1
ATOM 5306 N N . ASN A 1 722 ? 13.569 0.201 -21.311 1.00 92.06 722 ASN A N 1
ATOM 5307 C CA . ASN A 1 722 ? 12.797 1.433 -21.407 1.00 92.06 722 ASN A CA 1
ATOM 5308 C C . ASN A 1 722 ? 13.588 2.538 -22.111 1.00 92.06 722 ASN A C 1
ATOM 5310 O O . ASN A 1 722 ? 14.819 2.579 -22.072 1.00 92.06 722 ASN A O 1
ATOM 5314 N N . THR A 1 723 ? 12.881 3.506 -22.696 1.00 93.12 723 THR A N 1
ATOM 5315 C CA . THR A 1 723 ? 13.506 4.668 -23.353 1.00 93.12 723 THR A CA 1
ATOM 5316 C C . THR A 1 723 ? 14.306 5.552 -22.395 1.00 93.12 723 THR A C 1
ATOM 5318 O O . THR A 1 723 ? 15.157 6.335 -22.837 1.00 93.12 723 THR A O 1
ATOM 5321 N N . SER A 1 724 ? 14.045 5.436 -21.092 1.00 93.12 724 SER A N 1
ATOM 5322 C CA . SER A 1 724 ? 14.712 6.145 -20.004 1.00 93.12 724 SER A CA 1
ATOM 5323 C C . SER A 1 724 ? 15.986 5.464 -19.505 1.00 93.12 724 SER A C 1
ATOM 5325 O O . SER A 1 724 ? 16.757 6.137 -18.830 1.00 93.12 724 SER A O 1
ATOM 5327 N N . ASP A 1 725 ? 16.246 4.201 -19.858 1.00 97.06 725 ASP A N 1
ATOM 5328 C CA . ASP A 1 725 ? 17.428 3.473 -19.387 1.00 97.06 725 ASP A CA 1
ATOM 5329 C C . ASP A 1 725 ? 18.715 4.110 -19.919 1.00 97.06 725 ASP A C 1
ATOM 5331 O O . ASP A 1 725 ? 18.802 4.510 -21.088 1.00 97.06 725 ASP A O 1
ATOM 5335 N N . ARG A 1 726 ? 19.730 4.216 -19.06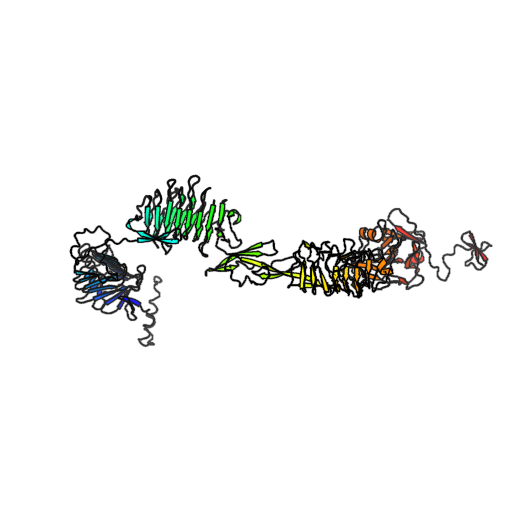2 1.00 97.62 726 ARG A N 1
ATOM 5336 C CA . ARG A 1 726 ? 21.022 4.824 -19.399 1.00 97.62 726 ARG A CA 1
ATOM 5337 C C . ARG A 1 726 ? 22.167 3.975 -18.887 1.00 97.62 726 ARG A C 1
ATOM 5339 O O . ARG A 1 726 ? 22.149 3.528 -17.746 1.00 97.62 726 ARG A O 1
ATOM 5346 N N . ILE A 1 727 ? 23.209 3.842 -19.700 1.00 98.50 727 ILE A N 1
ATOM 5347 C CA . ILE A 1 727 ? 24.471 3.214 -19.309 1.00 98.50 727 ILE A CA 1
ATOM 5348 C C . ILE A 1 727 ? 25.589 4.231 -19.503 1.00 98.50 727 ILE A C 1
ATOM 5350 O O 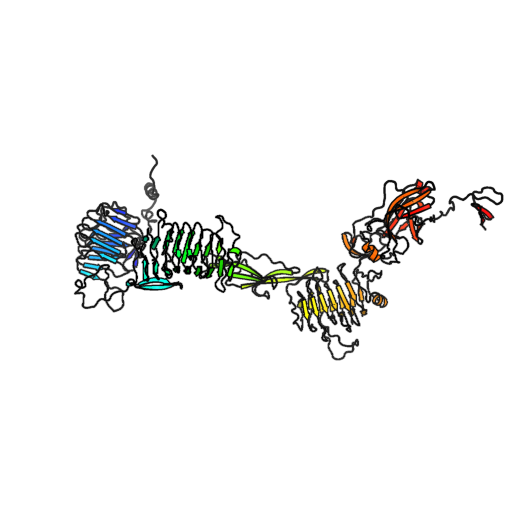. ILE A 1 727 ? 25.872 4.668 -20.617 1.00 98.50 727 ILE A O 1
ATOM 5354 N N . ASN A 1 728 ? 26.228 4.607 -18.400 1.00 96.69 728 ASN A N 1
ATOM 5355 C CA . ASN A 1 728 ? 27.305 5.583 -18.363 1.00 96.69 728 ASN A CA 1
ATOM 5356 C C . ASN A 1 728 ? 28.543 4.930 -17.753 1.00 96.69 728 ASN A C 1
ATOM 5358 O O . ASN A 1 728 ? 28.545 4.558 -16.580 1.00 96.69 728 ASN A O 1
ATOM 5362 N N . SER A 1 729 ? 29.630 4.825 -18.509 1.00 96.06 729 SER A N 1
ATOM 5363 C CA . SER A 1 729 ? 30.897 4.375 -17.940 1.00 96.06 729 SER A CA 1
ATOM 5364 C C . SER A 1 729 ? 32.075 5.095 -18.557 1.00 96.06 729 SER A C 1
ATOM 5366 O O . SER A 1 729 ? 32.113 5.314 -19.764 1.00 96.06 729 SER A O 1
ATOM 5368 N N . ASN A 1 730 ? 33.049 5.470 -17.730 1.00 93.38 730 ASN A N 1
ATOM 5369 C CA . ASN A 1 730 ? 34.242 6.182 -18.184 1.00 93.38 730 ASN A CA 1
ATOM 5370 C C . ASN A 1 730 ? 35.250 5.273 -18.909 1.00 93.38 730 ASN A C 1
ATOM 5372 O O . ASN A 1 730 ? 36.129 5.781 -19.597 1.00 93.38 730 ASN A O 1
ATOM 5376 N N . SER A 1 731 ? 35.149 3.951 -18.761 1.00 93.12 731 SER A N 1
ATOM 5377 C CA . SER A 1 731 ? 35.945 2.976 -19.510 1.00 93.12 731 SER A CA 1
ATOM 5378 C C . SER A 1 731 ? 35.317 1.586 -19.447 1.00 93.12 731 SER A C 1
ATOM 5380 O O . SER A 1 731 ? 34.662 1.235 -18.466 1.00 93.12 731 SER A O 1
ATOM 5382 N N . TYR A 1 732 ? 35.571 0.774 -20.473 1.00 93.62 732 TYR A N 1
ATOM 5383 C CA . TYR A 1 732 ? 35.065 -0.592 -20.569 1.00 93.62 732 TYR A CA 1
ATOM 5384 C C . TYR A 1 732 ? 36.215 -1.603 -20.632 1.00 93.62 732 TYR A C 1
ATOM 5386 O O . TYR A 1 732 ? 37.178 -1.412 -21.377 1.00 93.62 732 TYR A O 1
ATOM 5394 N N . SER A 1 733 ? 36.124 -2.699 -19.874 1.00 88.19 733 SER A N 1
ATOM 5395 C CA . SER A 1 733 ? 37.168 -3.737 -19.824 1.00 88.19 733 SER A CA 1
ATOM 5396 C C . SER A 1 733 ? 36.612 -5.155 -19.981 1.00 88.19 733 SER A C 1
ATOM 5398 O O . SER A 1 733 ? 35.451 -5.418 -19.682 1.00 88.19 733 SER A O 1
ATOM 5400 N N . GLY A 1 734 ? 37.445 -6.070 -20.487 1.00 89.19 734 GLY A N 1
ATOM 5401 C CA . GLY A 1 734 ? 37.018 -7.422 -20.858 1.00 89.19 734 GLY A CA 1
ATOM 5402 C C . GLY A 1 734 ? 36.225 -7.463 -22.173 1.00 89.19 734 GLY A C 1
ATOM 5403 O O . GLY A 1 734 ? 36.392 -6.600 -23.050 1.00 89.19 734 GLY A O 1
ATOM 5404 N N . THR A 1 735 ? 35.391 -8.496 -22.308 1.00 95.06 735 THR A N 1
ATOM 5405 C CA . THR A 1 735 ? 34.480 -8.691 -23.445 1.00 95.06 735 THR A CA 1
ATOM 5406 C C . THR A 1 735 ? 33.190 -7.923 -23.195 1.00 95.06 735 THR A C 1
ATOM 5408 O O . THR A 1 735 ? 32.519 -8.167 -22.194 1.00 95.06 735 THR A O 1
ATOM 5411 N N . ILE A 1 736 ? 32.831 -7.019 -24.106 1.00 98.00 736 ILE A N 1
ATOM 5412 C CA . ILE A 1 736 ? 31.593 -6.237 -24.035 1.00 98.00 736 ILE A CA 1
ATOM 5413 C C . ILE A 1 736 ? 30.722 -6.605 -25.228 1.00 98.00 736 ILE A C 1
ATOM 5415 O O . ILE A 1 736 ? 31.207 -6.639 -26.359 1.00 98.00 736 ILE A O 1
ATOM 5419 N N . VAL A 1 737 ? 29.451 -6.887 -24.966 1.00 98.25 737 VAL A N 1
ATOM 5420 C CA . VAL A 1 737 ? 28.465 -7.279 -25.973 1.00 98.25 737 VAL A CA 1
ATOM 5421 C C . VAL A 1 737 ? 27.184 -6.494 -25.721 1.00 98.25 737 VAL A C 1
ATOM 5423 O O . VAL A 1 737 ? 26.769 -6.352 -24.574 1.00 98.25 737 VAL A O 1
ATOM 5426 N N . ILE A 1 738 ? 26.558 -5.972 -26.768 1.00 98.44 738 ILE A N 1
ATOM 5427 C CA . ILE A 1 738 ? 25.197 -5.433 -26.685 1.00 98.44 738 ILE A CA 1
ATOM 5428 C C . ILE A 1 738 ? 24.215 -6.603 -26.735 1.00 98.44 738 ILE A C 1
ATOM 5430 O O . ILE A 1 738 ? 24.430 -7.535 -27.507 1.00 98.44 738 ILE A O 1
ATOM 5434 N N . ALA A 1 739 ? 23.173 -6.577 -25.903 1.00 97.94 739 ALA A N 1
ATOM 5435 C CA . ALA A 1 739 ? 22.179 -7.645 -25.833 1.00 97.94 739 ALA A CA 1
ATOM 5436 C C . ALA A 1 739 ? 21.604 -7.991 -27.221 1.00 97.94 739 ALA A C 1
ATOM 5438 O O . ALA A 1 739 ? 21.445 -7.119 -28.079 1.00 97.94 739 ALA A O 1
ATOM 5439 N N . ASP A 1 740 ? 21.313 -9.274 -27.441 1.00 96.38 740 ASP A N 1
ATOM 5440 C CA . ASP A 1 740 ? 20.916 -9.783 -28.755 1.00 96.38 740 ASP A CA 1
ATOM 5441 C C . ASP A 1 740 ? 19.683 -9.041 -29.295 1.00 96.38 740 ASP A C 1
ATOM 5443 O O . ASP A 1 740 ? 18.686 -8.857 -28.599 1.00 96.38 740 ASP A O 1
ATOM 5447 N N . GLY A 1 741 ? 19.766 -8.589 -30.550 1.00 93.56 741 GLY A N 1
ATOM 5448 C CA . GLY A 1 741 ? 18.702 -7.822 -31.207 1.00 93.56 741 GLY A CA 1
ATOM 5449 C C . GLY A 1 741 ? 18.553 -6.372 -30.731 1.00 93.56 741 GLY A C 1
ATOM 5450 O O . GLY A 1 741 ? 17.723 -5.649 -31.277 1.00 93.56 741 GLY A O 1
ATOM 5451 N N . GLN A 1 742 ? 19.352 -5.918 -29.762 1.00 97.06 742 GLN A N 1
ATOM 5452 C CA . GLN A 1 742 ? 19.311 -4.550 -29.257 1.00 97.06 742 GLN A CA 1
ATOM 5453 C C . GLN A 1 742 ? 20.425 -3.680 -29.840 1.00 97.06 742 GLN A C 1
ATOM 5455 O O . GLN A 1 742 ? 21.471 -4.148 -30.294 1.00 97.06 742 GLN A O 1
ATOM 5460 N N . THR A 1 743 ? 20.185 -2.372 -29.811 1.00 97.19 743 THR A N 1
ATOM 5461 C CA . THR A 1 743 ? 21.141 -1.345 -30.225 1.00 97.19 743 THR A CA 1
ATOM 5462 C C . THR A 1 743 ? 21.210 -0.252 -29.166 1.00 97.19 743 THR A C 1
ATOM 5464 O O . THR A 1 743 ? 20.190 0.100 -28.567 1.00 97.19 743 THR A O 1
ATOM 5467 N N . LEU A 1 744 ? 22.414 0.277 -28.940 1.00 97.44 744 LEU A N 1
ATOM 5468 C CA . LEU A 1 744 ? 22.650 1.451 -28.102 1.00 97.44 744 LEU A CA 1
ATOM 5469 C C . LEU A 1 744 ? 23.202 2.602 -28.945 1.00 97.44 744 LEU A C 1
ATOM 5471 O O . LEU A 1 744 ? 23.982 2.383 -29.873 1.00 97.44 744 LEU A O 1
ATOM 5475 N N . ALA A 1 745 ? 22.838 3.827 -28.582 1.00 95.50 745 ALA A N 1
ATOM 5476 C CA . ALA A 1 745 ? 23.364 5.050 -29.177 1.00 95.50 745 ALA A CA 1
ATOM 5477 C C . ALA A 1 745 ? 23.710 6.087 -28.104 1.00 95.50 745 ALA A C 1
ATOM 5479 O O . ALA A 1 745 ? 23.242 5.994 -26.970 1.00 95.50 745 ALA A O 1
ATOM 5480 N N . ASP A 1 746 ? 24.524 7.079 -28.470 1.00 93.25 746 ASP A N 1
ATOM 5481 C CA . ASP A 1 746 ? 24.845 8.228 -27.607 1.00 93.25 746 ASP A CA 1
ATOM 5482 C C . ASP A 1 746 ? 24.146 9.533 -28.032 1.00 93.25 746 ASP A C 1
ATOM 5484 O O . ASP A 1 746 ? 24.322 10.575 -27.402 1.00 93.25 746 ASP A O 1
ATOM 5488 N N . GLY A 1 747 ? 23.357 9.485 -29.110 1.00 86.88 747 GLY A N 1
ATOM 5489 C CA . GLY A 1 747 ? 22.656 10.636 -29.684 1.00 86.88 747 GLY A CA 1
ATOM 5490 C C . GLY A 1 747 ? 23.515 11.555 -30.560 1.00 86.88 747 GLY A C 1
ATOM 5491 O O . GLY A 1 747 ? 22.959 12.423 -31.221 1.00 86.88 747 GLY A O 1
ATOM 5492 N N . SER A 1 748 ? 24.836 11.352 -30.629 1.00 85.75 748 SER A N 1
ATOM 5493 C CA . SER A 1 748 ? 25.759 12.121 -31.484 1.00 85.75 748 SER A CA 1
ATOM 5494 C C . SER A 1 748 ? 26.051 11.454 -32.838 1.00 85.75 748 SER A C 1
ATOM 5496 O O . SER A 1 748 ? 26.954 11.870 -33.560 1.00 85.75 748 SER A O 1
ATOM 5498 N N . GLY A 1 749 ? 25.291 10.408 -33.177 1.00 84.25 749 GLY A N 1
ATOM 5499 C CA . GLY A 1 749 ? 25.444 9.600 -34.392 1.00 84.25 749 GLY A CA 1
ATOM 5500 C C . GLY A 1 749 ? 26.212 8.288 -34.187 1.00 84.25 749 GLY A C 1
ATOM 5501 O O . GLY A 1 749 ? 26.225 7.446 -35.090 1.00 84.25 749 GLY A O 1
ATOM 5502 N N . LEU A 1 750 ? 26.809 8.075 -33.004 1.00 91.56 750 LEU A N 1
ATOM 5503 C CA . LEU A 1 750 ? 27.410 6.797 -32.619 1.00 91.56 750 LEU A CA 1
ATOM 5504 C C . LEU A 1 750 ? 26.313 5.777 -32.307 1.00 91.56 750 LEU A C 1
ATOM 5506 O O . LEU A 1 750 ? 25.447 6.016 -31.464 1.00 91.56 750 LEU A O 1
ATOM 5510 N N . VAL A 1 751 ? 26.402 4.621 -32.959 1.00 94.31 751 VAL A N 1
ATOM 5511 C CA . VAL A 1 751 ? 25.477 3.495 -32.821 1.00 94.31 751 VAL A CA 1
ATOM 5512 C C . VAL A 1 751 ? 26.300 2.220 -32.678 1.00 94.31 751 VAL A C 1
ATOM 5514 O O . VAL A 1 751 ? 27.219 1.991 -33.464 1.00 94.31 751 VAL A O 1
ATOM 5517 N N . VAL A 1 752 ? 25.985 1.389 -31.684 1.00 96.06 752 VAL A N 1
ATOM 5518 C CA . VAL A 1 752 ? 26.693 0.130 -31.418 1.00 96.06 752 VAL A CA 1
ATOM 5519 C C . VAL A 1 752 ? 25.726 -1.028 -31.179 1.00 96.06 752 VAL A C 1
ATOM 5521 O O . VAL A 1 752 ? 24.676 -0.876 -30.553 1.00 96.06 752 VAL A O 1
ATOM 5524 N N . SER A 1 753 ? 26.106 -2.206 -31.665 1.00 96.31 753 SER A N 1
ATOM 5525 C CA . SER A 1 753 ? 25.388 -3.473 -31.506 1.00 96.31 753 SER A CA 1
ATOM 5526 C C . SER A 1 753 ? 26.382 -4.641 -31.548 1.00 96.31 753 SER A C 1
ATOM 5528 O O . SER A 1 753 ? 27.535 -4.471 -31.953 1.00 96.31 753 SER A O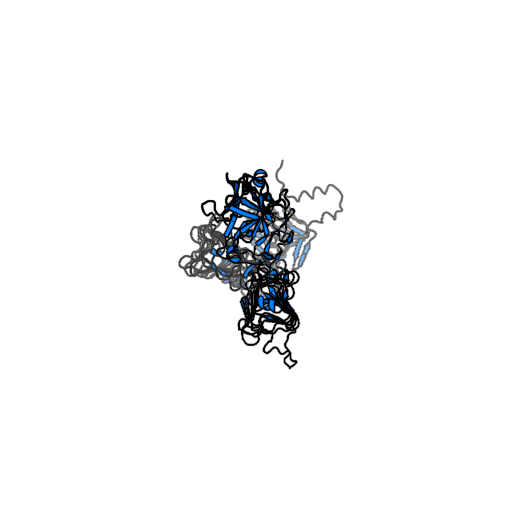 1
ATOM 5530 N N . GLY A 1 754 ? 25.961 -5.828 -31.103 1.00 97.31 754 GLY A N 1
ATOM 5531 C CA . GLY A 1 754 ? 26.810 -7.023 -31.086 1.00 97.31 754 GLY A CA 1
ATOM 5532 C C . GLY A 1 754 ? 28.046 -6.904 -30.181 1.00 97.31 754 GLY A C 1
ATOM 5533 O O . GLY A 1 754 ? 28.043 -6.190 -29.179 1.00 97.31 754 GLY A O 1
ATOM 5534 N N . SER A 1 755 ? 29.103 -7.652 -30.508 1.00 97.19 755 SER A N 1
ATOM 5535 C CA . SER A 1 755 ? 30.369 -7.652 -29.758 1.00 97.19 755 SER A CA 1
ATOM 5536 C C . SER A 1 755 ? 31.230 -6.439 -30.104 1.00 97.19 755 SER A C 1
ATOM 5538 O O . SER A 1 755 ? 31.463 -6.169 -31.279 1.00 97.19 755 SER A O 1
ATOM 5540 N N . LEU A 1 756 ? 31.762 -5.758 -29.088 1.00 97.62 756 LEU A N 1
ATOM 5541 C CA . LEU A 1 756 ? 32.553 -4.538 -29.269 1.00 97.62 756 LEU A CA 1
ATOM 5542 C C . LEU A 1 756 ? 34.059 -4.821 -29.263 1.00 97.62 756 LEU A C 1
ATOM 5544 O O . LEU A 1 756 ? 34.591 -5.442 -28.334 1.00 97.62 756 LEU A O 1
ATOM 5548 N N . ASP A 1 757 ? 34.762 -4.304 -30.267 1.00 96.50 757 ASP A N 1
ATOM 5549 C CA . ASP A 1 757 ? 36.223 -4.313 -30.319 1.00 96.50 757 ASP A CA 1
ATOM 5550 C C . ASP A 1 757 ? 36.851 -3.188 -29.463 1.00 96.50 757 ASP A C 1
ATOM 5552 O O . ASP A 1 757 ? 36.183 -2.520 -28.668 1.00 96.50 757 ASP A O 1
ATOM 5556 N N . ALA A 1 758 ? 38.174 -3.018 -29.544 1.00 94.94 758 ALA A N 1
ATOM 5557 C CA . ALA A 1 758 ? 38.886 -2.014 -28.756 1.00 94.94 758 ALA A CA 1
ATOM 5558 C C . ALA A 1 758 ? 38.522 -0.569 -29.140 1.00 94.94 758 ALA A C 1
ATOM 5560 O O . ALA A 1 758 ? 38.394 0.270 -28.247 1.00 94.94 758 ALA A O 1
ATOM 5561 N N . ASP A 1 759 ? 38.325 -0.290 -30.428 1.00 96.44 759 ASP A N 1
ATOM 5562 C CA . ASP A 1 759 ? 38.045 1.057 -30.922 1.00 96.44 759 ASP A CA 1
ATOM 5563 C C . ASP A 1 759 ? 36.609 1.456 -30.585 1.00 96.44 759 ASP A C 1
ATOM 5565 O O . ASP A 1 759 ? 36.391 2.527 -30.018 1.00 96.44 759 ASP A O 1
ATOM 5569 N N . MET A 1 760 ? 35.646 0.550 -30.786 1.00 97.06 760 MET A N 1
ATOM 5570 C CA . MET A 1 760 ? 34.253 0.754 -30.381 1.00 97.06 760 MET A CA 1
ATOM 5571 C C . MET A 1 760 ? 34.144 1.026 -28.878 1.00 97.06 760 MET A C 1
ATOM 5573 O O . MET A 1 760 ? 33.452 1.960 -28.474 1.00 97.06 760 MET A O 1
ATOM 5577 N N . LYS A 1 761 ? 34.868 0.262 -28.043 1.00 96.00 761 LYS A N 1
ATOM 5578 C CA . LYS A 1 761 ? 34.922 0.484 -26.586 1.00 96.00 761 LYS A CA 1
ATOM 5579 C C . LYS A 1 761 ? 35.471 1.863 -26.222 1.00 96.00 761 LYS A C 1
ATOM 5581 O O . LYS A 1 761 ? 34.952 2.488 -25.299 1.00 96.00 761 LYS A O 1
ATOM 5586 N N . ASN A 1 762 ? 36.490 2.341 -26.934 1.00 95.25 762 ASN A N 1
ATOM 5587 C CA . ASN A 1 762 ? 37.037 3.681 -26.730 1.00 95.25 762 ASN A CA 1
ATOM 5588 C C . ASN A 1 762 ? 36.048 4.772 -27.170 1.00 95.25 762 ASN A C 1
ATOM 5590 O O . ASN A 1 762 ? 35.946 5.795 -26.499 1.00 95.25 762 ASN A O 1
ATOM 5594 N N . SER A 1 763 ? 35.287 4.553 -28.247 1.00 95.69 763 SER A N 1
ATOM 5595 C CA . SER A 1 763 ? 34.282 5.507 -28.737 1.00 95.69 763 SER A CA 1
ATOM 5596 C C . SER A 1 763 ? 33.095 5.682 -27.788 1.00 95.69 763 SER A C 1
ATOM 5598 O O . SER A 1 763 ? 32.586 6.794 -27.660 1.00 95.69 763 SER A O 1
ATOM 5600 N N . ILE A 1 764 ? 32.665 4.613 -27.107 1.00 96.19 764 ILE A N 1
ATOM 5601 C CA . ILE A 1 764 ? 31.563 4.676 -26.131 1.00 96.19 764 ILE A CA 1
ATOM 5602 C C . ILE A 1 764 ? 32.011 5.099 -24.721 1.00 96.19 764 ILE A C 1
ATOM 5604 O O . ILE A 1 764 ? 31.174 5.370 -23.858 1.00 96.19 764 ILE A O 1
ATOM 5608 N N . ALA A 1 765 ? 33.317 5.135 -24.446 1.00 95.56 765 ALA A N 1
ATOM 5609 C CA . ALA A 1 765 ? 33.844 5.509 -23.139 1.00 95.56 765 ALA A CA 1
ATOM 5610 C C . ALA A 1 765 ? 33.509 6.973 -22.799 1.00 95.56 765 ALA A C 1
ATOM 5612 O O . ALA A 1 765 ? 33.714 7.889 -23.592 1.00 95.56 765 ALA A O 1
ATOM 5613 N N . GLY A 1 766 ? 32.974 7.194 -21.598 1.00 94.00 766 GLY A N 1
ATOM 5614 C CA . GLY A 1 766 ? 32.526 8.503 -21.117 1.00 94.00 766 GLY A CA 1
ATOM 5615 C C . GLY A 1 766 ? 31.211 8.992 -21.731 1.00 94.00 766 GLY A C 1
ATOM 5616 O O . GLY A 1 766 ? 30.787 10.106 -21.426 1.00 94.00 766 GLY A O 1
ATOM 5617 N N . LYS A 1 767 ? 30.559 8.189 -22.581 1.00 95.88 767 LYS A N 1
ATOM 5618 C CA . LYS A 1 767 ? 29.275 8.524 -23.205 1.00 95.88 767 LYS A CA 1
ATOM 5619 C C . LYS A 1 767 ? 28.098 8.065 -22.354 1.00 95.88 767 LYS A C 1
ATOM 5621 O O . LYS A 1 767 ? 28.220 7.138 -21.553 1.00 95.88 767 LYS A O 1
ATOM 5626 N N . SER A 1 768 ? 26.958 8.719 -22.571 1.00 95.75 768 SER A N 1
ATOM 5627 C CA . SER A 1 768 ? 25.671 8.274 -22.049 1.00 95.75 768 SER A CA 1
ATOM 5628 C C . SER A 1 768 ? 24.955 7.465 -23.111 1.00 95.75 768 SER A C 1
ATOM 5630 O O . SER A 1 768 ? 24.428 8.027 -24.067 1.00 95.75 768 SER A O 1
ATOM 5632 N N . LEU A 1 769 ? 24.997 6.144 -22.967 1.00 97.88 769 LEU A N 1
ATOM 5633 C CA . LEU A 1 769 ? 24.363 5.232 -23.904 1.00 97.88 769 LEU A CA 1
ATOM 5634 C C . LEU A 1 769 ? 22.905 5.014 -23.521 1.00 97.88 769 LEU A C 1
ATOM 5636 O O . LEU A 1 769 ? 22.589 4.830 -22.345 1.00 97.88 769 LEU A O 1
ATOM 5640 N N . PHE A 1 770 ? 22.033 4.980 -24.517 1.00 97.38 770 PHE A N 1
ATOM 5641 C CA . PHE A 1 770 ? 20.625 4.645 -24.361 1.00 97.38 770 PHE A CA 1
ATOM 5642 C C . PHE A 1 770 ? 20.158 3.724 -25.478 1.00 97.38 770 PHE A C 1
ATOM 5644 O O . PHE A 1 770 ? 20.721 3.697 -26.573 1.00 97.38 770 PHE A O 1
ATOM 5651 N N . GLY A 1 771 ? 19.106 2.971 -25.180 1.00 97.38 771 GLY A N 1
ATOM 5652 C CA . GLY A 1 771 ? 18.443 2.113 -26.141 1.00 97.38 771 GLY A CA 1
ATOM 5653 C C . GLY A 1 771 ? 17.794 2.873 -27.280 1.00 97.38 771 GLY A C 1
ATOM 5654 O O . GLY A 1 771 ? 17.140 3.885 -27.030 1.00 97.38 771 GLY A O 1
ATOM 5655 N N . THR A 1 772 ? 17.952 2.384 -28.508 1.00 97.25 772 THR A N 1
ATOM 5656 C CA . THR A 1 772 ? 17.335 2.970 -29.704 1.00 97.25 772 THR A CA 1
ATOM 5657 C C . THR A 1 772 ? 16.900 1.889 -30.691 1.00 97.25 772 THR A C 1
ATOM 5659 O O . THR A 1 772 ? 17.572 0.864 -30.830 1.00 97.25 772 THR A O 1
ATOM 5662 N N . TYR A 1 773 ? 15.792 2.123 -31.393 1.00 96.88 773 TYR A N 1
ATOM 5663 C CA . TYR A 1 773 ? 15.411 1.342 -32.566 1.00 96.88 773 TYR A CA 1
ATOM 5664 C C . TYR A 1 773 ? 16.003 1.960 -33.830 1.00 96.88 773 TYR A C 1
ATOM 5666 O O . TYR A 1 773 ? 15.970 3.177 -34.024 1.00 96.88 773 TYR A O 1
ATOM 5674 N N . LEU A 1 774 ? 16.524 1.111 -34.714 1.00 95.19 774 LEU A N 1
ATOM 5675 C CA . LEU A 1 774 ? 17.052 1.550 -35.997 1.00 95.19 774 LEU A CA 1
ATOM 5676 C C . LEU A 1 774 ? 15.941 1.603 -37.035 1.00 95.19 774 LEU A C 1
ATOM 5678 O O . LEU A 1 774 ? 15.325 0.591 -37.354 1.00 95.19 774 LEU A O 1
ATOM 5682 N N . LEU A 1 775 ? 15.740 2.790 -37.589 1.00 96.31 775 LEU A N 1
ATOM 5683 C CA . LEU A 1 775 ? 14.897 2.997 -38.750 1.00 96.31 775 LEU A CA 1
ATOM 5684 C C . LEU A 1 775 ? 15.792 3.029 -39.992 1.00 96.31 775 LEU A C 1
ATOM 5686 O O . LEU A 1 775 ? 16.406 4.051 -40.292 1.00 96.31 775 LEU A O 1
ATOM 5690 N N . ASP A 1 776 ? 15.920 1.886 -40.669 1.00 93.44 776 ASP A N 1
ATOM 5691 C CA . ASP A 1 776 ? 16.789 1.731 -41.842 1.00 93.44 776 ASP A CA 1
ATOM 5692 C C . ASP A 1 776 ? 16.171 2.376 -43.086 1.00 93.44 776 ASP A C 1
ATOM 5694 O O . ASP A 1 776 ? 15.105 1.971 -43.553 1.00 93.44 776 ASP A O 1
ATOM 5698 N N . ASP A 1 777 ? 16.870 3.362 -43.655 1.00 94.50 777 ASP A N 1
ATOM 5699 C CA . ASP A 1 777 ? 16.424 4.075 -44.852 1.00 94.50 777 ASP A CA 1
ATOM 5700 C C . ASP A 1 777 ? 16.391 3.217 -46.131 1.00 94.50 777 ASP A C 1
ATOM 5702 O O . ASP A 1 777 ? 15.895 3.667 -47.167 1.00 94.50 777 ASP A O 1
ATOM 5706 N N . THR A 1 778 ? 16.883 1.979 -46.075 1.00 95.12 778 THR A N 1
ATOM 5707 C CA . THR A 1 778 ? 16.858 1.026 -47.191 1.00 95.12 778 THR A CA 1
ATOM 5708 C C . THR A 1 778 ? 15.726 -0.003 -47.116 1.00 95.12 778 THR A C 1
ATOM 5710 O O . THR A 1 778 ? 15.441 -0.652 -48.127 1.00 95.12 778 THR A O 1
ATOM 5713 N N . ALA A 1 779 ? 15.048 -0.127 -45.971 1.00 95.25 779 ALA A N 1
ATOM 5714 C CA . ALA A 1 779 ? 13.964 -1.086 -45.762 1.00 95.25 779 ALA A CA 1
ATOM 5715 C C . ALA A 1 779 ? 12.609 -0.553 -46.262 1.00 95.25 779 ALA A C 1
ATOM 5717 O O . ALA A 1 779 ? 12.345 0.644 -46.180 1.00 95.25 779 ALA A O 1
ATOM 5718 N N . ASP A 1 780 ? 11.729 -1.437 -46.750 1.00 93.00 780 ASP A N 1
ATOM 5719 C CA . ASP A 1 780 ? 10.387 -1.068 -47.242 1.00 93.00 780 ASP A CA 1
ATOM 5720 C C . ASP A 1 780 ? 9.451 -0.579 -46.119 1.00 93.00 780 ASP A C 1
ATOM 5722 O O . ASP A 1 780 ? 8.765 0.424 -46.284 1.00 93.00 780 ASP A O 1
ATOM 5726 N N . ALA A 1 781 ? 9.439 -1.261 -44.966 1.00 90.56 781 ALA A N 1
ATOM 5727 C CA . ALA A 1 781 ? 8.550 -0.964 -43.833 1.00 90.56 781 ALA A CA 1
ATOM 5728 C C . ALA A 1 781 ? 9.323 -0.869 -42.496 1.00 90.56 781 ALA A C 1
ATOM 5730 O O . ALA A 1 781 ? 9.130 -1.699 -41.604 1.00 90.56 781 ALA A O 1
ATOM 5731 N N . PRO A 1 782 ? 10.227 0.119 -42.340 1.00 92.81 782 PRO A N 1
ATOM 5732 C CA . PRO A 1 782 ? 11.219 0.151 -41.259 1.00 92.81 782 PRO A CA 1
ATOM 5733 C C . PRO A 1 782 ? 10.655 0.348 -39.842 1.00 92.81 782 PRO A C 1
ATOM 5735 O O . PRO A 1 782 ? 11.390 0.155 -38.879 1.00 92.81 782 PRO A O 1
ATOM 5738 N N . PHE A 1 783 ? 9.384 0.733 -39.687 1.00 95.12 783 PHE A N 1
ATOM 5739 C CA . PHE A 1 783 ? 8.781 1.068 -38.387 1.00 95.12 783 PHE A CA 1
ATOM 5740 C C . PHE A 1 783 ? 7.464 0.332 -38.092 1.00 95.12 783 PHE A C 1
ATOM 5742 O O . PHE A 1 783 ? 6.839 0.609 -37.071 1.00 95.12 783 PHE A O 1
ATOM 5749 N N . ALA A 1 784 ? 7.033 -0.609 -38.941 1.00 94.12 784 ALA A N 1
ATOM 5750 C CA . ALA A 1 784 ? 5.702 -1.224 -38.839 1.00 94.12 784 ALA A CA 1
ATOM 5751 C C . ALA A 1 784 ? 5.438 -1.900 -37.479 1.00 94.12 784 ALA A C 1
ATOM 5753 O O . ALA A 1 784 ? 4.335 -1.823 -36.949 1.00 94.12 784 ALA A O 1
ATOM 5754 N N . SER A 1 785 ? 6.456 -2.516 -36.869 1.00 95.00 785 SER A N 1
ATOM 5755 C CA . SER A 1 785 ? 6.336 -3.153 -35.549 1.00 95.00 785 SER A CA 1
ATOM 5756 C C . SER A 1 785 ? 6.314 -2.170 -34.375 1.00 95.00 785 SER A C 1
ATOM 5758 O O . SER A 1 785 ? 6.128 -2.602 -33.242 1.00 95.00 785 SER A O 1
ATOM 5760 N N . LEU A 1 786 ? 6.556 -0.880 -34.618 1.00 96.31 786 LEU A N 1
ATOM 5761 C CA . LEU A 1 786 ? 6.692 0.159 -33.592 1.00 96.31 786 LEU A CA 1
ATOM 5762 C C . LEU A 1 786 ? 5.480 1.095 -33.529 1.00 96.31 786 LEU A C 1
ATOM 5764 O O . LEU A 1 786 ? 5.421 1.931 -32.632 1.00 96.31 786 LEU A O 1
ATOM 5768 N N . VAL A 1 787 ? 4.530 0.971 -34.459 1.00 97.19 787 VAL A N 1
ATOM 5769 C CA . VAL A 1 787 ? 3.326 1.812 -34.524 1.00 97.19 787 VAL A CA 1
ATOM 5770 C C . VAL A 1 787 ? 2.598 1.826 -33.174 1.00 97.19 787 VAL A C 1
ATOM 5772 O O . VAL A 1 787 ? 2.365 0.785 -32.562 1.00 97.19 787 VAL A O 1
ATOM 5775 N N . GLY A 1 788 ? 2.274 3.027 -32.690 1.00 96.56 788 GLY A N 1
ATOM 5776 C CA . GLY A 1 788 ? 1.632 3.276 -31.397 1.00 96.56 788 GLY A CA 1
ATOM 5777 C C . GLY A 1 788 ? 2.572 3.276 -30.186 1.00 96.56 788 GLY A C 1
ATOM 5778 O O . GLY A 1 788 ? 2.145 3.649 -29.095 1.00 96.56 788 GLY A O 1
ATOM 5779 N N . GLN A 1 789 ? 3.843 2.894 -30.343 1.00 97.00 789 GLN A N 1
ATOM 5780 C CA . GLN A 1 789 ? 4.809 2.846 -29.243 1.00 97.00 789 GLN A CA 1
ATOM 5781 C C . GLN A 1 789 ? 5.576 4.167 -29.106 1.00 97.00 789 GLN A C 1
ATOM 5783 O O . GLN A 1 789 ? 5.933 4.805 -30.100 1.00 97.00 789 GLN A O 1
ATOM 5788 N N . THR A 1 790 ? 5.885 4.551 -27.864 1.00 96.75 790 THR A N 1
ATOM 5789 C CA . THR A 1 790 ? 6.805 5.657 -27.556 1.00 96.75 790 THR A CA 1
ATOM 5790 C C . THR A 1 790 ? 8.208 5.106 -27.359 1.00 96.75 790 THR A C 1
ATOM 5792 O O . THR A 1 790 ? 8.465 4.368 -26.410 1.00 96.75 790 THR A O 1
ATOM 5795 N N . VAL A 1 791 ? 9.117 5.461 -28.263 1.00 97.25 791 VAL A N 1
ATOM 5796 C CA . VAL A 1 791 ? 10.450 4.862 -28.364 1.00 97.25 791 VAL A CA 1
ATOM 5797 C C . VAL A 1 791 ? 11.530 5.913 -28.633 1.00 97.25 791 VAL A C 1
ATOM 5799 O O . VAL A 1 791 ? 11.246 7.052 -29.003 1.00 97.25 791 VAL A O 1
ATOM 5802 N N . ASN A 1 792 ? 12.794 5.531 -28.454 1.00 97.12 792 ASN A N 1
ATOM 5803 C CA . ASN A 1 792 ? 13.910 6.259 -29.053 1.00 97.12 792 ASN A CA 1
ATOM 5804 C C . ASN A 1 792 ? 14.192 5.649 -30.429 1.00 97.12 792 ASN A C 1
ATOM 5806 O O . ASN A 1 792 ? 14.204 4.422 -30.561 1.00 97.12 792 ASN A O 1
ATOM 5810 N N . VAL A 1 793 ? 14.441 6.488 -31.430 1.00 97.00 793 VAL A N 1
ATOM 5811 C CA . VAL A 1 793 ? 14.733 6.050 -32.797 1.00 97.00 793 VAL A CA 1
ATOM 5812 C C . VAL A 1 793 ? 15.984 6.708 -33.336 1.00 97.00 793 VAL A C 1
ATOM 5814 O O . VAL A 1 793 ? 16.218 7.895 -33.123 1.00 97.00 793 VAL A O 1
ATOM 5817 N N . THR A 1 794 ? 16.751 5.951 -34.105 1.00 97.00 794 THR A N 1
ATOM 5818 C CA . THR A 1 794 ? 17.897 6.443 -34.862 1.00 97.00 794 THR A CA 1
ATOM 5819 C C . THR A 1 794 ? 17.669 6.136 -36.334 1.00 97.00 794 THR A C 1
ATOM 5821 O O . THR A 1 794 ? 17.441 4.982 -36.698 1.00 97.00 794 THR A O 1
ATOM 5824 N N . LEU A 1 795 ? 17.726 7.159 -37.191 1.00 96.38 795 LEU A N 1
ATOM 5825 C CA . LEU A 1 795 ? 17.589 6.973 -38.638 1.00 96.38 795 LEU A CA 1
ATOM 5826 C C . LEU A 1 795 ? 18.893 6.399 -39.197 1.00 96.38 795 LEU A C 1
ATOM 5828 O O . LEU A 1 795 ? 19.847 7.135 -39.448 1.00 96.38 795 LEU A O 1
ATOM 5832 N N . ALA A 1 796 ? 18.954 5.082 -39.367 1.00 93.12 796 ALA A N 1
ATOM 5833 C CA . ALA A 1 796 ? 20.159 4.416 -39.834 1.00 93.12 796 ALA A CA 1
ATOM 5834 C C . ALA A 1 796 ? 20.426 4.751 -41.307 1.00 93.12 796 ALA A C 1
ATOM 5836 O O . ALA A 1 796 ? 19.512 4.785 -42.133 1.00 93.12 796 ALA A O 1
ATOM 5837 N N . ASN A 1 797 ? 21.701 4.980 -41.635 1.00 91.00 797 ASN A N 1
ATOM 5838 C CA . ASN A 1 797 ? 22.169 5.306 -42.986 1.00 91.00 797 ASN A CA 1
ATOM 5839 C C . ASN A 1 797 ? 21.646 6.646 -43.537 1.00 91.00 797 ASN A C 1
ATOM 5841 O O . ASN A 1 797 ? 21.755 6.903 -44.742 1.00 91.00 797 ASN A O 1
ATOM 5845 N N . ARG A 1 798 ? 21.120 7.522 -42.669 1.00 93.38 798 ARG A N 1
ATOM 5846 C CA . ARG A 1 798 ? 20.663 8.866 -43.033 1.00 93.38 798 ARG A CA 1
ATOM 5847 C C . ARG A 1 798 ? 21.596 9.926 -42.456 1.00 93.38 798 ARG A C 1
ATOM 5849 O O . ARG A 1 798 ? 21.797 9.995 -41.249 1.00 93.38 798 ARG A O 1
ATOM 5856 N N . THR A 1 799 ? 22.097 10.798 -43.323 1.00 93.00 799 THR A N 1
ATOM 5857 C CA . THR A 1 799 ? 22.813 12.024 -42.942 1.00 93.00 799 THR A CA 1
ATOM 5858 C C . THR A 1 799 ? 21.962 13.228 -43.306 1.00 93.00 799 THR A C 1
ATOM 5860 O O . THR A 1 799 ? 21.419 13.255 -44.408 1.00 93.00 799 THR A O 1
ATOM 5863 N N . ILE A 1 800 ? 21.832 14.195 -42.401 1.00 93.81 800 ILE A N 1
ATOM 5864 C CA . ILE A 1 800 ? 21.268 15.520 -42.682 1.00 93.81 800 ILE A CA 1
ATOM 5865 C C . ILE A 1 800 ? 22.421 16.515 -42.621 1.00 93.81 800 ILE A C 1
ATOM 5867 O O . ILE A 1 800 ? 23.049 16.664 -41.575 1.00 93.81 800 ILE A O 1
ATOM 5871 N N . ASP A 1 801 ? 22.737 17.141 -43.745 1.00 89.31 801 ASP A N 1
ATOM 5872 C CA . ASP A 1 801 ? 23.856 18.072 -43.868 1.00 89.31 801 ASP A CA 1
ATOM 5873 C C . ASP A 1 801 ? 23.406 19.541 -43.747 1.00 89.31 801 ASP A C 1
ATOM 5875 O O . ASP A 1 801 ? 22.275 19.853 -43.360 1.00 89.31 801 ASP A O 1
ATOM 5879 N N . THR A 1 802 ? 24.337 20.458 -44.016 1.00 91.56 802 THR A N 1
ATOM 5880 C CA . THR A 1 802 ? 24.088 21.905 -44.016 1.00 91.56 802 THR A CA 1
ATOM 5881 C C . THR A 1 802 ? 23.464 22.406 -45.320 1.00 91.56 802 THR A C 1
ATOM 5883 O O . THR A 1 802 ? 23.145 23.593 -45.431 1.00 91.56 802 THR A O 1
ATOM 5886 N N . GLU A 1 803 ? 23.271 21.537 -46.313 1.00 89.50 803 GLU A N 1
ATOM 5887 C CA . GLU A 1 803 ? 22.447 21.802 -47.487 1.00 89.50 803 GLU A CA 1
ATOM 5888 C C . GLU A 1 803 ? 20.970 21.506 -47.171 1.00 89.50 803 GLU A C 1
ATOM 5890 O O . GLU A 1 803 ? 20.594 21.038 -46.090 1.00 89.50 803 GLU A O 1
ATOM 5895 N N . TRP A 1 804 ? 20.089 21.846 -48.106 1.00 89.56 804 TRP A N 1
ATOM 5896 C CA . TRP A 1 804 ? 18.685 21.499 -47.995 1.00 89.56 804 TRP A CA 1
ATOM 5897 C C . TRP A 1 804 ? 18.504 19.997 -48.167 1.00 89.56 804 TRP A C 1
ATOM 5899 O O . TRP A 1 804 ? 18.986 19.385 -49.117 1.00 89.56 804 TRP A O 1
ATOM 5909 N N . ASN A 1 805 ? 17.746 19.415 -47.251 1.00 93.00 805 ASN A N 1
ATOM 5910 C CA . ASN A 1 805 ? 17.384 18.013 -47.236 1.00 93.00 805 ASN A CA 1
ATOM 5911 C C . ASN A 1 805 ? 15.864 17.883 -47.224 1.00 93.00 805 ASN A C 1
ATOM 5913 O O . ASN A 1 805 ? 15.175 18.690 -46.602 1.00 93.00 805 ASN A O 1
ATOM 5917 N N . THR A 1 806 ? 15.346 16.823 -47.843 1.00 94.81 806 THR A N 1
ATOM 5918 C CA . THR A 1 806 ? 13.970 16.385 -47.597 1.00 94.81 806 THR A CA 1
ATOM 5919 C C . THR A 1 806 ? 13.951 15.389 -46.442 1.00 94.81 806 THR A C 1
ATOM 5921 O O . THR A 1 806 ? 14.817 14.511 -46.348 1.00 94.81 806 THR A O 1
ATOM 5924 N N . LEU A 1 807 ? 12.992 15.532 -45.536 1.00 96.38 807 LEU A N 1
ATOM 5925 C CA . LEU A 1 807 ? 12.843 14.661 -44.379 1.00 96.38 807 LEU A CA 1
ATOM 5926 C C . LEU A 1 807 ? 11.363 14.419 -44.105 1.00 96.38 807 LEU A C 1
ATOM 5928 O O . LEU A 1 807 ? 10.591 15.360 -43.950 1.00 96.38 807 LEU A O 1
ATOM 5932 N N . THR A 1 808 ? 11.004 13.145 -44.024 1.00 96.12 808 THR A N 1
ATOM 5933 C CA . THR A 1 808 ? 9.654 12.685 -43.697 1.00 96.12 808 THR A CA 1
ATOM 5934 C C . THR A 1 808 ? 9.781 11.682 -42.569 1.00 96.12 808 THR A C 1
ATOM 5936 O O . THR A 1 808 ? 10.580 10.753 -42.681 1.00 96.12 808 THR A O 1
ATOM 5939 N N . LEU A 1 809 ? 9.024 11.856 -41.488 1.00 97.50 809 LEU A N 1
ATOM 5940 C CA . LEU A 1 809 ? 9.096 10.984 -40.318 1.00 97.50 809 LEU A CA 1
ATOM 5941 C C . LEU A 1 809 ? 7.716 10.431 -39.952 1.00 97.50 809 LEU A C 1
ATOM 5943 O O . LEU A 1 809 ? 6.722 11.153 -40.055 1.00 97.50 809 LEU A O 1
ATOM 5947 N N . PRO A 1 810 ? 7.636 9.186 -39.451 1.00 97.06 810 PRO A N 1
ATOM 5948 C CA . PRO A 1 810 ? 6.387 8.591 -38.986 1.00 97.06 810 PRO A CA 1
ATOM 5949 C C . PRO A 1 810 ? 6.012 9.080 -37.575 1.00 97.06 810 PRO A C 1
ATOM 5951 O O . PRO A 1 810 ? 5.419 8.345 -36.799 1.00 97.06 810 PRO A O 1
ATOM 5954 N N . PHE A 1 811 ? 6.401 10.299 -37.194 1.00 97.88 811 PHE A N 1
ATOM 5955 C CA . PHE A 1 811 ? 6.098 10.911 -35.898 1.00 97.88 811 PHE A CA 1
ATOM 5956 C C . PHE A 1 811 ? 6.278 12.431 -35.964 1.00 97.88 811 PHE A C 1
ATOM 5958 O O . PHE A 1 811 ? 7.009 12.944 -36.811 1.00 97.88 811 PHE A O 1
ATOM 5965 N N . ASN A 1 812 ? 5.622 13.151 -35.052 1.00 96.94 812 ASN A N 1
ATOM 5966 C CA . ASN A 1 812 ? 5.794 14.596 -34.908 1.00 96.94 812 ASN A CA 1
ATOM 5967 C C . ASN A 1 812 ? 7.105 14.917 -34.175 1.00 96.94 812 ASN A C 1
ATOM 5969 O O . ASN A 1 812 ? 7.461 14.230 -33.214 1.00 96.94 812 ASN A O 1
ATOM 5973 N N . VAL A 1 813 ? 7.788 15.999 -34.561 1.00 97.75 813 VAL A N 1
ATOM 5974 C CA . VAL A 1 813 ? 8.993 16.476 -33.861 1.00 97.75 813 VAL A CA 1
ATOM 5975 C C . VAL A 1 813 ? 8.863 17.960 -33.507 1.00 97.75 813 VAL A C 1
ATOM 5977 O O . VAL A 1 813 ? 8.874 18.804 -34.407 1.00 97.75 813 VAL A O 1
ATOM 5980 N N . PRO A 1 814 ? 8.788 18.311 -32.208 1.00 96.88 814 PRO A N 1
ATOM 5981 C CA . PRO A 1 814 ? 8.815 19.702 -31.765 1.00 96.88 814 PRO A CA 1
ATOM 5982 C C . PRO A 1 814 ? 10.103 20.422 -32.179 1.00 96.88 814 PRO A C 1
ATOM 5984 O O . PRO A 1 814 ? 11.183 19.822 -32.197 1.00 96.88 814 PRO A O 1
ATOM 5987 N N . MET A 1 815 ? 10.015 21.732 -32.421 1.00 95.62 815 MET A N 1
ATOM 5988 C CA . MET A 1 815 ? 11.165 22.549 -32.826 1.00 95.62 815 MET A CA 1
ATOM 5989 C C . MET A 1 815 ? 12.339 22.474 -31.835 1.00 95.62 815 MET A C 1
ATOM 5991 O O . MET A 1 815 ? 13.493 22.415 -32.249 1.00 95.62 815 MET A O 1
ATOM 5995 N N . ASP A 1 816 ? 12.073 22.402 -30.528 1.00 96.19 816 ASP A N 1
ATOM 5996 C CA . ASP A 1 816 ? 13.127 22.263 -29.511 1.00 96.19 816 ASP A CA 1
ATOM 5997 C C . ASP A 1 816 ? 13.893 20.941 -29.627 1.00 96.19 816 ASP A C 1
ATOM 5999 O O . ASP A 1 816 ? 15.097 20.889 -29.373 1.00 96.19 816 ASP A O 1
ATOM 6003 N N . THR A 1 817 ? 13.220 19.865 -30.038 1.00 95.88 817 THR A N 1
ATOM 6004 C CA . THR A 1 817 ? 13.873 18.582 -30.315 1.00 95.88 817 THR A CA 1
ATOM 6005 C C . THR A 1 817 ? 14.709 18.674 -31.588 1.00 95.88 817 THR A C 1
ATOM 6007 O O . THR A 1 817 ? 15.850 18.224 -31.587 1.00 95.88 817 THR A O 1
ATOM 6010 N N . LEU A 1 818 ? 14.208 19.322 -32.646 1.00 96.19 818 LEU A N 1
ATOM 6011 C CA . LEU A 1 818 ? 14.991 19.551 -33.868 1.00 96.19 818 LEU A CA 1
ATOM 6012 C C . LEU A 1 818 ? 16.252 20.372 -33.591 1.00 96.19 818 LEU A C 1
ATOM 6014 O O . LEU A 1 818 ? 17.318 20.012 -34.075 1.00 96.19 818 LEU A O 1
ATOM 6018 N N . LYS A 1 819 ? 16.160 21.421 -32.768 1.00 95.75 819 LYS A N 1
ATOM 6019 C CA . LYS A 1 819 ? 17.322 22.218 -32.347 1.00 95.75 819 LYS A CA 1
ATOM 6020 C C . LYS A 1 819 ? 18.341 21.394 -31.566 1.00 95.75 819 LYS A C 1
ATOM 6022 O O . LYS A 1 819 ? 19.537 21.549 -31.773 1.00 95.75 819 LYS A O 1
ATOM 6027 N N . LYS A 1 820 ? 17.892 20.476 -30.705 1.00 93.94 820 LYS A N 1
ATOM 6028 C CA . LYS A 1 820 ? 18.797 19.560 -29.990 1.00 93.94 820 LYS A CA 1
ATOM 6029 C C . LYS A 1 820 ? 19.518 18.594 -30.931 1.00 93.94 820 LYS A C 1
ATOM 6031 O O . LYS A 1 820 ? 20.681 18.296 -30.691 1.00 93.94 820 LYS A O 1
ATOM 6036 N N . VAL A 1 821 ? 18.839 18.108 -31.970 1.00 94.88 821 VAL A N 1
ATOM 6037 C CA . VAL A 1 821 ? 19.395 17.114 -32.904 1.00 94.88 821 VAL A CA 1
ATOM 6038 C C . VAL A 1 821 ? 20.263 17.764 -33.988 1.00 94.88 821 VAL A C 1
ATOM 6040 O O . VAL A 1 821 ? 21.326 17.245 -34.301 1.00 94.88 821 VAL A O 1
ATOM 6043 N N . PHE A 1 822 ? 19.839 18.905 -34.539 1.00 95.31 822 PHE A N 1
ATOM 6044 C CA . PHE A 1 822 ? 20.439 19.545 -35.722 1.00 95.31 822 PHE A CA 1
ATOM 6045 C C . PHE A 1 822 ? 21.065 20.930 -35.446 1.00 95.31 822 PHE A C 1
ATOM 6047 O O . PHE A 1 822 ? 21.579 21.580 -36.365 1.00 95.31 822 PHE A O 1
ATOM 6054 N N . GLY A 1 823 ? 21.039 21.377 -34.187 1.00 94.81 823 GLY A N 1
ATOM 6055 C CA . GLY A 1 823 ? 21.550 22.658 -33.684 1.00 94.81 823 GLY A CA 1
ATOM 6056 C C . GLY A 1 823 ? 20.546 23.819 -33.730 1.00 94.81 823 GLY A C 1
ATOM 6057 O O . GLY A 1 823 ? 19.592 23.822 -34.506 1.00 94.81 823 GLY A O 1
ATOM 6058 N N . ASP A 1 824 ? 20.784 24.842 -32.900 1.00 94.62 824 ASP A N 1
ATOM 6059 C CA . ASP A 1 824 ? 19.844 25.949 -32.629 1.00 94.62 824 ASP A CA 1
ATOM 6060 C C . ASP A 1 824 ? 19.401 26.749 -33.868 1.00 94.62 824 ASP A C 1
ATOM 6062 O O . ASP A 1 824 ? 18.328 27.354 -33.864 1.00 94.62 824 ASP A O 1
ATOM 6066 N N . GLY A 1 825 ? 20.218 26.754 -34.924 1.00 93.56 825 GLY A N 1
ATOM 6067 C CA . GLY A 1 825 ? 19.954 27.433 -36.197 1.00 93.56 825 GLY A CA 1
ATOM 6068 C C . GLY A 1 825 ? 19.286 26.564 -37.269 1.00 93.56 825 GLY A C 1
ATOM 6069 O O . GLY A 1 825 ? 19.298 26.961 -38.435 1.00 93.56 825 GLY A O 1
ATOM 6070 N N . VAL A 1 826 ? 18.766 25.383 -36.912 1.00 95.50 826 VAL A N 1
ATOM 6071 C CA . VAL A 1 826 ? 18.049 24.504 -37.845 1.00 95.50 826 VAL A CA 1
ATOM 6072 C C . VAL A 1 826 ? 16.884 25.249 -38.499 1.00 95.50 826 VAL A C 1
ATOM 6074 O O . VAL A 1 826 ? 16.140 25.978 -37.840 1.00 95.50 826 VAL A O 1
ATOM 6077 N N . LYS A 1 827 ? 16.718 25.063 -39.809 1.00 93.25 827 LYS A N 1
ATOM 6078 C CA . LYS A 1 827 ? 15.576 25.596 -40.558 1.00 93.25 827 LYS A CA 1
ATOM 6079 C C . LYS A 1 827 ? 14.641 24.469 -40.947 1.00 93.25 827 LYS A C 1
ATOM 6081 O O . LYS A 1 827 ? 15.109 23.423 -41.387 1.00 93.25 827 LYS A O 1
ATOM 6086 N N . LEU A 1 828 ? 13.343 24.720 -40.829 1.00 95.12 828 LEU A N 1
ATOM 6087 C CA . LEU A 1 828 ? 12.285 23.787 -41.184 1.00 95.12 828 LEU A CA 1
ATOM 6088 C C . LEU A 1 828 ? 11.240 24.507 -42.029 1.00 95.12 828 LEU A C 1
ATOM 6090 O O . LEU A 1 828 ? 10.836 25.619 -41.690 1.00 95.12 828 LEU A O 1
ATOM 6094 N N . TYR A 1 829 ? 10.803 23.853 -43.096 1.00 92.69 829 TYR A N 1
ATOM 6095 C CA . TYR A 1 829 ? 9.806 24.369 -44.016 1.00 92.69 829 TYR A CA 1
ATOM 6096 C C . TYR A 1 829 ? 8.896 23.244 -44.510 1.00 92.69 829 TYR A C 1
ATOM 6098 O O . TYR A 1 829 ? 9.355 22.130 -44.764 1.00 92.69 829 TYR A O 1
ATOM 6106 N N . LEU A 1 830 ? 7.611 23.546 -44.655 1.00 92.06 830 LEU A N 1
ATOM 6107 C CA . LEU A 1 830 ? 6.584 22.658 -45.191 1.00 92.06 830 LEU A CA 1
ATOM 6108 C C . LEU A 1 830 ? 6.123 23.198 -46.547 1.00 92.06 830 LEU A C 1
ATOM 6110 O O . LEU A 1 830 ? 6.083 24.413 -46.745 1.00 92.06 830 LEU A O 1
ATOM 6114 N N . PHE A 1 831 ? 5.821 22.313 -47.496 1.00 90.00 831 PHE A N 1
ATOM 6115 C CA . PHE A 1 831 ? 5.287 22.731 -48.792 1.00 90.00 831 PHE A CA 1
ATOM 6116 C C . PHE A 1 831 ? 3.887 23.321 -48.617 1.00 90.00 831 PHE A C 1
ATOM 6118 O O . PHE A 1 831 ? 3.058 22.729 -47.933 1.00 90.00 831 PHE A O 1
ATOM 6125 N N . GLY A 1 832 ? 3.651 24.486 -49.217 1.00 87.19 832 GLY A N 1
ATOM 6126 C CA . GLY A 1 832 ? 2.325 25.086 -49.324 1.00 87.19 832 GLY A CA 1
ATOM 6127 C C . GLY A 1 832 ? 1.718 24.772 -50.686 1.00 87.19 832 GLY A C 1
ATOM 6128 O O . GLY A 1 832 ? 0.887 23.887 -50.818 1.00 87.19 832 GLY A O 1
ATOM 6129 N N . ASN A 1 833 ? 2.182 25.470 -51.725 1.00 88.12 833 ASN A N 1
ATOM 6130 C CA . ASN A 1 833 ? 1.607 25.379 -53.069 1.00 88.12 833 ASN A CA 1
ATOM 6131 C C . ASN A 1 833 ? 2.686 25.580 -54.153 1.00 88.12 833 ASN A C 1
ATOM 6133 O O . ASN A 1 833 ? 3.863 25.807 -53.862 1.00 88.12 833 ASN A O 1
ATOM 6137 N N . SER A 1 834 ? 2.304 25.538 -55.426 1.00 87.81 834 SER A N 1
ATOM 6138 C CA . SER A 1 834 ? 3.159 25.864 -56.562 1.00 87.81 834 SER A CA 1
ATOM 6139 C C . SER A 1 834 ? 2.507 26.855 -57.527 1.00 87.81 834 SER A C 1
ATOM 6141 O O . SER A 1 834 ? 1.290 26.993 -57.599 1.00 87.81 834 SER A O 1
ATOM 6143 N N . GLY A 1 835 ? 3.333 27.571 -58.290 1.00 85.44 835 GLY A N 1
ATOM 6144 C CA . GLY A 1 835 ? 2.872 28.543 -59.279 1.00 85.44 835 GLY A CA 1
ATOM 6145 C C . GLY A 1 835 ? 3.733 28.548 -60.533 1.00 85.44 835 GLY A C 1
ATOM 6146 O O . GLY A 1 835 ? 4.957 28.447 -60.454 1.00 85.44 835 GLY A O 1
ATOM 6147 N N . LEU A 1 836 ? 3.095 28.687 -61.694 1.00 83.69 836 LEU A N 1
ATOM 6148 C CA . LEU A 1 836 ? 3.758 28.792 -62.992 1.00 83.69 836 LEU A CA 1
ATOM 6149 C C . LEU A 1 836 ? 3.731 30.247 -63.476 1.00 83.69 836 LEU A C 1
ATOM 6151 O O . LEU A 1 836 ? 2.662 30.847 -63.569 1.00 83.69 836 LEU A O 1
ATOM 6155 N N . SER A 1 837 ? 4.895 30.815 -63.795 1.00 81.62 837 SER A N 1
ATOM 6156 C CA . SER A 1 837 ? 4.974 32.144 -64.413 1.00 81.62 837 SER A CA 1
ATOM 6157 C C . SER A 1 837 ? 4.729 32.100 -65.926 1.00 81.62 837 SER A C 1
ATOM 6159 O O . SER A 1 837 ? 4.925 31.067 -66.567 1.00 81.62 837 SER A O 1
ATOM 6161 N N . GLU A 1 838 ? 4.393 33.250 -66.523 1.00 79.50 838 GLU A N 1
ATOM 6162 C CA . GLU A 1 838 ? 4.267 33.409 -67.986 1.00 79.50 838 GLU A CA 1
ATOM 6163 C C . GLU A 1 838 ? 5.556 33.027 -68.748 1.00 79.50 838 GLU A C 1
ATOM 6165 O O . GLU A 1 838 ? 5.493 32.578 -69.890 1.00 79.50 838 GLU A O 1
ATOM 6170 N N . ASP A 1 839 ? 6.720 33.131 -68.094 1.00 72.50 839 ASP A N 1
ATOM 6171 C CA . ASP A 1 839 ? 8.035 32.752 -68.634 1.00 72.50 839 ASP A CA 1
ATOM 6172 C C . ASP A 1 839 ? 8.352 31.243 -68.493 1.00 72.50 839 ASP A C 1
ATOM 6174 O O . ASP A 1 839 ? 9.482 30.813 -68.745 1.00 72.50 839 ASP A O 1
ATOM 6178 N N . GLY A 1 840 ? 7.387 30.425 -68.053 1.00 75.56 840 GLY A N 1
ATOM 6179 C CA . GLY A 1 840 ? 7.544 28.975 -67.895 1.00 75.56 840 GLY A CA 1
ATOM 6180 C C . GLY A 1 840 ? 8.376 28.561 -66.678 1.00 75.56 840 GLY A C 1
ATOM 6181 O O . GLY A 1 840 ? 8.995 27.495 -66.687 1.00 75.56 840 GLY A O 1
ATOM 6182 N N . VAL A 1 841 ? 8.441 29.396 -65.636 1.00 80.56 841 VAL A N 1
ATOM 6183 C CA . VAL A 1 841 ? 9.136 29.077 -64.381 1.00 80.56 841 VAL A CA 1
ATOM 6184 C C . VAL A 1 841 ? 8.142 28.504 -63.380 1.00 80.56 841 VAL A C 1
ATOM 6186 O O . VAL A 1 841 ? 7.228 29.208 -62.953 1.00 80.56 841 VAL A O 1
ATOM 6189 N N . LEU A 1 842 ? 8.348 27.256 -62.968 1.00 84.06 842 LEU A N 1
ATOM 6190 C CA . LEU A 1 842 ? 7.545 26.604 -61.941 1.00 84.06 842 LEU A CA 1
ATOM 6191 C C . LEU A 1 842 ? 8.181 26.828 -60.561 1.00 84.06 842 LEU A C 1
ATOM 6193 O O . LEU A 1 842 ? 9.305 26.396 -60.308 1.00 84.06 842 LEU A O 1
ATOM 6197 N N . THR A 1 843 ? 7.479 27.537 -59.682 1.00 83.81 843 THR A N 1
ATOM 6198 C CA . THR A 1 843 ? 7.942 27.916 -58.339 1.00 83.81 843 THR A CA 1
ATOM 6199 C C . THR A 1 843 ? 7.218 27.100 -57.281 1.00 83.81 843 THR A C 1
ATOM 6201 O O . THR A 1 843 ? 5.998 26.991 -57.331 1.00 83.81 843 THR A O 1
ATOM 6204 N N . PHE A 1 844 ? 7.964 26.533 -56.338 1.00 87.19 844 PHE A N 1
ATOM 6205 C CA . PHE A 1 844 ? 7.459 25.790 -55.186 1.00 87.19 844 PHE A CA 1
ATOM 6206 C C . PHE A 1 844 ? 7.510 26.721 -53.975 1.00 87.19 844 PHE A C 1
ATOM 6208 O O . PHE A 1 844 ? 8.577 27.260 -53.669 1.00 87.19 844 PHE A O 1
ATOM 6215 N N . PHE A 1 845 ? 6.380 26.935 -53.314 1.00 85.88 845 PHE A N 1
ATOM 6216 C CA . PHE A 1 845 ? 6.267 27.822 -52.163 1.00 85.88 845 PHE A CA 1
ATOM 6217 C C . PHE A 1 845 ? 6.271 27.007 -50.877 1.00 85.88 845 PHE A C 1
ATOM 6219 O O . PHE A 1 845 ? 5.509 26.052 -50.732 1.00 85.88 845 PHE A O 1
ATOM 6226 N N . PHE A 1 846 ? 7.137 27.398 -49.949 1.00 87.88 846 PHE A N 1
ATOM 6227 C CA . PHE A 1 846 ? 7.300 26.750 -48.663 1.00 87.88 846 PHE A CA 1
ATOM 6228 C C . PHE A 1 846 ? 7.077 27.729 -47.519 1.00 87.88 846 PHE A C 1
ATOM 6230 O O . PHE A 1 846 ? 7.627 28.832 -47.509 1.00 87.88 846 PHE A O 1
ATOM 6237 N N . ASN A 1 847 ? 6.350 27.261 -46.513 1.00 88.56 847 ASN A N 1
ATOM 6238 C CA . ASN A 1 847 ? 5.968 28.024 -45.336 1.00 88.56 847 ASN A CA 1
ATOM 6239 C C . ASN A 1 847 ? 6.650 27.447 -44.094 1.00 88.56 847 ASN A C 1
ATOM 6241 O O . ASN A 1 847 ? 6.919 26.247 -44.026 1.00 88.56 847 ASN A O 1
ATOM 6245 N N . LYS A 1 848 ? 6.954 28.295 -43.108 1.00 91.31 848 LYS A N 1
ATOM 6246 C CA . LYS A 1 848 ? 7.507 27.850 -41.821 1.00 91.31 848 LYS A CA 1
ATOM 6247 C C . LYS A 1 848 ? 6.415 27.180 -40.986 1.00 91.31 848 LYS A C 1
ATOM 6249 O O . LYS A 1 848 ? 5.457 27.863 -40.626 1.00 91.31 848 LYS A O 1
ATOM 6254 N N . PRO A 1 849 ? 6.553 25.893 -40.633 1.00 93.38 849 PRO A N 1
ATOM 6255 C CA . PRO A 1 849 ? 5.661 25.264 -39.675 1.00 93.38 849 PRO A CA 1
ATOM 6256 C C . PRO A 1 849 ? 6.165 25.484 -38.238 1.00 93.38 849 PRO A C 1
ATOM 6258 O O . PRO A 1 849 ? 7.357 25.703 -38.004 1.00 93.38 849 PRO A O 1
ATOM 6261 N N . ASP A 1 850 ? 5.270 25.351 -37.259 1.00 93.06 850 ASP A N 1
ATOM 6262 C CA . ASP A 1 850 ? 5.619 25.435 -35.830 1.00 93.06 850 ASP A CA 1
ATOM 6263 C C . ASP A 1 850 ? 6.436 24.219 -35.340 1.00 93.06 850 ASP A C 1
ATOM 6265 O O . ASP A 1 850 ? 7.207 24.303 -34.381 1.00 93.06 850 ASP A O 1
ATOM 6269 N N . TYR A 1 851 ? 6.270 23.068 -35.992 1.00 95.19 851 TYR A N 1
ATOM 6270 C CA . TYR A 1 851 ? 6.940 21.801 -35.695 1.00 95.19 851 TYR A CA 1
ATOM 6271 C C . TYR A 1 851 ? 6.939 20.900 -36.938 1.00 95.19 851 TYR A C 1
ATOM 6273 O O . TYR A 1 851 ? 6.238 21.176 -37.908 1.00 95.19 851 TYR A O 1
ATOM 6281 N N . MET A 1 852 ? 7.721 19.817 -36.924 1.00 96.88 852 MET A N 1
ATOM 6282 C CA . MET A 1 852 ? 7.689 18.830 -38.006 1.00 96.88 852 MET A CA 1
ATOM 6283 C C . MET A 1 852 ? 6.482 17.918 -37.837 1.00 96.88 852 MET A C 1
ATOM 6285 O O . MET A 1 852 ? 6.377 17.212 -36.831 1.00 96.88 852 MET A O 1
ATOM 6289 N N . MET A 1 853 ? 5.594 17.940 -38.823 1.00 94.50 853 MET A N 1
ATOM 6290 C CA . MET A 1 853 ? 4.374 17.144 -38.837 1.00 94.50 853 MET A CA 1
ATOM 6291 C C . MET A 1 853 ? 4.644 15.720 -39.332 1.00 94.50 853 MET A C 1
ATOM 6293 O O . MET A 1 853 ? 5.417 15.488 -40.262 1.00 94.50 853 MET A O 1
ATOM 6297 N N . CYS A 1 854 ? 3.998 14.760 -38.689 1.00 95.31 854 CYS A N 1
ATOM 6298 C CA . CYS A 1 854 ? 4.071 13.347 -39.009 1.00 95.31 854 CYS A CA 1
ATOM 6299 C C . CYS A 1 854 ? 3.556 13.058 -40.427 1.00 95.31 854 CYS A C 1
ATOM 6301 O O . CYS A 1 854 ? 2.565 13.643 -40.852 1.00 95.31 854 CYS A O 1
ATOM 6303 N N . GLY A 1 855 ? 4.220 12.154 -41.153 1.00 95.00 855 GLY A N 1
ATOM 6304 C CA . GLY A 1 855 ? 3.773 11.668 -42.464 1.00 95.00 855 GLY A CA 1
ATOM 6305 C C . GLY A 1 855 ? 3.949 12.662 -43.616 1.00 95.00 855 GLY A C 1
ATOM 6306 O O . GLY A 1 855 ? 3.919 12.247 -44.772 1.00 95.00 855 GLY A O 1
ATOM 6307 N N . LEU A 1 856 ? 4.201 13.938 -43.319 1.00 94.12 856 LEU A N 1
ATOM 6308 C CA . LEU A 1 856 ? 4.380 14.986 -44.315 1.00 94.12 856 LEU A CA 1
ATOM 6309 C C . LEU A 1 856 ? 5.864 15.204 -44.643 1.00 94.12 856 LEU A C 1
ATOM 6311 O O . LEU A 1 856 ? 6.710 15.244 -43.737 1.00 94.12 856 LEU A O 1
ATOM 6315 N N . PRO A 1 857 ? 6.211 15.385 -45.925 1.00 95.12 857 PRO A N 1
ATOM 6316 C CA . PRO A 1 857 ? 7.574 15.690 -46.313 1.00 95.12 857 PRO A CA 1
ATOM 6317 C C . PRO A 1 857 ? 7.915 17.155 -46.016 1.00 95.12 857 PRO A C 1
ATOM 6319 O O . PRO A 1 857 ? 7.212 18.084 -46.409 1.00 95.12 857 PRO A O 1
ATOM 6322 N N . HIS A 1 858 ? 9.030 17.362 -45.319 1.00 94.19 858 HIS A N 1
ATOM 6323 C CA . HIS A 1 858 ? 9.535 18.681 -44.948 1.00 94.19 858 HIS A CA 1
ATOM 6324 C C . HIS A 1 858 ? 10.881 18.963 -45.605 1.00 94.19 858 HIS A C 1
ATOM 6326 O O . HIS A 1 858 ? 11.683 18.057 -45.845 1.00 94.19 858 HIS A O 1
ATOM 6332 N N . PHE A 1 859 ? 11.162 20.243 -45.818 1.00 91.94 859 PHE A N 1
ATOM 6333 C CA . PHE A 1 859 ? 12.513 20.732 -46.037 1.00 91.94 859 PHE A CA 1
ATOM 6334 C C . PHE A 1 859 ? 13.185 21.047 -44.713 1.00 91.94 859 PHE A C 1
ATOM 6336 O O . PHE A 1 859 ? 12.640 21.774 -43.883 1.00 91.94 859 PHE A O 1
ATOM 6343 N N . ILE A 1 860 ? 14.401 20.542 -44.546 1.00 94.31 860 ILE A N 1
ATOM 6344 C CA . ILE A 1 860 ? 15.228 20.798 -43.377 1.00 94.31 860 ILE A CA 1
ATOM 6345 C C . ILE A 1 860 ? 16.645 21.181 -43.798 1.00 94.31 860 ILE A C 1
ATOM 6347 O O . ILE A 1 860 ? 17.187 20.632 -44.754 1.00 94.31 860 ILE A O 1
ATOM 6351 N N . GLN A 1 861 ? 17.245 22.123 -43.078 1.00 91.75 861 GLN A N 1
ATOM 6352 C CA . GLN A 1 861 ? 18.657 22.481 -43.209 1.00 91.75 861 GLN A CA 1
ATOM 6353 C C . GLN A 1 861 ? 19.278 22.497 -41.812 1.00 91.75 861 GLN A C 1
ATOM 6355 O O . GLN A 1 861 ? 18.855 23.288 -40.963 1.00 91.75 861 GLN A O 1
ATOM 6360 N N . ALA A 1 862 ? 20.250 21.616 -41.562 1.00 94.19 862 ALA A N 1
ATOM 6361 C CA . ALA A 1 862 ? 20.933 21.545 -40.273 1.00 94.19 862 ALA A CA 1
ATOM 6362 C C . ALA A 1 862 ? 22.036 22.610 -40.156 1.00 94.19 862 ALA A C 1
ATOM 6364 O O . ALA A 1 862 ? 22.479 23.200 -41.142 1.00 94.19 862 ALA A O 1
ATOM 6365 N N . THR A 1 863 ? 22.503 22.857 -38.929 1.00 94.69 863 THR A N 1
ATOM 6366 C CA . THR A 1 863 ? 23.636 23.775 -38.683 1.00 94.69 863 THR A CA 1
ATOM 6367 C C . THR A 1 863 ? 24.999 23.119 -38.888 1.00 94.69 863 THR A C 1
ATOM 6369 O O . THR A 1 863 ? 25.984 23.802 -39.169 1.00 94.69 863 THR A O 1
ATOM 6372 N N . ALA A 1 864 ? 25.045 21.794 -38.771 1.00 93.75 864 ALA A N 1
ATOM 6373 C CA . ALA A 1 864 ? 26.200 20.951 -39.022 1.00 93.75 864 ALA A CA 1
ATOM 6374 C C . ALA A 1 864 ? 25.735 19.594 -39.564 1.00 93.75 864 ALA A C 1
ATOM 6376 O O . ALA A 1 864 ? 24.587 19.191 -39.361 1.00 93.75 864 ALA A O 1
ATOM 6377 N N . GLU A 1 865 ? 26.640 18.883 -40.233 1.00 93.31 865 GLU A N 1
ATOM 6378 C CA . GLU A 1 865 ? 26.373 17.527 -40.701 1.00 93.31 865 GLU A CA 1
ATOM 6379 C C . GLU A 1 865 ? 26.050 16.595 -39.527 1.00 93.31 865 GLU A C 1
ATOM 6381 O O . GLU A 1 865 ? 26.828 16.458 -38.585 1.00 93.31 865 GLU A O 1
ATOM 6386 N N . THR A 1 866 ? 24.878 15.969 -39.594 1.00 94.00 866 THR A N 1
ATOM 6387 C CA . THR A 1 866 ? 24.325 15.090 -38.566 1.00 94.00 866 THR A CA 1
ATOM 6388 C C . THR A 1 866 ? 24.080 13.716 -39.178 1.00 94.00 866 THR A C 1
ATOM 6390 O O . THR A 1 866 ? 23.077 13.489 -39.860 1.00 94.00 866 THR A O 1
ATOM 6393 N N . ALA A 1 867 ? 25.019 12.798 -38.959 1.00 94.12 867 ALA A N 1
ATOM 6394 C CA . ALA A 1 867 ? 24.877 11.399 -39.345 1.00 94.12 867 ALA A CA 1
ATOM 6395 C C . ALA A 1 867 ? 24.041 10.635 -38.310 1.00 94.12 867 ALA A C 1
ATOM 6397 O O . ALA A 1 867 ? 24.198 10.842 -37.109 1.00 94.12 867 ALA A O 1
ATOM 6398 N N . ASN A 1 868 ? 23.180 9.732 -38.779 1.00 94.69 868 ASN A N 1
ATOM 6399 C CA . ASN A 1 868 ? 22.298 8.903 -37.956 1.00 94.69 868 ASN A CA 1
ATOM 6400 C C . ASN A 1 868 ? 21.535 9.720 -36.889 1.00 94.69 868 ASN A C 1
ATOM 6402 O O . ASN A 1 868 ? 21.686 9.466 -35.685 1.00 94.69 868 ASN A O 1
ATOM 6406 N N . PRO A 1 869 ? 20.741 10.731 -37.295 1.00 96.12 869 PRO A N 1
ATOM 6407 C CA . PRO A 1 869 ? 20.021 11.571 -36.349 1.00 96.12 869 PRO A CA 1
ATOM 6408 C C . PRO A 1 869 ? 19.126 10.711 -35.455 1.00 96.12 869 PRO A C 1
ATOM 6410 O O . PRO A 1 869 ? 18.466 9.773 -35.914 1.00 96.12 869 PRO A O 1
ATOM 6413 N N . THR A 1 870 ? 19.145 11.027 -34.163 1.00 95.94 870 THR A N 1
ATOM 6414 C CA . THR A 1 870 ? 18.474 10.248 -33.124 1.00 95.94 870 THR A CA 1
ATOM 6415 C C . THR A 1 870 ? 17.437 11.103 -32.413 1.00 95.94 870 THR A C 1
ATOM 6417 O O . THR A 1 870 ? 17.735 12.212 -31.976 1.00 95.94 870 THR A O 1
ATOM 6420 N N . PHE A 1 871 ? 16.227 10.574 -32.275 1.00 96.38 871 PHE A N 1
ATOM 6421 C CA . PHE A 1 871 ? 15.100 11.230 -31.629 1.00 96.38 871 PHE A CA 1
ATOM 6422 C C . PHE A 1 871 ? 14.655 10.394 -30.435 1.00 96.38 871 PHE A C 1
ATOM 6424 O O . PHE A 1 871 ? 14.361 9.208 -30.573 1.00 96.38 871 PHE A O 1
ATOM 6431 N N . CYS A 1 872 ? 14.616 11.009 -29.257 1.00 94.12 872 CYS A N 1
ATOM 6432 C CA . CYS A 1 872 ? 14.248 10.322 -28.024 1.00 94.12 872 CYS A CA 1
ATOM 6433 C C . CYS A 1 872 ? 12.785 10.581 -27.661 1.00 94.12 872 CYS A C 1
ATOM 6435 O O . CYS A 1 872 ? 12.307 11.704 -27.820 1.00 94.12 872 CYS A O 1
ATOM 6437 N N . ASN A 1 873 ? 12.122 9.568 -27.096 1.00 95.50 873 ASN A N 1
ATOM 6438 C CA . ASN A 1 873 ? 10.733 9.627 -26.627 1.00 95.50 873 ASN A CA 1
ATOM 6439 C C . ASN A 1 873 ? 9.740 10.124 -27.694 1.00 95.50 873 ASN A C 1
ATOM 6441 O O . ASN A 1 873 ? 8.905 10.985 -27.417 1.00 95.50 873 ASN A O 1
ATOM 6445 N N . VAL A 1 874 ? 9.837 9.588 -28.911 1.00 96.62 874 VAL A N 1
ATOM 6446 C CA . VAL A 1 874 ? 8.885 9.870 -29.991 1.00 96.62 874 VAL A CA 1
ATOM 6447 C C . VAL A 1 874 ? 7.856 8.754 -30.097 1.00 96.62 874 VAL A C 1
ATOM 6449 O O . VAL A 1 874 ? 8.188 7.578 -29.960 1.00 96.62 874 VAL A O 1
ATOM 6452 N N . THR A 1 875 ? 6.602 9.120 -30.348 1.00 97.50 875 THR A N 1
ATOM 6453 C CA . THR A 1 875 ? 5.517 8.161 -30.575 1.00 97.50 875 THR A CA 1
ATOM 6454 C C . THR A 1 875 ? 5.355 7.918 -32.068 1.00 97.50 875 THR A C 1
ATOM 6456 O O . THR A 1 875 ? 5.036 8.852 -32.803 1.00 97.50 875 THR A O 1
ATOM 6459 N N . ILE A 1 876 ? 5.568 6.677 -32.510 1.00 97.69 876 ILE A N 1
ATOM 6460 C CA . ILE A 1 876 ? 5.395 6.285 -33.914 1.00 97.69 876 ILE A CA 1
ATOM 6461 C C . ILE A 1 876 ? 3.904 6.271 -34.251 1.00 97.69 876 ILE A C 1
ATOM 6463 O O . ILE A 1 876 ? 3.125 5.555 -33.620 1.00 97.69 876 ILE A O 1
ATOM 6467 N N . ALA A 1 877 ? 3.504 7.049 -35.247 1.00 96.69 877 ALA A N 1
ATOM 6468 C CA . ALA A 1 877 ? 2.135 7.112 -35.722 1.00 96.69 877 ALA A CA 1
ATOM 6469 C C . ALA A 1 877 ? 1.839 6.011 -36.745 1.00 96.69 877 ALA A C 1
ATOM 6471 O O . ALA A 1 877 ? 2.725 5.538 -37.460 1.00 96.69 877 ALA A O 1
ATOM 6472 N N . ASP A 1 878 ? 0.562 5.657 -36.835 1.00 94.94 878 ASP A N 1
ATOM 6473 C CA . ASP A 1 878 ? 0.023 4.886 -37.948 1.00 94.94 878 ASP A CA 1
ATOM 6474 C C . ASP A 1 878 ? -0.241 5.850 -39.111 1.00 94.94 878 ASP A C 1
ATOM 6476 O O . ASP A 1 878 ? -1.225 6.589 -39.109 1.00 94.94 878 ASP A O 1
ATOM 6480 N N . THR A 1 879 ? 0.706 5.951 -40.041 1.00 92.62 879 THR A N 1
ATOM 6481 C CA . THR A 1 879 ? 0.605 6.848 -41.195 1.00 92.62 879 THR A CA 1
ATOM 6482 C C . THR A 1 879 ? 1.206 6.190 -42.430 1.00 92.62 879 THR A C 1
ATOM 6484 O O . THR A 1 879 ? 2.283 5.593 -42.374 1.00 92.62 879 THR A O 1
ATOM 6487 N N . GLU A 1 880 ? 0.519 6.331 -43.562 1.00 87.19 880 GLU A N 1
ATOM 6488 C CA . GLU A 1 880 ? 1.034 5.940 -44.881 1.00 87.19 880 GLU A CA 1
ATOM 6489 C C . GLU A 1 880 ? 1.815 7.082 -45.558 1.00 87.19 880 GLU A C 1
ATOM 6491 O O . GLU A 1 880 ? 2.426 6.892 -46.610 1.00 87.19 880 GLU A O 1
ATOM 6496 N N . GLY A 1 881 ? 1.866 8.250 -44.910 1.00 86.50 881 GLY A N 1
ATOM 6497 C CA . GLY A 1 881 ? 2.354 9.493 -45.485 1.00 86.50 881 GLY A CA 1
ATOM 6498 C C . GLY A 1 881 ? 1.277 10.172 -46.325 1.00 86.50 881 GLY A C 1
ATOM 6499 O O . GLY A 1 881 ? 0.520 9.526 -47.045 1.00 86.50 881 GLY A O 1
ATOM 6500 N N . GLU A 1 882 ? 1.212 11.492 -46.225 1.00 86.94 882 GLU A N 1
ATOM 6501 C CA . GLU A 1 882 ? 0.269 12.303 -46.990 1.00 86.94 882 GLU A CA 1
ATOM 6502 C C . GLU A 1 882 ? 1.054 13.204 -47.937 1.00 86.94 882 GLU A C 1
ATOM 6504 O O . GLU A 1 882 ? 2.060 13.814 -47.561 1.00 86.94 882 GLU A O 1
ATOM 6509 N N . SER A 1 883 ? 0.627 13.232 -49.194 1.00 79.56 883 SER A N 1
ATOM 6510 C CA . SER A 1 883 ? 1.178 14.140 -50.185 1.00 79.56 883 SER A CA 1
ATOM 6511 C C . SER A 1 883 ? 0.414 15.469 -50.151 1.00 79.56 883 SER A C 1
ATOM 6513 O O . SER A 1 883 ? -0.719 15.547 -49.669 1.00 79.56 883 SER A O 1
ATOM 6515 N N . SER A 1 884 ? 1.058 16.550 -50.575 1.00 69.56 884 SER A N 1
ATOM 6516 C CA . SER A 1 884 ? 0.532 17.912 -50.469 1.00 69.56 884 SER A CA 1
ATOM 6517 C C . SER A 1 884 ? -0.347 18.284 -51.674 1.00 69.56 884 SER A C 1
ATOM 6519 O O . SER A 1 884 ? -0.041 19.237 -52.400 1.00 69.56 884 SER A O 1
ATOM 6521 N N . ASP A 1 885 ? -1.418 17.522 -51.915 1.00 64.12 885 ASP A N 1
ATOM 6522 C CA . ASP A 1 885 ? -2.359 17.757 -53.021 1.00 64.12 885 ASP A CA 1
ATOM 6523 C C . ASP A 1 885 ? -3.338 18.900 -52.689 1.00 64.12 885 ASP A C 1
ATOM 6525 O O . ASP A 1 885 ? -4.510 18.701 -52.354 1.00 64.12 885 ASP A O 1
ATOM 6529 N N . GLU A 1 886 ? -2.837 20.138 -52.723 1.00 64.69 886 GLU A N 1
ATOM 6530 C CA . GLU A 1 886 ? -3.676 21.330 -52.617 1.00 64.69 886 GLU A CA 1
ATOM 6531 C C . GLU A 1 886 ? -4.330 21.673 -53.964 1.00 64.69 886 GLU A C 1
ATOM 6533 O O . GLU A 1 886 ? -3.669 21.811 -54.997 1.00 64.69 886 GLU A O 1
ATOM 6538 N N . SER A 1 887 ? -5.647 21.902 -53.944 1.00 63.12 887 SER A N 1
ATOM 6539 C CA . SER A 1 887 ? -6.425 22.311 -55.119 1.00 63.12 887 SER A CA 1
ATOM 6540 C C . SER A 1 887 ? -5.821 23.549 -55.798 1.00 63.12 887 SER A C 1
ATOM 6542 O O . SER A 1 887 ? -5.933 24.664 -55.289 1.00 63.12 887 SER A O 1
ATOM 6544 N N . GLY A 1 888 ? -5.267 23.364 -56.998 1.00 70.38 888 GLY A N 1
ATOM 6545 C CA . GLY A 1 888 ? -4.651 24.427 -57.801 1.00 70.38 888 GLY A CA 1
ATOM 6546 C C . GLY A 1 888 ? -3.121 24.386 -57.852 1.00 70.38 888 GLY A C 1
ATOM 6547 O O . GLY A 1 888 ? -2.545 25.166 -58.609 1.00 70.38 888 GLY A O 1
ATOM 6548 N N . SER A 1 889 ? -2.476 23.474 -57.117 1.00 84.06 889 SER A N 1
ATOM 6549 C CA . SER A 1 889 ? -1.045 23.200 -57.256 1.00 84.06 889 SER A CA 1
ATOM 6550 C C . SER A 1 889 ? -0.754 22.409 -58.535 1.00 84.06 889 SER A C 1
ATOM 6552 O O . SER A 1 889 ? -1.489 21.506 -58.927 1.00 84.06 889 SER A O 1
ATOM 6554 N N . TYR A 1 890 ? 0.359 22.727 -59.191 1.00 88.44 890 TYR A N 1
ATOM 6555 C CA . TYR A 1 890 ? 0.924 21.959 -60.303 1.00 88.44 890 TYR A CA 1
ATOM 6556 C C . TYR A 1 890 ? 1.881 20.850 -59.842 1.00 88.44 890 TYR A C 1
ATOM 6558 O O . TYR A 1 890 ? 2.359 20.064 -60.666 1.00 88.44 890 TYR A O 1
ATOM 6566 N N . VAL A 1 891 ? 2.208 20.819 -58.548 1.00 88.88 891 VAL A N 1
ATOM 6567 C CA . VAL A 1 891 ? 3.218 19.946 -57.951 1.00 88.88 891 VAL A CA 1
ATOM 6568 C C . VAL A 1 891 ? 2.695 19.354 -56.658 1.00 88.88 891 VAL A C 1
ATOM 6570 O O . VAL A 1 891 ? 2.182 20.073 -55.805 1.00 88.88 891 VAL A O 1
ATOM 6573 N N . ASP A 1 892 ? 2.911 18.060 -56.513 1.00 90.88 892 ASP A N 1
ATOM 6574 C CA . ASP A 1 892 ? 2.698 17.313 -55.290 1.00 90.88 892 ASP A CA 1
ATOM 6575 C C . ASP A 1 892 ? 4.049 17.016 -54.618 1.00 90.88 892 ASP A C 1
ATOM 6577 O O . ASP A 1 892 ? 5.004 16.609 -55.290 1.00 90.88 892 ASP A O 1
ATOM 6581 N N . PHE A 1 893 ? 4.164 17.232 -53.307 1.00 93.00 893 PHE A N 1
ATOM 6582 C CA . PHE A 1 893 ? 5.327 16.818 -52.530 1.00 93.00 893 PHE A CA 1
ATOM 6583 C C . PHE A 1 893 ? 5.030 15.467 -51.879 1.00 93.00 893 PHE A C 1
ATOM 6585 O O . PHE A 1 893 ? 4.285 15.373 -50.908 1.00 93.00 893 PHE A O 1
ATOM 6592 N N . VAL A 1 894 ? 5.619 14.408 -52.430 1.00 94.88 894 VAL A N 1
ATOM 6593 C CA . VAL A 1 894 ? 5.302 13.025 -52.081 1.00 94.88 894 VAL A CA 1
ATOM 6594 C C . VAL A 1 894 ? 6.290 12.492 -51.032 1.00 94.88 894 VAL A C 1
ATOM 6596 O O . VAL A 1 894 ? 7.505 12.498 -51.279 1.00 94.88 894 VAL A O 1
ATOM 6599 N N . PRO A 1 895 ? 5.813 12.008 -49.871 1.00 95.81 895 PRO A N 1
ATOM 6600 C CA . PRO A 1 895 ? 6.665 11.439 -48.831 1.00 95.81 895 PRO A CA 1
ATOM 6601 C C . PRO A 1 895 ? 7.173 10.028 -49.157 1.00 95.81 895 PRO A C 1
ATOM 6603 O O . PRO A 1 895 ? 6.550 9.254 -49.881 1.00 95.81 895 PRO A O 1
ATOM 6606 N N . THR A 1 896 ? 8.290 9.649 -48.535 1.00 94.81 896 THR A N 1
ATOM 6607 C CA . THR A 1 896 ? 8.740 8.261 -48.395 1.00 94.81 896 THR A CA 1
ATOM 6608 C C . THR A 1 896 ? 9.025 7.975 -46.919 1.00 94.81 896 THR A C 1
ATOM 6610 O O . THR A 1 896 ? 9.929 8.556 -46.320 1.00 94.81 896 THR A O 1
ATOM 6613 N N . LEU A 1 897 ? 8.247 7.084 -46.299 1.00 94.62 897 LEU A N 1
ATOM 6614 C CA . LEU A 1 897 ? 8.450 6.642 -44.905 1.00 94.62 897 LEU A CA 1
ATOM 6615 C C . LEU A 1 897 ? 9.284 5.350 -44.803 1.00 94.62 897 LEU A C 1
ATOM 6617 O O . LEU A 1 897 ? 9.780 5.001 -43.737 1.00 94.62 897 LEU A O 1
ATOM 6621 N N . GLY A 1 898 ? 9.485 4.680 -45.936 1.00 94.62 898 GLY A N 1
ATOM 6622 C CA . GLY A 1 898 ? 10.401 3.566 -46.159 1.00 94.62 898 GLY A CA 1
ATOM 6623 C C . GLY A 1 898 ? 10.962 3.655 -47.578 1.00 94.62 898 GLY A C 1
ATOM 6624 O O . GLY A 1 898 ? 10.679 4.610 -48.303 1.00 94.62 898 GLY A O 1
ATOM 6625 N N . ALA A 1 899 ? 11.799 2.708 -47.983 1.00 95.56 899 ALA A N 1
ATOM 6626 C CA . ALA A 1 899 ? 12.322 2.677 -49.339 1.00 95.56 899 ALA A CA 1
ATOM 6627 C C . ALA A 1 899 ? 11.179 2.465 -50.351 1.00 95.56 899 ALA A C 1
ATOM 6629 O O . ALA A 1 899 ? 10.488 1.451 -50.329 1.00 95.56 899 ALA A O 1
ATOM 6630 N N . THR A 1 900 ? 11.008 3.415 -51.270 1.00 94.69 900 THR A N 1
ATOM 6631 C CA . THR A 1 900 ? 9.860 3.492 -52.181 1.00 94.69 900 THR A CA 1
ATOM 6632 C C . THR A 1 900 ? 10.307 3.347 -53.629 1.00 94.69 900 THR A C 1
ATOM 6634 O O . THR A 1 900 ? 11.292 3.948 -54.069 1.00 94.69 900 THR A O 1
ATOM 6637 N N . THR A 1 901 ? 9.565 2.554 -54.401 1.00 95.50 901 THR A N 1
ATOM 6638 C CA . THR A 1 901 ? 9.699 2.507 -55.861 1.00 95.50 901 THR A CA 1
ATOM 6639 C C . THR A 1 901 ? 8.825 3.594 -56.474 1.00 95.50 901 THR A C 1
ATOM 6641 O O . THR A 1 901 ? 7.603 3.521 -56.404 1.00 95.50 901 THR A O 1
ATOM 6644 N N . ILE A 1 902 ? 9.454 4.597 -57.074 1.00 94.62 902 ILE A N 1
ATOM 6645 C CA . ILE A 1 902 ? 8.792 5.696 -57.769 1.00 94.62 902 ILE A CA 1
ATOM 6646 C C . ILE A 1 902 ? 8.410 5.233 -59.177 1.00 94.62 902 ILE A C 1
ATOM 6648 O O . ILE A 1 902 ? 9.262 4.757 -59.935 1.00 94.62 902 ILE A O 1
ATOM 6652 N N . VAL A 1 903 ? 7.133 5.403 -59.520 1.00 91.06 903 VAL A N 1
ATOM 6653 C CA . VAL A 1 903 ? 6.548 5.075 -60.825 1.00 91.06 903 VAL A CA 1
ATOM 6654 C C . VAL A 1 903 ? 5.826 6.313 -61.359 1.00 91.06 903 VAL A C 1
ATOM 6656 O O . VAL A 1 903 ? 5.034 6.915 -60.640 1.00 91.06 903 VAL A O 1
ATOM 6659 N N . ALA A 1 904 ? 6.119 6.680 -62.603 1.00 88.50 904 ALA A N 1
ATOM 6660 C CA . ALA A 1 904 ? 5.498 7.774 -63.351 1.00 88.50 904 ALA A CA 1
ATOM 6661 C C . ALA A 1 904 ? 5.592 7.464 -64.859 1.00 88.50 904 ALA A C 1
ATOM 6663 O O . ALA A 1 904 ? 6.343 6.554 -65.239 1.00 88.50 904 ALA A O 1
ATOM 6664 N N . ASP A 1 905 ? 4.846 8.186 -65.697 1.00 86.12 905 ASP A N 1
ATOM 6665 C CA . ASP A 1 905 ? 4.808 7.934 -67.144 1.00 86.12 905 ASP A CA 1
ATOM 6666 C C . ASP A 1 905 ? 5.984 8.618 -67.866 1.00 86.12 905 ASP A C 1
ATOM 6668 O O . ASP A 1 905 ? 6.560 8.049 -68.798 1.00 86.12 905 ASP A O 1
ATOM 6672 N N . ASP A 1 906 ? 6.405 9.795 -67.390 1.00 83.88 906 ASP A N 1
ATOM 6673 C CA . ASP A 1 906 ? 7.596 10.518 -67.849 1.00 83.88 906 ASP A CA 1
ATOM 6674 C C . ASP A 1 906 ? 8.577 10.782 -66.686 1.00 83.88 906 ASP A C 1
ATOM 6676 O O . ASP A 1 906 ? 8.196 11.199 -65.593 1.00 83.88 906 ASP A O 1
ATOM 6680 N N . VAL A 1 907 ? 9.886 10.609 -66.922 1.00 81.69 907 VAL A N 1
ATOM 6681 C CA . VAL A 1 907 ? 10.943 11.005 -65.966 1.00 81.69 907 VAL A CA 1
ATOM 6682 C C . VAL A 1 907 ? 10.849 12.487 -65.586 1.00 81.69 907 VAL A C 1
ATOM 6684 O O . VAL A 1 907 ? 11.275 12.866 -64.495 1.00 81.69 907 VAL A O 1
ATOM 6687 N N . ARG A 1 908 ? 10.277 13.321 -66.465 1.00 82.00 908 ARG A N 1
ATOM 6688 C CA . ARG A 1 908 ? 10.048 14.758 -66.258 1.00 82.00 908 ARG A CA 1
ATOM 6689 C C . ARG A 1 908 ? 8.978 15.064 -65.213 1.00 82.00 908 ARG A C 1
ATOM 6691 O O . ARG A 1 908 ? 9.003 16.163 -64.667 1.00 82.00 908 ARG A O 1
ATOM 6698 N N . GLU A 1 909 ? 8.100 14.110 -64.895 1.00 88.25 909 GLU A N 1
ATOM 6699 C CA . GLU A 1 909 ? 7.138 14.245 -63.794 1.00 88.25 909 GLU A CA 1
ATOM 6700 C C . GLU A 1 909 ? 7.829 14.246 -62.431 1.00 88.25 909 GLU A C 1
ATOM 6702 O O . GLU A 1 909 ? 7.327 14.848 -61.492 1.00 88.25 909 GLU A O 1
ATOM 6707 N N . VAL A 1 910 ? 8.970 13.572 -62.291 1.00 89.94 910 VAL A N 1
ATOM 6708 C CA . VAL A 1 910 ? 9.593 13.328 -60.986 1.00 89.94 910 VAL A CA 1
ATOM 6709 C C . VAL A 1 910 ? 10.803 14.229 -60.805 1.00 89.94 910 VAL A C 1
ATOM 6711 O O . VAL A 1 910 ? 11.720 14.214 -61.624 1.00 89.94 910 VAL A O 1
ATOM 6714 N N . LEU A 1 911 ? 10.850 14.958 -59.691 1.00 89.19 911 LEU A N 1
ATOM 6715 C CA . LEU A 1 911 ? 11.995 15.771 -59.293 1.00 89.19 911 LEU A CA 1
ATOM 6716 C C . LEU A 1 911 ? 12.482 15.347 -57.908 1.00 89.19 911 LEU A C 1
ATOM 6718 O O . LEU A 1 911 ? 11.748 15.372 -56.921 1.00 89.19 911 LEU A O 1
ATOM 6722 N N . VAL A 1 912 ? 13.757 14.986 -57.835 1.00 89.19 912 VAL A N 1
ATOM 6723 C CA . VAL A 1 912 ? 14.443 14.590 -56.606 1.00 89.19 912 VAL A CA 1
ATOM 6724 C C . VAL A 1 912 ? 15.472 15.652 -56.253 1.00 89.19 912 VAL A C 1
ATOM 6726 O O . VAL A 1 912 ? 16.185 16.145 -57.126 1.00 89.19 912 VAL A O 1
ATOM 6729 N N . LEU A 1 913 ? 15.553 15.997 -54.971 1.00 87.69 913 LEU A N 1
ATOM 6730 C CA . LEU A 1 913 ? 16.601 16.859 -54.444 1.00 87.69 913 LEU A CA 1
ATOM 6731 C C . LEU A 1 913 ? 17.892 16.063 -54.238 1.00 87.69 913 LEU A C 1
ATOM 6733 O O . LEU A 1 913 ? 17.863 14.954 -53.703 1.00 87.69 913 LEU A O 1
ATOM 6737 N N . GLY A 1 914 ? 19.034 16.657 -54.557 1.00 80.88 914 GLY A N 1
ATOM 6738 C CA . GLY A 1 914 ? 20.302 16.176 -54.016 1.00 80.88 914 GLY A CA 1
ATOM 6739 C C . GLY A 1 914 ? 21.366 17.265 -53.927 1.00 80.88 914 GLY A C 1
ATOM 6740 O O . GLY A 1 914 ? 21.043 18.451 -53.866 1.00 80.88 914 GLY A O 1
ATOM 6741 N N . SER A 1 915 ? 22.634 16.838 -53.967 1.00 78.06 915 SER A N 1
ATOM 6742 C CA . SER A 1 915 ? 23.829 17.670 -53.806 1.00 78.06 915 SER A CA 1
ATOM 6743 C C . SER A 1 915 ? 23.781 19.004 -54.549 1.00 78.06 915 SER A C 1
ATOM 6745 O O . SER A 1 915 ? 23.420 19.062 -55.733 1.00 78.06 915 SER A O 1
ATOM 6747 N N . GLY A 1 916 ? 24.249 20.047 -53.870 1.00 75.62 916 GLY A N 1
ATOM 6748 C CA . GLY A 1 916 ? 24.297 21.412 -54.368 1.00 75.62 916 GLY A CA 1
ATOM 6749 C C . GLY A 1 916 ? 22.920 22.066 -54.422 1.00 75.62 916 GLY A C 1
ATOM 6750 O O . GLY A 1 916 ? 22.710 22.941 -55.262 1.00 75.62 916 GLY A O 1
ATOM 6751 N N . ASN A 1 917 ? 21.970 21.617 -53.591 1.00 78.12 917 ASN A N 1
ATOM 6752 C CA . ASN A 1 917 ? 20.581 22.091 -53.577 1.00 78.12 917 ASN A CA 1
ATOM 6753 C C . ASN A 1 917 ? 19.916 22.056 -54.961 1.00 78.12 917 ASN A C 1
ATOM 6755 O O . ASN A 1 917 ? 19.216 22.988 -55.348 1.00 78.12 917 ASN A O 1
ATOM 6759 N N . THR A 1 918 ? 20.187 21.017 -55.750 1.00 77.12 918 THR A N 1
ATOM 6760 C CA . THR A 1 918 ? 19.737 20.939 -57.145 1.00 77.12 918 THR A CA 1
ATOM 6761 C C . THR A 1 918 ? 18.637 19.894 -57.296 1.00 77.12 918 THR A C 1
ATOM 6763 O O . THR A 1 918 ? 18.710 18.817 -56.704 1.00 77.12 918 THR A O 1
ATOM 6766 N N . LEU A 1 919 ? 17.617 20.220 -58.095 1.00 82.19 919 LEU A N 1
ATOM 6767 C CA . LEU A 1 919 ? 16.565 19.286 -58.490 1.00 82.19 919 LEU A CA 1
ATOM 6768 C C . LEU A 1 919 ? 16.954 18.557 -59.776 1.00 82.19 919 LEU A C 1
ATOM 6770 O O . LEU A 1 919 ? 17.390 19.183 -60.748 1.00 82.19 919 LEU A O 1
ATOM 6774 N N . TYR A 1 920 ? 16.723 17.250 -59.804 1.00 79.75 920 TYR A N 1
ATOM 6775 C CA . TYR A 1 920 ? 16.965 16.413 -60.976 1.00 79.75 920 TYR A CA 1
ATOM 6776 C C . TYR A 1 920 ? 15.817 15.461 -61.233 1.00 79.75 920 TYR A C 1
ATOM 6778 O O . TYR A 1 920 ? 15.158 14.982 -60.312 1.00 79.75 920 TYR A O 1
ATOM 6786 N N . ASN A 1 921 ? 15.673 15.109 -62.503 1.00 85.38 921 ASN A N 1
ATOM 6787 C CA . ASN A 1 921 ? 14.879 13.965 -62.900 1.00 85.38 921 ASN A CA 1
ATOM 6788 C C . ASN A 1 921 ? 15.666 12.668 -62.655 1.00 85.38 921 ASN A C 1
ATOM 6790 O O . ASN A 1 921 ? 16.891 12.651 -62.841 1.00 85.38 921 ASN A O 1
ATOM 6794 N N . PRO A 1 922 ? 14.997 11.573 -62.261 1.00 84.94 922 PRO A N 1
ATOM 6795 C CA . PRO A 1 922 ? 15.638 10.268 -62.217 1.00 84.94 922 PRO A CA 1
ATOM 6796 C C . PRO A 1 922 ? 16.149 9.882 -63.613 1.00 84.94 922 PRO A C 1
ATOM 6798 O O . PRO A 1 922 ? 15.536 10.210 -64.626 1.00 84.94 922 PRO A O 1
ATOM 6801 N N . ALA A 1 923 ? 17.269 9.155 -63.676 1.00 84.88 923 ALA A N 1
ATOM 6802 C CA . ALA A 1 923 ? 17.874 8.744 -64.949 1.00 84.88 923 ALA A CA 1
ATOM 6803 C C . ALA A 1 923 ? 16.971 7.804 -65.778 1.00 84.88 923 ALA A C 1
ATOM 6805 O O . ALA A 1 923 ? 17.086 7.750 -67.000 1.00 84.88 923 ALA A O 1
ATOM 6806 N N . SER A 1 924 ? 16.091 7.059 -65.110 1.00 87.19 924 SER A N 1
ATOM 6807 C CA . SER A 1 924 ? 15.120 6.134 -65.696 1.00 87.19 924 SER A CA 1
ATOM 6808 C C . SER A 1 924 ? 14.014 5.836 -64.685 1.00 87.19 924 SER A C 1
ATOM 6810 O O . SER A 1 924 ? 14.270 5.869 -63.479 1.00 87.19 924 SER A O 1
ATOM 6812 N N . LEU A 1 925 ? 12.827 5.468 -65.167 1.00 88.19 925 LEU A N 1
ATOM 6813 C CA . LEU A 1 925 ? 11.732 4.953 -64.343 1.00 88.19 925 LEU A CA 1
ATOM 6814 C C . LEU A 1 925 ? 11.491 3.454 -64.614 1.00 88.19 925 LEU A C 1
ATOM 6816 O O . LEU A 1 925 ? 11.705 3.005 -65.743 1.00 88.19 925 LEU A O 1
ATOM 6820 N N . PRO A 1 926 ? 11.046 2.672 -63.610 1.00 92.50 926 PRO A N 1
ATOM 6821 C CA . PRO A 1 926 ? 10.850 3.072 -62.215 1.00 92.50 926 PRO A CA 1
ATOM 6822 C C . PRO A 1 926 ? 12.180 3.370 -61.501 1.00 92.50 926 PRO A C 1
ATOM 6824 O O . PRO A 1 926 ? 13.209 2.767 -61.805 1.00 92.50 926 PRO A O 1
ATOM 6827 N N . ALA A 1 927 ? 12.160 4.302 -60.548 1.00 91.44 927 ALA A N 1
ATOM 6828 C CA . ALA A 1 927 ? 13.336 4.708 -59.776 1.00 91.44 927 ALA A CA 1
ATOM 6829 C C . ALA A 1 927 ? 13.190 4.287 -58.312 1.00 91.44 927 ALA A C 1
ATOM 6831 O O . ALA A 1 927 ? 12.102 4.351 -57.750 1.00 91.44 927 ALA A O 1
ATOM 6832 N N . ARG A 1 928 ? 14.281 3.872 -57.662 1.00 92.25 928 ARG A N 1
ATOM 6833 C CA . ARG A 1 928 ? 14.252 3.496 -56.243 1.00 92.25 928 ARG A CA 1
ATOM 6834 C C . ARG A 1 928 ? 14.736 4.655 -55.377 1.00 92.25 928 ARG A C 1
ATOM 6836 O O . ARG A 1 928 ? 15.870 5.104 -55.531 1.00 92.25 928 ARG A O 1
ATOM 6843 N N . MET A 1 929 ? 13.897 5.103 -54.450 1.00 93.00 929 MET A N 1
ATOM 6844 C CA . MET A 1 929 ? 14.225 6.122 -53.457 1.00 93.00 929 MET A CA 1
ATOM 6845 C C . MET A 1 929 ? 14.310 5.491 -52.068 1.00 93.00 929 MET A C 1
ATOM 6847 O O . MET A 1 929 ? 13.515 4.627 -51.712 1.00 93.00 929 MET A O 1
ATOM 6851 N N . LYS A 1 930 ? 15.297 5.915 -51.283 1.00 95.56 930 LYS A N 1
ATOM 6852 C CA . LYS A 1 930 ? 15.431 5.530 -49.875 1.00 95.56 930 LYS A CA 1
ATOM 6853 C C . LYS A 1 930 ? 14.348 6.200 -49.014 1.00 95.56 930 LYS A C 1
ATOM 6855 O O . LYS A 1 930 ? 13.848 7.265 -49.372 1.00 95.56 930 LYS A O 1
ATOM 6860 N N . GLY A 1 931 ? 14.022 5.601 -47.875 1.00 94.44 931 GLY A N 1
ATOM 6861 C CA . GLY A 1 931 ? 13.022 6.107 -46.934 1.00 94.44 931 GLY A CA 1
ATOM 6862 C C . GLY A 1 931 ? 13.426 7.383 -46.207 1.00 94.44 931 GLY A C 1
ATOM 6863 O O . GLY A 1 931 ? 14.549 7.872 -46.339 1.00 94.44 931 GLY A O 1
ATOM 6864 N N . PHE A 1 932 ? 12.485 7.921 -45.438 1.00 96.56 932 PHE A N 1
ATOM 6865 C CA . PHE A 1 932 ? 12.600 9.161 -44.668 1.00 96.56 932 PHE A CA 1
ATOM 6866 C C . PHE A 1 932 ? 13.001 10.379 -45.509 1.00 96.56 932 PHE A C 1
ATOM 6868 O O . PHE A 1 932 ? 13.830 11.200 -45.103 1.00 96.56 932 PHE A O 1
ATOM 6875 N N . ARG A 1 933 ? 12.447 10.472 -46.721 1.00 94.94 933 ARG A N 1
ATOM 6876 C CA . ARG A 1 933 ? 12.703 11.531 -47.708 1.00 94.94 933 ARG A CA 1
ATOM 6877 C C . ARG A 1 933 ? 11.383 11.981 -48.333 1.00 94.94 933 ARG A C 1
ATOM 6879 O O . ARG A 1 933 ? 10.316 11.474 -48.002 1.00 94.94 933 ARG A O 1
ATOM 6886 N N . GLY A 1 934 ? 11.458 12.953 -49.227 1.00 94.44 934 GLY A N 1
ATOM 6887 C CA . GLY A 1 934 ? 10.359 13.331 -50.108 1.00 94.44 934 GLY A CA 1
ATOM 6888 C C . GLY A 1 934 ? 10.870 13.662 -51.506 1.00 94.44 934 GLY A C 1
ATOM 6889 O O . GLY A 1 934 ? 12.032 14.059 -51.665 1.00 94.44 934 GLY A O 1
ATOM 6890 N N . TYR A 1 935 ? 10.002 13.507 -52.501 1.00 93.75 935 TYR A N 1
ATOM 6891 C CA . TYR A 1 935 ? 10.236 13.891 -53.893 1.00 93.75 935 TYR A CA 1
ATOM 6892 C C . TYR A 1 935 ? 9.052 14.685 -54.432 1.00 93.75 935 TYR A C 1
ATOM 6894 O O . TYR A 1 935 ? 7.935 14.537 -53.954 1.00 93.75 935 TYR A O 1
ATOM 6902 N N . PHE A 1 936 ? 9.286 15.522 -55.435 1.00 91.19 936 PHE A N 1
ATOM 6903 C CA . PHE A 1 936 ? 8.214 16.280 -56.071 1.00 91.19 936 PHE A CA 1
ATOM 6904 C C . PHE A 1 936 ? 7.701 15.523 -57.286 1.00 91.19 936 PHE A C 1
ATOM 6906 O O . PHE A 1 936 ? 8.495 15.012 -58.082 1.00 91.19 936 PHE A O 1
ATOM 6913 N N . ARG A 1 937 ? 6.383 15.495 -57.446 1.00 91.38 937 ARG A N 1
ATOM 6914 C CA . ARG A 1 937 ? 5.711 15.024 -58.647 1.00 91.38 937 ARG A CA 1
ATOM 6915 C C . ARG A 1 937 ? 4.985 16.188 -59.304 1.00 91.38 937 ARG A C 1
ATOM 6917 O O . ARG A 1 937 ? 4.117 16.800 -58.698 1.00 91.38 937 ARG A O 1
ATOM 6924 N N . VAL A 1 938 ? 5.323 16.502 -60.545 1.00 88.81 938 VAL A N 1
ATOM 6925 C CA . VAL A 1 938 ? 4.547 17.430 -61.368 1.00 88.81 938 VAL A CA 1
ATOM 6926 C C . VAL A 1 938 ? 3.305 16.681 -61.844 1.00 88.81 938 VAL A C 1
ATOM 6928 O O . VAL A 1 938 ? 3.424 15.665 -62.520 1.00 88.81 938 VAL A O 1
ATOM 6931 N N . VAL A 1 939 ? 2.124 17.162 -61.462 1.00 87.44 939 VAL A N 1
ATOM 6932 C CA . VAL A 1 939 ? 0.840 16.459 -61.670 1.00 87.44 939 VAL A CA 1
ATOM 6933 C C . VAL A 1 939 ? 0.029 17.009 -62.850 1.00 87.44 939 VAL A C 1
ATOM 6935 O O . VAL A 1 939 ? -1.101 16.592 -63.085 1.00 87.44 939 VAL A O 1
ATOM 6938 N N . ASN A 1 940 ? 0.595 17.954 -63.605 1.00 85.25 940 ASN A N 1
ATOM 6939 C CA . ASN A 1 940 ? -0.046 18.578 -64.758 1.00 85.25 940 ASN A CA 1
ATOM 6940 C C . ASN A 1 940 ? 0.780 18.361 -66.037 1.00 85.25 940 ASN A C 1
ATOM 6942 O O . ASN A 1 940 ? 1.881 18.900 -66.159 1.00 85.25 940 ASN A O 1
ATOM 6946 N N . ASP A 1 941 ? 0.219 17.635 -67.006 1.00 80.06 941 ASP A N 1
ATOM 6947 C CA . ASP A 1 941 ? 0.883 17.267 -68.268 1.00 80.06 941 ASP A CA 1
ATOM 6948 C C . ASP A 1 941 ? 1.361 18.475 -69.091 1.00 80.06 941 ASP A C 1
ATOM 6950 O O . ASP A 1 941 ? 2.422 18.433 -69.722 1.00 80.06 941 ASP A O 1
ATOM 6954 N N . GLU A 1 942 ? 0.615 19.587 -69.076 1.00 78.50 942 GLU A N 1
ATOM 6955 C CA . GLU A 1 942 ? 1.029 20.814 -69.764 1.00 78.50 942 GLU A CA 1
ATOM 6956 C C . GLU A 1 942 ? 2.249 21.440 -69.082 1.00 78.50 942 GLU A C 1
ATOM 6958 O O . GLU A 1 942 ? 3.143 21.947 -69.761 1.00 78.50 942 GLU A O 1
ATOM 6963 N N . VAL A 1 943 ? 2.335 21.366 -67.753 1.00 81.38 943 VAL A N 1
ATOM 6964 C CA . VAL A 1 943 ? 3.504 21.831 -66.998 1.00 81.38 943 VAL A CA 1
ATOM 6965 C C . VAL A 1 943 ? 4.701 20.905 -67.210 1.00 81.38 943 VAL A C 1
ATOM 6967 O O . VAL A 1 943 ? 5.804 21.405 -67.430 1.00 81.38 943 VAL A O 1
ATOM 6970 N N . VAL A 1 944 ? 4.501 19.581 -67.239 1.00 78.56 944 VAL A N 1
ATOM 6971 C CA . VAL A 1 944 ? 5.552 18.587 -67.543 1.00 78.56 944 VAL A CA 1
ATOM 6972 C C . VAL A 1 944 ? 6.198 18.861 -68.907 1.00 78.56 944 VAL A C 1
ATOM 6974 O O . VAL A 1 944 ? 7.420 18.779 -69.051 1.00 78.56 944 VAL A O 1
ATOM 6977 N N . ALA A 1 945 ? 5.398 19.241 -69.907 1.00 73.31 945 ALA A N 1
ATOM 6978 C CA . ALA A 1 945 ? 5.883 19.535 -71.253 1.00 73.31 945 ALA A CA 1
ATOM 6979 C C . ALA A 1 945 ? 6.562 20.914 -71.395 1.00 73.31 945 ALA A C 1
ATOM 6981 O O . ALA A 1 945 ? 7.433 21.071 -72.256 1.00 73.31 945 ALA A O 1
ATOM 6982 N N . ASN A 1 946 ? 6.165 21.911 -70.591 1.00 70.94 946 ASN A N 1
ATOM 6983 C CA . ASN A 1 946 ? 6.500 23.322 -70.833 1.00 70.94 946 ASN A CA 1
ATOM 6984 C C . ASN A 1 946 ? 7.340 24.008 -69.742 1.00 70.94 946 ASN A C 1
ATOM 6986 O O . ASN A 1 946 ? 7.851 25.102 -69.992 1.00 70.94 946 ASN A O 1
ATOM 6990 N N . ALA A 1 947 ? 7.518 23.417 -68.556 1.00 69.94 947 ALA A N 1
ATOM 6991 C CA . ALA A 1 947 ? 8.332 24.020 -67.501 1.00 69.94 947 ALA A CA 1
ATOM 6992 C C . ALA A 1 947 ? 9.800 24.171 -67.950 1.00 69.94 947 ALA A C 1
ATOM 6994 O O . ALA A 1 947 ? 10.521 23.201 -68.185 1.00 69.94 947 ALA A O 1
ATOM 6995 N N . ALA A 1 948 ? 10.265 25.415 -68.063 1.00 66.44 948 ALA A N 1
ATOM 6996 C CA . ALA A 1 948 ? 11.614 25.750 -68.506 1.00 66.44 948 ALA A CA 1
ATOM 6997 C C . ALA A 1 948 ? 12.623 25.781 -67.343 1.00 66.44 948 ALA A C 1
ATOM 6999 O O . ALA A 1 948 ? 13.816 25.524 -67.543 1.00 66.44 948 ALA A O 1
ATOM 7000 N N . GLN A 1 949 ? 12.160 26.119 -66.133 1.00 73.75 949 GLN A N 1
ATOM 7001 C CA . GLN A 1 949 ? 12.963 26.235 -64.909 1.00 73.75 949 GLN A CA 1
ATOM 7002 C C . GLN A 1 949 ? 12.126 25.875 -63.674 1.00 73.75 949 GLN A C 1
ATOM 7004 O O . GLN A 1 949 ? 10.941 26.198 -63.632 1.00 73.75 949 GLN A O 1
ATOM 7009 N N . PHE A 1 950 ? 12.764 25.298 -62.651 1.00 78.94 950 PHE A N 1
ATOM 7010 C CA . PHE A 1 950 ? 12.176 25.113 -61.317 1.00 78.94 950 PHE A CA 1
ATOM 7011 C C . PHE A 1 950 ? 12.803 26.088 -60.320 1.00 78.94 950 PHE A C 1
ATOM 7013 O O . PHE A 1 950 ? 13.996 26.398 -60.424 1.00 78.94 950 PHE A O 1
ATOM 7020 N N . ARG A 1 951 ? 12.003 26.569 -59.366 1.00 78.50 951 ARG A N 1
ATOM 7021 C CA . ARG A 1 951 ? 12.430 27.468 -58.286 1.00 78.50 951 ARG A CA 1
ATOM 7022 C C . ARG A 1 951 ? 11.789 27.077 -56.965 1.00 78.50 951 ARG A C 1
ATOM 7024 O O . ARG A 1 951 ? 10.684 26.552 -56.956 1.00 78.50 951 ARG A O 1
ATOM 7031 N N . MET A 1 952 ? 12.459 27.390 -55.862 1.00 82.56 952 MET A N 1
ATOM 7032 C CA . MET A 1 952 ? 11.911 27.260 -54.509 1.00 82.56 952 MET A CA 1
ATOM 7033 C C . MET A 1 952 ? 11.887 28.630 -53.830 1.00 82.56 952 MET A C 1
ATOM 7035 O O . MET A 1 952 ? 12.856 29.385 -53.938 1.00 82.56 952 MET A O 1
ATOM 7039 N N . SER A 1 953 ? 10.786 28.937 -53.150 1.00 83.00 953 SER A N 1
ATOM 7040 C CA . SER A 1 953 ? 10.586 30.142 -52.345 1.00 83.00 953 SER A CA 1
ATOM 7041 C C . SER A 1 953 ? 10.297 29.730 -50.910 1.00 83.00 953 SER A C 1
ATOM 7043 O O . SER A 1 953 ? 9.393 28.931 -50.681 1.00 83.00 953 SER A O 1
ATOM 7045 N N . PHE A 1 954 ? 11.055 30.270 -49.961 1.00 80.94 954 PHE A N 1
ATOM 7046 C CA . PHE A 1 954 ? 10.900 29.998 -48.535 1.00 80.94 954 PHE A CA 1
ATOM 7047 C C . PHE A 1 954 ? 10.418 31.293 -47.868 1.00 80.94 954 PHE A C 1
ATOM 7049 O O . PHE A 1 954 ? 11.126 32.293 -47.942 1.00 80.94 954 PHE A O 1
ATOM 7056 N N . ASP A 1 955 ? 9.231 31.255 -47.256 1.00 67.75 955 ASP A N 1
ATOM 7057 C CA . ASP A 1 955 ? 8.390 32.390 -46.827 1.00 67.75 955 ASP A CA 1
ATOM 7058 C C . ASP A 1 955 ? 7.611 33.080 -47.975 1.00 67.75 955 ASP A C 1
ATOM 7060 O O . ASP A 1 955 ? 8.158 33.393 -49.035 1.00 67.75 955 ASP A O 1
ATOM 7064 N N . GLU A 1 956 ? 6.309 33.332 -47.751 1.00 58.47 956 GLU A N 1
ATOM 7065 C CA . GLU A 1 956 ? 5.376 33.934 -48.732 1.00 58.47 956 GLU A CA 1
ATOM 7066 C C . GLU A 1 956 ? 5.748 35.376 -49.126 1.00 58.47 956 GLU A C 1
ATOM 7068 O O . GLU A 1 956 ? 5.312 35.872 -50.166 1.00 58.47 956 GLU A O 1
ATOM 7073 N N . GLU A 1 957 ? 6.601 36.043 -48.341 1.00 50.81 957 GLU A N 1
ATOM 7074 C CA . GLU A 1 957 ? 7.057 37.405 -48.599 1.00 50.81 957 GLU A CA 1
ATOM 7075 C C . GLU A 1 957 ? 8.591 37.533 -48.511 1.00 50.81 957 GLU A C 1
ATOM 7077 O O . GLU A 1 957 ? 9.187 37.639 -47.443 1.00 50.81 957 GLU A O 1
ATOM 7082 N N . SER A 1 958 ? 9.206 37.715 -49.684 1.00 45.81 958 SER A N 1
ATOM 7083 C CA . SER A 1 958 ? 10.389 38.569 -49.917 1.00 45.81 958 SER A CA 1
ATOM 7084 C C . SER A 1 958 ? 11.810 37.990 -49.833 1.00 45.81 958 SER A C 1
ATOM 7086 O O . SER A 1 958 ? 12.718 38.670 -50.317 1.00 45.81 958 SER A O 1
ATOM 7088 N N . GLU A 1 959 ? 12.063 36.769 -49.352 1.00 45.06 959 GLU A N 1
ATOM 7089 C CA . GLU A 1 959 ? 13.404 36.159 -49.465 1.00 45.06 959 GLU A CA 1
ATOM 7090 C C . GLU A 1 959 ? 13.484 35.139 -50.610 1.00 45.06 959 GLU A C 1
ATOM 7092 O O . GLU A 1 959 ? 13.241 33.944 -50.470 1.00 45.06 959 GLU A O 1
ATOM 7097 N N . ILE A 1 960 ? 13.906 35.615 -51.785 1.00 46.47 960 ILE A N 1
ATOM 7098 C CA . ILE A 1 960 ? 14.304 34.741 -52.894 1.00 46.47 960 ILE A CA 1
ATOM 7099 C C . ILE A 1 960 ? 15.642 34.082 -52.521 1.00 46.47 960 ILE A C 1
ATOM 7101 O O . ILE A 1 960 ? 16.709 34.591 -52.872 1.00 46.47 960 ILE A O 1
ATOM 7105 N N . SER A 1 961 ? 15.627 32.929 -51.845 1.00 50.94 961 SER A N 1
ATOM 7106 C CA . SER A 1 961 ? 16.845 32.132 -51.641 1.00 50.94 961 SER A CA 1
ATOM 7107 C C . SER A 1 961 ? 17.143 31.254 -52.869 1.00 50.94 961 SER A C 1
ATOM 7109 O O . SER A 1 961 ? 17.050 30.034 -52.829 1.00 50.94 961 SER A O 1
ATOM 7111 N N . GLY A 1 962 ? 17.456 31.906 -53.990 1.00 48.41 962 GLY A N 1
ATOM 7112 C CA . GLY A 1 962 ? 18.352 31.482 -55.079 1.00 48.41 962 GLY A CA 1
ATOM 7113 C C . GLY A 1 962 ? 18.546 30.012 -55.503 1.00 48.41 962 GLY A C 1
ATOM 7114 O O . GLY A 1 962 ? 19.600 29.739 -56.072 1.00 48.41 962 GLY A O 1
ATOM 7115 N N . ILE A 1 963 ? 17.618 29.068 -55.315 1.00 54.38 963 ILE A N 1
ATOM 7116 C CA . ILE A 1 963 ? 17.732 27.741 -55.946 1.00 54.38 963 ILE A CA 1
ATOM 7117 C C . ILE A 1 963 ? 17.133 27.824 -57.354 1.00 54.38 963 ILE A C 1
ATOM 7119 O O . ILE A 1 963 ? 15.925 27.707 -57.547 1.00 54.38 963 ILE A O 1
ATOM 7123 N N . VAL A 1 964 ? 17.992 28.071 -58.347 1.00 53.53 964 VAL A N 1
ATOM 7124 C CA . VAL A 1 964 ? 17.649 28.040 -59.778 1.00 53.53 964 VAL A CA 1
ATOM 7125 C C . VAL A 1 964 ? 18.665 27.165 -60.502 1.00 53.53 964 VAL A C 1
ATOM 7127 O O . VAL A 1 964 ? 19.632 27.692 -61.037 1.00 53.53 964 VAL A O 1
ATOM 7130 N N . THR A 1 965 ? 18.482 25.842 -60.554 1.00 51.88 965 THR A N 1
ATOM 7131 C CA . THR A 1 965 ? 19.138 25.047 -61.609 1.00 51.88 965 THR A CA 1
ATOM 7132 C C . THR A 1 965 ? 18.359 23.777 -61.938 1.00 51.88 965 THR A C 1
ATOM 7134 O O . THR A 1 965 ? 18.157 22.921 -61.085 1.00 51.88 965 THR A O 1
ATOM 7137 N N . THR A 1 966 ? 17.982 23.635 -63.209 1.00 40.69 966 THR A N 1
ATOM 7138 C CA . THR A 1 966 ? 17.603 22.372 -63.846 1.00 40.69 966 THR A CA 1
ATOM 7139 C C . THR A 1 966 ? 18.803 21.805 -64.603 1.00 40.69 966 THR A C 1
ATOM 7141 O O . THR A 1 966 ? 19.110 22.252 -65.712 1.00 40.69 966 THR A O 1
ATOM 7144 N N . GLN A 1 967 ? 19.457 20.765 -64.081 1.00 44.19 967 GLN A N 1
ATOM 7145 C CA . GLN A 1 967 ? 20.061 19.779 -64.981 1.00 44.19 967 GLN A CA 1
ATOM 7146 C C . GLN A 1 967 ? 18.944 18.819 -65.393 1.00 44.19 967 GLN A C 1
ATOM 7148 O O . GLN A 1 967 ? 18.742 17.769 -64.799 1.00 44.19 967 GLN A O 1
ATOM 7153 N N . VAL A 1 968 ? 18.184 19.208 -66.420 1.00 41.56 968 VAL A N 1
ATOM 7154 C CA . VAL A 1 968 ? 17.402 18.218 -67.172 1.00 41.56 968 VAL A CA 1
ATOM 7155 C C . VAL A 1 968 ? 18.438 17.288 -67.790 1.00 41.56 968 VAL A C 1
ATOM 7157 O O . VAL A 1 968 ? 19.267 17.762 -68.577 1.00 41.56 968 VAL A O 1
ATOM 7160 N N . MET A 1 969 ? 18.412 16.006 -67.427 1.00 35.56 969 MET A N 1
ATOM 7161 C CA . MET A 1 969 ? 19.042 14.969 -68.235 1.00 35.56 969 MET A CA 1
ATOM 7162 C C . MET A 1 969 ? 18.461 15.125 -69.635 1.00 35.56 969 MET A C 1
ATOM 7164 O O . MET A 1 969 ? 17.285 14.867 -69.867 1.00 35.56 969 MET A O 1
ATOM 7168 N N . SER A 1 970 ? 19.256 15.667 -70.553 1.00 35.41 970 SER A N 1
ATOM 7169 C CA . SER A 1 970 ? 18.935 15.586 -71.964 1.00 35.41 970 SER A CA 1
ATOM 7170 C C . SER A 1 970 ? 18.810 14.109 -72.291 1.00 35.41 970 SER A C 1
ATOM 7172 O O . SER A 1 970 ? 19.787 13.379 -72.118 1.00 35.41 970 SER A O 1
ATOM 7174 N N . ASP A 1 971 ? 17.637 13.699 -72.757 1.00 32.00 971 ASP A N 1
ATOM 7175 C CA . ASP A 1 971 ? 17.422 12.409 -73.390 1.00 32.00 971 ASP A CA 1
ATOM 7176 C C . ASP A 1 971 ? 18.598 12.114 -74.346 1.00 32.00 971 ASP A C 1
ATOM 7178 O O . ASP A 1 971 ? 19.153 13.026 -74.976 1.00 32.00 971 ASP A O 1
ATOM 7182 N N . GLU A 1 972 ? 18.943 10.839 -74.528 1.00 35.06 972 GLU A N 1
ATOM 7183 C CA . GLU A 1 972 ? 19.916 10.358 -75.526 1.00 35.06 972 GLU A CA 1
ATOM 7184 C C . GLU A 1 972 ? 19.588 10.762 -76.986 1.00 35.06 972 GLU A C 1
ATOM 7186 O O . GLU A 1 972 ? 20.315 10.429 -77.920 1.00 35.06 972 GLU A O 1
ATOM 7191 N N . LEU A 1 973 ? 18.550 11.565 -77.213 1.00 33.88 973 LEU A N 1
ATOM 7192 C CA . LEU A 1 973 ? 18.368 12.379 -78.405 1.00 33.88 973 LEU A CA 1
ATOM 7193 C C . LEU A 1 973 ? 18.483 13.855 -78.027 1.00 33.88 973 LEU A C 1
ATOM 7195 O O . LEU A 1 973 ? 17.498 14.483 -77.657 1.00 33.88 973 LEU A O 1
ATOM 7199 N N . GLY A 1 974 ? 19.689 14.416 -78.158 1.00 34.94 974 GLY A N 1
ATOM 7200 C CA . GLY A 1 974 ? 20.007 15.817 -77.875 1.00 34.94 974 GLY A CA 1
ATOM 7201 C C . GLY A 1 974 ? 19.108 16.830 -78.590 1.00 34.94 974 GLY A C 1
ATOM 7202 O O . GLY A 1 974 ? 19.490 17.400 -79.612 1.00 34.94 974 GLY A O 1
ATOM 7203 N N . ASN A 1 975 ? 17.936 17.088 -78.018 1.00 38.81 975 ASN A N 1
ATOM 7204 C CA . ASN A 1 975 ? 16.954 18.016 -78.546 1.00 38.81 975 ASN A CA 1
ATOM 7205 C C . ASN A 1 975 ? 16.279 18.796 -77.409 1.00 38.81 975 ASN A C 1
ATOM 7207 O O . ASN A 1 975 ? 15.060 18.855 -77.300 1.00 38.81 975 ASN A O 1
ATOM 7211 N N . LYS A 1 976 ? 17.087 19.465 -76.578 1.00 37.12 976 LYS A N 1
ATOM 7212 C CA . LYS A 1 976 ? 16.633 20.730 -75.994 1.00 37.12 976 LYS A CA 1
ATOM 7213 C C . LYS A 1 976 ? 16.658 21.778 -77.093 1.00 37.12 976 LYS A C 1
ATOM 7215 O O . LYS A 1 976 ? 17.694 21.939 -77.741 1.00 37.12 976 LYS A O 1
ATOM 7220 N N . SER A 1 977 ? 15.517 22.440 -77.281 1.00 41.22 977 SER A N 1
ATOM 7221 C CA . SER A 1 977 ? 15.356 23.787 -77.842 1.00 41.22 977 SER A CA 1
ATOM 7222 C C . SER A 1 977 ? 16.675 24.407 -78.291 1.00 41.22 977 SER A C 1
ATOM 7224 O O . SER A 1 977 ? 17.386 25.098 -77.559 1.00 41.22 977 SER A O 1
ATOM 7226 N N . CYS A 1 978 ? 17.022 24.094 -79.533 1.00 40.59 978 CYS A N 1
ATOM 7227 C CA . CYS A 1 978 ? 18.209 24.616 -80.150 1.00 40.59 978 CYS A CA 1
ATOM 7228 C C . CYS A 1 978 ? 18.032 26.130 -80.285 1.00 40.59 978 CYS A C 1
ATOM 7230 O O . CYS A 1 978 ? 17.234 26.597 -81.103 1.00 40.59 978 CYS A O 1
ATOM 7232 N N . GLY A 1 979 ? 18.762 26.902 -79.475 1.00 52.16 979 GLY A N 1
ATOM 7233 C CA . GLY A 1 979 ? 19.016 28.302 -79.790 1.00 52.16 979 GLY A CA 1
ATOM 7234 C C . GLY A 1 979 ? 19.435 28.389 -81.256 1.00 52.16 979 GLY A C 1
ATOM 7235 O O . GLY A 1 979 ? 20.237 27.572 -81.706 1.00 52.16 979 GLY A O 1
ATOM 7236 N N . ILE A 1 980 ? 18.816 29.293 -82.018 1.00 56.50 980 ILE A N 1
ATOM 7237 C CA . ILE A 1 980 ? 18.879 29.302 -83.485 1.00 56.50 980 ILE A CA 1
ATOM 7238 C C . ILE A 1 980 ? 20.343 29.187 -83.948 1.00 56.50 980 ILE A C 1
ATOM 7240 O O . ILE A 1 980 ? 21.144 30.091 -83.700 1.00 56.50 980 ILE A O 1
ATOM 7244 N N . ILE A 1 981 ? 20.696 28.073 -84.601 1.00 66.06 981 ILE A N 1
ATOM 7245 C CA . ILE A 1 981 ? 22.049 27.840 -85.121 1.00 66.06 981 ILE A CA 1
ATOM 7246 C C . ILE A 1 981 ? 22.156 28.474 -86.499 1.00 66.06 981 ILE A C 1
ATOM 7248 O O . ILE A 1 981 ? 21.345 28.188 -87.382 1.00 66.06 981 ILE A O 1
ATOM 7252 N N . TYR A 1 982 ? 23.208 29.259 -86.703 1.00 72.00 982 TYR A N 1
ATOM 7253 C CA . TYR A 1 982 ? 23.610 29.732 -88.020 1.00 72.00 982 TYR A CA 1
ATOM 7254 C C . TYR A 1 982 ? 24.949 29.122 -88.427 1.00 72.00 982 TYR A C 1
ATOM 7256 O O . TYR A 1 982 ? 25.888 29.034 -87.626 1.00 72.00 982 TYR A O 1
ATOM 7264 N N . ASN A 1 983 ? 25.052 28.723 -89.694 1.00 75.25 983 ASN A N 1
ATOM 7265 C CA . ASN A 1 983 ? 26.348 28.445 -90.304 1.00 75.25 983 ASN A CA 1
ATOM 7266 C C . ASN A 1 983 ? 27.114 29.764 -90.559 1.00 75.25 983 ASN A C 1
ATOM 7268 O O . ASN A 1 983 ? 26.578 30.863 -90.404 1.00 75.25 983 ASN A O 1
ATOM 7272 N N . LEU A 1 984 ? 28.375 29.676 -90.988 1.00 73.81 984 LEU A N 1
ATOM 7273 C CA . LEU A 1 984 ? 29.210 30.855 -91.271 1.00 73.81 984 LEU A CA 1
ATOM 7274 C C . LEU A 1 984 ? 28.701 31.739 -92.426 1.00 73.81 984 LEU A C 1
ATOM 7276 O O . LEU A 1 984 ? 29.210 32.843 -92.599 1.00 73.81 984 LEU A O 1
ATOM 7280 N N . MET A 1 985 ? 27.710 31.274 -93.193 1.00 72.19 985 MET A N 1
ATOM 7281 C CA . MET A 1 985 ? 27.046 32.026 -94.264 1.00 72.19 985 MET A CA 1
ATOM 7282 C C . MET A 1 985 ? 25.747 32.706 -93.793 1.00 72.19 985 MET A C 1
ATOM 7284 O O . MET A 1 985 ? 25.032 33.286 -94.605 1.00 72.19 985 MET A O 1
ATOM 7288 N N . GLY A 1 986 ? 25.418 32.639 -92.496 1.00 68.44 986 GLY A N 1
ATOM 7289 C CA . GLY A 1 986 ? 24.226 33.275 -91.927 1.00 68.44 986 GLY A CA 1
ATOM 7290 C C . GLY A 1 986 ? 22.915 32.542 -92.228 1.00 68.44 986 GLY A C 1
ATOM 7291 O O . GLY A 1 986 ? 21.841 33.103 -92.027 1.00 68.44 986 GLY A O 1
ATOM 7292 N N . GLN A 1 987 ? 22.975 31.291 -92.691 1.00 74.94 987 GLN A N 1
ATOM 7293 C CA . GLN A 1 987 ? 21.791 30.461 -92.917 1.00 74.94 987 GLN A CA 1
ATOM 7294 C C . GLN A 1 987 ? 21.457 29.659 -91.660 1.00 74.94 987 GLN A C 1
ATOM 7296 O O . GLN A 1 987 ? 22.341 29.054 -91.048 1.00 74.94 987 GLN A O 1
ATOM 7301 N N . ARG A 1 988 ? 20.170 29.646 -91.295 1.00 69.69 988 ARG A N 1
ATOM 7302 C CA . ARG A 1 988 ? 19.653 28.866 -90.168 1.00 69.69 988 ARG A CA 1
ATOM 7303 C C . ARG A 1 988 ? 19.734 27.374 -90.490 1.00 69.69 988 ARG A C 1
ATOM 7305 O O . ARG A 1 988 ? 19.242 26.947 -91.531 1.00 69.69 988 ARG A O 1
ATOM 7312 N N . VAL A 1 989 ? 20.319 26.590 -89.590 1.00 69.56 989 VAL A N 1
ATOM 7313 C CA . VAL A 1 989 ? 20.462 25.135 -89.734 1.00 69.56 989 VAL A CA 1
ATOM 7314 C C . VAL A 1 989 ? 19.852 24.408 -88.540 1.00 69.56 989 VAL A C 1
ATOM 7316 O O . VAL A 1 989 ? 19.901 24.891 -87.412 1.00 69.56 989 VAL A O 1
ATOM 7319 N N . ASN A 1 990 ? 19.268 23.236 -88.796 1.00 53.25 990 ASN A N 1
ATOM 7320 C CA . ASN A 1 990 ? 18.549 22.458 -87.781 1.00 53.25 990 ASN A CA 1
ATOM 7321 C C . ASN A 1 990 ? 19.465 21.507 -86.986 1.00 53.25 990 ASN A C 1
ATOM 7323 O O . ASN A 1 990 ? 19.021 20.911 -86.011 1.00 53.25 990 ASN A O 1
ATOM 7327 N N . ARG A 1 991 ? 20.736 21.349 -87.392 1.00 55.09 991 ARG A N 1
ATOM 7328 C CA . ARG A 1 991 ? 21.730 20.487 -86.732 1.00 55.09 991 ARG A CA 1
ATOM 7329 C C . ARG A 1 991 ? 23.150 21.009 -86.983 1.00 55.09 991 ARG A C 1
ATOM 7331 O O . ARG A 1 991 ? 23.448 21.437 -88.094 1.00 55.09 991 ARG A O 1
ATOM 7338 N N . ALA A 1 992 ? 24.021 20.958 -85.972 1.00 59.44 992 ALA A N 1
ATOM 7339 C CA . ALA A 1 992 ? 25.453 21.242 -86.116 1.00 59.44 992 ALA A CA 1
ATOM 7340 C C . ALA A 1 992 ? 26.247 19.932 -86.291 1.00 59.44 992 ALA A C 1
ATOM 7342 O O . ALA A 1 992 ? 26.394 19.177 -85.325 1.00 59.44 992 ALA A O 1
ATOM 7343 N N . GLU A 1 993 ? 26.728 19.671 -87.511 1.00 63.28 993 GLU A N 1
ATOM 7344 C CA . GLU A 1 993 ? 27.753 18.651 -87.819 1.00 63.28 993 GLU A CA 1
ATOM 7345 C C . GLU A 1 993 ? 29.168 19.194 -87.524 1.00 63.28 993 GLU A C 1
ATOM 7347 O O . GLU A 1 993 ? 29.288 20.292 -86.989 1.00 63.28 993 GLU A O 1
ATOM 7352 N N . ASN A 1 994 ? 30.244 18.456 -87.810 1.00 64.88 994 ASN A N 1
ATOM 7353 C CA . ASN A 1 994 ? 31.616 18.900 -87.519 1.00 64.88 994 ASN A CA 1
ATOM 7354 C C . ASN A 1 994 ? 31.940 20.209 -88.277 1.00 64.88 994 ASN A C 1
ATOM 7356 O O . ASN A 1 994 ? 31.748 20.300 -89.491 1.00 64.88 994 ASN A O 1
ATOM 7360 N N . GLY A 1 995 ? 32.405 21.246 -87.572 1.00 67.19 995 GLY A N 1
ATOM 7361 C CA . GLY A 1 995 ? 32.652 22.586 -88.120 1.00 67.19 995 GLY A CA 1
ATOM 7362 C C . GLY A 1 995 ? 32.440 23.740 -87.125 1.00 67.19 995 GLY A C 1
ATOM 7363 O O . GLY A 1 995 ? 32.190 23.539 -85.938 1.00 67.19 995 GLY A O 1
ATOM 7364 N N . LEU A 1 996 ? 32.552 24.986 -87.604 1.00 67.69 996 LEU A N 1
ATOM 7365 C CA . LEU A 1 996 ? 32.379 26.219 -86.813 1.00 67.69 996 LEU A CA 1
ATOM 7366 C C . LEU A 1 996 ? 30.979 26.831 -87.041 1.00 67.69 996 LEU A C 1
ATOM 7368 O O . LEU A 1 996 ? 30.599 27.096 -88.182 1.00 67.69 996 LEU A O 1
ATOM 7372 N N . PHE A 1 997 ? 30.252 27.126 -85.958 1.00 78.06 997 PHE A N 1
ATOM 7373 C CA . PHE A 1 997 ? 28.876 27.649 -85.962 1.00 78.06 997 PHE A CA 1
ATOM 7374 C C . PHE A 1 997 ? 28.714 28.871 -85.054 1.00 78.06 997 PHE A C 1
ATOM 7376 O O . PHE A 1 997 ? 29.544 29.131 -84.177 1.00 78.06 997 PHE A O 1
ATOM 7383 N N . ILE A 1 998 ? 27.617 29.609 -85.249 1.00 67.06 998 ILE A N 1
ATOM 7384 C CA . ILE A 1 998 ? 27.157 30.646 -84.321 1.00 67.06 998 ILE A CA 1
ATOM 7385 C C . ILE A 1 998 ? 25.866 30.167 -83.660 1.00 67.06 998 ILE A C 1
ATOM 7387 O O . ILE A 1 998 ? 24.863 29.946 -84.337 1.00 67.06 998 ILE A O 1
ATOM 7391 N N . VAL A 1 999 ? 25.902 30.025 -82.336 1.00 64.25 999 VAL A N 1
ATOM 7392 C CA . VAL A 1 999 ? 24.757 29.622 -81.508 1.00 64.25 999 VAL A CA 1
ATOM 7393 C C . VAL A 1 999 ? 24.522 30.731 -80.490 1.00 64.25 999 VAL A C 1
ATOM 7395 O O . VAL A 1 999 ? 25.439 31.090 -79.751 1.00 64.25 999 VAL A O 1
ATOM 7398 N N . ASN A 1 1000 ? 23.326 31.328 -80.491 1.00 57.47 1000 ASN A N 1
ATOM 7399 C CA . ASN A 1 1000 ? 22.962 32.447 -79.606 1.00 57.47 1000 ASN A CA 1
ATOM 7400 C C . ASN A 1 1000 ? 24.006 33.592 -79.589 1.00 57.47 1000 ASN A C 1
ATOM 7402 O O . ASN A 1 1000 ? 24.364 34.116 -78.537 1.00 57.47 1000 ASN A O 1
ATOM 7406 N N . GLY A 1 1001 ? 24.542 33.952 -80.764 1.00 57.25 1001 GLY A N 1
ATOM 7407 C CA . GLY A 1 1001 ? 25.485 35.068 -80.934 1.00 57.25 1001 GLY A CA 1
ATOM 7408 C C . GLY A 1 1001 ? 26.946 34.784 -80.553 1.00 57.25 1001 GLY A C 1
ATOM 7409 O O . GLY A 1 1001 ? 27.780 35.678 -80.677 1.00 57.25 1001 GLY A O 1
ATOM 7410 N N . LYS A 1 1002 ? 27.292 33.558 -80.133 1.00 54.50 1002 LYS A N 1
ATOM 7411 C CA . LYS A 1 1002 ? 28.670 33.156 -79.791 1.00 54.50 1002 LYS A CA 1
ATOM 7412 C C . LYS A 1 1002 ? 29.216 32.119 -80.777 1.00 54.50 1002 LYS A C 1
ATOM 7414 O O . LYS A 1 1002 ? 28.484 31.245 -81.239 1.00 54.50 1002 LYS A O 1
ATOM 7419 N N . ARG A 1 1003 ? 30.512 32.219 -81.103 1.00 65.19 1003 ARG A N 1
ATOM 7420 C CA . ARG A 1 1003 ? 31.225 31.260 -81.968 1.00 65.19 1003 ARG A CA 1
ATOM 7421 C C . ARG A 1 1003 ? 31.513 29.962 -81.214 1.00 65.19 1003 ARG A C 1
ATOM 7423 O O . ARG A 1 1003 ? 32.076 30.008 -80.125 1.00 65.19 1003 ARG A O 1
ATOM 7430 N N . VAL A 1 1004 ? 31.185 28.828 -81.828 1.00 65.88 1004 VAL A N 1
ATOM 7431 C CA . VAL A 1 1004 ? 31.383 27.478 -81.278 1.00 65.88 1004 VAL A CA 1
ATOM 7432 C C . VAL A 1 1004 ? 31.993 26.576 -82.353 1.00 65.88 1004 VAL A C 1
ATOM 7434 O O . VAL A 1 1004 ? 31.470 26.517 -83.463 1.00 65.88 1004 VAL A O 1
ATOM 7437 N N . ILE A 1 1005 ? 33.088 25.877 -82.038 1.00 66.69 1005 ILE A N 1
ATOM 7438 C CA . ILE A 1 1005 ? 33.727 24.882 -82.919 1.00 66.69 1005 ILE A CA 1
ATOM 7439 C C . ILE A 1 1005 ? 33.344 23.486 -82.428 1.00 66.69 1005 ILE A C 1
ATOM 7441 O O . ILE A 1 1005 ? 33.553 23.179 -81.256 1.00 66.69 1005 ILE A O 1
ATOM 7445 N N . ARG A 1 1006 ? 32.815 22.642 -83.319 1.00 59.00 1006 ARG A N 1
ATOM 7446 C CA . ARG A 1 1006 ? 32.685 21.196 -83.112 1.00 59.00 1006 ARG A CA 1
ATOM 7447 C C . ARG A 1 1006 ? 33.739 20.477 -83.965 1.00 59.00 1006 ARG A C 1
ATOM 7449 O O . ARG A 1 1006 ? 33.734 20.707 -85.174 1.00 59.00 1006 ARG A O 1
ATOM 7456 N N . PRO A 1 1007 ? 34.661 19.702 -83.369 1.00 50.09 1007 PRO A N 1
ATOM 7457 C CA . PRO A 1 1007 ? 35.641 18.919 -84.124 1.00 50.09 1007 PRO A CA 1
ATOM 7458 C C . PRO A 1 1007 ? 34.971 17.839 -84.977 1.00 50.09 1007 PRO A C 1
ATOM 7460 O O . PRO A 1 1007 ? 33.890 17.363 -84.567 1.00 50.09 1007 PRO A O 1
#

Secondary structure (DSSP, 8-state):
-------TTTTTTTTGGGS--S-TTSSSTTSPPEEEEETTEEEEESS-EE--S--SEE-SEEEEE-S-EEESSPEEE-SSEEEEE-TT-EEEE--SSS-BS-SEEEPTT-EEEEEES-S-TTT--EEEEEESS-SEEEEEEEEEEEEEEEEESSS-SEEEEEEEEEEEEEEEEEESSS-SEEEEEEEE-SSS--EEEES-EEEEEEE------SS------SS---GGGG--STT--------EEEEE-TTS-EEEEEGGGEEEP-TT--EE-SEEEEE-S-EEE-S-EEE-S-EEEEE-TT-EEEES-SSS-B-SS-SEEPPTT--EEEE--TT---EEEEEESSEEEEESS-EEEES-EEEEEESSEEEEE-TTT---EEEEEEEEEEEESSEEEE--TT-EEEEEEEEEEE-SSBEEEEEEEE-SSTT-EEEES-B-S-EEEEEPTT-EEESSS-EE-SEEEGGGT-----SS---EEEEEEEEEEEESSSS-EEEEEEEE-TTS-EEESSPPP----TTEEEEEEESSTTS-SEE-TTT----S-EEEEEEEEEEEE-TTS-EEEE-S-EE--S--SEE-SEEEEE-SEEEEEE--EE-S-EEEEE-TT-EEEEEEES--SS---S-S-----S----TT-EEEEEE-TT---EEEESS-EEESEEEE-SSEEEE-TT--SEEEEESS-EEE-SSEEEE-SSEEEEEEEEEEEE--SSTT-EEEES-EEEEEEEPTT--EE-SSS-EE-SEE-HHHHHHHTT-EEEE-EEEETTSSSTTGGGTT-EEEEEEET-EE-SS-EEE--SS-EEHHHHHHHH-TT-EEEEEEEEEE-TTSEEEEEEE--SEEPTTS-EEEE-SS-EES-EEEEEEPP---------TT-SEEEEEESS-EEE--SSGGGEEEEETTTEEE--SSSSEEE-SSEEEEEE--HHHHHH--EEEEEESSSS-------EE----SS--S----EE-TTS-EES---SEEEEETTEEEEE-

Nearest PDB structures (foldseek):
  8cpk-assembly3_C  TM=1.260E-01  e=9.958E+00  Escherichia coli